Protein AF-0000000087548900 (afdb_homodimer)

Foldseek 3Di:
DPPPPPVPPDAAEEEEEQDALDCQQPPACVVPTQQQDDQLQGRLQLQVVVLCQLLLHAEYEYEDQPPLVVVLVVCCVQPVQADDDPPDPPPDPDPTSYRHYYYDYDNPANFPLSSLLVVVVVVPDDWWYKYFYSQKGKNWNVNLVLVVQVVVCVVPVLAFKEFEKEFDDPPALQDFQQWWKKFKADVVQQWTQAIDTAGNPPGDDDDDDDPVSCVVPPDIDIDGRIAGQRMMTGTPCLSVQSVVPVPDRHVRHDSVRVQNPDPPRSHIYGYDYADPPPVVPPDDLAAVDDPPDDPPPDPDRGHADMHGPPHASVSLSVSLCQLSHRRPPAHQDNAHSSGHHFDADPQSETHHACEAEDPQEAEHHCEAAEHCEYHDHLEYEYSERAEYNEYAEYNEYAESEYHYAQEYAEENEYHYQEYEHYNEYEYAQEYEDHLEYEYHNWYFAYNAYDDHNKYWYQAADDLDPPVPPPDRPRDDDPPNRYPPTHTDIYDHLQCSCQLLQADPCPLVDDPSSRSLNSLSRTHPRPCVPNCSVCVVPPPPPPPPPDPPPPPDDDDDDDDCDDPPDPPPDDPDPSPPPPDDDDPCLDPVSCVLLVVLLVVLLVVLLVLVVVCVVVVPQLVVNLVVNVVSCVVSVDDLLSVLLSVLLSLLNPADLVDPVVNVVSCVRNVVNNLSSCVVPVLSSLLSNLLSCLSNVSCLVVSQVVVVVCVVVVSDPLVSVLVNLVDCSLQFRPPVVRGDPSSNVSSVVSSVVCVVVNVVSVVVVVVVVVD/DPPPPPVPPDAAEEEEEQDALDCQQPPACVVPTQQQDDQLQGRLLLQVVVLCQLLLHAEYEYEDAPPLVVVLVVCCVQPVQADPDPPDPPPDPDPTSYRHYYYDYDNPANFPLSSLLVVVVVVPDDWWYKYFYSQKGKNWNVNLVLVVQVVVCVVPVLAFKEFEKEFDDPPALQDFQQWWKKFKADVVQQWTQAIDTAGNPPHDDDDDDPPVSCVVPPDIDIDGRIAGQRMMTGTPCLSVVSVVVVPDRHVRHRSVRVQNPDPPRSHIYGYDYADPPPVPPPDDLAAVDDPPDDPPPDPDRGHADMHGPPHASVSLSVSLCQLSHRRPPAHQDNAHSSGHHFDADPQSETHHACEAEDPQEAEHHCEAAEHCEYHDHCEYEYSERAYYNEYAEYNEYAESEYHYAQEYAYANEYHYQEYEHYNEYEYAQEYEDHLEYEYHNWYFAYNAYDDHNKYWAQAADDLDPPVPPPDRPRDPDPPNRHPPTGTDIYDHLQCSCQLLQADDCPLVDDPSSRSLNSLSRTHPRPCVPNCSVCVVPPPPVPCPPPPPPVPDDDDDDDDDDDDDPPCPDDPDPSPSPPDDDDPCLDPVRCVLLVVLLSVLLVVLLVLVVVCVVVVPQLVVNLVVNVVSCVVSVDDLLSSLLSVLRSLLNPADLVDPPVNVVSCVRNVVNNLSSCVVPVLSSLLSNLLSCLSNVSCLVVSQVVVVVCVVVVSDPLVSVLVNLVDCSLQFRPPVVRGDPSSNVSSVVSSVVCVVVNVVSVVVVVVVVVD

Organism: Malassezia restricta (strain ATCC 96810 / NBRC 103918 / CBS 7877) (NCBI:txid425264)

Structure (mmCIF, N/CA/C/O backbone):
data_AF-0000000087548900-model_v1
#
loop_
_entity.id
_entity.type
_entity.pdbx_description
1 polymer 'Translation initiation factor eIF2B subunit epsilon'
#
loop_
_atom_site.group_PDB
_atom_site.id
_atom_site.type_symbol
_atom_site.label_atom_id
_atom_site.label_alt_id
_atom_site.label_comp_id
_atom_site.label_asym_id
_atom_site.label_entity_id
_atom_site.label_seq_id
_atom_site.pdbx_PDB_ins_code
_atom_site.Cartn_x
_atom_site.Cartn_y
_atom_site.Cartn_z
_atom_site.occupancy
_atom_site.B_iso_or_equiv
_atom_site.auth_seq_id
_atom_site.auth_comp_id
_atom_site.auth_asym_id
_atom_site.auth_atom_id
_atom_site.pdbx_PDB_model_num
ATOM 1 N N . MET A 1 1 ? 51.562 5.543 23.391 1 23.67 1 MET A N 1
ATOM 2 C CA . MET A 1 1 ? 50.125 5.367 23.5 1 23.67 1 MET A CA 1
ATOM 3 C C . MET A 1 1 ? 49.375 6.543 22.859 1 23.67 1 MET A C 1
ATOM 5 O O . MET A 1 1 ? 49.531 7.688 23.281 1 23.67 1 MET A O 1
ATOM 9 N N . ALA A 1 2 ? 49.125 6.504 21.547 1 30.28 2 ALA A N 1
ATOM 10 C CA . ALA A 1 2 ? 48.75 7.688 20.781 1 30.28 2 ALA A CA 1
ATOM 11 C C . ALA A 1 2 ? 47.531 8.359 21.359 1 30.28 2 ALA A C 1
ATOM 13 O O . ALA A 1 2 ? 46.625 7.688 21.906 1 30.28 2 ALA A O 1
ATOM 14 N N . PRO A 1 3 ? 47.781 9.562 21.828 1 32.28 3 PRO A N 1
ATOM 15 C CA . PRO A 1 3 ? 46.656 10.258 22.5 1 32.28 3 PRO A CA 1
ATOM 16 C C . PRO A 1 3 ? 45.344 10.078 21.781 1 32.28 3 PRO A C 1
ATOM 18 O O . PRO A 1 3 ? 45.281 9.984 20.547 1 32.28 3 PRO A O 1
ATOM 21 N N . ASP A 1 4 ? 44.531 9.156 22.312 1 33.38 4 ASP A N 1
ATOM 22 C CA . ASP A 1 4 ? 43.219 8.781 21.859 1 33.38 4 ASP A CA 1
ATOM 23 C C . ASP A 1 4 ? 42.406 10.016 21.469 1 33.38 4 ASP A C 1
ATOM 25 O O . ASP A 1 4 ? 42.188 10.914 22.281 1 33.38 4 ASP A O 1
ATOM 29 N N . ASP A 1 5 ? 42.719 10.672 20.391 1 32.62 5 ASP A N 1
ATOM 30 C CA . ASP A 1 5 ? 41.938 11.719 19.734 1 32.62 5 ASP A CA 1
ATOM 31 C C . ASP A 1 5 ? 40.438 11.492 19.938 1 32.62 5 ASP A C 1
ATOM 33 O O . ASP A 1 5 ? 39.844 10.648 19.266 1 32.62 5 ASP A O 1
ATOM 37 N N . VAL A 1 6 ? 40.094 11.5 21.156 1 36.72 6 VAL A N 1
ATOM 38 C CA . VAL A 1 6 ? 38.656 11.461 21.391 1 36.72 6 VAL A CA 1
ATOM 39 C C . VAL A 1 6 ? 37.969 12.406 20.422 1 36.72 6 VAL A C 1
ATOM 41 O O . VAL A 1 6 ? 38.219 13.609 20.422 1 36.72 6 VAL A O 1
ATOM 44 N N . ARG A 1 7 ? 37.688 12.016 19.281 1 40.97 7 ARG A N 1
ATOM 45 C CA . ARG A 1 7 ? 36.906 12.75 18.297 1 40.97 7 ARG A CA 1
ATOM 46 C C . ARG A 1 7 ? 35.844 13.609 18.984 1 40.97 7 ARG A C 1
ATOM 48 O O . ARG A 1 7 ? 34.969 13.086 19.672 1 40.97 7 ARG A O 1
ATOM 55 N N . GLN A 1 8 ? 36.094 14.641 19.531 1 44.12 8 GLN A N 1
ATOM 56 C CA . GLN A 1 8 ? 35.188 15.625 20.078 1 44.12 8 GLN A CA 1
ATOM 57 C C . GLN A 1 8 ? 33.906 15.727 19.234 1 44.12 8 GLN A C 1
ATOM 59 O O . GLN A 1 8 ? 33.969 16.047 18.047 1 44.12 8 GLN A O 1
ATOM 64 N N . GLU A 1 9 ? 32.844 15.023 19.547 1 62.25 9 GLU A N 1
ATOM 65 C CA . GLU A 1 9 ? 31.562 14.992 18.844 1 62.25 9 GLU A CA 1
ATOM 66 C C . GLU A 1 9 ? 30.984 16.391 18.703 1 62.25 9 GLU A C 1
ATOM 68 O O . GLU A 1 9 ? 31.016 17.188 19.641 1 62.25 9 GLU A O 1
ATOM 73 N N . ASP A 1 10 ? 30.875 17.047 17.609 1 75.56 10 ASP A N 1
ATOM 74 C CA . ASP A 1 10 ? 30.266 18.328 17.297 1 75.56 10 ASP A CA 1
ATOM 75 C C . ASP A 1 10 ? 28.938 18.5 18.016 1 75.56 10 ASP A C 1
ATOM 77 O O . ASP A 1 10 ? 28.141 17.562 18.109 1 75.56 10 ASP A O 1
ATOM 81 N N . PRO A 1 11 ? 28.891 19.656 18.781 1 87.44 11 PRO A N 1
ATOM 82 C CA . PRO A 1 11 ? 27.641 19.938 19.484 1 87.44 11 PRO A CA 1
ATOM 83 C C . PRO A 1 11 ? 26.422 19.891 18.562 1 87.44 11 PRO A C 1
ATOM 85 O O . PRO A 1 11 ? 26.516 20.25 17.391 1 87.44 11 PRO A O 1
ATOM 88 N N . LEU A 1 12 ? 25.328 19.438 19.109 1 93.44 12 LEU A N 1
ATOM 89 C CA . LEU A 1 12 ? 24.094 19.312 18.344 1 93.44 12 LEU A CA 1
ATOM 90 C C . LEU A 1 12 ? 23.484 20.688 18.062 1 93.44 12 LEU A C 1
ATOM 92 O O . LEU A 1 12 ? 23.359 21.516 18.969 1 93.44 12 LEU A O 1
ATOM 96 N N . GLN A 1 13 ? 23.234 21 16.844 1 96.44 13 GLN A N 1
ATOM 97 C CA . GLN A 1 13 ? 22.656 22.266 16.422 1 96.44 13 GLN A CA 1
ATOM 98 C C . GLN A 1 13 ? 21.203 22.078 16 1 96.44 13 GLN A C 1
ATOM 100 O O . GLN A 1 13 ? 20.781 20.969 15.664 1 96.44 13 GLN A O 1
ATOM 105 N N . ALA A 1 14 ? 20.422 23.109 16.109 1 97.69 14 ALA A N 1
ATOM 106 C CA . ALA A 1 14 ? 19.031 23.094 15.648 1 97.69 14 ALA A CA 1
ATOM 107 C C . ALA A 1 14 ? 18.703 24.328 14.828 1 97.69 14 ALA A C 1
ATOM 109 O O . ALA A 1 14 ? 19.25 25.406 15.07 1 97.69 14 ALA A O 1
ATOM 110 N N . VAL A 1 15 ? 17.984 24.156 13.812 1 97.94 15 VAL A N 1
ATOM 111 C CA . VAL A 1 15 ? 17.469 25.219 12.977 1 97.94 15 VAL A CA 1
ATOM 112 C C . VAL A 1 15 ? 15.953 25.344 13.148 1 97.94 15 VAL A C 1
ATOM 114 O O . VAL A 1 15 ? 15.227 24.359 12.984 1 97.94 15 VAL A O 1
ATOM 117 N N . VAL A 1 16 ? 15.484 26.5 13.5 1 97.88 16 VAL A N 1
ATOM 118 C CA . VAL A 1 16 ? 14.062 26.734 13.719 1 97.88 16 VAL A CA 1
ATOM 119 C C . VAL A 1 16 ? 13.516 27.641 12.617 1 97.88 16 VAL A C 1
ATOM 121 O O . VAL A 1 16 ? 13.984 28.766 12.445 1 97.88 16 VAL A O 1
ATOM 124 N N . LEU A 1 17 ? 12.578 27.141 11.898 1 97.25 17 LEU A N 1
ATOM 125 C CA . LEU A 1 17 ? 11.883 27.953 10.898 1 97.25 17 LEU A CA 1
ATOM 126 C C . LEU A 1 17 ? 10.75 28.75 11.531 1 97.25 17 LEU A C 1
ATOM 128 O O . LEU A 1 17 ? 9.68 28.203 11.812 1 97.25 17 LEU A O 1
ATOM 132 N N . CYS A 1 18 ? 10.859 30 11.625 1 95.69 18 CYS A N 1
ATOM 133 C CA . CYS A 1 18 ? 9.914 30.828 12.367 1 95.69 18 CYS A CA 1
ATOM 134 C C . CYS A 1 18 ? 8.695 31.172 11.516 1 95.69 18 CYS A C 1
ATOM 136 O O . CYS A 1 18 ? 7.664 31.578 12.039 1 95.69 18 CYS A O 1
ATOM 138 N N . ASP A 1 19 ? 8.844 30.969 10.227 1 91.31 19 ASP A N 1
ATOM 139 C CA . ASP A 1 19 ? 7.727 31.312 9.352 1 91.31 19 ASP A CA 1
ATOM 140 C C . ASP A 1 19 ? 7.254 30.094 8.555 1 91.31 19 ASP A C 1
ATOM 142 O O . ASP A 1 19 ? 8.062 29.25 8.188 1 91.31 19 ASP A O 1
ATOM 146 N N . VAL A 1 20 ? 5.988 29.891 8.383 1 83.5 20 VAL A N 1
ATOM 147 C CA . VAL A 1 20 ? 5.395 28.781 7.641 1 83.5 20 VAL A CA 1
ATOM 148 C C . VAL A 1 20 ? 4.883 29.281 6.289 1 83.5 20 VAL A C 1
ATOM 150 O O . VAL A 1 20 ? 4.617 28.484 5.387 1 83.5 20 VAL A O 1
ATOM 153 N N . PHE A 1 21 ? 4.816 30.5 5.98 1 85.12 21 PHE A N 1
ATOM 154 C CA . PHE A 1 21 ? 4.488 31.141 4.719 1 85.12 21 PHE A CA 1
ATOM 155 C C . PHE A 1 21 ? 3.064 30.812 4.293 1 85.12 21 PHE A C 1
ATOM 157 O O . PHE A 1 21 ? 2.814 30.5 3.127 1 85.12 21 PHE A O 1
ATOM 164 N N . THR A 1 22 ? 2.141 30.594 5.227 1 82.5 22 THR A N 1
ATOM 165 C CA . THR A 1 22 ? 0.705 30.484 4.996 1 82.5 22 THR A CA 1
ATOM 166 C C . THR A 1 22 ? -0.037 31.625 5.691 1 82.5 22 THR A C 1
ATOM 168 O O . THR A 1 22 ? 0.497 32.25 6.605 1 82.5 22 THR A O 1
ATOM 171 N N . GLN A 1 23 ? -1.234 31.875 5.238 1 79.25 23 GLN A N 1
ATOM 172 C CA . GLN A 1 23 ? -2.006 32.969 5.809 1 79.25 23 GLN A CA 1
ATOM 173 C C . GLN A 1 23 ? -3.184 32.438 6.629 1 79.25 23 GLN A C 1
ATOM 175 O O . GLN A 1 23 ? -4.191 33.125 6.789 1 79.25 23 GLN A O 1
ATOM 180 N N . ARG A 1 24 ? -2.992 31.391 7.117 1 86.06 24 ARG A N 1
ATOM 181 C CA . ARG A 1 24 ? -4.117 30.734 7.789 1 86.06 24 ARG A CA 1
ATOM 182 C C . ARG A 1 24 ? -4.449 31.453 9.102 1 86.06 24 ARG A C 1
ATOM 184 O O . ARG A 1 24 ? -5.605 31.453 9.531 1 86.06 24 ARG A O 1
ATOM 191 N N . PHE A 1 25 ? -3.504 32.125 9.703 1 91.19 25 PHE A N 1
ATOM 192 C CA . PHE A 1 25 ? -3.713 32.781 10.977 1 91.19 25 PHE A CA 1
ATOM 193 C C . PHE A 1 25 ? -3.893 34.281 10.773 1 91.19 25 PHE A C 1
ATOM 195 O O . PHE A 1 25 ? -4.031 35.062 11.734 1 91.19 25 PHE A O 1
ATOM 202 N N . ALA A 1 26 ? -3.848 34.656 9.445 1 87.44 26 ALA A N 1
ATOM 203 C CA . ALA A 1 26 ? -4.176 36.062 9.211 1 87.44 26 ALA A CA 1
ATOM 204 C C . ALA A 1 26 ? -5.598 36.375 9.68 1 87.44 26 ALA A C 1
ATOM 206 O O . ALA A 1 26 ? -6.516 35.594 9.469 1 87.44 26 ALA A O 1
ATOM 207 N N . PRO A 1 27 ? -5.824 37.469 10.453 1 91 27 PRO A N 1
ATOM 208 C CA . PRO A 1 27 ? -5.023 38.688 10.57 1 91 27 PRO A CA 1
ATOM 209 C C . PRO A 1 27 ? -4.152 38.688 11.828 1 91 27 PRO A C 1
ATOM 211 O O . PRO A 1 27 ? -3.406 39.656 12.055 1 91 27 PRO A O 1
ATOM 214 N N . LEU A 1 28 ? -4.168 37.719 12.602 1 92.56 28 LEU A N 1
ATOM 215 C CA . LEU A 1 28 ? -3.412 37.719 13.852 1 92.56 28 LEU A CA 1
ATOM 216 C C . LEU A 1 28 ? -1.915 37.812 13.586 1 92.56 28 LEU A C 1
ATOM 218 O O . LEU A 1 28 ? -1.194 38.469 14.328 1 92.56 28 LEU A O 1
ATOM 222 N N . THR A 1 29 ? -1.473 37.25 12.516 1 90.56 29 THR A N 1
ATOM 223 C CA . THR A 1 29 ? -0.05 37.188 12.203 1 90.56 29 THR A CA 1
ATOM 224 C C . THR A 1 29 ? 0.417 38.438 11.5 1 90.56 29 THR A C 1
ATOM 226 O O . THR A 1 29 ? 1.614 38.625 11.266 1 90.56 29 THR A O 1
ATOM 229 N N . LEU A 1 30 ? -0.469 39.25 11.141 1 87.94 30 LEU A N 1
ATOM 230 C CA . LEU A 1 30 ? -0.073 40.531 10.586 1 87.94 30 LEU A CA 1
ATOM 231 C C . LEU A 1 30 ? 0.5 41.438 11.672 1 87.94 30 LEU A C 1
ATOM 233 O O . LEU A 1 30 ? 1.333 42.312 11.391 1 87.94 30 LEU A O 1
ATOM 237 N N . ASP A 1 31 ? 0.107 41.188 12.852 1 85.88 31 ASP A N 1
ATOM 238 C CA . ASP A 1 31 ? 0.485 42.062 13.961 1 85.88 31 ASP A CA 1
ATOM 239 C C . ASP A 1 31 ? 1.65 41.469 14.75 1 85.88 31 ASP A C 1
ATOM 241 O O . ASP A 1 31 ? 2.379 42.188 15.438 1 85.88 31 ASP A O 1
ATOM 245 N N . GLN A 1 32 ? 1.786 40.25 14.727 1 91.5 32 GLN A N 1
ATOM 246 C CA . GLN A 1 32 ? 2.848 39.562 15.461 1 91.5 32 GLN A CA 1
ATOM 247 C C . GLN A 1 32 ? 3.314 38.312 14.727 1 91.5 32 GLN A C 1
ATOM 249 O O . GLN A 1 32 ? 2.562 37.75 13.945 1 91.5 32 GLN A O 1
ATOM 254 N N . PRO A 1 33 ? 4.551 37.938 14.961 1 93.81 33 PRO A N 1
ATOM 255 C CA . PRO A 1 33 ? 5.031 36.719 14.305 1 93.81 33 PRO A CA 1
ATOM 256 C C . PRO A 1 33 ? 4.379 35.469 14.859 1 93.81 33 PRO A C 1
ATOM 258 O O . PRO A 1 33 ? 4.012 35.406 16.047 1 93.81 33 PRO A O 1
ATOM 261 N N . ARG A 1 34 ? 4.273 34.438 14.062 1 92.5 34 ARG A N 1
ATOM 262 C CA . ARG A 1 34 ? 3.639 33.188 14.414 1 92.5 34 ARG A CA 1
ATOM 263 C C . ARG A 1 34 ? 4.324 32.531 15.617 1 92.5 34 ARG A C 1
ATOM 265 O O . ARG A 1 34 ? 3.66 31.984 16.484 1 92.5 34 ARG A O 1
ATOM 272 N N . CYS A 1 35 ? 5.609 32.625 15.703 1 95.31 35 CYS A N 1
ATOM 273 C CA . CYS A 1 35 ? 6.375 31.969 16.75 1 95.31 35 CYS A CA 1
ATOM 274 C C . CYS A 1 35 ? 6.117 32.625 18.109 1 95.31 35 CYS A C 1
ATOM 276 O O . CYS A 1 35 ? 6.43 32.031 19.156 1 95.31 35 CYS A O 1
ATOM 278 N N . LEU A 1 36 ? 5.512 33.812 18.109 1 95.94 36 LEU A N 1
ATOM 279 C CA . LEU A 1 36 ? 5.262 34.469 19.375 1 95.94 36 LEU A CA 1
ATOM 280 C C . LEU A 1 36 ? 3.781 34.438 19.734 1 95.94 36 LEU A C 1
ATOM 282 O O . LEU A 1 36 ? 3.361 35.031 20.734 1 95.94 36 LEU A O 1
ATOM 286 N N . MET A 1 37 ? 3.012 33.75 18.922 1 95.38 37 MET A N 1
ATOM 287 C CA . MET A 1 37 ? 1.604 33.562 19.266 1 95.38 37 MET A CA 1
ATOM 288 C C . MET A 1 37 ? 1.462 32.781 20.562 1 95.38 37 MET A C 1
ATOM 290 O O . MET A 1 37 ? 2.176 31.812 20.797 1 95.38 37 MET A O 1
ATOM 294 N N . PRO A 1 38 ? 0.598 33.219 21.391 1 96.88 38 PRO A N 1
ATOM 295 C CA . PRO A 1 38 ? 0.442 32.531 22.688 1 96.88 38 PRO A CA 1
ATOM 296 C C . PRO A 1 38 ? -0.415 31.25 22.578 1 96.88 38 PRO A C 1
ATOM 298 O O . PRO A 1 38 ? -1.503 31.297 22 1 96.88 38 PRO A O 1
ATOM 301 N N . VAL A 1 39 ? 0.069 30.203 22.984 1 96.56 39 VAL A N 1
ATOM 302 C CA . VAL A 1 39 ? -0.675 28.969 23.188 1 96.56 39 VAL A CA 1
ATOM 303 C C . VAL A 1 39 ? -0.777 28.656 24.672 1 96.56 39 VAL A C 1
ATOM 305 O O . VAL A 1 39 ? 0.234 28.391 25.328 1 96.56 39 VAL A O 1
ATOM 308 N N . CYS A 1 40 ? -1.992 28.688 25.141 1 96.88 40 CYS A N 1
ATOM 309 C CA . CYS A 1 40 ? -2.207 28.609 26.594 1 96.88 40 CYS A CA 1
ATOM 310 C C . CYS A 1 40 ? -1.387 29.672 27.328 1 96.88 40 CYS A C 1
ATOM 312 O O . CYS A 1 40 ? -0.725 29.359 28.312 1 96.88 40 CYS A O 1
ATOM 314 N N . ASN A 1 41 ? -1.311 30.797 26.766 1 97 41 ASN A N 1
ATOM 315 C CA . ASN A 1 41 ? -0.748 32.031 27.312 1 97 41 ASN A CA 1
ATOM 316 C C . ASN A 1 41 ? 0.778 31.984 27.328 1 97 41 ASN A C 1
ATOM 318 O O . ASN A 1 41 ? 1.418 32.781 28.031 1 97 41 ASN A O 1
ATOM 322 N N . VAL A 1 42 ? 1.405 31.062 26.703 1 96.62 42 VAL A N 1
ATOM 323 C CA . VAL A 1 42 ? 2.852 30.953 26.547 1 96.62 42 VAL A CA 1
ATOM 324 C C . VAL A 1 42 ? 3.213 31.094 25.062 1 96.62 42 VAL A C 1
ATOM 326 O O . VAL A 1 42 ? 2.623 30.422 24.203 1 96.62 42 VAL A O 1
ATOM 329 N N . PRO A 1 43 ? 4.121 31.984 24.766 1 96.25 43 PRO A N 1
ATOM 330 C CA . PRO A 1 43 ? 4.516 32.094 23.359 1 96.25 43 PRO A CA 1
ATOM 331 C C . PRO A 1 43 ? 5.02 30.781 22.781 1 96.25 43 PRO A C 1
ATOM 333 O O . PRO A 1 43 ? 5.719 30.031 23.469 1 96.25 43 PRO A O 1
ATOM 336 N N . LEU A 1 44 ? 4.707 30.516 21.562 1 96.06 44 LEU A N 1
ATOM 337 C CA . LEU A 1 44 ? 5.012 29.25 20.891 1 96.06 44 LEU A CA 1
ATOM 338 C C . LEU A 1 44 ? 6.516 28.984 20.891 1 96.06 44 LEU A C 1
ATOM 340 O O . LEU A 1 44 ? 6.941 27.828 21.031 1 96.06 44 LEU A O 1
ATOM 344 N N . ILE A 1 45 ? 7.34 29.953 20.75 1 95.31 45 ILE A N 1
ATOM 345 C CA . ILE A 1 45 ? 8.781 29.797 20.641 1 95.31 45 ILE A CA 1
ATOM 346 C C . ILE A 1 45 ? 9.344 29.188 21.922 1 95.31 45 ILE A C 1
ATOM 348 O O . ILE A 1 45 ? 10.352 28.469 21.906 1 95.31 45 ILE A O 1
ATOM 352 N N . GLU A 1 46 ? 8.727 29.469 23.062 1 94.88 46 GLU A N 1
ATOM 353 C CA . GLU A 1 46 ? 9.188 28.922 24.328 1 94.88 46 GLU A CA 1
ATOM 354 C C . GLU A 1 46 ? 9.008 27.406 24.359 1 94.88 46 GLU A C 1
ATOM 356 O O . GLU A 1 46 ? 9.828 26.688 24.938 1 94.88 46 GLU A O 1
ATOM 361 N N . TRP A 1 47 ? 7.883 26.953 23.781 1 94.62 47 TRP A N 1
ATOM 362 C CA . TRP A 1 47 ? 7.652 25.531 23.672 1 94.62 47 TRP A CA 1
ATOM 363 C C . TRP A 1 47 ? 8.734 24.859 22.828 1 94.62 47 TRP A C 1
ATOM 365 O O . TRP A 1 47 ? 9.25 23.797 23.188 1 94.62 47 TRP A O 1
ATOM 375 N N . THR A 1 48 ? 9.023 25.469 21.734 1 93.81 48 THR A N 1
ATOM 376 C CA . THR A 1 48 ? 10.023 24.938 20.812 1 93.81 48 THR A CA 1
ATOM 377 C C . THR A 1 48 ? 11.406 24.922 21.453 1 93.81 48 THR A C 1
ATOM 379 O O . THR A 1 48 ? 12.117 23.922 21.375 1 93.81 48 THR A O 1
ATOM 382 N N . LEU A 1 49 ? 11.781 26 22.125 1 92.81 49 LEU A N 1
ATOM 383 C CA . LEU A 1 49 ? 13.102 26.109 22.734 1 92.81 49 LEU A CA 1
ATOM 384 C C . LEU A 1 49 ? 13.242 25.109 23.875 1 92.81 49 LEU A C 1
ATOM 386 O O . LEU A 1 49 ? 14.312 24.516 24.062 1 92.81 49 LEU A O 1
ATOM 390 N N . GLU A 1 50 ? 12.18 24.953 24.594 1 91.06 50 GLU A N 1
ATOM 391 C CA . GLU A 1 50 ? 12.227 23.969 25.672 1 91.06 50 GLU A CA 1
ATOM 392 C C . GLU A 1 50 ? 12.406 22.562 25.141 1 91.06 50 GLU A C 1
ATOM 394 O O . GLU A 1 50 ? 13.125 21.75 25.734 1 91.06 50 GLU A O 1
ATOM 399 N N . SER A 1 51 ? 11.648 22.219 24.109 1 91.25 51 SER A N 1
ATOM 400 C CA . SER A 1 51 ? 11.773 20.906 23.484 1 91.25 51 SER A CA 1
ATOM 401 C C . SER A 1 51 ? 13.195 20.672 22.969 1 91.25 51 SER A C 1
ATOM 403 O O . SER A 1 51 ? 13.727 19.578 23.078 1 91.25 51 SER A O 1
ATOM 405 N N . LEU A 1 52 ? 13.812 21.656 22.422 1 93.62 52 LEU A N 1
ATOM 406 C CA . LEU A 1 52 ? 15.156 21.562 21.875 1 93.62 52 LEU A CA 1
ATOM 407 C C . LEU A 1 52 ? 16.188 21.469 22.984 1 93.62 52 LEU A C 1
ATOM 409 O O . LEU A 1 52 ? 17.172 20.734 22.875 1 93.62 52 LEU A O 1
ATOM 413 N N . ALA A 1 53 ? 15.977 22.188 24.047 1 90.75 53 ALA A N 1
ATOM 414 C CA . ALA A 1 53 ? 16.875 22.125 25.203 1 90.75 53 ALA A CA 1
ATOM 415 C C . ALA A 1 53 ? 16.875 20.719 25.812 1 90.75 53 ALA A C 1
ATOM 417 O O . ALA A 1 53 ? 17.938 20.188 26.156 1 90.75 53 ALA A O 1
ATOM 418 N N . THR A 1 54 ? 15.719 20.203 25.938 1 86.88 54 THR A N 1
ATOM 419 C CA . THR A 1 54 ? 15.586 18.859 26.5 1 86.88 54 THR A CA 1
ATOM 420 C C . THR A 1 54 ? 16.219 17.828 25.594 1 86.88 54 THR A C 1
ATOM 422 O O . THR A 1 54 ? 16.703 16.797 26.062 1 86.88 54 THR A O 1
ATOM 425 N N . ALA A 1 55 ? 16.234 18.125 24.312 1 89.44 55 ALA A N 1
ATOM 426 C CA . ALA A 1 55 ? 16.828 17.219 23.328 1 89.44 55 ALA A CA 1
ATOM 427 C C . ALA A 1 55 ? 18.359 17.281 23.359 1 89.44 55 ALA A C 1
ATOM 429 O O . ALA A 1 55 ? 19.031 16.469 22.734 1 89.44 55 ALA A O 1
ATOM 430 N N . GLY A 1 56 ? 18.922 18.219 24.078 1 88.75 56 GLY A N 1
ATOM 431 C CA . GLY A 1 56 ? 20.375 18.344 24.188 1 88.75 56 GLY A CA 1
ATOM 432 C C . GLY A 1 56 ? 20.984 19.234 23.125 1 88.75 56 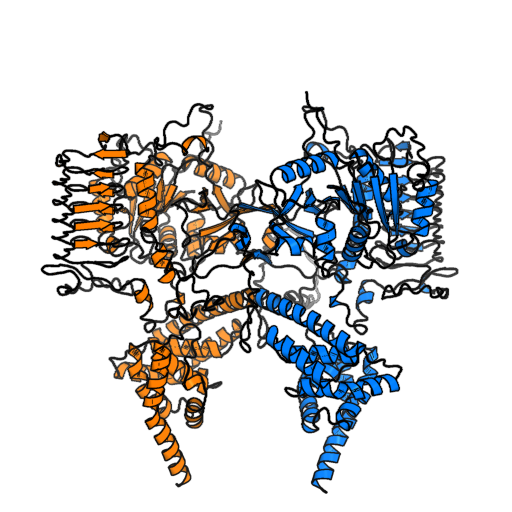GLY A C 1
ATOM 433 O O . GLY A 1 56 ? 22.172 19.141 22.828 1 88.75 56 GLY A O 1
ATOM 434 N N . VAL A 1 57 ? 20.188 20.078 22.531 1 93.81 57 VAL A N 1
ATOM 435 C CA . VAL A 1 57 ? 20.688 20.984 21.516 1 93.81 57 VAL A CA 1
ATOM 436 C C . VAL A 1 57 ? 21.531 22.078 22.156 1 93.81 57 VAL A C 1
ATOM 438 O O . VAL A 1 57 ? 21.141 22.641 23.188 1 93.81 57 VAL A O 1
ATOM 441 N N . HIS A 1 58 ? 22.641 22.406 21.547 1 91.81 58 HIS A N 1
ATOM 442 C CA . HIS A 1 58 ? 23.562 23.375 22.094 1 91.81 58 HIS A CA 1
ATOM 443 C C . HIS A 1 58 ? 23.375 24.75 21.453 1 91.81 58 HIS A C 1
ATOM 445 O O . HIS A 1 58 ? 23.547 25.781 22.109 1 91.81 58 HIS A O 1
ATOM 451 N N . GLU A 1 59 ? 23.172 24.719 20.234 1 93.56 59 GLU A N 1
ATOM 452 C CA . GLU A 1 59 ? 23.047 25.953 19.469 1 93.56 59 GLU A CA 1
ATOM 453 C C . GLU A 1 59 ? 21.781 25.938 18.609 1 93.56 59 GLU A C 1
ATOM 455 O O . GLU A 1 59 ? 21.5 24.953 17.922 1 93.56 59 GLU A O 1
ATOM 460 N N . VAL A 1 60 ? 21.031 27.109 18.688 1 96.19 60 VAL A N 1
ATOM 461 C CA . VAL A 1 60 ? 19.781 27.219 17.922 1 96.19 60 VAL A CA 1
ATOM 462 C C . VAL A 1 60 ? 19.875 28.391 16.953 1 96.19 60 VAL A C 1
ATOM 464 O O . VAL A 1 60 ? 20.297 29.484 17.328 1 96.19 60 VAL A O 1
ATOM 467 N N . PHE A 1 61 ? 19.625 28.188 15.734 1 96.81 61 PHE A N 1
ATOM 468 C CA . PHE A 1 61 ? 19.516 29.219 14.719 1 96.81 61 PHE A CA 1
ATOM 469 C C . PHE A 1 61 ? 18.047 29.5 14.383 1 96.81 61 PHE A C 1
ATOM 471 O O . PHE A 1 61 ? 17.344 28.609 13.906 1 96.81 61 PHE A O 1
ATOM 478 N N . LEU A 1 62 ? 17.578 30.734 14.641 1 97.25 62 LEU A N 1
ATOM 479 C CA . LEU A 1 62 ? 16.234 31.156 14.297 1 97.25 62 LEU A CA 1
ATOM 480 C C . LEU A 1 62 ? 16.203 31.859 12.945 1 97.25 62 LEU A C 1
ATOM 482 O O . LEU A 1 62 ? 16.797 32.938 12.789 1 97.25 62 LEU A O 1
ATOM 486 N N . LEU A 1 63 ? 15.586 31.266 11.984 1 97.44 63 LEU A N 1
ATOM 487 C CA . LEU A 1 63 ? 15.406 31.906 10.68 1 97.44 63 LEU A CA 1
ATOM 488 C C . LEU A 1 63 ? 14.047 32.594 10.586 1 97.44 63 LEU A C 1
ATOM 490 O O . LEU A 1 63 ? 13.016 31.922 10.688 1 97.44 63 LEU A O 1
ATOM 494 N N . ALA A 1 64 ? 14.062 33.875 10.391 1 96.56 64 ALA A N 1
ATOM 495 C CA . ALA A 1 64 ? 12.82 34.656 10.414 1 96.56 64 ALA A CA 1
ATOM 496 C C . ALA A 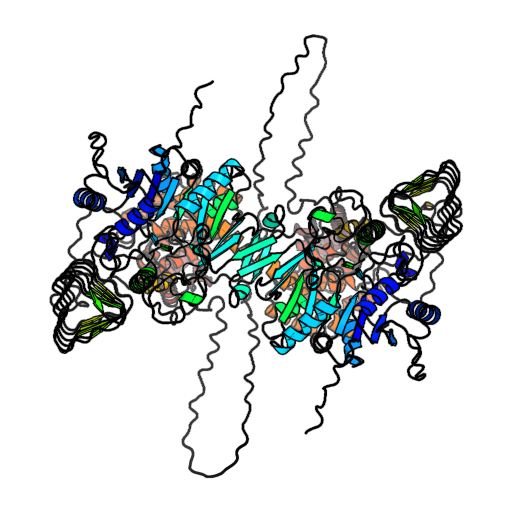1 64 ? 12.711 35.562 9.188 1 96.56 64 ALA A C 1
ATOM 498 O O . ALA A 1 64 ? 13.711 36.125 8.734 1 96.56 64 ALA A O 1
ATOM 499 N N . THR A 1 65 ? 11.586 35.656 8.648 1 93.88 65 THR A N 1
ATOM 500 C CA . THR A 1 65 ? 11.32 36.469 7.48 1 93.88 65 THR A CA 1
ATOM 501 C C . THR A 1 65 ? 10.469 37.688 7.859 1 93.88 65 THR A C 1
ATOM 503 O O . THR A 1 65 ? 10.742 38.812 7.422 1 93.88 65 THR A O 1
ATOM 506 N N . TRP A 1 66 ? 9.477 37.406 8.695 1 90.88 66 TRP A N 1
ATOM 507 C CA . TRP A 1 66 ? 8.539 38.469 9.055 1 90.88 66 TRP A CA 1
ATOM 508 C C . TRP A 1 66 ? 8.703 38.875 10.523 1 90.88 66 TRP A C 1
ATOM 510 O O . TRP A 1 66 ? 9.062 38.031 11.359 1 90.88 66 TRP A O 1
ATOM 520 N N . HIS A 1 67 ? 8.438 40.188 10.828 1 94 67 HIS A N 1
ATOM 521 C CA . HIS A 1 67 ? 8.422 40.719 12.188 1 94 67 HIS A CA 1
ATOM 522 C C . HIS A 1 67 ? 9.734 40.438 12.906 1 94 67 HIS A C 1
ATOM 524 O O . HIS A 1 67 ? 9.734 39.969 14.055 1 94 67 HIS A O 1
ATOM 530 N N . ILE A 1 68 ? 10.836 40.562 12.25 1 95.56 68 ILE A N 1
ATOM 531 C CA . ILE A 1 68 ? 12.164 40.25 12.758 1 95.56 68 ILE A CA 1
ATOM 532 C C . ILE A 1 68 ? 12.453 41.062 14.008 1 95.56 68 ILE A C 1
ATOM 534 O O . ILE A 1 68 ? 13.023 40.562 14.977 1 95.56 68 ILE A O 1
ATOM 538 N N . GLY A 1 69 ? 12.039 42.312 13.938 1 95.06 69 GLY A N 1
ATOM 539 C CA . GLY A 1 69 ? 12.258 43.188 15.078 1 95.06 69 GLY A CA 1
ATOM 540 C C . GLY A 1 69 ? 11.578 42.688 16.344 1 95.06 69 GLY A C 1
ATOM 541 O O . GLY A 1 69 ? 12.164 42.781 17.422 1 95.06 69 GLY A O 1
ATOM 542 N N . GLN A 1 70 ? 10.383 42.281 16.234 1 95.69 70 GLN A N 1
ATOM 543 C CA . GLN A 1 70 ? 9.641 41.781 17.391 1 95.69 70 GLN A CA 1
ATOM 544 C C . GLN A 1 70 ? 10.281 40.531 17.969 1 95.69 70 GLN A C 1
ATOM 546 O O . GLN A 1 70 ? 10.336 40.344 19.188 1 95.69 70 GLN A O 1
ATOM 551 N N . ILE A 1 71 ? 10.758 39.656 17.094 1 96.31 71 ILE A N 1
ATOM 552 C CA . ILE A 1 71 ? 11.414 38.438 17.547 1 96.31 71 ILE A CA 1
ATOM 553 C C . ILE A 1 71 ? 12.711 38.781 18.266 1 96.31 71 ILE A C 1
ATOM 555 O O . ILE A 1 71 ? 12.992 38.219 19.344 1 96.31 71 ILE A O 1
ATOM 559 N N . ARG A 1 72 ? 13.438 39.656 17.703 1 95.5 72 ARG A N 1
ATOM 560 C CA . ARG A 1 72 ? 14.688 40.094 18.328 1 95.5 72 ARG A CA 1
ATOM 561 C C . ARG A 1 72 ? 14.43 40.688 19.703 1 95.5 72 ARG A C 1
ATOM 563 O O . ARG A 1 72 ? 15.117 40.344 20.672 1 95.5 72 ARG A O 1
ATOM 570 N N . ALA A 1 73 ? 13.461 41.562 19.797 1 95.69 73 ALA A N 1
ATOM 571 C CA . ALA A 1 73 ? 13.125 42.219 21.047 1 95.69 73 ALA A CA 1
ATOM 572 C C . ALA A 1 73 ? 12.727 41.188 22.109 1 95.69 73 ALA A C 1
ATOM 574 O O . ALA A 1 73 ? 13.109 41.312 23.281 1 95.69 73 ALA A O 1
ATOM 575 N N . TYR A 1 74 ? 12 40.281 21.688 1 95.5 74 TYR A N 1
ATOM 576 C CA . TYR A 1 74 ? 11.555 39.25 22.625 1 95.5 74 TYR A CA 1
ATOM 577 C C . TYR A 1 74 ? 12.734 38.438 23.141 1 95.5 74 TYR A C 1
ATOM 579 O O . TYR A 1 74 ? 12.828 38.156 24.328 1 95.5 74 TYR A O 1
ATOM 587 N N . MET A 1 75 ? 13.609 38 22.234 1 94.62 75 MET A N 1
ATOM 588 C CA . MET A 1 75 ? 14.75 37.156 22.625 1 94.62 75 MET A CA 1
ATOM 589 C C . MET A 1 75 ? 15.695 37.938 23.531 1 94.62 75 MET A C 1
ATOM 591 O O . MET A 1 75 ? 16.25 37.375 24.484 1 94.62 75 MET A O 1
ATOM 595 N N . GLU A 1 76 ? 15.852 39.156 23.281 1 93.88 76 GLU A N 1
ATOM 596 C CA . GLU A 1 76 ? 16.719 40 24.109 1 93.88 76 GLU A CA 1
ATOM 597 C C . GLU A 1 76 ? 16.141 40.156 25.516 1 93.88 76 GLU A C 1
ATOM 599 O O . GLU A 1 76 ? 16.891 40.188 26.484 1 93.88 76 GLU A O 1
ATOM 604 N N . LYS A 1 77 ? 14.883 40.25 25.562 1 93.19 77 LYS A N 1
ATOM 605 C CA . LYS A 1 77 ? 14.219 40.5 26.844 1 93.19 77 LYS A CA 1
ATOM 606 C C . LYS A 1 77 ? 14.133 39.219 27.672 1 93.19 77 LYS A C 1
ATOM 608 O O . LYS A 1 77 ? 14.383 39.25 28.875 1 93.19 77 LYS A O 1
ATOM 613 N N . HIS A 1 78 ? 13.797 38.156 27.062 1 91.69 78 HIS A N 1
ATOM 614 C CA . HIS A 1 78 ? 13.438 36.969 27.797 1 91.69 78 HIS A CA 1
ATOM 615 C C . HIS A 1 78 ? 14.602 35.969 27.844 1 91.69 78 HIS A C 1
ATOM 617 O O . HIS A 1 78 ? 14.648 35.094 28.703 1 91.69 78 HIS A O 1
ATOM 623 N N . HIS A 1 79 ? 15.531 36.062 26.875 1 91.88 79 HIS A N 1
ATOM 624 C CA . HIS A 1 79 ? 16.703 35.219 26.844 1 91.88 79 HIS A CA 1
ATOM 625 C C . HIS A 1 79 ? 17.984 36 26.656 1 91.88 79 HIS A C 1
ATOM 627 O O . HIS A 1 79 ? 18.781 35.719 25.766 1 91.88 79 HIS A O 1
ATOM 633 N N . PRO A 1 80 ? 18.297 36.844 27.547 1 87.19 80 PRO A N 1
ATOM 634 C CA . PRO A 1 80 ? 19.438 37.75 27.344 1 87.19 80 PRO A CA 1
ATOM 635 C C . PRO A 1 80 ? 20.781 37.031 27.375 1 87.19 80 PRO A C 1
ATOM 637 O O . PRO A 1 80 ? 21.703 37.406 26.641 1 87.19 80 PRO A O 1
ATOM 640 N N . LEU A 1 81 ? 20.875 35.938 28.141 1 81.94 81 LEU A N 1
ATOM 641 C CA . LEU A 1 81 ? 22.156 35.25 28.266 1 81.94 81 LEU A CA 1
ATOM 642 C C . LEU A 1 81 ? 22.438 34.375 27.047 1 81.94 81 LEU A C 1
ATOM 644 O O . LEU A 1 81 ? 23.594 34.188 26.656 1 81.94 81 LEU A O 1
ATOM 648 N N . LEU A 1 82 ? 21.375 33.938 26.453 1 86.44 82 LEU A N 1
ATOM 649 C CA . LEU A 1 82 ? 21.531 33 25.328 1 86.44 82 LEU A CA 1
ATOM 650 C C . LEU A 1 82 ? 21.578 33.781 24.016 1 86.44 82 LEU A C 1
ATOM 652 O O . LEU A 1 82 ? 22.156 33.281 23.031 1 86.44 82 LEU A O 1
ATOM 656 N N . PHE A 1 83 ? 20.969 34.938 23.938 1 86.25 83 PHE A N 1
ATOM 657 C CA . PHE A 1 83 ? 20.859 35.75 22.719 1 86.25 83 PHE A CA 1
ATOM 658 C C . PHE A 1 83 ? 21.953 36.812 22.656 1 86.25 83 PHE A C 1
ATOM 660 O O . PHE A 1 83 ? 21.906 37.688 21.812 1 86.25 83 PHE A O 1
ATOM 667 N N . ARG A 1 84 ? 23.109 36.688 23.391 1 67.12 84 ARG A N 1
ATOM 668 C CA . ARG A 1 84 ? 24.172 37.688 23.438 1 67.12 84 ARG A CA 1
ATOM 669 C C . ARG A 1 84 ? 25.031 37.625 22.188 1 67.12 84 ARG A C 1
ATOM 671 O O . ARG A 1 84 ? 25.219 36.531 21.609 1 67.12 84 ARG A O 1
ATOM 678 N N . PRO A 1 85 ? 25.234 38.75 21.516 1 51.66 85 PRO A N 1
ATOM 679 C CA . PRO A 1 85 ? 26.156 38.812 20.391 1 51.66 85 PRO A CA 1
ATOM 680 C C . PRO A 1 85 ? 27.484 38.094 20.672 1 51.66 85 PRO A C 1
ATOM 682 O O . PRO A 1 85 ? 27.812 37.844 21.828 1 51.66 85 PRO A O 1
ATOM 685 N N . GLN A 1 86 ? 28.359 37.531 19.656 1 46.97 86 GLN A N 1
ATOM 686 C CA . GLN A 1 86 ? 29.562 36.719 19.641 1 46.97 86 GLN A CA 1
ATOM 687 C C . GLN A 1 86 ? 30.406 36.969 20.875 1 46.97 86 GLN A C 1
ATOM 689 O O . GLN A 1 86 ? 31.328 36.219 21.172 1 46.97 86 GLN A O 1
ATOM 694 N N . GLY A 1 87 ? 30.547 38.219 21.328 1 40.22 87 GLY A N 1
ATOM 695 C CA . GLY A 1 87 ? 31.75 38.5 22.109 1 40.22 87 GLY A CA 1
ATOM 696 C C . GLY A 1 87 ? 31.688 37.906 23.516 1 40.22 87 GLY A C 1
ATOM 697 O O . GLY A 1 87 ? 32.688 37.969 24.25 1 40.22 87 GLY A O 1
ATOM 698 N N . SER A 1 88 ? 30.703 38.125 24.25 1 36.47 88 SER A N 1
ATOM 699 C CA . SER A 1 88 ? 30.938 37.906 25.672 1 36.47 88 SER A CA 1
ATOM 700 C C . SER A 1 88 ? 30.844 36.438 26.047 1 36.47 88 SER A C 1
ATOM 702 O O . SER A 1 88 ? 29.859 35.781 25.703 1 36.47 88 SER A O 1
ATOM 704 N N . ARG A 1 89 ? 31.953 35.844 26.234 1 40.06 89 ARG A N 1
ATOM 705 C CA . ARG A 1 89 ? 32.188 34.5 26.766 1 40.06 89 ARG A CA 1
ATOM 706 C C . ARG A 1 89 ? 31.375 34.25 28.047 1 40.06 89 ARG A C 1
ATOM 708 O O . ARG A 1 89 ? 31.938 33.875 29.062 1 40.06 89 ARG A O 1
ATOM 715 N N . SER A 1 90 ? 30.438 35.156 28.453 1 35.62 90 SER A N 1
ATOM 716 C CA . SER A 1 90 ? 30.062 34.812 29.828 1 35.62 90 SER A CA 1
ATOM 717 C C . SER A 1 90 ? 29.375 33.438 29.875 1 35.62 90 SER A C 1
ATOM 719 O O . SER A 1 90 ? 28.406 33.219 29.141 1 35.62 90 SER A O 1
ATOM 721 N N . GLN A 1 91 ? 30.031 32.438 30.172 1 38.25 91 GLN A N 1
ATOM 722 C CA . GLN A 1 91 ? 29.75 31.047 30.516 1 38.25 91 GLN A CA 1
ATOM 723 C C . GLN A 1 91 ? 28.688 30.953 31.625 1 38.25 91 GLN A C 1
ATOM 725 O O . GLN A 1 91 ? 29.031 30.828 32.781 1 38.25 91 GLN A O 1
ATOM 730 N N . GLY A 1 92 ? 27.734 31.828 31.75 1 35.72 92 GLY A N 1
ATOM 731 C CA . GLY A 1 92 ? 26.953 31.438 32.906 1 35.72 92 GLY A CA 1
ATOM 732 C C . GLY A 1 92 ? 26.422 30.031 32.844 1 35.72 92 GLY A C 1
ATOM 733 O O . GLY A 1 92 ? 26.297 29.469 31.75 1 35.72 92 GLY A O 1
ATOM 734 N N . MET A 1 93 ? 26.656 29.188 33.844 1 36.72 93 MET A N 1
ATOM 735 C CA . MET A 1 93 ? 26.281 27.812 34.188 1 36.72 93 MET A CA 1
ATOM 736 C C . MET A 1 93 ? 24.797 27.578 33.906 1 36.72 93 MET A C 1
ATOM 738 O O . MET A 1 93 ? 23.938 27.938 34.719 1 36.72 93 MET A O 1
ATOM 742 N N . THR A 1 94 ? 24.188 27.984 32.875 1 44.62 94 THR A N 1
ATOM 743 C CA . THR A 1 94 ? 22.781 27.609 32.844 1 44.62 94 THR A CA 1
ATOM 744 C C . THR A 1 94 ? 22.641 26.094 32.75 1 44.62 94 THR A C 1
ATOM 746 O O . THR A 1 94 ? 23.516 25.406 32.219 1 44.62 94 THR A O 1
ATOM 749 N N . SER A 1 95 ? 21.844 25.453 33.594 1 50.03 95 SER A N 1
ATOM 750 C CA . SER A 1 95 ? 21.422 24.062 33.781 1 50.03 95 SER A CA 1
ATOM 751 C C . SER A 1 95 ? 20.969 23.453 32.438 1 50.03 95 SER A C 1
ATOM 753 O O . SER A 1 95 ? 20.734 22.234 32.375 1 50.03 95 SER A O 1
ATOM 755 N N . THR A 1 96 ? 20.719 24.266 31.406 1 63.41 96 THR A N 1
ATOM 756 C CA . THR A 1 96 ? 20.203 23.625 30.203 1 63.41 96 THR A CA 1
ATOM 757 C C . THR A 1 96 ? 21.297 23.516 29.141 1 63.41 96 THR A C 1
ATOM 759 O O . THR A 1 96 ? 22.297 24.219 29.203 1 63.41 96 THR A O 1
ATOM 762 N N . ALA A 1 97 ? 21.359 22.516 28.344 1 73.25 97 ALA A N 1
ATOM 763 C CA . ALA A 1 97 ? 22.297 22.203 27.266 1 73.25 97 ALA A CA 1
ATOM 764 C C . ALA A 1 97 ? 22.359 23.328 26.25 1 73.25 97 ALA A C 1
ATOM 766 O O . ALA A 1 97 ? 23.375 23.5 25.562 1 73.25 97 ALA A O 1
ATOM 767 N N . LEU A 1 98 ? 21.359 24.297 26.203 1 84.44 98 LEU A N 1
ATOM 768 C CA . LEU A 1 98 ? 21.297 25.359 25.203 1 84.44 98 LEU A CA 1
ATOM 769 C C . LEU A 1 98 ? 22.234 26.5 25.578 1 84.44 98 LEU A C 1
ATOM 771 O O . LEU A 1 98 ? 22.109 27.078 26.656 1 84.44 98 LEU A O 1
ATOM 775 N N . THR A 1 99 ? 23.156 26.812 24.719 1 83.12 99 THR A N 1
ATOM 776 C CA . THR A 1 99 ? 24.172 27.797 25.062 1 83.12 99 THR A CA 1
ATOM 777 C C . THR A 1 99 ? 24.031 29.047 24.219 1 83.12 99 THR A C 1
ATOM 779 O O . THR A 1 99 ? 24.469 30.141 24.625 1 83.12 99 THR A O 1
ATOM 782 N N . ARG A 1 100 ? 23.453 28.844 23.047 1 91.31 100 ARG A N 1
ATOM 783 C CA . ARG A 1 100 ? 23.438 30 22.156 1 91.31 100 ARG A CA 1
ATOM 784 C C . ARG A 1 100 ? 22.203 29.984 21.25 1 91.31 100 ARG A C 1
ATOM 786 O O . ARG A 1 100 ? 21.812 28.922 20.75 1 91.31 100 ARG A O 1
ATOM 793 N N . ILE A 1 101 ? 21.594 31.219 21.125 1 94.94 101 ILE A N 1
ATOM 794 C CA . ILE A 1 101 ? 20.5 31.438 20.188 1 94.94 101 ILE A CA 1
ATOM 795 C C . ILE A 1 101 ? 20.891 32.562 19.219 1 94.94 101 ILE A C 1
ATOM 797 O O . ILE A 1 101 ? 21.234 33.656 19.641 1 94.94 101 ILE A O 1
ATOM 801 N N . THR A 1 102 ? 20.953 32.219 17.953 1 95.19 102 THR A N 1
ATOM 802 C CA . THR A 1 102 ? 21.297 33.219 16.922 1 95.19 102 THR A CA 1
ATOM 803 C C . THR A 1 102 ? 20.109 33.469 16 1 95.19 102 THR A C 1
ATOM 805 O O . THR A 1 102 ? 19.484 32.5 15.523 1 95.19 102 THR A O 1
ATOM 808 N N . LEU A 1 103 ? 19.734 34.688 15.852 1 96.06 103 LEU A N 1
ATOM 809 C CA . LEU A 1 103 ? 18.688 35.062 14.914 1 96.06 103 LEU A CA 1
ATOM 810 C C . LEU A 1 103 ? 19.266 35.406 13.547 1 96.06 103 LEU A C 1
ATOM 812 O O . LEU A 1 103 ? 20.172 36.219 13.43 1 96.06 103 LEU A O 1
ATOM 816 N N . ILE A 1 104 ? 18.859 34.719 12.516 1 95.88 104 ILE A N 1
ATOM 817 C CA . ILE A 1 104 ? 19.266 34.969 11.133 1 95.88 104 ILE A CA 1
ATOM 818 C C . ILE A 1 104 ? 18.094 35.531 10.344 1 95.88 104 ILE A C 1
ATOM 820 O O . ILE A 1 104 ? 17.203 34.781 9.93 1 95.88 104 ILE A O 1
ATOM 824 N N . PRO A 1 105 ? 18.125 36.812 10.094 1 95.88 105 PRO A N 1
ATOM 825 C CA . PRO A 1 105 ? 17.047 37.406 9.305 1 95.88 105 PRO A CA 1
ATOM 826 C C . PRO A 1 105 ? 17.109 37 7.828 1 95.88 105 PRO A C 1
ATOM 828 O O . PRO A 1 105 ? 18.188 37 7.227 1 95.88 105 PRO A O 1
ATOM 831 N N . VAL A 1 106 ? 16.047 36.531 7.324 1 95.44 106 VAL A N 1
ATOM 832 C CA . VAL A 1 106 ? 15.922 36.219 5.906 1 95.44 106 VAL A CA 1
ATOM 833 C C . VAL A 1 106 ? 14.719 36.969 5.32 1 95.44 106 VAL A C 1
ATOM 835 O O . VAL A 1 106 ? 13.75 36.344 4.875 1 95.44 106 VAL A O 1
ATOM 838 N N . PRO A 1 107 ? 14.773 38.188 5.145 1 92.69 107 PRO A N 1
ATOM 839 C CA . PRO A 1 107 ? 13.617 39 4.75 1 92.69 107 PRO A CA 1
ATOM 840 C C . PRO A 1 107 ? 13.156 38.719 3.322 1 92.69 107 PRO A C 1
ATOM 842 O O . PRO A 1 107 ? 11.984 38.906 2.996 1 92.69 107 PRO A O 1
ATOM 845 N N . GLU A 1 108 ? 14.031 38.188 2.482 1 91.94 108 GLU A N 1
ATOM 846 C CA . GLU A 1 108 ? 13.695 38 1.074 1 91.94 108 GLU A CA 1
ATOM 847 C C . GLU A 1 108 ? 13.047 36.656 0.842 1 91.94 108 GLU A C 1
ATOM 849 O O . GLU A 1 108 ? 12.539 36.375 -0.246 1 91.94 108 GLU A O 1
ATOM 854 N N . ALA A 1 109 ? 13.008 35.875 1.839 1 92.69 109 ALA A N 1
ATOM 855 C CA . ALA A 1 109 ? 12.469 34.5 1.688 1 92.69 109 ALA A CA 1
ATOM 856 C C . ALA A 1 109 ? 10.953 34.531 1.533 1 92.69 109 ALA A C 1
ATOM 858 O O . ALA A 1 109 ? 10.266 35.312 2.197 1 92.69 109 ALA A O 1
ATOM 859 N N . ARG A 1 110 ? 10.406 33.688 0.615 1 89.69 110 ARG A N 1
ATOM 860 C CA . ARG A 1 110 ? 8.969 33.562 0.398 1 89.69 110 ARG A CA 1
ATOM 861 C C . ARG A 1 110 ? 8.5 32.125 0.551 1 89.69 110 ARG A C 1
ATOM 863 O O . ARG A 1 110 ? 7.309 31.844 0.405 1 89.69 110 ARG A O 1
ATOM 870 N N . SER A 1 111 ? 9.352 31.328 0.772 1 91.75 111 SER A N 1
ATOM 871 C CA . SER A 1 111 ? 9.047 29.906 0.942 1 91.75 111 SER A CA 1
ATOM 872 C C . SER A 1 111 ? 10.062 29.219 1.848 1 91.75 111 SER A C 1
ATOM 874 O O . SER A 1 111 ? 11.086 29.828 2.205 1 91.75 111 SER A O 1
ATOM 876 N N . VAL A 1 112 ? 9.734 28.016 2.246 1 93.88 112 VAL A N 1
ATOM 877 C CA . VAL A 1 112 ? 10.664 27.234 3.051 1 93.88 112 VAL A CA 1
ATOM 878 C C . VAL A 1 112 ? 11.93 26.938 2.242 1 93.88 112 VAL A C 1
ATOM 880 O O . VAL A 1 112 ? 13.031 26.922 2.785 1 93.88 112 VAL A O 1
ATOM 883 N N . GLY A 1 113 ? 11.758 26.719 0.971 1 94.81 113 GLY A N 1
ATOM 884 C C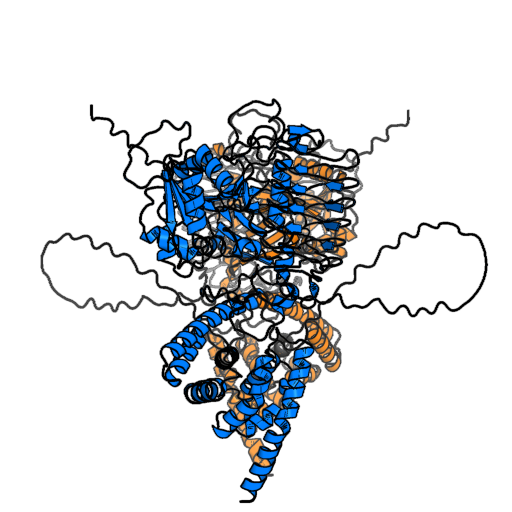A . GLY A 1 113 ? 12.906 26.484 0.106 1 94.81 113 GLY A CA 1
ATOM 885 C C . GLY A 1 113 ? 13.883 27.641 0.092 1 94.81 113 GLY A C 1
ATOM 886 O O . GLY A 1 113 ? 15.094 27.438 0.195 1 94.81 113 GLY A O 1
ATOM 887 N N . ASP A 1 114 ? 13.328 28.828 0.007 1 94.75 114 ASP A N 1
ATOM 888 C CA . ASP A 1 114 ? 14.164 30.016 0.041 1 94.75 114 ASP A CA 1
ATOM 889 C C . ASP A 1 114 ? 14.945 30.094 1.35 1 94.75 114 ASP A C 1
ATOM 891 O O . ASP A 1 114 ? 16.125 30.453 1.352 1 94.75 114 ASP A O 1
ATOM 895 N N . THR A 1 115 ? 14.234 29.812 2.375 1 96.06 115 THR A N 1
ATOM 896 C CA . THR A 1 115 ? 14.844 29.891 3.697 1 96.06 115 THR A CA 1
ATOM 897 C C . THR A 1 115 ? 15.984 28.875 3.82 1 96.06 115 THR A C 1
ATOM 899 O O . THR A 1 115 ? 17.047 29.188 4.375 1 96.06 115 THR A O 1
ATOM 902 N N . MET A 1 116 ? 15.781 27.703 3.291 1 96.19 116 MET A N 1
ATOM 903 C CA . MET A 1 116 ? 16.797 26.672 3.367 1 96.19 116 MET A CA 1
ATOM 904 C C . MET A 1 116 ? 18 27.016 2.492 1 96.19 116 MET A C 1
ATOM 906 O O . MET A 1 116 ? 19.141 26.672 2.832 1 96.19 116 MET A O 1
ATOM 910 N N . ARG A 1 117 ? 17.766 27.656 1.396 1 96.12 117 ARG A N 1
ATOM 911 C CA . ARG A 1 117 ? 18.859 28.109 0.54 1 96.12 117 ARG A CA 1
ATOM 912 C C . ARG A 1 117 ? 19.688 29.172 1.235 1 96.12 117 ARG A C 1
ATOM 914 O O . ARG A 1 117 ? 20.922 29.188 1.118 1 96.12 117 ARG A O 1
ATOM 921 N N . GLU A 1 118 ? 18.984 30.047 1.907 1 95.44 118 GLU A N 1
ATOM 922 C CA . GLU A 1 118 ? 19.688 31.062 2.676 1 95.44 118 GLU A CA 1
ATOM 923 C C . GLU A 1 118 ? 20.516 30.422 3.797 1 95.44 118 GLU A C 1
ATOM 925 O O . GLU A 1 118 ? 21.609 30.891 4.102 1 95.44 118 GLU A O 1
ATOM 930 N N . LEU A 1 119 ? 19.953 29.484 4.441 1 96.19 119 LEU A N 1
ATOM 931 C CA . LEU A 1 119 ? 20.688 28.75 5.465 1 96.19 119 LEU A CA 1
ATOM 932 C C . LEU A 1 119 ? 21.984 28.172 4.898 1 96.19 119 LEU A C 1
ATOM 934 O O . LEU A 1 119 ? 23.031 28.234 5.539 1 96.19 119 LEU A O 1
ATOM 938 N N . ASP A 1 120 ? 21.906 27.562 3.748 1 95.69 120 ASP A N 1
ATOM 939 C CA . ASP A 1 120 ? 23.062 27 3.09 1 95.69 120 ASP A CA 1
ATOM 940 C C . ASP A 1 120 ? 24.125 28.062 2.811 1 95.69 120 ASP A C 1
ATOM 942 O O . ASP A 1 120 ? 25.328 27.812 2.975 1 95.69 120 ASP A O 1
ATOM 946 N N . ALA A 1 121 ? 23.641 29.156 2.375 1 94.69 121 ALA A N 1
ATOM 947 C CA . ALA A 1 121 ? 24.531 30.25 2.031 1 94.69 121 ALA A CA 1
ATOM 948 C C . ALA A 1 121 ? 25.312 30.734 3.252 1 94.69 121 ALA A C 1
ATOM 950 O O . ALA A 1 121 ? 26.453 31.172 3.129 1 94.69 121 ALA A O 1
ATOM 951 N N . HIS A 1 122 ? 24.766 30.656 4.461 1 94.62 122 HIS A N 1
ATOM 952 C CA . HIS A 1 122 ? 25.391 31.125 5.688 1 94.62 122 HIS A CA 1
ATOM 953 C C . HIS A 1 122 ? 26.438 30.125 6.188 1 94.62 122 HIS A C 1
ATOM 955 O O . HIS A 1 122 ? 27.312 30.484 6.977 1 94.62 122 HIS A O 1
ATOM 961 N N . GLN A 1 123 ? 26.375 28.797 5.891 1 92.88 123 GLN A N 1
ATOM 962 C CA . GLN A 1 123 ? 27.328 27.734 6.211 1 92.88 123 GLN A CA 1
ATOM 963 C C . GLN A 1 123 ? 27.578 27.656 7.715 1 92.88 123 GLN A C 1
ATOM 965 O O . GLN A 1 123 ? 28.719 27.594 8.156 1 92.88 123 GLN A O 1
ATOM 970 N N . VAL A 1 124 ? 26.547 27.734 8.461 1 92.5 124 VAL A N 1
ATOM 971 C CA . VAL A 1 124 ? 26.672 27.719 9.914 1 92.5 124 VAL A CA 1
ATOM 972 C C . VAL A 1 124 ? 26.484 26.297 10.438 1 92.5 124 VAL A C 1
ATOM 974 O O . VAL A 1 124 ? 26.906 25.984 11.555 1 92.5 124 VAL A O 1
ATOM 977 N N . ILE A 1 125 ? 25.922 25.422 9.664 1 94 125 ILE A N 1
ATOM 978 C CA . ILE A 1 125 ? 25.656 24.062 10.094 1 94 125 ILE A CA 1
ATOM 979 C C . ILE A 1 125 ? 26.922 23.219 9.969 1 94 125 ILE A C 1
ATOM 981 O O . ILE A 1 125 ? 27.562 23.219 8.922 1 94 125 ILE A O 1
ATOM 985 N N . LYS A 1 126 ? 27.234 22.469 10.984 1 90.69 126 LYS A N 1
ATOM 986 C CA . LYS A 1 126 ? 28.516 21.766 11.031 1 90.69 126 LYS A CA 1
ATOM 987 C C . LYS A 1 126 ? 28.297 20.25 10.977 1 90.69 126 LYS A C 1
ATOM 989 O O . LYS A 1 126 ? 29.203 19.5 10.586 1 90.69 126 LYS A O 1
ATOM 994 N N . SER A 1 127 ? 27.234 19.797 11.422 1 92.06 127 SER A N 1
ATOM 995 C CA . SER A 1 127 ? 26.938 18.359 11.477 1 92.06 127 SER A CA 1
ATOM 996 C C . SER A 1 127 ? 25.438 18.109 11.289 1 92.06 127 SER A C 1
ATOM 998 O O . SER A 1 127 ? 24.719 18.984 10.805 1 92.06 127 SER A O 1
ATOM 1000 N N . ASP A 1 128 ? 25.078 16.875 11.609 1 93.75 128 ASP A N 1
ATOM 1001 C CA . ASP A 1 128 ? 23.641 16.594 11.609 1 93.75 128 ASP A CA 1
ATOM 1002 C C . ASP A 1 128 ? 22.906 17.516 12.57 1 93.75 128 ASP A C 1
ATOM 1004 O O . ASP A 1 128 ? 23.406 17.828 13.648 1 93.75 128 ASP A O 1
ATOM 1008 N N . PHE A 1 129 ? 21.844 17.953 12.195 1 97.12 129 PHE A N 1
ATOM 1009 C CA . PHE A 1 129 ? 21.125 18.953 12.984 1 97.12 129 PHE A CA 1
ATOM 1010 C C . PHE A 1 129 ? 19.625 18.641 13.016 1 97.12 129 PHE A C 1
ATOM 1012 O O . PHE A 1 129 ? 19.141 17.797 12.258 1 97.12 129 PHE A O 1
ATOM 1019 N N . VAL A 1 130 ? 18.938 19.344 13.891 1 97.81 130 VAL A N 1
ATOM 1020 C CA . VAL A 1 130 ? 17.484 19.188 14.031 1 97.81 130 VAL A CA 1
ATOM 1021 C C . VAL A 1 130 ? 16.781 20.359 13.359 1 97.81 130 VAL A C 1
ATOM 1023 O O . VAL A 1 130 ? 17.094 21.531 13.633 1 97.81 130 VAL A O 1
ATOM 1026 N N . LEU A 1 131 ? 15.977 20.078 12.406 1 98.06 131 LEU A N 1
ATOM 1027 C CA . LEU A 1 131 ? 15.141 21.078 11.742 1 98.06 131 LEU A CA 1
ATOM 1028 C C . LEU A 1 131 ? 13.734 21.078 12.328 1 98.06 131 LEU A C 1
ATOM 1030 O O . LEU A 1 131 ? 13.039 20.062 12.281 1 98.06 131 LEU A O 1
ATOM 1034 N N . VAL A 1 132 ? 13.32 22.219 12.867 1 97.38 132 VAL A N 1
ATOM 1035 C CA . VAL A 1 132 ? 12.031 22.266 13.547 1 97.38 132 VAL A CA 1
ATOM 1036 C C . VAL A 1 132 ? 11.242 23.484 13.07 1 97.38 132 VAL A C 1
ATOM 1038 O O . VAL A 1 132 ? 11.812 24.547 12.828 1 97.38 132 VAL A O 1
ATOM 1041 N N . HIS A 1 133 ? 9.953 23.25 12.922 1 95.75 133 HIS A N 1
ATOM 1042 C CA . HIS A 1 133 ? 9.055 24.375 12.719 1 95.75 133 HIS A CA 1
ATOM 1043 C C . HIS A 1 133 ? 8.711 25.047 14.039 1 95.75 133 HIS A C 1
ATOM 1045 O O . HIS A 1 133 ? 8.5 24.375 15.047 1 95.75 133 HIS A O 1
ATOM 1051 N N . SER A 1 134 ? 8.734 26.328 14.078 1 93.06 134 SER A N 1
ATOM 1052 C CA . SER A 1 134 ? 8.531 27.062 15.312 1 93.06 134 SER A CA 1
ATOM 1053 C C . SER A 1 134 ? 7.109 26.906 15.836 1 93.06 134 SER A C 1
ATOM 1055 O O . SER A 1 134 ? 6.812 27.266 16.969 1 93.06 134 SER A O 1
ATOM 1057 N N . ASP A 1 135 ? 6.254 26.312 14.977 1 91.12 135 ASP A N 1
ATOM 1058 C CA . ASP A 1 135 ? 4.879 26.094 15.422 1 91.12 135 ASP A CA 1
ATOM 1059 C C . ASP A 1 135 ? 4.688 24.672 15.945 1 91.12 135 ASP A C 1
ATOM 1061 O O . ASP A 1 135 ? 3.557 24.234 16.156 1 91.12 135 ASP A O 1
ATOM 1065 N N . ALA A 1 136 ? 5.758 24 16.078 1 92.88 136 ALA A N 1
ATOM 1066 C CA . ALA A 1 136 ? 5.68 22.656 16.641 1 92.88 136 ALA A CA 1
ATOM 1067 C C . ALA A 1 136 ? 5.762 22.688 18.172 1 92.88 136 ALA A C 1
ATOM 1069 O O . ALA A 1 136 ? 6.539 23.453 18.734 1 92.88 136 ALA A O 1
ATOM 1070 N N . LEU A 1 137 ? 4.91 21.953 18.75 1 93 137 LEU A N 1
ATOM 1071 C CA . LEU A 1 137 ? 4.816 21.922 20.203 1 93 137 LEU A CA 1
ATOM 1072 C C . LEU A 1 137 ? 4.664 20.484 20.703 1 93 137 LEU A C 1
ATOM 1074 O O . LEU A 1 137 ? 3.9 19.703 20.125 1 93 137 LEU A O 1
ATOM 1078 N N . GLY A 1 138 ? 5.496 20.156 21.688 1 89.31 138 GLY A N 1
ATOM 1079 C CA . GLY A 1 138 ? 5.332 18.828 22.266 1 89.31 138 GLY A CA 1
ATOM 1080 C C . GLY A 1 138 ? 6.477 18.438 23.188 1 89.31 138 GLY A C 1
ATOM 1081 O O . GLY A 1 138 ? 7.309 19.266 23.547 1 89.31 138 GLY A O 1
ATOM 1082 N N . ASN A 1 139 ? 6.418 17.203 23.672 1 88.38 139 ASN A N 1
ATOM 1083 C CA . ASN A 1 139 ? 7.414 16.656 24.594 1 88.38 139 ASN A CA 1
ATOM 1084 C C . ASN A 1 139 ? 8.078 15.406 24 1 88.38 139 ASN A C 1
ATOM 1086 O O . ASN A 1 139 ? 8.516 14.531 24.75 1 88.38 139 ASN A O 1
ATOM 1090 N N . MET A 1 140 ? 8.102 15.344 22.734 1 89.44 140 MET A N 1
ATOM 1091 C CA . MET A 1 140 ? 8.695 14.188 22.062 1 89.44 140 MET A CA 1
ATOM 1092 C C . MET A 1 140 ? 10.18 14.055 22.406 1 89.44 140 MET A C 1
ATOM 1094 O O . MET A 1 140 ? 10.883 15.062 22.531 1 89.44 140 MET A O 1
ATOM 1098 N N . ASP A 1 141 ? 10.625 12.836 22.562 1 88.38 141 ASP A N 1
ATOM 1099 C CA . ASP A 1 141 ? 12.039 12.555 22.812 1 88.38 141 ASP A CA 1
ATOM 1100 C C . ASP A 1 141 ? 12.859 12.68 21.531 1 88.38 141 ASP A C 1
ATOM 1102 O O . ASP A 1 141 ? 13.242 11.68 20.922 1 88.38 141 ASP A O 1
ATOM 1106 N N . ILE A 1 142 ? 13.18 13.875 21.25 1 92.44 142 ILE A N 1
ATOM 1107 C CA . ILE A 1 142 ? 13.914 14.164 20.016 1 92.44 142 ILE A CA 1
ATOM 1108 C C . ILE A 1 142 ? 15.344 13.625 20.141 1 92.44 142 ILE A C 1
ATOM 1110 O O . ILE A 1 142 ? 15.93 13.203 19.141 1 92.44 142 ILE A O 1
ATOM 1114 N N . ALA A 1 143 ? 15.938 13.578 21.312 1 89.81 143 ALA A N 1
ATOM 1115 C CA . ALA A 1 143 ? 17.312 13.125 21.531 1 89.81 143 ALA A CA 1
ATOM 1116 C C . ALA A 1 143 ? 17.5 11.688 21.047 1 89.81 143 ALA A C 1
ATOM 1118 O O . ALA A 1 143 ? 18.484 11.375 20.391 1 89.81 143 ALA A O 1
ATOM 1119 N N . SER A 1 144 ? 16.531 10.859 21.391 1 88.5 144 SER A N 1
ATOM 1120 C CA . SER A 1 144 ? 16.609 9.461 20.984 1 88.5 144 SER A CA 1
ATOM 1121 C C . SER A 1 144 ? 16.531 9.336 19.453 1 88.5 144 SER A C 1
ATOM 1123 O O . SER A 1 144 ? 17.172 8.469 18.875 1 88.5 144 SER A O 1
ATOM 1125 N N . VAL A 1 145 ? 15.695 10.125 18.844 1 91.81 145 VAL A N 1
ATOM 1126 C CA . VAL A 1 145 ? 15.562 10.094 17.391 1 91.81 145 VAL A CA 1
ATOM 1127 C C . VAL A 1 145 ? 16.875 10.523 16.734 1 91.81 145 VAL A C 1
ATOM 1129 O O . VAL A 1 145 ? 17.281 9.961 15.719 1 91.81 145 VAL A O 1
ATOM 1132 N N . VAL A 1 146 ? 17.516 11.5 17.344 1 93.56 146 VAL A N 1
ATOM 1133 C CA . VAL A 1 146 ? 18.797 11.984 16.844 1 93.56 146 VAL A CA 1
ATOM 1134 C C . VAL A 1 146 ? 19.844 10.875 16.938 1 93.56 146 VAL A C 1
ATOM 1136 O O . VAL A 1 146 ? 20.609 10.656 15.992 1 93.56 146 VAL A O 1
ATOM 1139 N N . ARG A 1 147 ? 19.891 10.195 18.047 1 90.12 147 ARG A N 1
ATOM 1140 C CA . ARG A 1 147 ? 20.828 9.102 18.234 1 90.12 147 ARG A CA 1
ATOM 1141 C C . ARG A 1 147 ? 20.609 8.008 17.188 1 90.12 147 ARG A C 1
ATOM 1143 O O . ARG A 1 147 ? 21.562 7.477 16.609 1 90.12 147 ARG A O 1
ATOM 1150 N N . ALA A 1 148 ? 19.344 7.668 16.984 1 90 148 ALA A N 1
ATOM 1151 C CA . ALA A 1 148 ? 19.016 6.645 16 1 90 148 ALA A CA 1
ATOM 1152 C C . ALA A 1 148 ? 19.438 7.07 14.602 1 90 148 ALA A C 1
ATOM 1154 O O . ALA A 1 148 ? 19.906 6.25 13.812 1 90 148 ALA A O 1
ATOM 1155 N N . HIS A 1 149 ? 19.203 8.297 14.281 1 92 149 HIS A N 1
ATOM 1156 C CA . HIS A 1 149 ? 19.578 8.828 12.984 1 92 149 HIS A CA 1
ATOM 1157 C C . HIS A 1 149 ? 21.094 8.766 12.789 1 92 149 HIS A C 1
ATOM 1159 O O . HIS A 1 149 ? 21.578 8.367 11.727 1 92 149 HIS A O 1
ATOM 1165 N N . LYS A 1 150 ? 21.828 9.172 13.797 1 90.25 150 LYS A N 1
ATOM 1166 C CA . LYS A 1 150 ? 23.297 9.148 13.719 1 90.25 150 LYS A CA 1
ATOM 1167 C C . LYS A 1 150 ? 23.812 7.723 13.555 1 90.25 150 LYS A C 1
ATOM 1169 O O . LYS A 1 150 ? 24.75 7.48 12.789 1 90.25 150 LYS A O 1
ATOM 1174 N N . GLN A 1 151 ? 23.188 6.816 14.266 1 89.31 151 GLN A N 1
ATOM 1175 C CA . GLN A 1 151 ? 23.578 5.414 14.141 1 89.31 151 GLN A CA 1
ATOM 1176 C C . GLN A 1 151 ? 23.297 4.891 12.734 1 89.31 151 GLN A C 1
ATOM 1178 O O . GLN A 1 151 ? 24.094 4.152 12.164 1 89.31 151 GLN A O 1
ATOM 1183 N N . ARG A 1 152 ? 22.188 5.203 12.195 1 90.81 152 ARG A N 1
ATOM 1184 C CA . ARG A 1 152 ? 21.828 4.801 10.836 1 90.81 152 ARG A CA 1
ATOM 1185 C C . ARG A 1 152 ? 22.812 5.355 9.82 1 90.81 152 ARG A C 1
ATOM 1187 O O . ARG A 1 152 ? 23.188 4.672 8.859 1 90.81 152 ARG A O 1
ATOM 1194 N N . ARG A 1 153 ? 23.266 6.531 10.031 1 91.31 153 ARG A N 1
ATOM 1195 C CA . ARG A 1 153 ? 24.172 7.207 9.102 1 91.31 153 ARG A CA 1
ATOM 1196 C C . ARG A 1 153 ? 25.562 6.578 9.125 1 91.31 153 ARG A C 1
ATOM 1198 O O . ARG A 1 153 ? 26.297 6.656 8.141 1 91.31 153 ARG A O 1
ATOM 1205 N N . THR A 1 154 ? 25.891 5.996 10.258 1 88.38 154 THR A N 1
ATOM 1206 C CA . THR A 1 154 ? 27.172 5.301 10.328 1 88.38 154 THR A CA 1
ATOM 1207 C C . THR A 1 154 ? 27.172 4.086 9.406 1 88.38 154 THR A C 1
ATOM 1209 O O . THR A 1 154 ? 28.203 3.742 8.828 1 88.38 154 THR A O 1
ATOM 1212 N N . VAL A 1 155 ? 26.016 3.488 9.227 1 86.5 155 VAL A N 1
ATOM 1213 C CA . VAL A 1 155 ? 25.891 2.289 8.406 1 86.5 155 VAL A CA 1
ATOM 1214 C C . VAL A 1 155 ? 25.547 2.68 6.969 1 86.5 155 VAL A C 1
ATOM 1216 O O . VAL A 1 155 ? 26.078 2.092 6.023 1 86.5 155 VAL A O 1
ATOM 1219 N N . ASP A 1 156 ? 24.672 3.635 6.844 1 88.38 156 ASP A N 1
ATOM 1220 C CA . ASP A 1 156 ? 24.203 4.117 5.547 1 88.38 156 ASP A CA 1
ATOM 1221 C C . ASP A 1 156 ? 24.344 5.633 5.441 1 88.38 156 ASP A C 1
ATOM 1223 O O . ASP A 1 156 ? 23.469 6.375 5.902 1 88.38 156 ASP A O 1
ATOM 1227 N N . ARG A 1 157 ? 25.281 6.129 4.824 1 88.94 157 ARG A N 1
ATOM 1228 C CA . ARG A 1 157 ? 25.562 7.555 4.711 1 88.94 157 ARG A CA 1
ATOM 1229 C C . ARG A 1 157 ? 24.531 8.258 3.844 1 88.94 157 ARG A C 1
ATOM 1231 O O . ARG A 1 157 ? 24.422 9.484 3.865 1 88.94 157 ARG A O 1
ATOM 1238 N N . ASP A 1 158 ? 23.734 7.469 3.154 1 91.38 158 ASP A N 1
ATOM 1239 C CA . ASP A 1 158 ? 22.75 8.062 2.254 1 91.38 158 ASP A CA 1
ATOM 1240 C C . ASP A 1 158 ? 21.453 8.414 3 1 91.38 158 ASP A C 1
ATOM 1242 O O . ASP A 1 158 ? 20.562 9.031 2.432 1 91.38 158 ASP A O 1
ATOM 1246 N N . ALA A 1 159 ? 21.453 8.031 4.266 1 94.06 159 ALA A N 1
ATOM 1247 C CA . ALA A 1 159 ? 20.344 8.461 5.105 1 94.06 159 ALA A CA 1
ATOM 1248 C C . ALA A 1 159 ? 20.453 9.945 5.457 1 94.06 159 ALA A C 1
ATOM 1250 O O . ALA A 1 159 ? 21.141 10.312 6.418 1 94.06 159 ALA A O 1
ATOM 1251 N N . ILE A 1 160 ? 19.719 10.805 4.844 1 96 160 ILE A N 1
ATOM 1252 C CA . ILE A 1 160 ? 19.984 12.234 4.969 1 96 160 ILE A CA 1
ATOM 1253 C C . ILE A 1 160 ? 18.953 12.867 5.898 1 96 160 ILE A C 1
ATOM 1255 O O . ILE A 1 160 ? 19.141 13.984 6.379 1 96 160 ILE A O 1
ATOM 1259 N N . MET A 1 161 ? 17.812 12.188 6.105 1 97.19 161 MET A N 1
ATOM 1260 C CA . MET A 1 161 ? 16.734 12.82 6.859 1 97.19 161 MET A CA 1
ATOM 1261 C C . MET A 1 161 ? 15.883 11.773 7.574 1 97.19 161 MET A C 1
ATOM 1263 O O . MET A 1 161 ? 15.641 10.695 7.031 1 97.19 161 MET A O 1
ATOM 1267 N N . THR A 1 162 ? 15.477 12.016 8.758 1 96.62 162 THR A N 1
ATOM 1268 C CA . THR A 1 162 ? 14.484 11.25 9.508 1 96.62 162 THR A CA 1
ATOM 1269 C C . THR A 1 162 ? 13.305 12.133 9.891 1 96.62 162 THR A C 1
ATOM 1271 O O . THR A 1 162 ? 13.453 13.078 10.672 1 96.62 162 THR A O 1
ATOM 1274 N N . ILE A 1 163 ? 12.148 11.852 9.359 1 97.25 163 ILE A N 1
ATOM 1275 C CA . ILE A 1 163 ? 10.93 12.609 9.609 1 97.25 163 ILE A CA 1
ATOM 1276 C C . ILE A 1 163 ? 10.227 12.055 10.852 1 97.25 163 ILE A C 1
ATOM 1278 O O . ILE A 1 163 ? 10.039 10.844 10.969 1 97.25 163 ILE A O 1
ATOM 1282 N N . CYS A 1 164 ? 9.859 12.883 11.742 1 95.31 164 CYS A N 1
ATOM 1283 C CA . CYS A 1 164 ? 9.102 12.453 12.906 1 95.31 164 CYS A CA 1
ATOM 1284 C C . CYS A 1 164 ? 7.602 12.57 12.664 1 95.31 164 CYS A C 1
ATOM 1286 O O . CYS A 1 164 ? 7.117 13.633 12.266 1 95.31 164 CYS A O 1
ATOM 1288 N N . ALA A 1 165 ? 6.887 11.516 12.844 1 93 165 ALA A N 1
ATOM 1289 C CA . ALA A 1 165 ? 5.434 11.469 12.68 1 93 165 ALA A CA 1
ATOM 1290 C C . ALA A 1 165 ? 4.773 10.773 13.859 1 93 165 ALA A C 1
ATOM 1292 O O . ALA A 1 165 ? 5.402 9.961 14.547 1 93 165 ALA A O 1
ATOM 1293 N N . MET A 1 166 ? 3.576 11.156 14.109 1 89.94 166 MET A N 1
ATOM 1294 C CA . MET A 1 166 ? 2.822 10.586 15.219 1 89.94 166 MET A CA 1
ATOM 1295 C C . MET A 1 166 ? 1.529 9.945 14.727 1 89.94 166 MET A C 1
ATOM 1297 O O . MET A 1 166 ? 0.777 10.555 13.969 1 89.94 166 MET A O 1
ATOM 1301 N N . PRO A 1 167 ? 1.304 8.656 15.133 1 87.94 167 PRO A N 1
ATOM 1302 C CA . PRO A 1 167 ? 0.026 8.031 14.781 1 87.94 167 PRO A CA 1
ATOM 1303 C C . PRO A 1 167 ? -1.148 8.602 15.57 1 87.94 167 PRO A C 1
ATOM 1305 O O . PRO A 1 167 ? -1.033 8.828 16.781 1 87.94 167 PRO A O 1
ATOM 1308 N N . VAL A 1 168 ? -2.172 8.961 14.859 1 84.44 168 VAL A N 1
ATOM 1309 C CA . VAL A 1 168 ? -3.363 9.516 15.5 1 84.44 168 VAL A CA 1
ATOM 1310 C C . VAL A 1 168 ? -4.594 8.719 15.07 1 84.44 168 VAL A C 1
ATOM 1312 O O . VAL A 1 168 ? -4.711 8.32 13.906 1 84.44 168 VAL A O 1
ATOM 1315 N N . PRO A 1 169 ? -5.41 8.438 16 1 77.75 169 PRO A N 1
ATOM 1316 C CA . PRO A 1 169 ? -6.637 7.719 15.648 1 77.75 169 PRO A CA 1
ATOM 1317 C C . PRO A 1 169 ? -7.539 8.523 14.711 1 77.75 169 PRO A C 1
ATOM 1319 O O . PRO A 1 169 ? -7.355 9.734 14.555 1 77.75 169 PRO A O 1
ATOM 1322 N N . SER A 1 170 ? -8.523 7.898 14.133 1 75.12 170 SER A N 1
ATOM 1323 C CA . SER A 1 170 ? -9.375 8.484 13.109 1 75.12 170 SER A CA 1
ATOM 1324 C C . SER A 1 170 ? -10.258 9.586 13.68 1 75.12 170 SER A C 1
ATOM 1326 O O . SER A 1 170 ? -10.555 10.57 12.992 1 75.12 170 SER A O 1
ATOM 1328 N N . GLN A 1 171 ? -10.57 9.531 14.93 1 71.62 171 GLN A N 1
ATOM 1329 C CA . GLN A 1 171 ? -11.508 10.484 15.516 1 71.62 171 GLN A CA 1
ATOM 1330 C C . GLN A 1 171 ? -10.773 11.57 16.297 1 71.62 171 GLN A C 1
ATOM 1332 O O . GLN A 1 171 ? -11.398 12.477 16.844 1 71.62 171 GLN A O 1
ATOM 1337 N N . SER A 1 172 ? -9.523 11.609 16.109 1 77.25 172 SER A N 1
ATOM 1338 C CA . SER A 1 172 ? -8.734 12.578 16.859 1 77.25 172 SER A CA 1
ATOM 1339 C C . SER A 1 172 ? -8.852 13.969 16.25 1 77.25 172 SER A C 1
ATOM 1341 O O . SER A 1 172 ? -8.945 14.125 15.039 1 77.25 172 SER A O 1
ATOM 1343 N N . ARG A 1 173 ? -8.82 14.945 17.125 1 76.25 173 ARG A N 1
ATOM 1344 C CA . ARG A 1 173 ? -8.875 16.344 16.703 1 76.25 173 ARG A CA 1
ATOM 1345 C C . ARG A 1 173 ? -7.598 16.734 15.969 1 76.25 173 ARG A C 1
ATOM 1347 O O . ARG A 1 173 ? -7.586 17.703 15.211 1 76.25 173 ARG A O 1
ATOM 1354 N N . ALA A 1 174 ? -6.605 15.938 16.203 1 78.81 174 ALA A N 1
ATOM 1355 C CA . ALA A 1 174 ? -5.324 16.234 15.562 1 78.81 174 ALA A CA 1
ATOM 1356 C C . ALA A 1 174 ? -5.359 15.898 14.07 1 78.81 174 ALA A C 1
ATOM 1358 O O . ALA A 1 174 ? -4.535 16.391 13.297 1 78.81 174 ALA A O 1
ATOM 1359 N N . ARG A 1 175 ? -6.262 14.992 13.75 1 79.12 175 ARG A N 1
ATOM 1360 C CA . ARG A 1 175 ? -6.387 14.594 12.352 1 79.12 175 ARG A CA 1
ATOM 1361 C C . ARG A 1 175 ? -7.316 15.539 11.602 1 79.12 175 ARG A C 1
ATOM 1363 O O . ARG A 1 175 ? -8.445 15.781 12.023 1 79.12 175 ARG A O 1
ATOM 1370 N N . ARG A 1 176 ? -6.746 16.109 10.516 1 75.88 176 ARG A N 1
ATOM 1371 C CA . ARG A 1 176 ? -7.555 17.062 9.766 1 75.88 176 ARG A CA 1
ATOM 1372 C C . ARG A 1 176 ? -7.648 16.672 8.297 1 75.88 176 ARG A C 1
ATOM 1374 O O . ARG A 1 176 ? -6.629 16.422 7.648 1 75.88 176 ARG A O 1
ATOM 1381 N N . PRO A 1 177 ? -8.875 16.562 7.789 1 71.25 177 PRO A N 1
ATOM 1382 C CA . PRO A 1 177 ? -9.055 16.172 6.391 1 71.25 177 PRO A CA 1
ATOM 1383 C C . PRO A 1 177 ? -8.344 17.109 5.418 1 71.25 177 PRO A C 1
ATOM 1385 O O . PRO A 1 177 ? -7.965 16.688 4.32 1 71.25 177 PRO A O 1
ATOM 1388 N N . GLY A 1 178 ? -8.055 18.281 5.734 1 69.88 178 GLY A N 1
ATOM 1389 C CA . GLY A 1 178 ? -7.418 19.203 4.812 1 69.88 178 GLY A CA 1
ATOM 1390 C C . GLY A 1 178 ? -5.906 19.062 4.777 1 69.88 178 GLY A C 1
ATOM 1391 O O . GLY A 1 178 ? -5.25 19.578 3.871 1 69.88 178 GLY A O 1
ATOM 1392 N N . ASP A 1 179 ? -5.328 18.312 5.594 1 77.25 179 ASP A N 1
ATOM 1393 C CA . ASP A 1 179 ? -3.875 18.172 5.672 1 77.25 179 ASP A CA 1
ATOM 1394 C C . ASP A 1 179 ? -3.471 16.734 5.98 1 77.25 179 ASP A C 1
ATOM 1396 O O . ASP A 1 179 ? -2.693 16.484 6.902 1 77.25 179 ASP A O 1
ATOM 1400 N N . LEU A 1 180 ? -3.996 15.805 5.219 1 83.31 180 LEU A N 1
ATOM 1401 C CA . LEU A 1 180 ? -3.654 14.406 5.41 1 83.31 180 LEU A CA 1
ATOM 1402 C C . LEU A 1 180 ? -2.574 13.969 4.426 1 83.31 180 LEU A C 1
ATOM 1404 O O . LEU A 1 180 ? -2.355 14.625 3.406 1 83.31 180 LEU A O 1
ATOM 1408 N N . SER A 1 181 ? -1.84 13.062 4.852 1 90.12 181 SER A N 1
ATOM 1409 C CA . SER A 1 181 ? -0.781 12.516 4.012 1 90.12 181 SER A CA 1
ATOM 1410 C C . SER A 1 181 ? -0.733 10.992 4.102 1 90.12 181 SER A C 1
ATOM 1412 O O . SER A 1 181 ? -1.33 10.398 5 1 90.12 181 SER A O 1
ATOM 1414 N N . VAL A 1 182 ? -0.221 10.383 3.061 1 92.75 182 VAL A N 1
ATOM 1415 C CA . VAL A 1 182 ? 0.012 8.938 3.037 1 92.75 182 VAL A CA 1
ATOM 1416 C C . VAL A 1 182 ? 1.514 8.656 3.02 1 92.75 182 VAL A C 1
ATOM 1418 O O . VAL A 1 182 ? 2.23 9.141 2.141 1 92.75 182 VAL A O 1
ATOM 1421 N N . PHE A 1 183 ? 1.976 7.957 4.066 1 94.44 183 PHE A N 1
ATOM 1422 C CA . PHE A 1 183 ? 3.365 7.527 4.164 1 94.44 183 PHE A CA 1
ATOM 1423 C C . PHE A 1 183 ? 3.51 6.066 3.752 1 94.44 183 PHE A C 1
ATOM 1425 O O . PHE A 1 183 ? 2.824 5.191 4.289 1 94.44 183 PHE A O 1
ATOM 1432 N N . THR A 1 184 ? 4.238 5.773 2.725 1 94.69 184 THR A N 1
ATOM 1433 C CA . THR A 1 184 ? 4.59 4.402 2.369 1 94.69 184 THR A CA 1
ATOM 1434 C C . THR A 1 184 ? 5.98 4.051 2.883 1 94.69 184 THR A C 1
ATOM 1436 O O . THR A 1 184 ? 6.977 4.613 2.424 1 94.69 184 THR A O 1
ATOM 1439 N N . ILE A 1 185 ? 6.047 3.146 3.824 1 94.25 185 ILE A N 1
ATOM 1440 C CA . ILE A 1 185 ? 7.27 2.895 4.578 1 94.25 185 ILE A CA 1
ATOM 1441 C C . ILE A 1 185 ? 7.637 1.416 4.484 1 94.25 185 ILE A C 1
ATOM 1443 O O . ILE A 1 185 ? 6.758 0.555 4.402 1 94.25 185 ILE A O 1
ATOM 1447 N N . VAL A 1 186 ? 8.906 1.143 4.363 1 90.25 186 VAL A N 1
ATOM 1448 C CA . VAL A 1 186 ? 9.391 -0.226 4.516 1 90.25 186 VAL A CA 1
ATOM 1449 C C . VAL A 1 186 ? 9.383 -0.615 5.992 1 90.25 186 VAL A C 1
ATOM 1451 O O . VAL A 1 186 ? 10.094 -0.011 6.805 1 90.25 186 VAL A O 1
ATOM 1454 N N . PRO A 1 187 ? 8.609 -1.554 6.379 1 84.38 187 PRO A N 1
ATOM 1455 C CA . PRO A 1 187 ? 8.414 -1.846 7.801 1 84.38 187 PRO A CA 1
ATOM 1456 C C . PRO A 1 187 ? 9.695 -2.293 8.5 1 84.38 187 PRO A C 1
ATOM 1458 O O . PRO A 1 187 ? 9.883 -2.025 9.688 1 84.38 187 PRO A O 1
ATOM 1461 N N . THR A 1 188 ? 10.609 -2.943 7.895 1 81.06 188 THR A N 1
ATOM 1462 C CA . THR A 1 188 ? 11.812 -3.479 8.523 1 81.06 188 THR A CA 1
ATOM 1463 C C . THR A 1 188 ? 12.836 -2.371 8.773 1 81.06 188 THR A C 1
ATOM 1465 O O . THR A 1 188 ? 13.461 -2.32 9.828 1 81.06 188 THR A O 1
ATOM 1468 N N . THR A 1 189 ? 13.031 -1.396 7.902 1 85 189 THR A N 1
ATOM 1469 C CA . THR A 1 189 ? 14.062 -0.367 8 1 85 189 THR A CA 1
ATOM 1470 C C . THR A 1 189 ? 13.438 0.986 8.336 1 85 189 THR A C 1
ATOM 1472 O O . THR A 1 189 ? 14.141 1.914 8.742 1 85 189 THR A O 1
ATOM 1475 N N . SER A 1 190 ? 12.164 1.249 8.188 1 90.5 190 SER A N 1
ATOM 1476 C CA . SER A 1 190 ? 11.445 2.506 8.383 1 90.5 190 SER A CA 1
ATOM 1477 C C . SER A 1 190 ? 11.812 3.521 7.301 1 90.5 190 SER A C 1
ATOM 1479 O O . SER A 1 190 ? 11.742 4.73 7.531 1 90.5 190 SER A O 1
ATOM 1481 N N . GLN A 1 191 ? 12.336 2.986 6.219 1 93.44 191 GLN A N 1
ATOM 1482 C CA . GLN A 1 191 ? 12.648 3.854 5.09 1 93.44 191 GLN A CA 1
ATOM 1483 C C . GLN A 1 191 ? 11.383 4.32 4.383 1 93.44 191 GLN A C 1
ATOM 1485 O O . GLN A 1 191 ? 10.445 3.539 4.203 1 93.44 191 GLN A O 1
ATOM 1490 N N . LEU A 1 192 ? 11.281 5.617 4.164 1 95.88 192 LEU A N 1
ATOM 1491 C CA . LEU A 1 192 ? 10.172 6.172 3.393 1 95.88 192 LEU A CA 1
ATOM 1492 C C . LEU A 1 192 ? 10.414 6.004 1.896 1 95.88 192 LEU A C 1
ATOM 1494 O O . LEU A 1 192 ? 11.43 6.469 1.371 1 95.88 192 LEU A O 1
ATOM 1498 N N . VAL A 1 193 ? 9.523 5.355 1.195 1 93.62 193 VAL A N 1
ATOM 1499 C CA . VAL A 1 193 ? 9.781 5.074 -0.213 1 93.62 193 VAL A CA 1
ATOM 1500 C C . VAL A 1 193 ? 8.82 5.883 -1.085 1 93.62 193 VAL A C 1
ATOM 1502 O O . VAL A 1 193 ? 9.086 6.105 -2.268 1 93.62 193 VAL A O 1
ATOM 1505 N N . HIS A 1 194 ? 7.723 6.258 -0.556 1 93.62 194 HIS A N 1
ATOM 1506 C CA . HIS A 1 194 ? 6.754 7.086 -1.267 1 93.62 194 HIS A CA 1
ATOM 1507 C C . HIS A 1 194 ? 5.973 7.969 -0.302 1 93.62 194 HIS A C 1
ATOM 1509 O O . HIS A 1 194 ? 5.684 7.562 0.826 1 93.62 194 HIS A O 1
ATOM 1515 N N . TYR A 1 195 ? 5.68 9.219 -0.683 1 94.81 195 TYR A N 1
ATOM 1516 C CA . TYR A 1 195 ? 4.918 10.195 0.094 1 94.81 195 TYR A CA 1
ATOM 1517 C C . TYR A 1 195 ? 3.885 10.898 -0.776 1 94.81 195 TYR A C 1
ATOM 1519 O O . TYR A 1 195 ? 4.164 11.242 -1.925 1 94.81 195 TYR A O 1
ATOM 1527 N N . MET A 1 196 ? 2.678 11.008 -0.219 1 89.5 196 MET A N 1
ATOM 1528 C CA . MET A 1 196 ? 1.629 11.711 -0.952 1 89.5 196 MET A CA 1
ATOM 1529 C C . MET A 1 196 ? 0.771 12.547 -0.007 1 89.5 196 MET A C 1
ATOM 1531 O O . MET A 1 196 ? 0.347 12.062 1.044 1 89.5 196 MET A O 1
ATOM 1535 N N . SER A 1 197 ? 0.7 13.828 -0.374 1 87.62 197 SER A N 1
ATOM 1536 C CA . SER A 1 197 ? -0.235 14.68 0.35 1 87.62 197 SER A CA 1
ATOM 1537 C C . SER A 1 197 ? -1.663 14.484 -0.145 1 87.62 197 SER A C 1
ATOM 1539 O O . SER A 1 197 ? -1.895 14.328 -1.347 1 87.62 197 SER A O 1
ATOM 1541 N N . VAL A 1 198 ? -2.641 14.367 0.784 1 83.31 198 VAL A N 1
ATOM 1542 C CA . VAL A 1 198 ? -4.039 14.133 0.441 1 83.31 198 VAL A CA 1
ATOM 1543 C C . VAL A 1 198 ? -4.883 15.344 0.835 1 83.31 198 VAL A C 1
ATOM 1545 O O . VAL A 1 198 ? -5.312 15.461 1.985 1 83.31 198 VAL A O 1
ATOM 1548 N N . PRO A 1 199 ? -5.117 16.188 -0.142 1 76.94 199 PRO A N 1
ATOM 1549 C CA . PRO A 1 199 ? -6.023 17.297 0.163 1 76.94 199 PRO A CA 1
ATOM 1550 C C . PRO A 1 199 ? -7.469 16.844 0.361 1 76.94 199 PRO A C 1
ATOM 1552 O O . PRO A 1 199 ? -7.832 15.734 -0.054 1 76.94 199 PRO A O 1
ATOM 1555 N N . ALA A 1 200 ? -8.156 17.578 1.101 1 74.25 200 ALA A N 1
ATOM 1556 C CA . ALA A 1 200 ? -9.57 17.25 1.269 1 74.25 200 ALA A CA 1
ATOM 1557 C C . ALA A 1 200 ? -10.336 17.438 -0.037 1 74.25 200 ALA A C 1
ATOM 1559 O O . ALA A 1 200 ? -11.164 16.594 -0.406 1 74.25 200 ALA A O 1
ATOM 1560 N N . ILE A 1 201 ? -10.086 18.594 -0.641 1 69.38 201 ILE A N 1
ATOM 1561 C CA . ILE A 1 201 ? -10.727 18.891 -1.919 1 69.38 201 ILE A CA 1
ATOM 1562 C C . ILE A 1 201 ? -9.664 19.25 -2.955 1 69.38 201 ILE A C 1
ATOM 1564 O O . ILE A 1 201 ? -8.812 20.109 -2.707 1 69.38 201 ILE A O 1
ATOM 1568 N N . PRO A 1 202 ? -9.516 18.547 -4 1 72.19 202 PRO A N 1
ATOM 1569 C CA . PRO A 1 202 ? -10.375 17.469 -4.496 1 72.19 202 PRO A CA 1
ATOM 1570 C C . PRO A 1 202 ? -10.07 16.125 -3.844 1 72.19 202 PRO A C 1
ATOM 1572 O O . PRO A 1 202 ? -8.938 15.883 -3.422 1 72.19 202 PRO A O 1
ATOM 1575 N N . ARG A 1 203 ? -11.109 15.375 -3.848 1 73.31 203 ARG A N 1
ATOM 1576 C CA . ARG A 1 203 ? -10.953 14.047 -3.271 1 73.31 203 ARG A CA 1
ATOM 1577 C C . ARG A 1 203 ? -10.023 13.188 -4.121 1 73.31 203 ARG A C 1
ATOM 1579 O O . ARG A 1 203 ? -10.078 13.227 -5.352 1 73.31 203 ARG A O 1
ATOM 1586 N N . VAL A 1 204 ? -9.172 12.641 -3.49 1 76.62 204 VAL A N 1
ATOM 1587 C CA . VAL A 1 204 ? -8.25 11.727 -4.152 1 76.62 204 VAL A CA 1
ATOM 1588 C C . VAL A 1 204 ? -8.867 10.336 -4.242 1 76.62 204 VAL A C 1
ATOM 1590 O O . VAL A 1 204 ? -9.055 9.664 -3.227 1 76.62 204 VAL A O 1
ATOM 1593 N N . PRO A 1 205 ? -9.164 9.844 -5.434 1 77.69 205 PRO A N 1
ATOM 1594 C CA . PRO A 1 205 ? -9.844 8.547 -5.547 1 77.69 205 PRO A CA 1
ATOM 1595 C C . PRO A 1 205 ? -8.883 7.367 -5.484 1 77.69 205 PRO A C 1
ATOM 1597 O O . PRO A 1 205 ? -9.242 6.293 -4.996 1 77.69 205 PRO A O 1
ATOM 1600 N N . LEU A 1 206 ? -7.723 7.574 -6.043 1 86 206 LEU A N 1
ATOM 1601 C CA . LEU A 1 206 ? -6.785 6.461 -6.148 1 86 206 LEU A CA 1
ATOM 1602 C C . LEU A 1 206 ? -5.418 6.852 -5.598 1 86 206 LEU A C 1
ATOM 1604 O O . LEU A 1 206 ? -4.941 7.965 -5.828 1 86 206 LEU A O 1
ATOM 1608 N N . LEU A 1 207 ? -4.895 6.027 -4.805 1 87.31 207 LEU A N 1
ATOM 1609 C CA . LEU A 1 207 ? -3.49 6.129 -4.426 1 87.31 207 LEU A CA 1
ATOM 1610 C C . LEU A 1 207 ? -2.598 5.449 -5.461 1 87.31 207 LEU A C 1
ATOM 1612 O O . LEU A 1 207 ? -2.752 4.258 -5.73 1 87.31 207 LEU A O 1
ATOM 1616 N N . LYS A 1 208 ? -1.778 6.156 -6.094 1 85.56 208 LYS A N 1
ATOM 1617 C CA . LYS A 1 208 ? -0.875 5.641 -7.117 1 85.56 208 LYS A CA 1
ATOM 1618 C C . LYS A 1 208 ? 0.521 5.402 -6.547 1 85.56 208 LYS A C 1
ATOM 1620 O O . LYS A 1 208 ? 1.185 6.34 -6.105 1 85.56 208 LYS A O 1
ATOM 1625 N N . LEU A 1 209 ? 0.931 4.207 -6.477 1 88.75 209 LEU A N 1
ATOM 1626 C CA . LEU A 1 209 ? 2.26 3.824 -6.012 1 88.75 209 LEU A CA 1
ATOM 1627 C C . LEU A 1 209 ? 3.102 3.281 -7.16 1 88.75 209 LEU A C 1
ATOM 1629 O O . LEU A 1 209 ? 2.701 2.33 -7.832 1 88.75 209 LEU A O 1
ATOM 1633 N N . PRO A 1 210 ? 4.199 3.91 -7.484 1 85.62 210 PRO A N 1
ATOM 1634 C CA . PRO A 1 210 ? 5.066 3.322 -8.508 1 85.62 210 PRO A CA 1
ATOM 1635 C C . PRO A 1 210 ? 5.492 1.894 -8.172 1 85.62 210 PRO A C 1
ATOM 1637 O O . PRO A 1 210 ? 5.883 1.611 -7.035 1 85.62 210 PRO A O 1
ATOM 1640 N N . PHE A 1 211 ? 5.398 0.989 -9.078 1 86.44 211 PHE A N 1
ATOM 1641 C CA . PHE A 1 211 ? 5.695 -0.417 -8.828 1 86.44 211 PHE A CA 1
ATOM 1642 C C . PHE A 1 211 ? 7.191 -0.624 -8.602 1 86.44 211 PHE A C 1
ATOM 1644 O O . PHE A 1 211 ? 7.605 -1.64 -8.047 1 86.44 211 PHE A O 1
ATOM 1651 N N . GLU A 1 212 ? 7.98 0.33 -8.977 1 82.88 212 GLU A N 1
ATOM 1652 C CA . GLU A 1 212 ? 9.43 0.265 -8.797 1 82.88 212 GLU A CA 1
ATOM 1653 C C . GLU A 1 212 ? 9.805 0.182 -7.32 1 82.88 212 GLU A C 1
ATOM 1655 O O . GLU A 1 212 ? 10.891 -0.282 -6.973 1 82.88 212 GLU A O 1
ATOM 1660 N N . VAL A 1 213 ? 8.883 0.693 -6.523 1 84.94 213 VAL A N 1
ATOM 1661 C CA . VAL A 1 213 ? 9.141 0.685 -5.086 1 84.94 213 VAL A CA 1
ATOM 1662 C C . VAL A 1 213 ? 9.312 -0.752 -4.602 1 84.94 213 VAL A C 1
ATOM 1664 O O . VAL A 1 213 ? 9.992 -0.997 -3.602 1 84.94 213 VAL A O 1
ATOM 1667 N N . PHE A 1 214 ? 8.805 -1.731 -5.336 1 83.44 214 PHE A N 1
ATOM 1668 C CA . PHE A 1 214 ? 8.859 -3.127 -4.914 1 83.44 214 PHE A CA 1
ATOM 1669 C C . PHE A 1 214 ? 10.141 -3.791 -5.398 1 83.44 214 PHE A C 1
ATOM 1671 O O . PHE A 1 214 ? 10.414 -4.945 -5.066 1 83.44 214 PHE A O 1
ATOM 1678 N N . GLU A 1 215 ? 10.883 -3.23 -6.195 1 77.5 215 GLU A N 1
ATOM 1679 C CA . GLU A 1 215 ? 12.125 -3.818 -6.68 1 77.5 215 GLU A CA 1
ATOM 1680 C C . GLU A 1 215 ? 13.094 -4.086 -5.527 1 77.5 215 GLU A C 1
ATOM 1682 O O . GLU A 1 215 ? 13.758 -5.125 -5.5 1 77.5 215 GLU A O 1
ATOM 1687 N N . ASP A 1 216 ? 13.117 -3.131 -4.602 1 75.69 216 ASP A N 1
ATOM 1688 C CA . ASP A 1 216 ? 14.055 -3.281 -3.49 1 75.69 216 ASP A CA 1
ATOM 1689 C C . ASP A 1 216 ? 13.391 -3.975 -2.303 1 75.69 216 ASP A C 1
ATOM 1691 O O . ASP A 1 216 ? 14.07 -4.566 -1.462 1 75.69 216 ASP A O 1
ATOM 1695 N N . THR A 1 217 ? 12.117 -3.697 -2.25 1 80.94 217 THR A N 1
ATOM 1696 C CA . THR A 1 217 ? 11.391 -4.277 -1.126 1 80.94 217 THR A CA 1
ATOM 1697 C C . THR A 1 217 ? 10.094 -4.926 -1.597 1 80.94 217 THR A C 1
ATOM 1699 O O . THR A 1 217 ? 9.484 -4.469 -2.564 1 80.94 217 THR A O 1
ATOM 1702 N N . ARG A 1 218 ? 9.742 -5.988 -0.916 1 84 218 ARG A N 1
ATOM 1703 C CA . ARG A 1 218 ? 8.539 -6.707 -1.333 1 84 218 ARG A CA 1
ATOM 1704 C C . ARG A 1 218 ? 7.426 -6.559 -0.301 1 84 218 ARG A C 1
ATOM 1706 O O . ARG A 1 218 ? 6.328 -7.086 -0.485 1 84 218 ARG A O 1
ATOM 1713 N N . HIS A 1 219 ? 7.719 -5.902 0.721 1 88.12 219 HIS A N 1
ATOM 1714 C CA . HIS A 1 219 ? 6.781 -5.66 1.811 1 88.12 219 HIS A CA 1
ATOM 1715 C C . HIS A 1 219 ? 6.738 -4.184 2.182 1 88.12 219 HIS A C 1
ATOM 1717 O O . HIS A 1 219 ? 7.746 -3.613 2.604 1 88.12 219 HIS A O 1
ATOM 1723 N N . LEU A 1 220 ? 5.539 -3.486 1.989 1 92.75 220 LEU A N 1
ATOM 1724 C CA . LEU A 1 220 ? 5.387 -2.059 2.24 1 92.75 220 LEU A CA 1
ATOM 1725 C C . LEU A 1 220 ? 4.258 -1.796 3.229 1 92.75 220 LEU A C 1
ATOM 1727 O O . LEU A 1 220 ? 3.219 -2.463 3.184 1 92.75 220 LEU A O 1
ATOM 1731 N N . ASP A 1 221 ? 4.492 -0.866 4.125 1 92.38 221 ASP A N 1
ATOM 1732 C CA . ASP A 1 221 ? 3.463 -0.338 5.016 1 92.38 221 ASP A CA 1
ATOM 1733 C C . ASP A 1 221 ? 2.912 0.987 4.492 1 92.38 221 ASP A C 1
ATOM 1735 O O . ASP A 1 221 ? 3.648 1.97 4.379 1 92.38 221 ASP A O 1
ATOM 1739 N N . VAL A 1 222 ? 1.689 1.014 4.121 1 93.88 222 VAL A N 1
ATOM 1740 C CA . VAL A 1 222 ? 1.037 2.242 3.68 1 93.88 222 VAL A CA 1
ATOM 1741 C C . VAL A 1 222 ? 0.205 2.822 4.82 1 93.88 222 VAL A C 1
ATOM 1743 O O . VAL A 1 222 ? -0.798 2.232 5.23 1 93.88 222 VAL A O 1
ATOM 1746 N N . ARG A 1 223 ? 0.598 4.059 5.328 1 92.56 223 ARG A N 1
ATOM 1747 C CA . ARG A 1 223 ? 0.021 4.621 6.543 1 92.56 223 ARG A CA 1
ATOM 1748 C C . ARG A 1 223 ? -0.673 5.949 6.254 1 92.56 223 ARG A C 1
ATOM 1750 O O . ARG A 1 223 ? -0.053 6.879 5.738 1 92.56 223 ARG A O 1
ATOM 1757 N N . ASN A 1 224 ? -1.954 6.031 6.562 1 91.12 224 ASN A N 1
ATOM 1758 C CA . ASN A 1 224 ? -2.729 7.262 6.461 1 91.12 224 ASN A CA 1
ATOM 1759 C C . ASN A 1 224 ? -3.15 7.773 7.832 1 91.12 224 ASN A C 1
ATOM 1761 O O . ASN A 1 224 ? -4.012 8.648 7.938 1 91.12 224 ASN A O 1
ATOM 1765 N N . ASP A 1 225 ? -2.568 7.297 8.898 1 88.25 225 ASP A N 1
ATOM 1766 C CA . ASP A 1 225 ? -2.914 7.699 10.258 1 88.25 225 ASP A CA 1
ATOM 1767 C C . ASP A 1 225 ? -1.811 8.555 10.875 1 88.25 225 ASP A C 1
ATOM 1769 O O . ASP A 1 225 ? -1.878 8.906 12.055 1 88.25 225 ASP A O 1
ATOM 1773 N N . LEU A 1 226 ? -0.836 8.875 10.117 1 90.38 226 LEU A N 1
ATOM 1774 C CA . LEU A 1 226 ? 0.309 9.586 10.672 1 90.38 226 LEU A CA 1
ATOM 1775 C C . LEU A 1 226 ? 0.165 11.086 10.477 1 90.38 226 LEU A C 1
ATOM 1777 O O . LEU A 1 226 ? -0.301 11.539 9.422 1 90.38 226 LEU A O 1
ATOM 1781 N N . VAL A 1 227 ? 0.452 11.82 11.492 1 90.56 227 VAL A N 1
ATOM 1782 C CA . VAL A 1 227 ? 0.476 13.281 11.422 1 90.56 227 VAL A CA 1
ATOM 1783 C C . VAL A 1 227 ? 1.918 13.773 11.492 1 90.56 227 VAL A C 1
ATOM 1785 O O . VAL A 1 227 ? 2.732 13.227 12.242 1 90.56 227 VAL A O 1
ATOM 1788 N N . ASP A 1 228 ? 2.229 14.773 10.711 1 92.31 228 ASP A N 1
ATOM 1789 C CA . ASP A 1 228 ? 3.553 15.391 10.664 1 92.31 228 ASP A CA 1
ATOM 1790 C C . ASP A 1 228 ? 3.834 16.188 11.938 1 92.31 228 ASP A C 1
ATOM 1792 O O . ASP A 1 228 ? 3.098 17.109 12.266 1 92.31 228 ASP A O 1
ATOM 1796 N N . CYS A 1 229 ? 4.891 15.906 12.648 1 93.19 229 CYS A N 1
ATOM 1797 C CA . CYS A 1 229 ? 5.215 16.562 13.914 1 93.19 229 CYS A CA 1
ATOM 1798 C C . CYS A 1 229 ? 5.961 17.859 13.68 1 93.19 229 CYS A C 1
ATOM 1800 O O . CYS A 1 229 ? 6.055 18.703 14.578 1 93.19 229 CYS A O 1
ATOM 1802 N N . GLY A 1 230 ? 6.469 18.062 12.539 1 94.38 230 GLY A N 1
ATOM 1803 C CA . GLY A 1 230 ? 7.203 19.281 12.234 1 94.38 230 GLY A CA 1
ATOM 1804 C C . GLY A 1 230 ? 8.633 19.25 12.742 1 94.38 230 GLY A C 1
ATOM 1805 O O . GLY A 1 230 ? 9.234 20.297 12.977 1 94.38 230 GLY A O 1
ATOM 1806 N N . VAL A 1 231 ? 9.148 18.094 13.078 1 96.44 231 VAL A N 1
ATOM 1807 C CA . VAL A 1 231 ? 10.523 17.891 13.531 1 96.44 231 VAL A CA 1
ATOM 1808 C C . VAL A 1 231 ? 11.234 16.906 12.594 1 96.44 231 VAL A C 1
ATOM 1810 O O . VAL A 1 231 ? 10.727 15.812 12.336 1 96.44 231 VAL A O 1
ATOM 1813 N N . ASP A 1 232 ? 12.336 17.328 12.102 1 97.69 232 ASP A N 1
ATOM 1814 C CA . ASP A 1 232 ? 13.156 16.484 11.227 1 97.69 232 ASP A CA 1
ATOM 1815 C C . ASP A 1 232 ? 14.609 16.453 11.695 1 97.69 232 ASP A C 1
ATOM 1817 O O . ASP A 1 232 ? 15.133 17.469 12.156 1 97.69 232 ASP A O 1
ATOM 1821 N N . VAL A 1 233 ? 15.164 15.375 11.695 1 97.38 233 VAL A N 1
ATOM 1822 C CA . VAL A 1 233 ? 16.609 15.266 11.875 1 97.38 233 VAL A CA 1
ATOM 1823 C C . VAL A 1 233 ? 17.297 15.164 10.516 1 97.38 233 VAL A C 1
ATOM 1825 O O . VAL A 1 233 ? 17.031 14.227 9.75 1 97.38 233 VAL A O 1
ATOM 1828 N N . CYS A 1 234 ? 18.109 16.094 10.211 1 97.88 234 CYS A N 1
ATOM 1829 C CA . CYS A 1 234 ? 18.672 16.203 8.875 1 97.88 234 CYS A CA 1
ATOM 1830 C C . CYS A 1 234 ? 20.188 16.078 8.914 1 97.88 234 CYS A C 1
ATOM 1832 O O . CYS A 1 234 ? 20.812 16.391 9.922 1 97.88 234 CYS A O 1
ATOM 1834 N N . SER A 1 235 ? 20.766 15.578 7.828 1 95.69 235 SER A N 1
ATOM 1835 C CA . SER A 1 235 ? 22.203 15.617 7.613 1 95.69 235 SER A CA 1
ATOM 1836 C C . SER A 1 235 ? 22.641 16.969 7.051 1 95.69 235 SER A C 1
ATOM 1838 O O . SER A 1 235 ? 21.812 17.75 6.602 1 95.69 235 SER A O 1
ATOM 1840 N N . ILE A 1 236 ? 23.891 17.188 7.094 1 93.56 236 ILE A N 1
ATOM 1841 C CA . ILE A 1 236 ? 24.469 18.453 6.629 1 93.56 236 ILE A CA 1
ATOM 1842 C C . ILE A 1 236 ? 24.234 18.594 5.125 1 93.56 236 ILE A C 1
ATOM 1844 O O . ILE A 1 236 ? 24.297 19.703 4.59 1 93.56 236 ILE A O 1
ATOM 1848 N N . ASP A 1 237 ? 23.828 17.531 4.496 1 93.06 237 ASP A N 1
ATOM 1849 C CA . ASP A 1 237 ? 23.688 17.516 3.045 1 93.06 237 ASP A CA 1
ATOM 1850 C C . ASP A 1 237 ? 22.344 18.094 2.619 1 93.06 237 ASP A C 1
ATOM 1852 O O . ASP A 1 237 ? 22.141 18.406 1.445 1 93.06 237 ASP A O 1
ATOM 1856 N N . VAL A 1 238 ? 21.375 18.328 3.498 1 96.12 238 VAL A N 1
ATOM 1857 C CA . VAL A 1 238 ? 20 18.688 3.152 1 96.12 238 VAL A CA 1
ATOM 1858 C C . VAL A 1 238 ? 19.953 20.125 2.639 1 96.12 238 VAL A C 1
ATOM 1860 O O . VAL A 1 238 ? 19.375 20.391 1.578 1 96.12 238 VAL A O 1
ATOM 1863 N N . PRO A 1 239 ? 20.578 21.141 3.262 1 96.06 239 PRO A N 1
ATOM 1864 C CA . PRO A 1 239 ? 20.484 22.516 2.764 1 96.06 239 PRO A CA 1
ATOM 1865 C C . PRO A 1 239 ? 21.078 22.688 1.362 1 96.06 239 PRO A C 1
ATOM 1867 O O . PRO A 1 239 ? 20.453 23.297 0.496 1 96.06 239 PRO A O 1
ATOM 1870 N N . PRO A 1 240 ? 22.219 22.062 1.054 1 94.69 240 PRO A N 1
ATOM 1871 C CA . PRO A 1 240 ? 22.75 22.156 -0.308 1 94.69 240 PRO A CA 1
ATOM 1872 C C . PRO A 1 240 ? 21.812 21.578 -1.353 1 94.69 240 PRO A C 1
ATOM 1874 O O . PRO A 1 240 ? 21.797 22.016 -2.504 1 94.69 240 PRO A O 1
ATOM 1877 N N . LEU A 1 241 ? 21.078 20.531 -0.979 1 93.88 241 LEU A N 1
ATOM 1878 C CA . LEU A 1 241 ? 20.141 19.922 -1.919 1 93.88 241 LEU A CA 1
ATOM 1879 C C . LEU A 1 241 ? 19.078 20.922 -2.348 1 93.88 241 LEU A C 1
ATOM 1881 O O . LEU A 1 241 ? 18.578 20.859 -3.477 1 93.88 241 LEU A O 1
ATOM 1885 N N . PHE A 1 242 ? 18.656 21.844 -1.492 1 94.62 242 PHE A N 1
ATOM 1886 C CA . PHE A 1 242 ? 17.719 22.891 -1.858 1 94.62 242 PHE A CA 1
ATOM 1887 C C . PHE A 1 242 ? 18.359 23.875 -2.842 1 94.62 242 PHE A C 1
ATOM 1889 O O . PHE A 1 242 ? 17.688 24.406 -3.723 1 94.62 242 PHE A O 1
ATOM 1896 N N . THR A 1 243 ? 19.625 24.156 -2.621 1 93.38 243 THR A N 1
ATOM 1897 C CA . THR A 1 243 ? 20.344 25.078 -3.496 1 93.38 243 THR A CA 1
ATOM 1898 C C . THR A 1 243 ? 20.531 24.469 -4.883 1 93.38 243 THR A C 1
ATOM 1900 O O . THR A 1 243 ? 20.453 25.172 -5.891 1 93.38 243 THR A O 1
ATOM 1903 N N . GLU A 1 244 ? 20.766 23.203 -4.918 1 91.12 244 GLU A N 1
ATOM 1904 C CA . GLU A 1 244 ? 20.953 22.5 -6.184 1 91.12 244 GLU A CA 1
ATOM 1905 C C . GLU A 1 244 ? 19.625 22.359 -6.934 1 91.12 244 GLU A C 1
ATOM 1907 O O . GLU A 1 244 ? 19.609 22.297 -8.164 1 91.12 244 GLU A O 1
ATOM 1912 N N . ASN A 1 245 ? 18.531 22.219 -6.195 1 89.06 245 ASN A N 1
ATOM 1913 C CA . ASN A 1 245 ? 17.203 22.094 -6.777 1 89.06 245 ASN A CA 1
ATOM 1914 C C . ASN A 1 245 ? 16.312 23.281 -6.43 1 89.06 245 ASN A C 1
ATOM 1916 O O . ASN A 1 24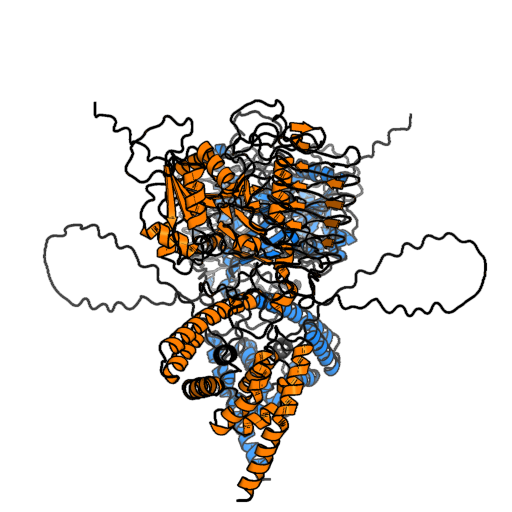5 ? 15.484 23.203 -5.52 1 89.06 245 ASN A O 1
ATOM 1920 N N . PHE A 1 246 ? 16.344 24.297 -7.16 1 83.88 246 PHE A N 1
ATOM 1921 C CA . PHE A 1 246 ? 15.766 25.594 -6.852 1 83.88 246 PHE A CA 1
ATOM 1922 C C . PHE A 1 246 ? 14.242 25.531 -6.867 1 83.88 246 PHE A C 1
ATOM 1924 O O . PHE A 1 246 ? 13.57 26.406 -6.324 1 83.88 246 PHE A O 1
ATOM 1931 N N . ASP A 1 247 ? 13.68 24.453 -7.375 1 85.12 247 ASP A N 1
ATOM 1932 C CA . ASP A 1 247 ? 12.234 24.312 -7.504 1 85.12 247 ASP A CA 1
ATOM 1933 C C . ASP A 1 247 ? 11.609 23.812 -6.203 1 85.12 247 ASP A C 1
ATOM 1935 O O . ASP A 1 247 ? 10.391 23.875 -6.027 1 85.12 247 ASP A O 1
ATOM 1939 N N . TYR A 1 248 ? 12.453 23.391 -5.289 1 90.81 248 TYR A N 1
ATOM 1940 C CA . TYR A 1 248 ? 11.914 22.922 -4.02 1 90.81 248 TYR A CA 1
ATOM 1941 C C . TYR A 1 248 ? 11.5 24.078 -3.125 1 90.81 248 TYR A C 1
ATOM 1943 O O . TYR A 1 248 ? 12.352 24.75 -2.541 1 90.81 248 TYR A O 1
ATOM 1951 N N . GLN A 1 249 ? 10.234 24.281 -3.027 1 89.94 249 GLN A N 1
ATOM 1952 C CA . GLN A 1 249 ? 9.734 25.391 -2.221 1 89.94 249 GLN A CA 1
ATOM 1953 C C . GLN A 1 249 ? 9.109 24.891 -0.92 1 89.94 249 GLN A C 1
ATOM 1955 O O . GLN A 1 249 ? 9.109 25.594 0.089 1 89.94 249 GLN A O 1
ATOM 1960 N N . GLN A 1 250 ? 8.555 23.734 -0.945 1 91.75 250 GLN A N 1
ATOM 1961 C CA . GLN A 1 250 ? 7.945 23.125 0.233 1 91.75 250 GLN A CA 1
ATOM 1962 C C . GLN A 1 250 ? 8.742 21.906 0.697 1 91.75 250 GLN A C 1
ATOM 1964 O O . GLN A 1 250 ? 9.328 21.188 -0.12 1 91.75 250 GLN A O 1
ATOM 1969 N N . LEU A 1 251 ? 8.734 21.734 1.928 1 93.62 251 LEU A N 1
ATOM 1970 C CA . LEU A 1 251 ? 9.57 20.688 2.52 1 93.62 251 LEU A CA 1
ATOM 1971 C C . LEU A 1 251 ? 9.016 19.297 2.193 1 93.62 251 LEU A C 1
ATOM 1973 O O . LEU A 1 251 ? 9.75 18.438 1.713 1 93.62 251 LEU A O 1
ATOM 1977 N N . ARG A 1 252 ? 7.723 19.047 2.404 1 93.38 252 ARG A N 1
ATOM 1978 C CA . ARG A 1 252 ? 7.148 17.719 2.262 1 93.38 252 ARG A CA 1
ATOM 1979 C C . ARG A 1 252 ? 6.707 17.469 0.823 1 93.38 252 ARG A C 1
ATOM 1981 O O . ARG A 1 252 ? 7.215 16.547 0.165 1 93.38 252 ARG A O 1
ATOM 1988 N N . ARG A 1 253 ? 5.977 18.297 0.254 1 88.56 253 ARG A N 1
ATOM 1989 C CA . ARG A 1 253 ? 5.316 18.047 -1.026 1 88.56 253 ARG A CA 1
ATOM 1990 C C . ARG A 1 253 ? 6.316 18.125 -2.178 1 88.56 253 ARG A C 1
ATOM 1992 O O . ARG A 1 253 ? 6.109 17.516 -3.227 1 88.56 253 ARG A O 1
ATOM 1999 N N . GLU A 1 254 ? 7.391 18.859 -1.976 1 90.44 254 GLU A N 1
ATOM 2000 C CA . GLU A 1 254 ? 8.32 19.031 -3.088 1 90.44 254 GLU A CA 1
ATOM 2001 C C . GLU A 1 254 ? 9.688 18.438 -2.768 1 90.44 254 GLU A C 1
ATOM 2003 O O . GLU A 1 254 ? 10.18 17.578 -3.512 1 90.44 254 GLU A O 1
ATOM 2008 N N . PHE A 1 255 ? 10.273 18.875 -1.722 1 94.81 255 PHE A N 1
ATOM 2009 C CA . PHE A 1 255 ? 11.602 18.375 -1.413 1 94.81 255 PHE A CA 1
ATOM 2010 C C . PHE A 1 255 ? 11.57 16.859 -1.175 1 94.81 255 PHE A C 1
ATOM 2012 O O . PHE A 1 255 ? 12.281 16.109 -1.842 1 94.81 255 PHE A O 1
ATOM 2019 N N . VAL A 1 256 ? 10.758 16.391 -0.176 1 95.31 256 VAL A N 1
ATOM 2020 C CA . VAL A 1 256 ? 10.695 14.969 0.165 1 95.31 256 VAL A CA 1
ATOM 2021 C C . VAL A 1 256 ? 10.227 14.172 -1.046 1 95.31 256 VAL A C 1
ATOM 2023 O O . VAL A 1 256 ? 10.836 13.156 -1.399 1 95.31 256 VAL A O 1
ATOM 2026 N N . GLN A 1 257 ? 9.148 14.578 -1.658 1 90.94 257 GLN A N 1
ATOM 2027 C CA . GLN A 1 257 ? 8.648 13.883 -2.838 1 90.94 257 GLN A CA 1
ATOM 2028 C C . GLN A 1 257 ? 9.695 13.859 -3.949 1 90.94 257 GLN A C 1
ATOM 2030 O O . GLN A 1 257 ? 9.828 12.859 -4.66 1 90.94 257 GLN A O 1
ATOM 2035 N N . GLY A 1 258 ? 10.367 15 -4.062 1 90.12 258 GLY A N 1
ATOM 2036 C CA . GLY A 1 258 ? 11.406 15.094 -5.078 1 90.12 258 GLY A CA 1
ATOM 2037 C C . GLY A 1 258 ? 12.555 14.133 -4.844 1 90.12 258 GLY A C 1
ATOM 2038 O O . GLY A 1 258 ? 13.047 13.508 -5.789 1 90.12 258 GLY A O 1
ATOM 2039 N N . ILE A 1 259 ? 12.984 14.031 -3.658 1 92.12 259 ILE A N 1
ATOM 2040 C CA . ILE A 1 259 ? 14.086 13.133 -3.312 1 92.12 259 ILE A CA 1
ATOM 2041 C C . ILE A 1 259 ? 13.656 11.688 -3.525 1 92.12 259 ILE A C 1
ATOM 2043 O O . ILE A 1 259 ? 14.43 10.875 -4.043 1 92.12 259 ILE A O 1
ATOM 2047 N N . LEU A 1 260 ? 12.445 11.312 -3.197 1 90.81 260 LEU A N 1
ATOM 2048 C CA . LEU A 1 260 ? 11.953 9.938 -3.281 1 90.81 260 LEU A CA 1
ATOM 2049 C C . LEU A 1 260 ? 11.727 9.531 -4.734 1 90.81 260 LEU A C 1
ATOM 2051 O O . LEU A 1 260 ? 11.82 8.344 -5.07 1 90.81 260 LEU A O 1
ATOM 2055 N N . SER A 1 261 ? 11.359 10.438 -5.566 1 85.12 261 SER A N 1
ATOM 2056 C CA . SER A 1 261 ? 11.023 10.125 -6.953 1 85.12 261 SER A CA 1
ATOM 2057 C C . SER A 1 261 ? 12.258 10.219 -7.852 1 85.12 261 SER A C 1
ATOM 2059 O O . SER A 1 261 ? 12.219 9.797 -9.008 1 85.12 261 SER A O 1
ATOM 2061 N N . SER A 1 262 ? 13.266 10.719 -7.258 1 81.25 262 SER A N 1
ATOM 2062 C CA . SER A 1 262 ? 14.461 10.906 -8.07 1 81.25 262 SER A CA 1
ATOM 2063 C C . SER A 1 262 ? 15.258 9.617 -8.195 1 81.25 262 SER A C 1
ATOM 2065 O O . SER A 1 262 ? 15.508 8.938 -7.199 1 81.25 262 SER A O 1
ATOM 2067 N N . ASP A 1 263 ? 15.594 9.156 -9.375 1 70.5 263 ASP A N 1
ATOM 2068 C CA . ASP A 1 263 ? 16.422 7.977 -9.625 1 70.5 263 ASP A CA 1
ATOM 2069 C C . ASP A 1 263 ? 17.906 8.312 -9.484 1 70.5 263 ASP A C 1
ATOM 2071 O O . ASP A 1 263 ? 18.734 7.418 -9.352 1 70.5 263 ASP A O 1
ATOM 2075 N N . LEU A 1 264 ? 18.234 9.578 -9.453 1 67.5 264 LEU A N 1
ATOM 2076 C CA . LEU A 1 264 ? 19.609 10.031 -9.484 1 67.5 264 LEU A CA 1
ATOM 2077 C C . LEU A 1 264 ? 20.172 10.156 -8.07 1 67.5 264 LEU A C 1
ATOM 2079 O O . LEU A 1 264 ? 21.359 9.906 -7.848 1 67.5 264 LEU A O 1
ATOM 2083 N N . LEU A 1 265 ? 19.312 10.461 -7.281 1 72.25 265 LEU A N 1
ATOM 2084 C CA . LEU A 1 265 ? 19.781 10.711 -5.926 1 72.25 265 LEU A CA 1
ATOM 2085 C C . LEU A 1 265 ? 19.766 9.43 -5.098 1 72.25 265 LEU A C 1
ATOM 2087 O O . LEU A 1 265 ? 18.812 8.656 -5.164 1 72.25 265 LEU A O 1
ATOM 2091 N N . GLU A 1 266 ? 20.812 9.109 -4.492 1 81.69 266 GLU A N 1
ATOM 2092 C CA . GLU A 1 266 ? 20.906 7.938 -3.625 1 81.69 266 GLU A CA 1
ATOM 2093 C C . GLU A 1 266 ? 20.422 8.258 -2.213 1 81.69 266 GLU A C 1
ATOM 2095 O O . GLU A 1 266 ? 20.438 7.387 -1.337 1 81.69 266 GLU A O 1
ATOM 2100 N N . SER A 1 267 ? 20.016 9.539 -2.115 1 91.5 267 SER A N 1
ATOM 2101 C CA . SER A 1 267 ? 19.594 9.977 -0.79 1 91.5 267 SER A CA 1
ATOM 2102 C C . SER A 1 267 ? 18.359 9.219 -0.331 1 91.5 267 SER A C 1
ATOM 2104 O O . SER A 1 267 ? 17.453 8.945 -1.13 1 91.5 267 SER A O 1
ATOM 2106 N N . LYS A 1 268 ? 18.359 8.797 0.943 1 93.62 268 LYS A N 1
ATOM 2107 C CA . LYS A 1 268 ? 17.25 8.062 1.536 1 93.62 268 LYS A CA 1
ATOM 2108 C C . LYS A 1 268 ? 16.641 8.844 2.695 1 93.62 268 LYS A C 1
ATOM 2110 O O . LYS A 1 268 ? 17.344 9.586 3.389 1 93.62 268 LYS A O 1
ATOM 2115 N N . ILE A 1 269 ? 15.383 8.781 2.82 1 96.81 269 ILE A N 1
ATOM 2116 C CA . ILE A 1 269 ? 14.641 9.43 3.9 1 96.81 269 ILE A CA 1
ATOM 2117 C C . ILE A 1 269 ? 13.977 8.367 4.773 1 96.81 269 ILE A C 1
ATOM 2119 O O . ILE A 1 269 ? 13.484 7.355 4.266 1 96.81 269 ILE A O 1
ATOM 2123 N N . PHE A 1 270 ? 13.977 8.539 6.043 1 95.88 270 PHE A N 1
ATOM 2124 C CA . PHE A 1 270 ? 13.398 7.594 6.992 1 95.88 270 PHE A CA 1
ATOM 2125 C C . PHE A 1 270 ? 12.32 8.266 7.832 1 95.88 270 PHE A C 1
ATOM 2127 O O . PHE A 1 270 ? 12.234 9.492 7.871 1 95.88 270 PHE A O 1
ATOM 2134 N N . VAL A 1 271 ? 11.438 7.496 8.414 1 95.88 271 VAL A N 1
ATOM 2135 C CA . VAL A 1 271 ? 10.344 8.023 9.234 1 95.88 271 VAL A CA 1
ATOM 2136 C C . VAL A 1 271 ? 10.398 7.391 10.625 1 95.88 271 VAL A C 1
ATOM 2138 O O . VAL A 1 271 ? 10.562 6.176 10.758 1 95.88 271 VAL A O 1
ATOM 2141 N N . HIS A 1 272 ? 10.422 8.211 11.57 1 93.69 272 HIS A N 1
ATOM 2142 C CA . HIS A 1 272 ? 10.234 7.742 12.938 1 93.69 272 HIS A CA 1
ATOM 2143 C C . HIS A 1 272 ? 8.781 7.891 13.375 1 93.69 272 HIS A C 1
ATOM 2145 O O . HIS A 1 272 ? 8.234 8.992 13.367 1 93.69 272 HIS A O 1
ATOM 2151 N N . ILE A 1 273 ? 8.18 6.836 13.703 1 90.25 273 ILE A N 1
ATOM 2152 C CA . ILE A 1 273 ? 6.801 6.836 14.188 1 90.25 273 ILE A CA 1
ATOM 2153 C C . ILE A 1 273 ? 6.793 6.715 15.711 1 90.25 273 ILE A C 1
ATOM 2155 O O . ILE A 1 273 ? 7.297 5.734 16.266 1 90.25 273 ILE A O 1
ATOM 2159 N N . THR A 1 274 ? 6.27 7.734 16.281 1 87.12 274 THR A N 1
ATOM 2160 C CA . THR A 1 274 ? 6.223 7.715 17.734 1 87.12 274 THR A CA 1
ATOM 2161 C C . THR A 1 274 ? 5.344 6.57 18.234 1 87.12 274 THR A C 1
ATOM 2163 O O . THR A 1 274 ? 4.273 6.312 17.672 1 87.12 274 THR A O 1
ATOM 2166 N N . PRO A 1 275 ? 5.773 5.75 19.078 1 78.44 275 PRO A N 1
ATOM 2167 C CA . PRO A 1 275 ? 4.934 4.68 19.625 1 78.44 275 PRO A CA 1
ATOM 2168 C C . PRO A 1 275 ? 3.678 5.207 20.312 1 78.44 275 PRO A C 1
ATOM 2170 O O . PRO A 1 275 ? 3.678 6.328 20.828 1 78.44 275 PRO A O 1
ATOM 2173 N N . PRO A 1 276 ? 2.461 4.379 19.875 1 59.25 276 PRO A N 1
ATOM 2174 C CA . PRO A 1 276 ? 1.229 4.848 20.516 1 59.25 276 PRO A CA 1
ATOM 2175 C C . PRO A 1 276 ? 1.349 4.934 22.031 1 59.25 276 PRO A C 1
ATOM 2177 O O . PRO A 1 276 ? 2.125 4.188 22.641 1 59.25 276 PRO A O 1
ATOM 2180 N N . ALA A 1 277 ? 0.74 5.973 22.406 1 48.94 277 ALA A N 1
ATOM 2181 C CA . ALA A 1 277 ? 0.714 6.066 23.859 1 48.94 277 ALA A CA 1
ATOM 2182 C C . ALA A 1 277 ? -0.042 4.895 24.469 1 48.94 277 ALA A C 1
ATOM 2184 O O . ALA A 1 277 ? -1.037 4.426 23.906 1 48.94 277 ALA A O 1
ATOM 2185 N N . GLY A 1 278 ? 0.241 3.686 24.688 1 40.53 278 GLY A N 1
ATOM 2186 C CA . GLY A 1 278 ? -0.483 2.576 25.297 1 40.53 278 GLY A CA 1
ATOM 2187 C C . GLY A 1 278 ? -1.836 2.977 25.844 1 40.53 278 GLY A C 1
ATOM 2188 O O . GLY A 1 278 ? -2.039 4.133 26.219 1 40.53 278 GLY A O 1
ATOM 2189 N N . SER A 1 279 ? -3.119 2.314 25.281 1 34.03 279 SER A N 1
ATOM 2190 C CA . SER A 1 279 ? -4.496 2.424 25.766 1 34.03 279 SER A CA 1
ATOM 2191 C C . SER A 1 279 ? -4.543 2.746 27.25 1 34.03 279 SER A C 1
ATOM 2193 O O . SER A 1 279 ? -5.617 3.004 27.797 1 34.03 279 SER A O 1
ATOM 2195 N N . SER A 1 280 ? -3.861 2.162 28.125 1 30.09 280 SER A N 1
ATOM 2196 C CA . SER A 1 280 ? -4.266 2.373 29.516 1 30.09 280 SER A CA 1
ATOM 2197 C C . SER A 1 280 ? -4.543 3.848 29.781 1 30.09 280 SER A C 1
ATOM 2199 O O . SER A 1 280 ? -5.031 4.203 30.859 1 30.09 280 SER A O 1
ATOM 2201 N N . SER A 1 281 ? -4.027 4.848 28.953 1 29.91 281 SER A N 1
ATOM 2202 C CA . SER A 1 281 ? -4.18 6.18 29.547 1 29.91 281 SER A CA 1
ATOM 2203 C C . SER A 1 281 ? -5.508 6.812 29.141 1 29.91 281 SER A C 1
ATOM 2205 O O . SER A 1 281 ? -5.941 7.793 29.734 1 29.91 281 SER A O 1
ATOM 2207 N N . THR A 1 282 ? -6.117 6.617 27.984 1 30.09 282 THR A N 1
ATOM 2208 C CA . THR A 1 282 ? -7.176 7.59 27.734 1 30.09 282 THR A CA 1
ATOM 2209 C C . THR A 1 282 ? -8.508 7.09 28.281 1 30.09 282 THR A C 1
ATOM 2211 O O . THR A 1 282 ? -9.555 7.688 28.016 1 30.09 282 THR A O 1
ATOM 2214 N N . SER A 1 283 ? -8.922 6.004 28.672 1 27.34 283 SER A N 1
ATOM 2215 C CA . SER A 1 283 ? -10.336 5.973 29.031 1 27.34 283 SER A CA 1
ATOM 2216 C C . SER A 1 283 ? -10.711 7.16 29.906 1 27.34 283 SER A C 1
ATOM 2218 O O . SER A 1 283 ? -11.859 7.617 29.891 1 27.34 283 SER A O 1
ATOM 2220 N N . SER A 1 284 ? -10.336 7.148 31.422 1 25.66 284 SER A N 1
ATOM 2221 C CA . SER A 1 284 ? -10.898 8.133 32.344 1 25.66 284 SER A CA 1
ATOM 2222 C C . SER A 1 284 ? -10.438 9.539 31.984 1 25.66 284 SER A C 1
ATOM 2224 O O . SER A 1 284 ? -9.422 9.719 31.312 1 25.66 284 SER A O 1
ATOM 2226 N N . GLY A 1 285 ? -11.188 10.797 32.156 1 26.62 285 GLY A N 1
ATOM 2227 C CA . GLY A 1 285 ? -10.992 12.211 32.438 1 26.62 285 GLY A CA 1
ATOM 2228 C C . GLY A 1 285 ? -9.586 12.531 32.906 1 26.62 285 GLY A C 1
ATOM 2229 O O . GLY A 1 285 ? -9.305 13.664 33.281 1 26.62 285 GLY A O 1
ATOM 2230 N N . GLU A 1 286 ? -9.039 11.594 33.781 1 25.5 286 GLU A N 1
ATOM 2231 C CA . GLU A 1 286 ? -7.82 11.906 34.5 1 25.5 286 GLU A CA 1
ATOM 2232 C C . GLU A 1 286 ? -6.664 12.203 33.562 1 25.5 286 GLU A C 1
ATOM 2234 O O . GLU A 1 286 ? -6.578 11.617 32.469 1 25.5 286 GLU A O 1
ATOM 2239 N N . PRO A 1 287 ? -6.012 13.32 33.844 1 25.8 287 PRO A N 1
ATOM 2240 C CA . PRO A 1 287 ? -4.793 13.891 33.281 1 25.8 287 PRO A CA 1
ATOM 2241 C C . PRO A 1 287 ? -3.818 12.828 32.781 1 25.8 287 PRO A C 1
ATOM 2243 O O . PRO A 1 287 ? -3.9 11.664 33.188 1 25.8 287 PRO A O 1
ATOM 2246 N N . PHE A 1 288 ? -3.133 13.133 31.734 1 29.02 288 PHE A N 1
ATOM 2247 C CA . PHE A 1 288 ? -1.919 12.406 31.391 1 29.02 288 PHE A CA 1
ATOM 2248 C C . PHE A 1 288 ? -1.248 11.828 32.625 1 29.02 288 PHE A C 1
ATOM 2250 O O . PHE A 1 288 ? -0.475 12.516 33.281 1 29.02 288 PHE A O 1
ATOM 2257 N N . SER A 1 289 ? -2.078 11.453 33.688 1 25.89 289 SER A N 1
ATOM 2258 C CA . SER A 1 289 ? -1.32 10.883 34.781 1 25.89 289 SER A CA 1
ATOM 2259 C C . SER A 1 289 ? -0.149 10.047 34.281 1 25.89 289 SER A C 1
ATOM 2261 O O . SER A 1 289 ? -0.12 9.641 33.125 1 25.89 289 SER A O 1
ATOM 2263 N N . ALA A 1 290 ? 0.576 9.469 35.406 1 23.45 290 ALA A N 1
ATOM 2264 C CA . ALA A 1 290 ? 1.758 8.617 35.5 1 23.45 290 ALA A CA 1
ATOM 2265 C C . ALA A 1 290 ? 1.685 7.473 34.5 1 23.45 290 ALA A C 1
ATOM 2267 O O . ALA A 1 290 ? 0.604 6.938 34.219 1 23.45 290 ALA A O 1
ATOM 2268 N N . VAL A 1 291 ? 2.465 7.348 33.531 1 26.83 291 VAL A N 1
ATOM 2269 C CA . VAL A 1 291 ? 2.99 6.051 33.094 1 26.83 291 VAL A CA 1
ATOM 2270 C C . VAL A 1 291 ? 2.701 5.004 34.188 1 26.83 291 VAL A C 1
ATOM 2272 O O . VAL A 1 291 ? 3.246 5.07 35.281 1 26.83 291 VAL A O 1
ATOM 2275 N N . SER A 1 292 ? 1.47 4.879 34.594 1 25.55 292 SER A N 1
ATOM 2276 C CA . SER A 1 292 ? 1.338 3.795 35.562 1 25.55 292 SER A CA 1
ATOM 2277 C C . SER A 1 292 ? 2.574 2.902 35.562 1 25.55 292 SER A C 1
ATOM 2279 O O . SER A 1 292 ? 3.344 2.895 34.594 1 25.55 292 SER A O 1
ATOM 2281 N N . GLY A 1 293 ? 2.771 1.944 36.656 1 24.5 293 GLY A N 1
ATOM 2282 C CA . GLY A 1 293 ? 3.734 0.946 37.094 1 24.5 293 GLY A CA 1
ATOM 2283 C C . GLY A 1 293 ? 4.301 0.122 35.969 1 24.5 293 GLY A C 1
ATOM 2284 O O . GLY A 1 293 ? 5.016 -0.855 36.188 1 24.5 293 GLY A O 1
ATOM 2285 N N . GLY A 1 294 ? 3.574 -0.368 35 1 25.67 294 GLY A N 1
ATOM 2286 C CA . GLY A 1 294 ? 4.469 -1.453 34.625 1 25.67 294 GLY A CA 1
ATOM 2287 C C . GLY A 1 294 ? 5.906 -1.005 34.438 1 25.67 294 GLY A C 1
ATOM 2288 O O . GLY A 1 294 ? 6.191 0.194 34.438 1 25.67 294 GLY A O 1
ATOM 2289 N N . VAL A 1 295 ? 7.023 -2.088 34.156 1 24.41 295 VAL A N 1
ATOM 2290 C CA . VAL A 1 295 ? 8.453 -1.87 34.312 1 24.41 295 VAL A CA 1
ATOM 2291 C C . VAL A 1 295 ? 8.852 -0.543 33.656 1 24.41 295 VAL A C 1
ATOM 2293 O O . VAL A 1 295 ? 8.461 -0.256 32.531 1 24.41 295 VAL A O 1
ATOM 2296 N N . LEU A 1 296 ? 9.008 0.708 34.312 1 28.52 296 LEU A N 1
ATOM 2297 C CA . LEU A 1 296 ? 9.992 1.775 34.219 1 28.52 296 LEU A CA 1
ATOM 2298 C C . LEU A 1 296 ? 11.016 1.445 33.125 1 28.52 296 LEU A C 1
ATOM 2300 O O . LEU A 1 296 ? 12.195 1.776 33.25 1 28.52 296 LEU A O 1
ATOM 2304 N N . GLY A 1 297 ? 10.891 0.324 32.531 1 30.06 297 GLY A N 1
ATOM 2305 C CA . GLY A 1 297 ? 11.984 -0.026 31.641 1 30.06 297 GLY A CA 1
ATOM 2306 C C . GLY A 1 297 ? 12.211 0.996 30.547 1 30.06 297 GLY A C 1
ATOM 2307 O O . GLY A 1 297 ? 11.5 1.997 30.469 1 30.06 297 GLY A O 1
ATOM 2308 N N . THR A 1 298 ? 13.32 0.901 29.734 1 32.5 298 THR A N 1
ATOM 2309 C CA . THR A 1 298 ? 13.961 1.738 28.734 1 32.5 298 THR A CA 1
ATOM 2310 C C . THR A 1 298 ? 12.922 2.385 27.828 1 32.5 298 THR A C 1
ATOM 2312 O O . THR A 1 298 ? 12.102 1.69 27.219 1 32.5 298 THR A O 1
ATOM 2315 N N . PRO A 1 299 ? 12.359 3.631 28.25 1 39.09 299 PRO A N 1
ATOM 2316 C CA . PRO A 1 299 ? 11.445 4.375 27.391 1 39.09 299 PRO A CA 1
ATOM 2317 C C . PRO A 1 299 ? 11.602 4.004 25.906 1 39.09 299 PRO A C 1
ATOM 2319 O O . PRO A 1 299 ? 12.727 3.809 25.438 1 39.09 299 PRO A O 1
ATOM 2322 N N . PRO A 1 300 ? 10.422 3.572 25.344 1 49.31 300 PRO A N 1
ATOM 2323 C CA . PRO A 1 300 ? 10.555 3.205 23.938 1 49.31 300 PRO A CA 1
ATOM 2324 C C . PRO A 1 300 ? 11.117 4.336 23.078 1 49.31 300 PRO A C 1
ATOM 2326 O O . PRO A 1 300 ? 10.977 5.512 23.438 1 49.31 300 PRO A O 1
ATOM 2329 N N . TYR A 1 301 ? 12.031 4.324 22.344 1 52.81 301 TYR A N 1
ATOM 2330 C CA . TYR A 1 301 ? 12.711 5.129 21.344 1 52.81 301 TYR A CA 1
ATOM 2331 C C . TYR A 1 301 ? 11.742 6.09 20.656 1 52.81 301 TYR A C 1
ATOM 2333 O O . TYR A 1 301 ? 10.711 5.668 20.141 1 52.81 301 TYR A O 1
ATOM 2341 N N . GLY A 1 302 ? 11.945 7.5 21.031 1 62.47 302 GLY A N 1
ATOM 2342 C CA . GLY A 1 302 ? 11.242 8.539 20.297 1 62.47 302 GLY A CA 1
ATOM 2343 C C . GLY A 1 302 ? 9.789 8.68 20.703 1 62.47 302 GLY A C 1
ATOM 2344 O O . GLY A 1 302 ? 8.945 9.094 19.906 1 62.47 302 GLY A O 1
ATOM 2345 N N . ALA A 1 303 ? 9.422 8.453 21.969 1 73.81 303 ALA A N 1
ATOM 2346 C CA . ALA A 1 303 ? 8.031 8.508 22.422 1 73.81 303 ALA A CA 1
ATOM 2347 C C . ALA A 1 303 ? 7.641 9.93 22.828 1 73.81 303 ALA A C 1
ATOM 2349 O O . ALA A 1 303 ? 8.5 10.766 23.094 1 73.81 303 ALA A O 1
ATOM 2350 N N . GLY A 1 304 ? 6.406 10.266 22.703 1 83.12 304 GLY A N 1
ATOM 2351 C CA . GLY A 1 304 ? 5.895 11.555 23.141 1 83.12 304 GLY A CA 1
ATOM 2352 C C . GLY A 1 304 ? 4.879 12.156 22.188 1 83.12 304 GLY A C 1
ATOM 2353 O O . GLY A 1 304 ? 4.484 11.508 21.203 1 83.12 304 GLY A O 1
ATOM 2354 N N . TYR A 1 305 ? 4.43 13.375 22.625 1 88.56 305 TYR A N 1
ATOM 2355 C CA . TYR A 1 305 ? 3.432 14.148 21.891 1 88.56 305 TYR A CA 1
ATOM 2356 C C . TYR A 1 305 ? 4.082 15.312 21.141 1 88.56 305 TYR A C 1
ATOM 2358 O O . TYR A 1 305 ? 4.973 15.977 21.672 1 88.56 305 TYR A O 1
ATOM 2366 N N . MET A 1 306 ? 3.816 15.438 19.922 1 91.81 306 MET A N 1
ATOM 2367 C CA . MET A 1 306 ? 4.316 16.562 19.141 1 91.81 306 MET A CA 1
ATOM 2368 C C . MET A 1 306 ? 3.393 16.859 17.969 1 91.81 306 MET A C 1
ATOM 2370 O O . MET A 1 306 ? 3.074 15.977 17.172 1 91.81 306 MET A O 1
ATOM 2374 N N . LEU A 1 307 ? 2.893 18.109 17.953 1 91.81 307 LEU A N 1
ATOM 2375 C CA . LEU A 1 307 ? 2.01 18.531 16.875 1 91.81 307 LEU A CA 1
ATOM 2376 C C . LEU A 1 307 ? 2.342 19.953 16.422 1 91.81 307 LEU A C 1
ATOM 2378 O O . LEU A 1 307 ? 2.789 20.766 17.234 1 91.81 307 LEU A O 1
ATOM 2382 N N . ARG A 1 308 ? 2.1 20.203 15.188 1 93.06 308 ARG A N 1
ATOM 2383 C CA . ARG A 1 308 ? 2.283 21.547 14.641 1 93.06 308 ARG A CA 1
ATOM 2384 C C . ARG A 1 308 ? 0.99 22.344 14.719 1 93.06 308 ARG A C 1
ATOM 2386 O O . ARG A 1 308 ? -0.092 21.828 14.445 1 93.06 308 ARG A O 1
ATOM 2393 N N . ILE A 1 309 ? 1.11 23.531 15.141 1 93.81 309 ILE A N 1
ATOM 2394 C CA . ILE A 1 309 ? -0.016 24.469 15.109 1 93.81 309 ILE A CA 1
ATOM 2395 C C . ILE A 1 309 ? -0.013 25.234 13.789 1 93.81 309 ILE A C 1
ATOM 2397 O O . ILE A 1 309 ? 0.239 26.438 13.773 1 93.81 309 ILE A O 1
ATOM 2401 N N . SER A 1 310 ? -0.364 24.594 12.797 1 88.75 310 SER A N 1
ATOM 2402 C CA . SER A 1 310 ? -0.263 25.141 11.445 1 88.75 310 SER A CA 1
ATOM 2403 C C . SER A 1 310 ? -1.524 25.922 11.07 1 88.75 310 SER A C 1
ATOM 2405 O O . SER A 1 310 ? -1.511 26.719 10.141 1 88.75 310 SER A O 1
ATOM 2407 N N . ASP A 1 311 ? -2.598 25.781 11.773 1 89.56 311 ASP A N 1
ATOM 2408 C CA . ASP A 1 311 ? -3.881 26.406 11.484 1 89.56 311 ASP A CA 1
ATOM 2409 C C . ASP A 1 311 ? -4.707 26.578 12.758 1 89.56 311 ASP A C 1
ATOM 2411 O O . ASP A 1 311 ? -4.367 26.016 13.805 1 89.56 311 ASP A O 1
ATOM 2415 N N . PRO A 1 312 ? -5.746 27.344 12.711 1 92.06 312 PRO A N 1
ATOM 2416 C CA . PRO A 1 312 ? -6.539 27.609 13.906 1 92.06 312 PRO A CA 1
ATOM 2417 C C . PRO A 1 312 ? -7.184 26.359 14.492 1 92.06 312 PRO A C 1
ATOM 2419 O O . PRO A 1 312 ? -7.371 26.266 15.711 1 92.06 312 PRO A O 1
ATOM 2422 N N . SER A 1 313 ? -7.543 25.469 13.609 1 89.75 313 SER A N 1
ATOM 2423 C CA . SER A 1 313 ? -8.109 24.234 14.117 1 89.75 313 SER A CA 1
ATOM 2424 C C . SER A 1 313 ? -7.098 23.469 14.969 1 89.75 313 SER A C 1
ATOM 2426 O O . SER A 1 313 ? -7.441 22.938 16.031 1 89.75 313 SER A O 1
ATOM 2428 N N . ARG A 1 314 ? -5.902 23.422 14.516 1 91.44 314 ARG A N 1
ATOM 2429 C CA . ARG A 1 314 ? -4.844 22.766 15.281 1 91.44 314 ARG A CA 1
ATOM 2430 C C . ARG A 1 314 ? -4.504 23.562 16.531 1 91.44 314 ARG A C 1
ATOM 2432 O O . ARG A 1 314 ? -4.133 23 17.562 1 91.44 314 ARG A O 1
ATOM 2439 N N . TYR A 1 315 ? -4.652 24.844 16.375 1 95.19 315 TYR A N 1
ATOM 2440 C CA . TYR A 1 315 ? -4.48 25.688 17.562 1 95.19 315 TYR A CA 1
ATOM 2441 C C . TYR A 1 315 ? -5.441 25.281 18.672 1 95.19 315 TYR A C 1
ATOM 2443 O O . TYR A 1 315 ? -5.043 25.156 19.828 1 95.19 315 TYR A O 1
ATOM 2451 N N . ASP A 1 316 ? -6.621 25.062 18.281 1 93.81 316 ASP A N 1
ATOM 2452 C CA . ASP A 1 316 ? -7.648 24.625 19.219 1 93.81 316 ASP A CA 1
ATOM 2453 C C . ASP A 1 316 ? -7.336 23.234 19.766 1 93.81 316 ASP A C 1
ATOM 2455 O O . ASP A 1 316 ? -7.395 23.016 20.984 1 93.81 316 ASP A O 1
ATOM 2459 N N . ALA A 1 317 ? -6.98 22.375 18.859 1 90.75 317 ALA A N 1
ATOM 2460 C CA . ALA A 1 317 ? -6.703 21 19.234 1 90.75 317 ALA A CA 1
ATOM 2461 C C . ALA A 1 317 ? -5.539 20.922 20.219 1 90.75 317 ALA A C 1
ATOM 2463 O O . ALA A 1 317 ? -5.633 20.25 21.25 1 90.75 317 ALA A O 1
ATOM 2464 N N . VAL A 1 318 ? -4.5 21.578 19.922 1 93.69 318 VAL A N 1
ATOM 2465 C CA . VAL A 1 318 ? -3.291 21.516 20.734 1 93.69 318 VAL A CA 1
ATOM 2466 C C . VAL A 1 318 ? -3.535 22.188 22.078 1 93.69 318 VAL A C 1
ATOM 2468 O O . VAL A 1 318 ? -3.053 21.719 23.109 1 93.69 318 VAL A O 1
ATOM 2471 N N . SER A 1 319 ? -4.215 23.328 22.109 1 95.5 319 SER A N 1
ATOM 2472 C CA . SER A 1 319 ? -4.523 24.016 23.359 1 95.5 319 SER A CA 1
ATOM 2473 C C . SER A 1 319 ? -5.301 23.094 24.297 1 95.5 319 SER A C 1
ATOM 2475 O O . SER A 1 319 ? -5.023 23.047 25.5 1 95.5 319 SER A O 1
ATOM 2477 N N . ARG A 1 320 ? -6.219 22.422 23.734 1 91.81 320 ARG A N 1
ATOM 2478 C CA . ARG A 1 320 ? -7.004 21.484 24.547 1 91.81 320 ARG A CA 1
ATOM 2479 C C . ARG A 1 320 ? -6.129 20.344 25.062 1 91.81 320 ARG A C 1
ATOM 2481 O O . ARG A 1 320 ? -6.309 19.875 26.188 1 91.81 320 ARG A O 1
ATOM 2488 N N . ASP A 1 321 ? -5.238 19.906 24.219 1 89.56 321 ASP A N 1
ATOM 2489 C CA . ASP A 1 321 ? -4.34 18.828 24.625 1 89.56 321 ASP A CA 1
ATOM 2490 C C . ASP A 1 321 ? -3.406 19.281 25.734 1 89.56 321 ASP A C 1
ATOM 2492 O O . ASP A 1 321 ? -3.09 18.5 26.641 1 89.56 321 ASP A O 1
ATOM 2496 N N . VAL A 1 322 ? -2.961 20.484 25.656 1 92.88 322 VAL A N 1
ATOM 2497 C CA . VAL A 1 322 ? -2.096 21.031 26.688 1 92.88 322 VAL A CA 1
ATOM 2498 C C . VAL A 1 322 ? -2.852 21.078 28.016 1 92.88 322 VAL A C 1
ATOM 2500 O O . VAL A 1 322 ? -2.316 20.688 29.062 1 92.88 322 VAL A O 1
ATOM 2503 N N . LEU A 1 323 ? -4.086 21.531 28 1 92.25 323 LEU A N 1
ATOM 2504 C CA . LEU A 1 323 ? -4.898 21.625 29.203 1 92.25 323 LEU A CA 1
ATOM 2505 C C . LEU A 1 323 ? -5.207 20.234 29.766 1 92.25 323 LEU A C 1
ATOM 2507 O O . LEU A 1 323 ? -5.375 20.078 30.969 1 92.25 323 LEU A O 1
ATOM 2511 N N . ALA A 1 324 ? -5.223 19.266 28.797 1 85.5 324 ALA A N 1
ATOM 2512 C CA . ALA A 1 324 ? -5.516 17.891 29.219 1 85.5 324 ALA A CA 1
ATOM 2513 C C . ALA A 1 324 ? -4.258 17.203 29.734 1 85.5 324 ALA A C 1
ATOM 2515 O O . ALA A 1 324 ? -4.32 16.078 30.234 1 85.5 324 ALA A O 1
ATOM 2516 N N . GLY A 1 325 ? -3.055 17.812 29.562 1 83.81 325 GLY A N 1
ATOM 2517 C CA . GLY A 1 325 ? -1.835 17.281 30.156 1 83.81 325 GLY A CA 1
ATOM 2518 C C . GLY A 1 325 ? -1.013 16.453 29.188 1 83.81 325 GLY A C 1
ATOM 2519 O O . GLY A 1 325 ? -0.096 15.742 29.594 1 83.81 325 GLY A O 1
ATOM 2520 N N . TRP A 1 326 ? -1.291 16.516 27.875 1 84 326 TRP A N 1
ATOM 2521 C CA . TRP A 1 326 ? -0.579 15.727 26.875 1 84 326 TRP A CA 1
ATOM 2522 C C . TRP A 1 326 ? 0.879 16.156 26.766 1 84 326 TRP A C 1
ATOM 2524 O O . TRP A 1 326 ? 1.729 15.406 26.297 1 84 326 TRP A O 1
ATOM 2534 N N . THR A 1 327 ? 1.161 17.344 27.234 1 88.19 327 THR A N 1
ATOM 2535 C CA . THR A 1 327 ? 2.518 17.875 27.125 1 88.19 327 THR A CA 1
ATOM 2536 C C . THR A 1 327 ? 3.262 17.719 28.453 1 88.19 327 THR A C 1
ATOM 2538 O O . THR A 1 327 ? 4.234 18.422 28.703 1 88.19 327 THR A O 1
ATOM 2541 N N . TYR A 1 328 ? 2.867 16.844 29.281 1 84.38 328 TYR A N 1
ATOM 2542 C CA . TYR A 1 328 ? 3.568 16.578 30.531 1 84.38 328 TYR A CA 1
ATOM 2543 C C . TYR A 1 328 ? 5.062 16.406 30.297 1 84.38 328 TYR A C 1
ATOM 2545 O O . TYR A 1 328 ? 5.473 15.703 29.359 1 84.38 328 TYR A O 1
ATOM 2553 N N . PRO A 1 329 ? 5.914 16.969 30.969 1 85.31 329 PRO A N 1
ATOM 2554 C CA . PRO A 1 329 ? 5.734 17.547 32.281 1 85.31 329 PRO A CA 1
ATOM 2555 C C . PRO A 1 329 ? 5.352 19.031 32.25 1 85.31 329 PRO A C 1
ATOM 2557 O O . PRO A 1 329 ? 5.176 19.656 33.281 1 85.31 329 PRO A O 1
ATOM 2560 N N . TYR A 1 330 ? 5.258 19.625 31.094 1 88.25 330 TYR A N 1
ATOM 2561 C CA . TYR A 1 330 ? 4.844 21.016 30.984 1 88.25 330 TYR A CA 1
ATOM 2562 C C . TYR A 1 330 ? 3.326 21.141 30.969 1 88.25 330 TYR A C 1
ATOM 2564 O O . TYR A 1 330 ? 2.691 20.922 29.938 1 88.25 330 TYR A O 1
ATOM 2572 N N . THR A 1 331 ? 2.779 21.406 32.062 1 89.62 331 THR A N 1
ATOM 2573 C CA . THR A 1 331 ? 1.342 21.594 32.25 1 89.62 331 THR A CA 1
ATOM 2574 C C . THR A 1 331 ? 1.047 22.844 33.062 1 89.62 331 THR A C 1
ATOM 2576 O O . THR A 1 331 ? 1.923 23.359 33.75 1 89.62 331 THR A O 1
ATOM 2579 N N . PRO A 1 332 ? -0.103 23.375 32.938 1 92.75 332 PRO A N 1
ATOM 2580 C CA . PRO A 1 332 ? -0.439 24.578 33.719 1 92.75 332 PRO A CA 1
ATOM 2581 C C . PRO A 1 332 ? -0.277 24.375 35.219 1 92.75 332 PRO A C 1
ATOM 2583 O O . PRO A 1 332 ? 0.121 25.297 35.938 1 92.75 332 PRO A O 1
ATOM 2586 N N . ARG A 1 333 ? -0.472 23.188 35.719 1 89.25 333 ARG A N 1
ATOM 2587 C CA . ARG A 1 333 ? -0.387 22.891 37.125 1 89.25 333 ARG A CA 1
ATOM 2588 C C . ARG A 1 333 ? 1.066 22.812 37.594 1 89.25 333 ARG A C 1
ATOM 2590 O O . ARG A 1 333 ? 1.434 23.391 38.625 1 89.25 333 ARG A O 1
ATOM 2597 N N . LEU A 1 334 ? 1.941 22.109 36.875 1 87.69 334 LEU A N 1
ATOM 2598 C CA . LEU A 1 334 ? 3.311 21.812 37.312 1 87.69 334 LEU A CA 1
ATOM 2599 C C . LEU A 1 334 ? 4.266 22.906 36.844 1 87.69 334 LEU A C 1
ATOM 2601 O O . LEU A 1 334 ? 5.34 23.078 37.406 1 87.69 334 LEU A O 1
ATOM 2605 N N . GLY A 1 335 ? 3.863 23.625 35.781 1 91.06 335 GLY A N 1
ATOM 2606 C CA . GLY A 1 335 ? 4.719 24.672 35.25 1 91.06 335 GLY A CA 1
ATOM 2607 C C . GLY A 1 335 ? 4.801 24.672 33.719 1 91.06 335 GLY A C 1
ATOM 2608 O O . GLY A 1 335 ? 5.156 23.656 33.125 1 91.06 335 GLY A O 1
ATOM 2609 N N . MET A 1 336 ? 4.461 25.797 33.219 1 93.38 336 MET A N 1
ATOM 2610 C CA . MET A 1 336 ? 4.562 25.969 31.766 1 93.38 336 MET A CA 1
ATOM 2611 C C . MET A 1 336 ? 6.008 26.219 31.344 1 93.38 336 MET A C 1
ATOM 2613 O O . MET A 1 336 ? 6.875 26.438 32.188 1 93.38 336 MET A O 1
ATOM 2617 N N . PRO A 1 337 ? 6.387 26.156 30.062 1 91.31 337 PRO A N 1
ATOM 2618 C CA . PRO A 1 337 ? 7.773 26.344 29.625 1 91.31 337 PRO A CA 1
ATOM 2619 C C . PRO A 1 337 ? 8.344 27.703 30.031 1 91.31 337 PRO A C 1
ATOM 2621 O O . PRO A 1 337 ? 9.555 27.828 30.219 1 91.31 337 PRO A O 1
ATOM 2624 N N . ASP A 1 338 ? 7.477 28.672 30.172 1 88.31 338 ASP A N 1
ATOM 2625 C CA . ASP A 1 338 ? 7.945 30 30.578 1 88.31 338 ASP A CA 1
ATOM 2626 C C . ASP A 1 338 ? 8.039 30.109 32.094 1 88.31 338 ASP A C 1
ATOM 2628 O O . ASP A 1 338 ? 8.422 31.156 32.625 1 88.31 338 ASP A O 1
ATOM 2632 N N . GLY A 1 339 ? 7.641 29.109 32.812 1 88.31 339 GLY A N 1
ATOM 2633 C CA . GLY A 1 339 ? 7.766 29.062 34.25 1 88.31 339 GLY A CA 1
ATOM 2634 C C . GLY A 1 339 ? 6.477 29.406 34.969 1 88.31 339 GLY A C 1
ATOM 2635 O O . GLY A 1 339 ? 6.375 29.234 36.188 1 88.31 339 GLY A O 1
ATOM 2636 N N . THR A 1 340 ? 5.473 29.828 34.25 1 92.12 340 THR A N 1
ATOM 2637 C CA . THR A 1 340 ? 4.215 30.234 34.844 1 92.12 340 THR A CA 1
ATOM 2638 C C . THR A 1 340 ? 3.461 29.016 35.406 1 92.12 340 THR A C 1
ATOM 2640 O O . THR A 1 340 ? 3.43 27.969 34.75 1 92.12 340 THR A O 1
ATOM 2643 N N . LYS A 1 341 ? 2.932 29.172 36.562 1 93.81 341 LYS A N 1
ATOM 2644 C CA . LYS A 1 341 ? 2.131 28.141 37.188 1 93.81 341 LYS A CA 1
ATOM 2645 C C . LYS A 1 341 ? 0.714 28.625 37.469 1 93.81 341 LYS A C 1
ATOM 2647 O O . LYS A 1 341 ? 0.506 29.812 37.75 1 93.81 341 LYS A O 1
ATOM 2652 N N . TYR A 1 342 ? -0.216 27.797 37.375 1 95.62 342 TYR A N 1
ATOM 2653 C CA . TYR A 1 342 ? -1.62 28.109 37.625 1 95.62 342 TYR A CA 1
ATOM 2654 C C . TYR A 1 342 ? -2.188 27.25 38.75 1 95.62 342 TYR A C 1
ATOM 2656 O O . TYR A 1 342 ? -1.733 26.125 38.969 1 95.62 342 TYR A O 1
ATOM 2664 N N . ALA A 1 343 ? -3.027 27.828 39.531 1 95.44 343 ALA A N 1
ATOM 2665 C CA . ALA A 1 343 ? -3.77 27.031 40.5 1 95.44 343 ALA A CA 1
ATOM 2666 C C . ALA A 1 343 ? -4.789 26.125 39.812 1 95.44 343 ALA A C 1
ATOM 2668 O O . ALA A 1 343 ? -5.48 26.562 38.906 1 95.44 343 ALA A O 1
ATOM 2669 N N . SER A 1 344 ? -4.75 24.891 40.156 1 92.19 344 SER A N 1
ATOM 2670 C CA . SER A 1 344 ? -5.586 23.906 39.469 1 92.19 344 SER A CA 1
ATOM 2671 C C . SER A 1 344 ? -6.797 23.516 40.312 1 92.19 344 SER A C 1
ATOM 2673 O O . SER A 1 344 ? -6.676 23.312 41.531 1 92.19 344 SER A O 1
ATOM 2675 N N . LEU A 1 345 ? -7.984 23.578 39.75 1 91 345 LEU A N 1
ATOM 2676 C CA . LEU A 1 345 ? -9.219 23.078 40.344 1 91 345 LEU A CA 1
ATOM 2677 C C . LEU A 1 345 ? -9.742 21.875 39.562 1 91 345 LEU A C 1
ATOM 2679 O O . LEU A 1 345 ? -9.297 21.641 38.406 1 91 345 LEU A O 1
ATOM 2683 N N . PRO A 1 346 ? -10.57 21.078 40.156 1 87.62 346 PRO A N 1
ATOM 2684 C CA . PRO A 1 346 ? -11.102 19.922 39.406 1 87.62 346 PRO A CA 1
ATOM 2685 C C . PRO A 1 346 ? -11.75 20.312 38.094 1 87.62 346 PRO A C 1
ATOM 2687 O O . PRO A 1 346 ? -12.406 21.344 38 1 87.62 346 PRO A O 1
ATOM 2690 N N . GLY A 1 347 ? -11.539 19.469 37.062 1 85.31 347 GLY A N 1
ATOM 2691 C CA . GLY A 1 347 ? -12.078 19.703 35.75 1 85.31 347 GLY A CA 1
ATOM 2692 C C . GLY A 1 347 ? -11.117 20.453 34.844 1 85.31 347 GLY A C 1
ATOM 2693 O O . GLY A 1 347 ? -11.547 21.141 33.906 1 85.31 347 GLY A O 1
ATOM 2694 N N . SER A 1 348 ? -9.93 20.469 35.156 1 89.38 348 SER A N 1
ATOM 2695 C CA . SER A 1 348 ? -8.883 21.141 34.375 1 89.38 348 SER A CA 1
ATOM 2696 C C . SER A 1 348 ? -9.141 22.641 34.281 1 89.38 348 SER A C 1
ATOM 2698 O O . SER A 1 348 ? -9.133 23.203 33.188 1 89.38 348 SER A O 1
ATOM 2700 N N . ARG A 1 349 ? -9.594 23.125 35.406 1 94.12 349 ARG A N 1
ATOM 2701 C CA . ARG A 1 349 ? -9.758 24.562 35.531 1 94.12 349 ARG A CA 1
ATOM 2702 C C . ARG A 1 349 ? -8.523 25.203 36.156 1 94.12 349 ARG A C 1
ATOM 2704 O O . ARG A 1 349 ? -8.125 24.828 37.281 1 94.12 349 ARG A O 1
ATOM 2711 N N . PHE A 1 350 ? -7.973 26.141 35.5 1 97.12 350 PHE A N 1
ATOM 2712 C CA . PHE A 1 350 ? -6.703 26.719 35.938 1 97.12 350 PHE A CA 1
ATOM 2713 C C . PHE A 1 350 ? -6.828 28.219 36.156 1 97.12 350 PHE A C 1
ATOM 2715 O O . PHE A 1 350 ? -7.375 28.922 35.312 1 97.12 350 PHE A O 1
ATOM 2722 N N . TYR A 1 351 ? -6.375 28.672 37.281 1 96.69 351 TYR A N 1
ATOM 2723 C CA . TYR A 1 351 ? -6.496 30.078 37.656 1 96.69 351 TYR A CA 1
ATOM 2724 C C . TYR A 1 351 ? -5.125 30.703 37.875 1 96.69 351 TYR A C 1
ATOM 2726 O O . TYR A 1 351 ? -4.312 30.188 38.656 1 96.69 351 TYR A O 1
ATOM 2734 N N . GLY A 1 352 ? -4.883 31.812 37.188 1 95.94 352 GLY A N 1
ATOM 2735 C CA . GLY A 1 352 ? -3.646 32.562 37.375 1 95.94 352 GLY A CA 1
ATOM 2736 C C . GLY A 1 352 ? -3.658 33.438 38.625 1 95.94 352 GLY A C 1
ATOM 2737 O O . GLY A 1 352 ? -4.582 33.344 39.438 1 95.94 352 GLY A O 1
ATOM 2738 N N . ASP A 1 353 ? -2.703 34.25 38.719 1 95.25 353 ASP A N 1
ATOM 2739 C CA . ASP A 1 353 ? -2.541 35.125 39.875 1 95.25 353 ASP A CA 1
ATOM 2740 C C . ASP A 1 353 ? -3.598 36.219 39.906 1 95.25 353 ASP A C 1
ATOM 2742 O O . ASP A 1 353 ? -3.855 36.875 38.875 1 95.25 353 ASP A O 1
ATOM 2746 N N . ARG A 1 354 ? -4.281 36.438 40.969 1 96.12 354 ARG A N 1
ATOM 2747 C CA . ARG A 1 354 ? -5.184 37.562 41.219 1 96.12 354 ARG A CA 1
ATOM 2748 C C . ARG A 1 354 ? -6.344 37.562 40.219 1 96.12 354 ARG A C 1
ATOM 2750 O O . ARG A 1 354 ? -6.652 38.594 39.625 1 96.12 354 ARG A O 1
ATOM 2757 N N . VAL A 1 355 ? -6.777 36.406 39.938 1 96.12 355 VAL A N 1
ATOM 2758 C CA . VAL A 1 355 ? -7.984 36.281 39.125 1 96.12 355 VAL A CA 1
ATOM 2759 C C . VAL A 1 355 ? -9.219 36.562 40 1 96.12 355 VAL A C 1
ATOM 2761 O O . VAL A 1 355 ? -9.297 36.094 41.125 1 96.12 355 VAL A O 1
ATOM 2764 N N . ALA A 1 356 ? -10.109 37.438 39.531 1 96.12 356 ALA A N 1
ATOM 2765 C CA . ALA A 1 356 ? -11.336 37.75 40.25 1 96.12 356 ALA A CA 1
ATOM 2766 C C . ALA A 1 356 ? -12.562 37.219 39.5 1 96.12 356 ALA A C 1
ATOM 2768 O O . ALA A 1 356 ? -12.828 37.625 38.375 1 96.12 356 ALA A O 1
ATOM 2769 N N . THR A 1 357 ? -13.25 36.344 40.094 1 94.75 357 THR A N 1
ATOM 2770 C CA . THR A 1 357 ? -14.477 35.812 39.5 1 94.75 357 THR A CA 1
ATOM 2771 C C . THR A 1 357 ? -15.68 36.125 40.406 1 94.75 357 THR A C 1
ATOM 2773 O O . THR A 1 357 ? -15.602 35.969 41.625 1 94.75 357 THR A O 1
ATOM 2776 N N . ALA A 1 358 ? -16.703 36.688 39.812 1 95 358 ALA A N 1
ATOM 2777 C CA . ALA A 1 358 ? -17.922 36.938 40.562 1 95 358 ALA A CA 1
ATOM 2778 C C . ALA A 1 358 ? -18.516 35.625 41.062 1 95 358 ALA A C 1
ATOM 2780 O O . ALA A 1 358 ? -18.281 34.562 40.5 1 95 358 ALA A O 1
ATOM 2781 N N . SER A 1 359 ? -19.281 35.625 42.094 1 92.12 359 SER A N 1
ATOM 2782 C CA . SER A 1 359 ? -19.859 34.438 42.75 1 92.12 359 SER A CA 1
ATOM 2783 C C . SER A 1 359 ? -20.844 33.75 41.844 1 92.12 359 SER A C 1
ATOM 2785 O O . SER A 1 359 ? -21 32.531 41.906 1 92.12 359 SER A O 1
ATOM 2787 N N . THR A 1 360 ? -21.422 34.5 40.906 1 93.5 360 THR A N 1
ATOM 2788 C CA . THR A 1 360 ? -22.438 33.906 40.062 1 93.5 360 THR A CA 1
ATOM 2789 C C . THR A 1 360 ? -21.828 33.469 38.719 1 93.5 360 THR A C 1
ATOM 2791 O O . THR A 1 360 ? -22.516 32.875 37.906 1 93.5 360 THR A O 1
ATOM 2794 N N . ALA A 1 361 ? -20.594 33.75 38.562 1 94.25 361 ALA A N 1
ATOM 2795 C CA . ALA A 1 361 ? -19.938 33.344 37.312 1 94.25 361 ALA A CA 1
ATOM 2796 C C . ALA A 1 361 ? -19.719 31.844 37.281 1 94.25 361 ALA A C 1
ATOM 2798 O O . ALA A 1 361 ? -19.422 31.219 38.312 1 94.25 361 ALA A O 1
ATOM 2799 N N . ALA A 1 362 ? -19.953 31.234 36.188 1 94.88 362 ALA A N 1
ATOM 2800 C CA . ALA A 1 362 ? -19.766 29.797 35.969 1 94.88 362 ALA A CA 1
ATOM 2801 C C . ALA A 1 362 ? -18.531 29.516 35.125 1 94.88 362 ALA A C 1
ATOM 2803 O O . ALA A 1 362 ? -18.516 29.844 33.938 1 94.88 362 ALA A O 1
ATOM 2804 N N . ILE A 1 363 ? -17.547 28.938 35.719 1 94.81 363 ILE A N 1
ATOM 2805 C CA . ILE A 1 363 ? -16.328 28.547 35 1 94.81 363 ILE A CA 1
ATOM 2806 C C . ILE A 1 363 ? -16.344 27.047 34.719 1 94.81 363 ILE A C 1
ATOM 2808 O O . ILE A 1 363 ? -16.344 26.234 35.656 1 94.81 363 ILE A O 1
ATOM 2812 N N . GLY A 1 364 ? -16.375 26.734 33.469 1 92.94 364 GLY A N 1
ATOM 2813 C CA . GLY A 1 364 ? -16.531 25.344 33.062 1 92.94 364 GLY A CA 1
ATOM 2814 C C . GLY A 1 364 ? -15.203 24.609 33 1 92.94 364 GLY A C 1
ATOM 2815 O O . GLY A 1 364 ? -14.164 25.125 33.406 1 92.94 364 GLY A O 1
ATOM 2816 N N . HIS A 1 365 ? -15.242 23.375 32.438 1 91.81 365 HIS A N 1
ATOM 2817 C CA . HIS A 1 365 ? -14.078 22.484 32.344 1 91.81 365 HIS A CA 1
ATOM 2818 C C . HIS A 1 365 ? -13.094 22.984 31.297 1 91.81 365 HIS A C 1
ATOM 2820 O O . HIS A 1 365 ? -13.477 23.75 30.406 1 91.81 365 HIS A O 1
ATOM 2826 N N . ARG A 1 366 ? -11.797 22.641 31.422 1 93.25 366 ARG A N 1
ATOM 2827 C CA . ARG A 1 366 ? -10.727 22.922 30.469 1 93.25 366 ARG A CA 1
ATOM 2828 C C . ARG A 1 366 ? -10.625 24.406 30.172 1 93.25 366 ARG A C 1
ATOM 2830 O O . ARG A 1 366 ? -10.672 24.828 29.016 1 93.25 366 ARG A O 1
ATOM 2837 N N . THR A 1 367 ? -10.609 25.094 31.203 1 96.62 367 THR A N 1
ATOM 2838 C CA . THR A 1 367 ? -10.539 26.547 31.109 1 96.62 367 THR A CA 1
ATOM 2839 C C . THR A 1 367 ? -9.312 27.094 31.828 1 96.62 367 THR A C 1
ATOM 2841 O O . THR A 1 367 ? -8.961 26.594 32.906 1 96.62 367 THR A O 1
ATOM 2844 N N . LEU A 1 368 ? -8.602 27.984 31.203 1 98 368 LEU A N 1
ATOM 2845 C CA . LEU A 1 368 ? -7.418 28.625 31.766 1 98 368 LEU A CA 1
ATOM 2846 C C . LEU A 1 368 ? -7.602 30.141 31.844 1 98 368 LEU A C 1
ATOM 2848 O O . LEU A 1 368 ? -7.891 30.781 30.828 1 98 368 LEU A O 1
ATOM 2852 N N . LEU A 1 369 ? -7.547 30.719 33.062 1 98 369 LEU A N 1
ATOM 2853 C CA . LEU A 1 369 ? -7.664 32.156 33.25 1 98 369 LEU A CA 1
ATOM 2854 C C . LEU A 1 369 ? -6.312 32.75 33.625 1 98 369 LEU A C 1
ATOM 2856 O O . LEU A 1 369 ? -5.734 32.406 34.656 1 98 369 LEU A O 1
ATOM 2860 N N . GLY A 1 370 ? -5.844 33.656 32.781 1 97.62 370 GLY A N 1
ATOM 2861 C CA . GLY A 1 370 ? -4.562 34.281 33 1 97.62 370 GLY A CA 1
ATOM 2862 C C . GLY A 1 370 ? -4.57 35.219 34.188 1 97.62 370 GLY A C 1
ATOM 2863 O O . GLY A 1 370 ? -5.625 35.5 34.781 1 97.62 370 GLY A O 1
ATOM 2864 N N . ALA A 1 371 ? -3.475 35.75 34.531 1 97.31 371 ALA A N 1
ATOM 2865 C CA . ALA A 1 371 ? -3.311 36.625 35.719 1 97.31 371 ALA A CA 1
ATOM 2866 C C . ALA A 1 371 ? -4.078 37.906 35.562 1 97.31 371 ALA A C 1
ATOM 2868 O O . ALA A 1 371 ? -4.141 38.5 34.469 1 97.31 371 ALA A O 1
ATOM 2869 N N . HIS A 1 372 ? -4.754 38.406 36.625 1 97.25 372 HIS A N 1
ATOM 2870 C CA . HIS A 1 372 ? -5.422 39.719 36.75 1 97.25 372 HIS A CA 1
ATOM 2871 C C . HIS A 1 372 ? -6.664 39.75 35.844 1 97.25 372 HIS A C 1
ATOM 2873 O O . HIS A 1 372 ? -7.086 40.844 35.438 1 97.25 372 HIS A O 1
ATOM 2879 N N . THR A 1 373 ? -7.117 38.594 35.5 1 97.25 373 THR A N 1
ATOM 2880 C CA . THR A 1 373 ? -8.344 38.5 34.719 1 97.25 373 THR A CA 1
ATOM 2881 C C . THR A 1 373 ? -9.57 38.625 35.594 1 97.25 373 THR A C 1
ATOM 2883 O O . THR A 1 373 ? -9.562 38.156 36.75 1 97.25 373 THR A O 1
ATOM 2886 N N . ARG A 1 374 ? -10.586 39.344 35.125 1 97.69 374 ARG A N 1
ATOM 2887 C CA . ARG A 1 374 ? -11.812 39.562 35.875 1 97.69 374 ARG A CA 1
ATOM 2888 C C . ARG A 1 374 ? -13.031 39.031 35.125 1 97.69 374 ARG A C 1
ATOM 2890 O O . ARG A 1 374 ? -13.219 39.344 33.938 1 97.69 374 ARG A O 1
ATOM 2897 N N . VAL A 1 375 ? -13.828 38.219 35.75 1 97.12 375 VAL A N 1
ATOM 2898 C CA . VAL A 1 375 ? -15.062 37.688 35.219 1 97.12 375 VAL A CA 1
ATOM 2899 C C . VAL A 1 375 ? -16.25 38.156 36.062 1 97.12 375 VAL A C 1
ATOM 2901 O O . VAL A 1 375 ? -16.375 37.781 37.219 1 97.12 375 VAL A O 1
ATOM 2904 N N . ASP A 1 376 ? -17.156 38.875 35.438 1 96.94 376 ASP A N 1
ATOM 2905 C CA . ASP A 1 376 ? -18.234 39.531 36.156 1 96.94 376 ASP A CA 1
ATOM 2906 C C . ASP A 1 376 ? -19.438 38.625 36.344 1 96.94 376 ASP A C 1
ATOM 2908 O O . ASP A 1 376 ? -19.344 37.406 36.062 1 96.94 376 ASP A O 1
ATOM 2912 N N . GLU A 1 377 ? -20.562 39.156 36.844 1 95.44 377 GLU A N 1
ATOM 2913 C CA . GLU A 1 377 ? -21.703 38.406 37.312 1 95.44 377 GLU A CA 1
ATOM 2914 C C . GLU A 1 377 ? -22.438 37.75 36.125 1 95.44 377 GLU A C 1
ATOM 2916 O O . GLU A 1 377 ? -22.531 38.312 35.031 1 95.44 377 GLU A O 1
ATOM 2921 N N . HIS A 1 378 ? -22.906 36.562 36.312 1 95.5 378 HIS A N 1
ATOM 2922 C CA . HIS A 1 378 ? -23.75 35.781 35.375 1 95.5 378 HIS A CA 1
ATOM 2923 C C . HIS A 1 378 ? -23.016 35.5 34.094 1 95.5 378 HIS A C 1
ATOM 2925 O O . HIS A 1 378 ? -23.625 35.562 33 1 95.5 378 HIS A O 1
ATOM 2931 N N . THR A 1 379 ? -21.766 35.375 34.219 1 95.38 379 THR A N 1
ATOM 2932 C CA . THR A 1 379 ? -20.922 35.094 33.062 1 95.38 379 THR A CA 1
ATOM 2933 C C . THR A 1 379 ? -20.578 33.594 33 1 95.38 379 THR A C 1
ATOM 2935 O O . THR A 1 379 ? -20.484 32.938 34.031 1 95.38 379 THR A O 1
ATOM 2938 N N . ILE A 1 380 ? -20.531 33.062 31.797 1 96.19 380 ILE A N 1
ATOM 2939 C CA . ILE A 1 380 ? -20.172 31.672 31.578 1 96.19 380 ILE A CA 1
ATOM 2940 C C . ILE A 1 380 ? -18.891 31.594 30.75 1 96.19 380 ILE A C 1
ATOM 2942 O O . ILE A 1 380 ? -18.797 32.188 29.672 1 96.19 380 ILE A O 1
ATOM 2946 N N . VAL A 1 381 ? -17.875 30.953 31.234 1 96.69 381 VAL A N 1
ATOM 2947 C CA . VAL A 1 381 ? -16.641 30.688 30.516 1 96.69 381 VAL A CA 1
ATOM 2948 C C . VAL A 1 381 ? -16.328 29.203 30.531 1 96.69 381 VAL A C 1
ATOM 2950 O O . VAL A 1 381 ? -16.234 28.594 31.609 1 96.69 381 VAL A O 1
ATOM 2953 N N . SER A 1 382 ? -16.234 28.625 29.359 1 95.5 382 SER A N 1
ATOM 2954 C CA . SER A 1 382 ? -15.953 27.188 29.297 1 95.5 382 SER A CA 1
ATOM 2955 C C . SER A 1 382 ? -15.055 26.859 28.125 1 95.5 382 SER A C 1
ATOM 2957 O O . SER A 1 382 ? -15.086 27.531 27.094 1 95.5 382 SER A O 1
ATOM 2959 N N . GLU A 1 383 ? -14.195 25.844 28.266 1 94.56 383 GLU A N 1
ATOM 2960 C CA . GLU A 1 383 ? -13.312 25.328 27.219 1 94.56 383 GLU A CA 1
ATOM 2961 C C . GLU A 1 383 ? -12.594 26.453 26.5 1 94.56 383 GLU A C 1
ATOM 2963 O O . GLU A 1 383 ? -12.594 26.516 25.266 1 94.56 383 GLU A O 1
ATOM 2968 N N . SER A 1 384 ? -12.133 27.359 27.281 1 97.19 384 SER A N 1
ATOM 2969 C CA . SER A 1 384 ? -11.531 28.562 26.734 1 97.19 384 SER A CA 1
ATOM 2970 C C . SER A 1 384 ? -10.258 28.938 27.469 1 97.19 384 SER A C 1
ATOM 2972 O O . SER A 1 384 ? -10.047 28.5 28.609 1 97.19 384 SER A O 1
ATOM 2974 N N . VAL A 1 385 ? -9.43 29.656 26.797 1 98.38 385 VAL A N 1
ATOM 2975 C CA . VAL A 1 385 ? -8.203 30.172 27.391 1 98.38 385 VAL A CA 1
ATOM 2976 C C . VAL A 1 385 ? -8.227 31.703 27.375 1 98.38 385 VAL A C 1
ATOM 2978 O O . VAL A 1 385 ? -8.305 32.312 26.312 1 98.38 385 VAL A O 1
ATOM 2981 N N . LEU A 1 386 ? -8.227 32.312 28.516 1 98.5 386 LEU A N 1
ATOM 2982 C CA . LEU A 1 386 ? -8.164 33.75 28.641 1 98.5 386 LEU A CA 1
ATOM 2983 C C . LEU A 1 386 ? -6.762 34.219 29.047 1 98.5 386 LEU A C 1
ATOM 2985 O O . LEU A 1 386 ? -6.176 33.656 29.984 1 98.5 386 LEU A O 1
ATOM 2989 N N . GLY A 1 387 ? -6.234 35.156 28.344 1 98 387 GLY A N 1
ATOM 2990 C CA . GLY A 1 387 ? -4.902 35.688 28.609 1 98 387 GLY A CA 1
ATOM 2991 C C . GLY A 1 387 ? -4.836 36.5 29.891 1 98 387 GLY A C 1
ATOM 2992 O O . GLY A 1 387 ? -5.605 36.281 30.828 1 98 387 GLY A O 1
ATOM 2993 N N . HIS A 1 388 ? -3.865 37.406 30.016 1 97.69 388 HIS A N 1
ATOM 2994 C CA . HIS A 1 388 ? -3.672 38.25 31.188 1 97.69 388 HIS A CA 1
ATOM 2995 C C . HIS A 1 388 ? -4.461 39.562 31.062 1 97.69 388 HIS A C 1
ATOM 2997 O O . HIS A 1 388 ? -4.586 40.094 29.969 1 97.69 388 HIS A O 1
ATOM 3003 N N . ARG A 1 389 ? -5.031 39.938 32.156 1 98 389 ARG A N 1
ATOM 3004 C CA . ARG A 1 389 ? -5.727 41.219 32.25 1 98 389 ARG A CA 1
ATOM 3005 C C . ARG A 1 389 ? -6.918 41.281 31.297 1 98 389 ARG A C 1
ATOM 3007 O O . ARG A 1 389 ? -7.121 42.25 30.594 1 98 389 ARG A O 1
ATOM 3014 N N . VAL A 1 390 ? -7.57 40.156 31.203 1 98.25 390 VAL A N 1
ATOM 3015 C CA . VAL A 1 390 ? -8.797 40.094 30.422 1 98.25 390 VAL A CA 1
ATOM 3016 C C . VAL A 1 390 ? -10 40.406 31.297 1 98.25 390 VAL A C 1
ATOM 3018 O O . VAL A 1 390 ? -10.008 40.094 32.5 1 98.25 390 VAL A O 1
ATOM 3021 N N . SER A 1 391 ? -10.992 41.125 30.766 1 98.12 391 SER A N 1
ATOM 3022 C CA . SER A 1 391 ? -12.227 41.469 31.484 1 98.12 391 SER A CA 1
ATOM 3023 C C . SER A 1 391 ? -13.453 40.969 30.719 1 98.12 391 SER A C 1
ATOM 3025 O O . SER A 1 391 ? -13.609 41.281 29.531 1 98.12 391 SER A O 1
ATOM 3027 N N . VAL A 1 392 ? -14.273 40.219 31.359 1 98 392 VAL A N 1
ATOM 3028 C CA . VAL A 1 392 ? -15.516 39.75 30.766 1 98 392 VAL A CA 1
ATOM 3029 C C . VAL A 1 392 ? -16.703 40.375 31.484 1 98 392 VAL A C 1
ATOM 3031 O O . VAL A 1 392 ? -16.922 40.125 32.656 1 98 392 VAL A O 1
ATOM 3034 N N . GLY A 1 393 ? -17.484 41.125 30.75 1 97 393 GLY A N 1
ATOM 3035 C CA . GLY A 1 393 ? -18.625 41.844 31.297 1 97 393 GLY A CA 1
ATOM 3036 C C . GLY A 1 393 ? -19.734 40.938 31.75 1 97 393 GLY A C 1
ATOM 3037 O O . GLY A 1 393 ? -19.719 39.75 31.484 1 97 393 GLY A O 1
ATOM 3038 N N . PRO A 1 394 ? -20.75 41.594 32.469 1 96.94 394 PRO A N 1
ATOM 3039 C CA . PRO A 1 394 ? -21.812 40.75 33.031 1 96.94 394 PRO A CA 1
ATOM 3040 C C . PRO A 1 394 ? -22.719 40.125 31.969 1 96.94 394 PRO A C 1
ATOM 3042 O O . PRO A 1 394 ? -23 40.75 30.953 1 96.94 394 PRO A O 1
ATOM 3045 N N . SER A 1 395 ? -23.188 38.938 32.219 1 96.69 395 SER A N 1
ATOM 3046 C CA . SER A 1 395 ? -24.172 38.188 31.422 1 96.69 395 SER A CA 1
ATOM 3047 C C . SER A 1 395 ? -23.609 37.844 30.047 1 96.69 395 SER A C 1
ATOM 3049 O O . SER A 1 395 ? -24.344 37.812 29.062 1 96.69 395 SER A O 1
ATOM 3051 N N . SER A 1 396 ? -22.328 37.75 29.984 1 97.38 396 SER A N 1
ATOM 3052 C CA . SER A 1 396 ? -21.688 37.344 28.734 1 97.38 396 SER A CA 1
ATOM 3053 C C . SER A 1 396 ? -21.266 35.875 28.781 1 97.38 396 SER A C 1
ATOM 3055 O O . SER A 1 396 ? -21.109 35.281 29.875 1 97.38 396 SER A O 1
ATOM 3057 N N . ALA A 1 397 ? -21.172 35.219 27.594 1 97.56 397 ALA A N 1
ATOM 3058 C CA . ALA A 1 397 ? -20.781 33.812 27.484 1 97.56 397 ALA A CA 1
ATOM 3059 C C . ALA A 1 397 ? -19.578 33.656 26.547 1 97.56 397 ALA A C 1
ATOM 3061 O O . ALA A 1 397 ? -19.609 34.125 25.406 1 97.56 397 ALA A O 1
ATOM 3062 N N . VAL A 1 398 ? -18.516 33.031 27.031 1 97.25 398 VAL A N 1
ATOM 3063 C CA . VAL A 1 398 ? -17.312 32.719 26.25 1 97.25 398 VAL A CA 1
ATOM 3064 C C . VAL A 1 398 ? -17.078 31.219 26.234 1 97.25 398 VAL A C 1
ATOM 3066 O O . VAL A 1 398 ? -16.781 30.625 27.266 1 97.25 398 VAL A O 1
ATOM 3069 N N . ARG A 1 399 ? -17.219 30.672 25.078 1 95.81 399 ARG A N 1
ATOM 3070 C CA . ARG A 1 399 ? -17.062 29.234 24.953 1 95.81 399 ARG A CA 1
ATOM 3071 C C . ARG A 1 399 ? -16.094 28.875 23.828 1 95.81 399 ARG A C 1
ATOM 3073 O O . ARG A 1 399 ? -16.078 29.531 22.781 1 95.81 399 ARG A O 1
ATOM 3080 N N . ASN A 1 400 ? -15.234 27.828 24.047 1 94.56 400 ASN A N 1
ATOM 3081 C CA . ASN A 1 400 ? -14.344 27.297 23.016 1 94.56 400 ASN A CA 1
ATOM 3082 C C . ASN A 1 400 ? -13.531 28.406 22.359 1 94.56 400 ASN A C 1
ATOM 3084 O O . ASN A 1 400 ? -13.391 28.422 21.125 1 94.56 400 ASN A O 1
ATOM 3088 N N . SER A 1 401 ? -13.133 29.344 23.109 1 97.31 401 SER A N 1
ATOM 3089 C CA . SER A 1 401 ? -12.516 30.531 22.531 1 97.31 401 SER A CA 1
ATOM 3090 C C . SER A 1 401 ? -11.188 30.844 23.203 1 97.31 401 SER A C 1
ATOM 3092 O O . SER A 1 401 ? -10.906 30.359 24.297 1 97.31 401 SER A O 1
ATOM 3094 N N . TYR A 1 402 ? -10.422 31.609 22.516 1 98.44 402 TYR A N 1
ATOM 3095 C CA . TYR A 1 402 ? -9.094 32 22.969 1 98.44 402 TYR A CA 1
ATOM 3096 C C . TYR A 1 402 ? -8.945 33.531 22.938 1 98.44 402 TYR A C 1
ATOM 3098 O O . TYR A 1 402 ? -8.906 34.125 21.875 1 98.44 402 TYR A O 1
ATOM 3106 N N . LEU A 1 403 ? -8.914 34.094 24.109 1 98.56 403 LEU A N 1
ATOM 3107 C CA . LEU A 1 403 ? -8.75 35.531 24.266 1 98.56 403 LEU A CA 1
ATOM 3108 C C . LEU A 1 403 ? -7.34 35.875 24.734 1 98.56 403 LEU A C 1
ATOM 3110 O O . LEU A 1 403 ? -6.93 35.469 25.828 1 98.56 403 LEU A O 1
ATOM 3114 N N . TRP A 1 404 ? -6.648 36.688 23.953 1 98.25 404 TRP A N 1
ATOM 3115 C CA . TRP A 1 404 ? -5.273 37.031 24.312 1 98.25 404 TRP A CA 1
ATOM 3116 C C . TRP A 1 404 ? -5.234 38.156 25.312 1 98.25 404 TRP A C 1
ATOM 3118 O O . TRP A 1 404 ? -6.258 38.531 25.906 1 98.25 404 TRP A O 1
ATOM 3128 N N . ASP A 1 405 ? -4.102 38.75 25.594 1 97.94 405 ASP A N 1
ATOM 3129 C CA . ASP A 1 405 ? -3.91 39.688 26.688 1 97.94 405 ASP A CA 1
ATOM 3130 C C . ASP A 1 405 ? -4.68 40.969 26.438 1 97.94 405 ASP A C 1
ATOM 3132 O O . ASP A 1 405 ? -4.781 41.438 25.297 1 97.94 405 ASP A O 1
ATOM 3136 N N . ASP A 1 406 ? -5.289 41.469 27.453 1 98.12 406 ASP A N 1
ATOM 3137 C CA . ASP A 1 406 ? -5.848 42.844 27.484 1 98.12 406 ASP A CA 1
ATOM 3138 C C . ASP A 1 406 ? -7.133 42.906 26.672 1 98.12 406 ASP A C 1
ATOM 3140 O O . ASP A 1 406 ? -7.441 43.969 26.094 1 98.12 406 ASP A O 1
ATOM 3144 N N . VAL A 1 407 ? -7.75 41.812 26.484 1 98.38 407 VAL A N 1
ATOM 3145 C CA . VAL A 1 407 ? -9.039 41.812 25.797 1 98.38 407 VAL A CA 1
ATOM 3146 C C . VAL A 1 407 ? -10.148 42.188 26.781 1 98.38 407 VAL A C 1
ATOM 3148 O O . VAL A 1 407 ? -10.109 41.781 27.953 1 98.38 407 VAL A O 1
ATOM 3151 N N . ALA A 1 408 ? -11.125 42.969 26.328 1 98.5 408 ALA A N 1
ATOM 3152 C CA . ALA A 1 408 ? -12.273 43.375 27.141 1 98.5 408 ALA A CA 1
ATOM 3153 C C . ALA A 1 408 ? -13.586 43.062 26.422 1 98.5 408 ALA A C 1
ATOM 3155 O O . ALA A 1 408 ? -13.789 43.5 25.281 1 98.5 408 ALA A O 1
ATOM 3156 N N . ILE A 1 409 ? -14.398 42.312 27.109 1 98.31 409 ILE A N 1
ATOM 3157 C CA . ILE A 1 409 ? -15.711 41.969 26.562 1 98.31 409 ILE A CA 1
ATOM 3158 C C . ILE A 1 409 ? -16.797 42.719 27.328 1 98.31 409 ILE A C 1
ATOM 3160 O O . ILE A 1 409 ? -16.812 42.688 28.562 1 98.31 409 ILE A O 1
ATOM 3164 N N . GLY A 1 410 ? -17.719 43.312 26.672 1 97.25 410 GLY A N 1
ATOM 3165 C CA . GLY A 1 410 ? -18.797 44.062 27.266 1 97.25 410 GLY A CA 1
ATOM 3166 C C . GLY A 1 410 ? -19.906 43.188 27.828 1 97.25 410 GLY A C 1
ATOM 3167 O O . GLY A 1 410 ? -19.672 42.031 28.156 1 97.25 410 GLY A O 1
ATOM 3168 N N . ARG A 1 411 ? -21.125 43.844 28 1 96.88 411 ARG A N 1
ATOM 3169 C CA . ARG A 1 411 ? -22.266 43.156 28.594 1 96.88 411 ARG A CA 1
ATOM 3170 C C . ARG A 1 411 ? -23.062 42.406 27.531 1 96.88 411 ARG A C 1
ATOM 3172 O O . ARG A 1 411 ? -23.188 42.875 26.391 1 96.88 411 ARG A O 1
ATOM 3179 N N . ASN A 1 412 ? -23.578 41.281 27.906 1 97 412 ASN A N 1
ATOM 3180 C CA . ASN A 1 412 ? -24.5 40.469 27.109 1 97 412 ASN A CA 1
ATOM 3181 C C . ASN A 1 412 ? -23.891 40.094 25.766 1 97 412 ASN A C 1
ATOM 3183 O O . ASN A 1 412 ? -24.516 40.281 24.719 1 97 412 ASN A O 1
ATOM 3187 N N . CYS A 1 413 ? -22.688 39.625 25.781 1 97.38 413 CYS A N 1
ATOM 3188 C CA . CYS A 1 413 ? -22.016 39.156 24.578 1 97.38 413 CYS A CA 1
ATOM 3189 C C . CYS A 1 413 ? -21.953 37.656 24.516 1 97.38 413 CYS A C 1
ATOM 3191 O O . CYS A 1 413 ? -22.031 36.969 25.547 1 97.38 413 CYS A O 1
ATOM 3193 N N . VAL A 1 414 ? -21.969 37.094 23.312 1 97.19 414 VAL A N 1
ATOM 3194 C CA . VAL A 1 414 ? -21.781 35.688 23.094 1 97.19 414 VAL A CA 1
ATOM 3195 C C . VAL A 1 414 ? -20.609 35.438 22.156 1 97.19 414 VAL A C 1
ATOM 3197 O O . VAL A 1 414 ? -20.656 35.812 20.984 1 97.19 414 VAL A O 1
ATOM 3200 N N . ILE A 1 415 ? -19.562 34.844 22.688 1 96.94 415 ILE A N 1
ATOM 3201 C CA . ILE A 1 415 ? -18.359 34.531 21.922 1 96.94 415 ILE A CA 1
ATOM 3202 C C . ILE A 1 415 ? -18.172 33 21.891 1 96.94 415 ILE A C 1
ATOM 3204 O O . ILE A 1 415 ? -17.938 32.375 22.938 1 96.94 415 ILE A O 1
ATOM 3208 N N . ASP A 1 416 ? -18.219 32.438 20.734 1 95.25 416 ASP A N 1
ATOM 3209 C CA . ASP A 1 416 ? -18.141 30.984 20.641 1 95.25 416 ASP A CA 1
ATOM 3210 C C . ASP A 1 416 ? -17.203 30.562 19.516 1 95.25 416 ASP A C 1
ATOM 3212 O O . ASP A 1 416 ? -17.516 30.734 18.328 1 95.25 416 ASP A O 1
ATOM 3216 N N . GLY A 1 417 ? -16.062 29.922 19.906 1 94.75 417 GLY A N 1
ATOM 3217 C CA . GLY A 1 417 ? -15.141 29.375 18.922 1 94.75 417 GLY A CA 1
ATOM 3218 C C . GLY A 1 417 ? -14.336 30.453 18.203 1 94.75 417 GLY A C 1
ATOM 3219 O O . GLY A 1 417 ? -14.211 30.422 16.984 1 94.75 417 GLY A O 1
ATOM 3220 N N . CYS A 1 418 ? -13.82 31.406 18.891 1 96.38 418 CYS A N 1
ATOM 3221 C CA . CYS A 1 418 ? -13.133 32.531 18.297 1 96.38 418 CYS A CA 1
ATOM 3222 C C . CYS A 1 418 ? -11.734 32.719 18.875 1 96.38 418 CYS A C 1
ATOM 3224 O O . CYS A 1 418 ? -11.438 32.156 19.938 1 96.38 418 CYS A O 1
ATOM 3226 N N . ILE A 1 419 ? -10.93 33.375 18.094 1 97.5 419 ILE A N 1
ATOM 3227 C CA . ILE A 1 419 ? -9.633 33.812 18.578 1 97.5 419 ILE A CA 1
ATOM 3228 C C . ILE A 1 419 ? -9.562 35.344 18.531 1 97.5 419 ILE A C 1
ATOM 3230 O O . ILE A 1 419 ? -9.672 35.938 17.453 1 97.5 419 ILE A O 1
ATOM 3234 N N . LEU A 1 420 ? -9.414 35.938 19.688 1 98.12 420 LEU A N 1
ATOM 3235 C CA . LEU A 1 420 ? -9.312 37.375 19.781 1 98.12 420 LEU A CA 1
ATOM 3236 C C . LEU A 1 420 ? -7.887 37.812 20.141 1 98.12 420 LEU A C 1
ATOM 3238 O O . LEU A 1 420 ? -7.355 37.406 21.172 1 98.12 420 LEU A O 1
ATOM 3242 N N . GLY A 1 421 ? -7.332 38.656 19.312 1 97.62 421 GLY A N 1
ATOM 3243 C CA . GLY A 1 421 ? -5.965 39.125 19.5 1 97.62 421 GLY A CA 1
ATOM 3244 C C . GLY A 1 421 ? -5.801 40.031 20.703 1 97.62 421 GLY A C 1
ATOM 3245 O O . GLY A 1 421 ? -6.746 40.219 21.469 1 97.62 421 GLY A O 1
ATOM 3246 N N . ARG A 1 422 ? -4.641 40.562 20.844 1 97.19 422 ARG A N 1
ATOM 3247 C CA . ARG A 1 422 ? -4.301 41.375 22 1 97.19 422 ARG A CA 1
ATOM 3248 C C . ARG A 1 422 ? -5.02 42.719 21.953 1 97.19 422 ARG A C 1
ATOM 3250 O O . ARG A 1 422 ? -5.121 43.344 20.891 1 97.19 422 ARG A O 1
ATOM 3257 N N . GLY A 1 423 ? -5.574 43.125 23.047 1 97 423 GLY A N 1
ATOM 3258 C CA . GLY A 1 423 ? -6.129 44.438 23.188 1 97 423 GLY A CA 1
ATOM 3259 C C . GLY A 1 423 ? -7.438 44.625 22.453 1 97 423 GLY A C 1
ATOM 3260 O O . GLY A 1 423 ? -7.82 45.781 22.141 1 97 423 GLY A O 1
ATOM 3261 N N . VAL A 1 424 ? -8.062 43.625 22.094 1 97.31 424 VAL A N 1
ATOM 3262 C CA . VAL A 1 424 ? -9.336 43.719 21.391 1 97.31 424 VAL A CA 1
ATOM 3263 C C . VAL A 1 424 ? -10.43 44.156 22.375 1 97.31 424 VAL A C 1
ATOM 3265 O O . VAL A 1 424 ? -10.438 43.719 23.531 1 97.31 424 VAL A O 1
ATOM 3268 N N . LEU A 1 425 ? -11.312 45.031 21.891 1 97.62 425 LEU A N 1
ATOM 3269 C CA . LEU A 1 425 ? -12.43 45.531 22.703 1 97.62 425 LEU A CA 1
ATOM 3270 C C . LEU A 1 425 ? -13.766 45.156 22.047 1 97.62 425 LEU A C 1
ATOM 3272 O O . LEU A 1 425 ? -14.062 45.594 20.938 1 97.62 425 LEU A O 1
ATOM 3276 N N . ILE A 1 426 ? -14.5 44.312 22.719 1 97.44 426 ILE A N 1
ATOM 3277 C CA . ILE A 1 426 ? -15.844 43.938 22.281 1 97.44 426 ILE A CA 1
ATOM 3278 C C . ILE A 1 426 ? -16.875 44.688 23.109 1 97.44 426 ILE A C 1
ATOM 3280 O O . ILE A 1 426 ? -16.984 44.469 24.312 1 97.44 426 ILE A O 1
ATOM 3284 N N . LEU A 1 427 ? -17.656 45.5 22.484 1 96.44 427 LEU A N 1
ATOM 3285 C CA . LEU A 1 427 ? -18.641 46.312 23.203 1 96.44 427 LEU A CA 1
ATOM 3286 C C . LEU A 1 427 ? -19.906 45.5 23.469 1 96.44 427 LEU A C 1
ATOM 3288 O O . LEU A 1 427 ? -19.906 44.281 23.375 1 96.44 427 LEU A O 1
ATOM 3292 N N . ASP A 1 428 ? -21.047 46.219 23.859 1 95.88 428 ASP A N 1
ATOM 3293 C CA . ASP A 1 428 ? -22.203 45.5 24.438 1 95.88 428 ASP A CA 1
ATOM 3294 C C . ASP A 1 428 ? -23.016 44.812 23.344 1 95.88 428 ASP A C 1
ATOM 3296 O O . ASP A 1 428 ? -23.109 45.312 22.219 1 95.88 428 ASP A O 1
ATOM 3300 N N . HIS A 1 429 ? -23.562 43.656 23.656 1 95.62 429 HIS A N 1
ATOM 3301 C CA . HIS A 1 429 ? -24.547 42.938 22.844 1 95.62 429 HIS A CA 1
ATOM 3302 C C . HIS A 1 429 ? -23.938 42.5 21.516 1 95.62 429 HIS A C 1
ATOM 3304 O O . HIS A 1 429 ? -24.531 42.719 20.453 1 95.62 429 HIS A O 1
ATOM 3310 N N . VAL A 1 430 ? -22.75 41.938 21.594 1 96.06 430 VAL A N 1
ATOM 3311 C CA . VAL A 1 430 ? -22.078 41.438 20.391 1 96.06 430 VAL A CA 1
ATOM 3312 C C . VAL A 1 430 ? -22.141 39.938 20.328 1 96.06 430 VAL A C 1
ATOM 3314 O O . VAL A 1 430 ? -22.016 39.25 21.359 1 96.06 430 VAL A O 1
ATOM 3317 N N . HIS A 1 431 ? -22.391 39.375 19.141 1 95.44 431 HIS A N 1
ATOM 3318 C CA . HIS A 1 431 ? -22.406 37.938 18.906 1 95.44 431 HIS A CA 1
ATOM 3319 C C . HIS A 1 431 ? -21.359 37.531 17.875 1 95.44 431 HIS A C 1
ATOM 3321 O O . HIS A 1 431 ? -21.5 37.844 16.688 1 95.44 431 HIS A O 1
ATOM 3327 N N . LEU A 1 432 ? -20.344 36.781 18.344 1 94.88 432 LEU A N 1
ATOM 3328 C CA . LEU A 1 432 ? -19.312 36.25 17.469 1 94.88 432 LEU A CA 1
ATOM 3329 C C . LEU A 1 432 ? -19.453 34.75 17.328 1 94.88 432 LEU A C 1
ATOM 3331 O O . LEU A 1 432 ? -19.406 34.031 18.328 1 94.88 432 LEU A O 1
ATOM 3335 N N . THR A 1 433 ? -19.516 34.312 16.094 1 89.81 433 THR A N 1
ATOM 3336 C CA . THR A 1 433 ? -19.734 32.875 15.812 1 89.81 433 THR A CA 1
ATOM 3337 C C . THR A 1 433 ? -18.422 32.188 15.508 1 89.81 433 THR A C 1
ATOM 3339 O O . THR A 1 433 ? -17.391 32.844 15.312 1 89.81 433 THR A O 1
ATOM 3342 N N . HIS A 1 434 ? -18.5 30.891 15.461 1 88.88 434 HIS A N 1
ATOM 3343 C CA . HIS A 1 434 ? -17.297 30.062 15.375 1 88.88 434 HIS A CA 1
ATOM 3344 C C . HIS A 1 434 ? -16.484 30.406 14.133 1 88.88 434 HIS A C 1
ATOM 3346 O O . HIS A 1 434 ? -17.047 30.703 13.078 1 88.88 434 HIS A O 1
ATOM 3352 N N . GLY A 1 435 ? -15.094 30.281 14.367 1 90.19 435 GLY A N 1
ATOM 3353 C CA . GLY A 1 435 ? -14.172 30.516 13.266 1 90.19 435 GLY A CA 1
ATOM 3354 C C . GLY A 1 435 ? -13.766 31.969 13.117 1 90.19 435 GLY A C 1
ATOM 3355 O O . GLY A 1 435 ? -12.898 32.281 12.312 1 90.19 435 GLY A O 1
ATOM 3356 N N . THR A 1 436 ? -14.336 32.844 13.867 1 92.81 436 THR A N 1
ATOM 3357 C CA . THR A 1 436 ? -14.039 34.281 13.773 1 92.81 436 THR A CA 1
ATOM 3358 C C . THR A 1 436 ? -12.695 34.594 14.414 1 92.81 436 THR A C 1
ATOM 3360 O O . THR A 1 436 ? -12.352 34.031 15.461 1 92.81 436 THR A O 1
ATOM 3363 N N . MET A 1 437 ? -11.922 35.375 13.703 1 94.88 437 MET A N 1
ATOM 3364 C CA . MET A 1 437 ? -10.633 35.875 14.203 1 94.88 437 MET A CA 1
ATOM 3365 C C . MET A 1 437 ? -10.57 37.375 14.164 1 94.88 437 MET A C 1
ATOM 3367 O O . MET A 1 437 ? -10.883 38 13.141 1 94.88 437 MET A O 1
ATOM 3371 N N . VAL A 1 438 ? -10.242 37.906 15.258 1 96 438 VAL A N 1
ATOM 3372 C CA . VAL A 1 438 ? -10.156 39.375 15.359 1 96 438 VAL A CA 1
ATOM 3373 C C . VAL A 1 438 ? -8.719 39.781 15.664 1 96 438 VAL A C 1
ATOM 3375 O O . VAL A 1 438 ? -8.141 39.344 16.672 1 96 438 VAL A O 1
ATOM 3378 N N . GLY A 1 439 ? -8.125 40.656 14.844 1 95.25 439 GLY A N 1
ATOM 3379 C CA . GLY A 1 439 ? -6.742 41.094 14.984 1 95.25 439 GLY A CA 1
ATOM 3380 C C . GLY A 1 439 ? -6.516 42 16.188 1 95.25 439 GLY A C 1
ATOM 3381 O O . GLY A 1 439 ? -7.469 42.406 16.844 1 95.25 439 GLY A O 1
ATOM 3382 N N . ASP A 1 440 ? -5.27 42.281 16.438 1 95.75 440 ASP A N 1
ATOM 3383 C CA . ASP A 1 440 ? -4.871 43.062 17.609 1 95.75 440 ASP A CA 1
ATOM 3384 C C . ASP A 1 440 ? -5.441 44.469 17.547 1 95.75 440 ASP A C 1
ATOM 3386 O O . ASP A 1 440 ? -5.457 45.094 16.484 1 95.75 440 ASP A O 1
ATOM 3390 N N . GLY A 1 441 ? -6 44.906 18.672 1 94.69 441 GLY A N 1
ATOM 3391 C CA . GLY A 1 441 ? -6.363 46.312 18.844 1 94.69 441 GLY A CA 1
ATOM 3392 C C . GLY A 1 441 ? -7.703 46.656 18.219 1 94.69 441 GLY A C 1
ATOM 3393 O O . GLY A 1 441 ? -8.148 47.812 18.312 1 94.69 441 GLY A O 1
ATOM 3394 N N . CYS A 1 442 ? -8.414 45.781 17.672 1 94.62 442 CYS A N 1
ATOM 3395 C CA . CYS A 1 442 ? -9.695 46.062 17.031 1 94.62 442 CYS A CA 1
ATOM 3396 C C . CYS A 1 442 ? -10.781 46.281 18.062 1 94.62 442 CYS A C 1
ATOM 3398 O O . CYS A 1 442 ? -10.672 45.844 19.203 1 94.62 442 CYS A O 1
ATOM 3400 N N . VAL A 1 443 ? -11.797 47.094 17.656 1 95.62 443 VAL A N 1
ATOM 3401 C CA . VAL A 1 443 ? -12.969 47.375 18.469 1 95.62 443 VAL A CA 1
ATOM 3402 C C . VAL A 1 443 ? -14.234 47 17.703 1 95.62 443 VAL A C 1
ATOM 3404 O O . VAL A 1 443 ? -14.453 47.5 16.578 1 95.62 443 VAL A O 1
ATOM 3407 N N . ILE A 1 444 ? -14.969 46.125 18.234 1 95.12 444 ILE A N 1
ATOM 3408 C CA . ILE A 1 444 ? -16.25 45.75 17.641 1 95.12 444 ILE A CA 1
ATOM 3409 C C . ILE A 1 444 ? -17.375 46.5 18.359 1 95.12 444 ILE A C 1
ATOM 3411 O O . ILE A 1 444 ? -17.516 46.406 19.578 1 95.12 444 ILE A O 1
ATOM 3415 N N . GLY A 1 445 ? -18.203 47.219 17.656 1 93.06 445 GLY A N 1
ATOM 3416 C CA . GLY A 1 445 ? -19.266 48.031 18.203 1 93.06 445 GLY A CA 1
ATOM 3417 C C . GLY A 1 445 ? -20.422 47.25 18.781 1 93.06 445 GLY A C 1
ATOM 3418 O O . GLY A 1 445 ? -20.484 46.031 18.609 1 93.06 445 GLY A O 1
ATOM 3419 N N . PRO A 1 446 ? -21.328 48.062 19.438 1 93.19 446 PRO A N 1
ATOM 3420 C CA . PRO A 1 446 ? -22.438 47.406 20.109 1 93.19 446 PRO A CA 1
ATOM 3421 C C . PRO A 1 446 ? -23.453 46.812 19.109 1 93.19 446 PRO A C 1
ATOM 3423 O O . PRO A 1 446 ? -23.656 47.375 18.031 1 93.19 446 PRO A O 1
ATOM 3426 N N . ASP A 1 447 ? -24.031 45.719 19.453 1 91.75 447 ASP A N 1
ATOM 3427 C CA . ASP A 1 447 ? -25.141 45.094 18.75 1 91.75 447 ASP A CA 1
ATOM 3428 C C . ASP A 1 447 ? -24.688 44.531 17.406 1 91.75 447 ASP A C 1
ATOM 3430 O O . ASP A 1 447 ? -25.5 44.375 16.484 1 91.75 447 ASP A O 1
ATOM 3434 N N . ALA A 1 448 ? -23.453 44.281 17.312 1 92.31 448 ALA A N 1
ATOM 3435 C CA . ALA A 1 448 ? -22.938 43.719 16.078 1 92.31 448 ALA A CA 1
ATOM 3436 C C . ALA A 1 448 ? -23.016 42.188 16.125 1 92.31 448 ALA A C 1
ATOM 3438 O O . ALA A 1 448 ? -22.844 41.562 17.172 1 92.31 448 ALA A O 1
ATOM 3439 N N . SER A 1 449 ? -23.375 41.531 15.016 1 91.38 449 SER A N 1
ATOM 3440 C CA . SER A 1 449 ? -23.359 40.094 14.828 1 91.38 449 SER A CA 1
ATOM 3441 C C . SER A 1 449 ? -22.547 39.688 13.602 1 91.38 449 SER A C 1
ATOM 3443 O O . SER A 1 449 ? -22.875 40.094 12.477 1 91.38 449 SER A O 1
ATOM 3445 N N . LEU A 1 450 ? -21.5 39 13.852 1 91.38 450 LEU A N 1
ATOM 3446 C CA . LEU A 1 450 ? -20.625 38.594 12.75 1 91.38 450 LEU A CA 1
ATOM 3447 C C . LEU A 1 450 ? -20.859 37.125 12.391 1 91.38 450 LEU A C 1
ATOM 3449 O O . LEU A 1 450 ? -20.984 36.281 13.273 1 91.38 450 LEU A O 1
ATOM 3453 N N . PRO A 1 451 ? -20.922 36.844 11.117 1 87.12 451 PRO A N 1
ATOM 3454 C CA . PRO A 1 451 ? -21.109 35.469 10.695 1 87.12 451 PRO A CA 1
ATOM 3455 C C . PRO A 1 451 ? -19.891 34.594 10.977 1 87.12 451 PRO A C 1
ATOM 3457 O O . PRO A 1 451 ? -18.812 35.125 11.281 1 87.12 451 PRO A O 1
ATOM 3460 N N . ALA A 1 452 ? -20.125 33.312 10.883 1 87.56 452 ALA A N 1
ATOM 3461 C CA . ALA A 1 452 ? -19.062 32.344 11.102 1 87.56 452 ALA A CA 1
ATOM 3462 C C . ALA A 1 452 ? -17.906 32.594 10.141 1 87.56 452 ALA A C 1
ATOM 3464 O O . ALA A 1 452 ? -18.109 33 8.992 1 87.56 452 ALA A O 1
ATOM 3465 N N . PHE A 1 453 ? -16.641 32.469 10.633 1 87.19 453 PHE A N 1
ATOM 3466 C CA . PHE A 1 453 ? -15.414 32.5 9.852 1 87.19 453 PHE A CA 1
ATOM 3467 C C . PHE A 1 453 ? -15.102 33.938 9.414 1 87.19 453 PHE A C 1
ATOM 3469 O O . PHE A 1 453 ? -14.438 34.156 8.398 1 87.19 453 PHE A O 1
ATOM 3476 N N . SER A 1 454 ? -15.609 34.875 10.188 1 89.5 454 SER A N 1
ATOM 3477 C CA . SER A 1 454 ? -15.305 36.281 9.906 1 89.5 454 SER A CA 1
ATOM 3478 C C . SER A 1 454 ? -13.891 36.625 10.359 1 89.5 454 SER A C 1
ATOM 3480 O O . SER A 1 454 ? -13.383 36.062 11.328 1 89.5 454 SER A O 1
ATOM 3482 N N . ARG A 1 455 ? -13.258 37.531 9.609 1 91.06 455 ARG A N 1
ATOM 3483 C CA . ARG A 1 455 ? -11.938 38.031 9.945 1 91.06 455 ARG A CA 1
ATOM 3484 C C . ARG A 1 455 ? -11.945 39.562 10.023 1 91.06 455 ARG A C 1
ATOM 3486 O O . ARG A 1 455 ? -12.375 40.219 9.086 1 91.06 455 ARG A O 1
ATOM 3493 N N . VAL A 1 456 ? -11.602 40.031 11.156 1 92.44 456 VAL A N 1
ATOM 3494 C CA . VAL A 1 456 ? -11.578 41.469 11.375 1 92.44 456 VAL A CA 1
ATOM 3495 C C . VAL A 1 456 ? -10.148 41.938 11.664 1 92.44 456 VAL A C 1
ATOM 3497 O O . VAL A 1 456 ? -9.445 41.312 12.469 1 92.44 456 VAL A O 1
ATOM 3500 N N . SER A 1 457 ? -9.68 42.969 10.961 1 91.88 457 SER A N 1
ATOM 3501 C CA . SER A 1 457 ? -8.312 43.438 11.117 1 91.88 457 SER A CA 1
ATOM 3502 C C . SER A 1 457 ? -8.242 44.969 11.094 1 91.88 457 SER A C 1
ATOM 3504 O O . SER A 1 457 ? -9.156 45.625 10.586 1 91.88 457 SER A O 1
ATOM 3506 N N . MET A 1 458 ? -7.238 45.5 11.766 1 89.56 458 MET A N 1
ATOM 3507 C CA . MET A 1 458 ? -6.961 46.938 11.664 1 89.56 458 MET A CA 1
ATOM 3508 C C . MET A 1 458 ? -6.402 47.281 10.289 1 89.56 458 MET A C 1
ATOM 3510 O O . MET A 1 458 ? -6.418 48.438 9.891 1 89.56 458 MET A O 1
ATOM 3514 N N . HIS A 1 459 ? -5.953 46.188 9.664 1 83.44 459 HIS A N 1
ATOM 3515 C CA . HIS A 1 459 ? -5.367 46.344 8.336 1 83.44 459 HIS A CA 1
ATOM 3516 C C . HIS A 1 459 ? -6.344 45.906 7.25 1 83.44 459 HIS A C 1
ATOM 3518 O O . HIS A 1 459 ? -7.055 44.906 7.414 1 83.44 459 HIS A O 1
ATOM 3524 N N . GLY A 1 460 ? -6.523 46.656 6.215 1 76.06 460 GLY A N 1
ATOM 3525 C CA . GLY A 1 460 ? -7.367 46.25 5.098 1 76.06 460 GLY A CA 1
ATOM 3526 C C . GLY A 1 460 ? -6.922 44.969 4.449 1 76.06 460 GLY A C 1
ATOM 3527 O O . GLY A 1 460 ? -5.754 44.594 4.547 1 76.06 460 GLY A O 1
ATOM 3528 N N . TYR A 1 461 ? -7.914 44.219 3.977 1 71.94 461 TYR A N 1
ATOM 3529 C CA . TYR A 1 461 ? -7.602 42.969 3.316 1 71.94 461 TYR A CA 1
ATOM 3530 C C . TYR A 1 461 ? -6.816 43.188 2.033 1 71.94 461 TYR A C 1
ATOM 3532 O O . TYR A 1 461 ? -7.188 44.031 1.215 1 71.94 461 TYR A O 1
ATOM 3540 N N . ARG A 1 462 ? -5.609 42.781 2.016 1 59.03 462 ARG A N 1
ATOM 3541 C CA . ARG A 1 462 ? -4.855 42.812 0.767 1 59.03 462 ARG A CA 1
ATOM 3542 C C . ARG A 1 462 ? -4.719 41.406 0.164 1 59.03 462 ARG A C 1
ATOM 3544 O O . ARG A 1 462 ? -4.336 40.469 0.854 1 59.03 462 ARG A O 1
ATOM 3551 N N . ALA A 1 463 ? -5.348 41.094 -0.896 1 49.94 463 ALA A N 1
ATOM 3552 C CA . ALA A 1 463 ? -5.242 39.781 -1.509 1 49.94 463 ALA A CA 1
ATOM 3553 C C . ALA A 1 463 ? -3.793 39.281 -1.544 1 49.94 463 ALA A C 1
ATOM 3555 O O . ALA A 1 463 ? -3.51 38.125 -1.277 1 49.94 463 ALA A O 1
ATOM 3556 N N . CYS A 1 464 ? -2.822 39.875 -2.479 1 42.22 464 CYS A N 1
ATOM 3557 C CA . CYS A 1 464 ? -1.451 39.406 -2.646 1 42.22 464 CYS A CA 1
ATOM 3558 C C . CYS A 1 464 ? -0.516 40.094 -1.655 1 42.22 464 CYS A C 1
ATOM 3560 O O . CYS A 1 464 ? -0.786 41.219 -1.211 1 42.22 464 CYS A O 1
ATOM 3562 N N . GLU A 1 465 ? 0.345 39.375 -0.851 1 42.69 465 GLU A N 1
ATOM 3563 C CA . GLU A 1 465 ? 1.355 39.75 0.131 1 42.69 465 GLU A CA 1
ATOM 3564 C C . GLU A 1 465 ? 2.148 40.969 -0.338 1 42.69 465 GLU A C 1
ATOM 3566 O O . GLU A 1 465 ? 3.234 40.812 -0.906 1 42.69 465 GLU A O 1
ATOM 3571 N N . ASP A 1 466 ? 1.713 41.875 -1.207 1 37.09 466 ASP A N 1
ATOM 3572 C CA . ASP A 1 466 ? 2.715 42.906 -1.465 1 37.09 466 ASP A CA 1
ATOM 3573 C C . ASP A 1 466 ? 3.15 43.562 -0.168 1 37.09 466 ASP A C 1
ATOM 3575 O O . ASP A 1 466 ? 2.316 44.094 0.583 1 37.09 466 ASP A O 1
ATOM 3579 N N . ASP A 1 467 ? 4.203 43.156 0.379 1 37.12 467 ASP A N 1
ATOM 3580 C CA . ASP A 1 467 ? 4.98 43.656 1.51 1 37.12 467 ASP A CA 1
ATOM 3581 C C . ASP A 1 467 ? 5.113 45.188 1.457 1 37.12 467 ASP A C 1
ATOM 3583 O O . ASP A 1 467 ? 6.023 45.75 2.062 1 37.12 467 ASP A O 1
ATOM 3587 N N . SER A 1 468 ? 4.66 45.906 0.294 1 35.25 468 SER A N 1
ATOM 3588 C CA . SER A 1 468 ? 5.137 47.281 0.359 1 35.25 468 SER A CA 1
ATOM 3589 C C . SER A 1 468 ? 4.609 48 1.603 1 35.25 468 SER A C 1
ATOM 3591 O O . SER A 1 468 ? 3.506 47.688 2.066 1 35.25 468 SER A O 1
ATOM 3593 N N . ASP A 1 469 ? 5.477 48.5 2.461 1 35.31 469 ASP A N 1
ATOM 3594 C CA . ASP A 1 469 ? 5.379 49.438 3.578 1 35.31 469 ASP A CA 1
ATOM 3595 C C . ASP A 1 469 ? 4.273 50.438 3.342 1 35.31 469 ASP A C 1
ATOM 3597 O O . ASP A 1 469 ? 4.359 51.594 3.807 1 35.31 469 ASP A O 1
ATOM 3601 N N . THR A 1 470 ? 3.574 50.344 2.195 1 36.28 470 THR A N 1
ATOM 3602 C CA . THR A 1 470 ? 2.703 51.5 2.049 1 36.28 470 THR A CA 1
ATOM 3603 C C . THR A 1 470 ? 1.735 51.594 3.225 1 36.28 470 THR A C 1
ATOM 3605 O O . THR A 1 470 ? 1.271 50.594 3.742 1 36.28 470 THR A O 1
ATOM 3608 N N . GLU A 1 471 ? 1.639 52.781 3.762 1 37.34 471 GLU A N 1
ATOM 3609 C CA . GLU A 1 471 ? 0.851 53.375 4.836 1 37.34 471 GLU A CA 1
ATOM 3610 C C . GLU A 1 471 ? -0.583 52.875 4.824 1 37.34 471 GLU A C 1
ATOM 3612 O O . GLU A 1 471 ? -1.257 52.906 3.791 1 37.34 471 GLU A O 1
ATOM 3617 N N . ALA A 1 472 ? -0.934 51.938 5.617 1 42.31 472 ALA A N 1
ATOM 3618 C CA . ALA A 1 472 ? -2.232 51.406 6.039 1 42.31 472 ALA A CA 1
ATOM 3619 C C . ALA A 1 472 ? -3.295 52.5 6.012 1 42.31 472 ALA A C 1
ATOM 3621 O O . ALA A 1 472 ? -3.195 53.5 6.742 1 42.31 472 ALA A O 1
ATOM 3622 N N . ALA A 1 473 ? -3.795 52.812 4.906 1 40.06 473 ALA A N 1
ATOM 3623 C CA . ALA A 1 473 ? -4.93 53.719 4.973 1 40.06 473 ALA A CA 1
ATOM 3624 C C . ALA A 1 473 ? -5.914 53.281 6.059 1 40.06 473 ALA A C 1
ATOM 3626 O O . ALA A 1 473 ? -6.344 52.125 6.098 1 40.06 473 ALA A O 1
ATOM 3627 N N . ASP A 1 474 ? -5.855 53.875 7.156 1 42.44 474 ASP A N 1
ATOM 3628 C CA . ASP A 1 474 ? -6.848 53.812 8.227 1 42.44 474 ASP A CA 1
ATOM 3629 C C . ASP A 1 474 ? -8.25 53.625 7.664 1 42.44 474 ASP A C 1
ATOM 3631 O O . ASP A 1 474 ? -8.703 54.406 6.836 1 42.44 474 ASP A O 1
ATOM 3635 N N . ALA A 1 475 ? -8.648 52.438 7.359 1 46.75 475 ALA A N 1
ATOM 3636 C CA . ALA A 1 475 ? -9.961 52.156 6.801 1 46.75 475 ALA A CA 1
ATOM 3637 C C . ALA A 1 475 ? -11.062 52.812 7.609 1 46.75 475 ALA A C 1
ATOM 3639 O O . ALA A 1 475 ? -10.977 52.906 8.836 1 46.75 475 ALA A O 1
ATOM 3640 N N . ASP A 1 476 ? -11.758 53.562 7.078 1 47.22 476 ASP A N 1
ATOM 3641 C CA . ASP A 1 476 ? -12.977 54.188 7.57 1 47.22 476 ASP A CA 1
ATOM 3642 C C . ASP A 1 476 ? -13.883 53.188 8.258 1 47.22 476 ASP A C 1
ATOM 3644 O O . ASP A 1 476 ? -13.812 51.969 7.977 1 47.22 476 ASP A O 1
ATOM 3648 N N . ALA A 1 477 ? -14.516 53.531 9.297 1 53.78 477 ALA A N 1
ATOM 3649 C CA . ALA A 1 477 ? -15.492 52.875 10.148 1 53.78 477 ALA A CA 1
ATOM 3650 C C . ALA A 1 477 ? -16.422 52 9.328 1 53.78 477 ALA A C 1
ATOM 3652 O O . ALA A 1 477 ? -17.109 52.469 8.422 1 53.78 477 ALA A O 1
ATOM 3653 N N . ASP A 1 478 ? -16.094 50.562 9.172 1 65.31 478 ASP A N 1
ATOM 3654 C CA . ASP A 1 478 ? -16.969 49.594 8.539 1 65.31 478 ASP A CA 1
ATOM 3655 C C . ASP A 1 478 ? -18.312 49.5 9.266 1 65.31 478 ASP A C 1
ATOM 3657 O O . ASP A 1 478 ? -18.359 49.188 10.461 1 65.31 478 ASP A O 1
ATOM 3661 N N . THR A 1 479 ? -19.312 49.969 8.859 1 68.12 479 THR A N 1
ATOM 3662 C CA . THR A 1 479 ? -20.641 50.062 9.43 1 68.12 479 THR A CA 1
ATOM 3663 C C . THR A 1 479 ? -21.125 48.688 9.883 1 68.12 479 THR A C 1
ATOM 3665 O O . THR A 1 479 ? -21.969 48.562 10.773 1 68.12 479 THR A O 1
ATOM 3668 N N . THR A 1 480 ? -20.516 47.594 9.336 1 79.75 480 THR A N 1
ATOM 3669 C CA . THR A 1 480 ? -20.969 46.281 9.703 1 79.75 480 THR A CA 1
ATOM 3670 C C . THR A 1 480 ? -20.469 45.875 11.094 1 79.75 480 THR A C 1
ATOM 3672 O O . THR A 1 480 ? -21.016 44.969 11.727 1 79.75 480 THR A O 1
ATOM 3675 N N . LEU A 1 481 ? -19.484 46.594 11.578 1 87.31 481 LEU A N 1
ATOM 3676 C CA . LEU A 1 481 ? -18.891 46.281 12.867 1 87.31 481 LEU A CA 1
ATOM 3677 C C . LEU A 1 481 ? -19.547 47.094 13.984 1 87.31 481 LEU A C 1
ATOM 3679 O O . LEU A 1 481 ? -19.188 46.938 15.156 1 87.31 481 LEU A O 1
ATOM 3683 N N . GLY A 1 482 ? -20.531 47.812 13.703 1 81.19 482 GLY A N 1
ATOM 3684 C CA . GLY A 1 482 ? -21.234 48.562 14.719 1 81.19 482 GLY A CA 1
ATOM 3685 C C . GLY A 1 482 ? -20.719 50 14.859 1 81.19 482 GLY A C 1
ATOM 3686 O O . GLY A 1 482 ? -19.703 50.344 14.266 1 81.19 482 GLY A O 1
ATOM 3687 N N . LYS A 1 483 ? -21.453 50.75 15.672 1 82.94 483 LYS A N 1
ATOM 3688 C CA . LYS A 1 483 ? -21.062 52.125 15.938 1 82.94 483 LYS A CA 1
ATOM 3689 C C . LYS A 1 483 ? -19.781 52.156 16.766 1 82.94 483 LYS A C 1
ATOM 3691 O O . LYS A 1 483 ? -19.531 51.281 17.594 1 82.94 483 LYS A O 1
ATOM 3696 N N . ALA A 1 484 ? -18.891 53.031 16.609 1 82.81 484 ALA A N 1
ATOM 3697 C CA . ALA A 1 484 ? -17.672 53.25 17.359 1 82.81 484 ALA A CA 1
ATOM 3698 C C . ALA A 1 484 ? -16.672 52.125 17.141 1 82.81 484 ALA A C 1
ATOM 3700 O O . ALA A 1 484 ? -15.859 51.812 18.016 1 82.81 484 ALA A O 1
ATOM 3701 N N . SER A 1 485 ? -16.938 51.406 16.062 1 88.88 485 SER A N 1
ATOM 3702 C CA . SER A 1 485 ? -16.031 50.281 15.789 1 88.88 485 SER A CA 1
ATOM 3703 C C . SER A 1 485 ? -14.734 50.75 15.156 1 88.88 485 SER A C 1
ATOM 3705 O O . SER A 1 485 ? -14.664 51.875 14.641 1 88.88 485 SER A O 1
ATOM 3707 N N . ARG A 1 486 ? -13.703 50.031 15.398 1 90.5 486 ARG A N 1
ATOM 3708 C CA . ARG A 1 486 ? -12.406 50.219 14.766 1 90.5 486 ARG A CA 1
ATOM 3709 C C . ARG A 1 486 ? -11.906 48.938 14.125 1 90.5 486 ARG A C 1
ATOM 3711 O O . ARG A 1 486 ? -11.773 47.906 14.789 1 90.5 486 ARG A O 1
ATOM 3718 N N . GLY A 1 487 ? -11.703 48.938 12.938 1 89.75 487 GLY A N 1
ATOM 3719 C CA . GLY A 1 487 ? -11.242 47.781 12.18 1 89.75 487 GLY A CA 1
ATOM 3720 C C . GLY A 1 487 ? -12.031 47.531 10.906 1 89.75 487 GLY A C 1
ATOM 3721 O O . GLY A 1 487 ? -13.016 48.25 10.641 1 89.75 487 GLY A O 1
ATOM 3722 N N . CYS A 1 488 ? -11.539 46.594 10.109 1 87.69 488 CYS A N 1
ATOM 3723 C CA . CYS A 1 488 ? -12.188 46.281 8.844 1 87.69 488 CYS A CA 1
ATOM 3724 C C . CYS A 1 488 ? -12.539 44.781 8.773 1 87.69 488 CYS A C 1
ATOM 3726 O O . CYS A 1 488 ? -11.727 43.938 9.148 1 87.69 488 CYS A O 1
ATOM 3728 N N . LEU A 1 489 ? -13.75 44.531 8.398 1 88.31 489 LEU A N 1
ATOM 3729 C CA . LEU A 1 489 ? -14.164 43.156 8.141 1 88.31 489 LEU A CA 1
ATOM 3730 C C . LEU A 1 489 ? -13.656 42.688 6.777 1 88.31 489 LEU A C 1
ATOM 3732 O O . LEU A 1 489 ? -13.945 43.312 5.754 1 88.31 489 LEU A O 1
ATOM 3736 N N . TRP A 1 490 ? -12.844 41.625 6.855 1 85.5 490 TRP A N 1
ATOM 3737 C CA . TRP A 1 490 ? -12.305 41.094 5.617 1 85.5 490 TRP A CA 1
ATOM 3738 C C . TRP A 1 490 ? -13.391 40.375 4.824 1 85.5 490 TRP A C 1
ATOM 3740 O O . TRP A 1 490 ? -14.375 39.906 5.398 1 85.5 490 TRP A O 1
ATOM 3750 N N . PRO A 1 491 ? -13.227 40.219 3.553 1 77.88 491 PRO A N 1
ATOM 3751 C CA . PRO A 1 491 ? -14.188 39.438 2.779 1 77.88 491 PRO A CA 1
ATOM 3752 C C . PRO A 1 491 ? -14.188 37.938 3.172 1 77.88 491 PRO A C 1
ATOM 3754 O O . PRO A 1 491 ? -13.156 37.438 3.619 1 77.88 491 PRO A O 1
ATOM 3757 N N . PRO A 1 492 ? -15.367 37.375 3.096 1 73.31 492 PRO A N 1
ATOM 3758 C CA . PRO A 1 492 ? -15.453 35.938 3.461 1 73.31 492 PRO A CA 1
ATOM 3759 C C . PRO A 1 492 ? -14.484 35.062 2.676 1 73.31 492 PRO A C 1
ATOM 3761 O O . PRO A 1 492 ? -14.117 35.406 1.545 1 73.31 492 PRO A O 1
ATOM 3764 N N . ILE A 1 493 ? -14.039 34.062 3.418 1 70.38 493 ILE A N 1
ATOM 3765 C CA . ILE A 1 493 ? -13.031 33.156 2.879 1 70.38 493 ILE A CA 1
ATOM 3766 C C . ILE A 1 493 ? -13.531 32.531 1.576 1 70.38 493 ILE A C 1
ATOM 3768 O O . ILE A 1 493 ? -12.742 32.25 0.674 1 70.38 493 ILE A O 1
ATOM 3772 N N . THR A 1 494 ? -14.938 32.188 1.604 1 59.47 494 THR A N 1
ATOM 3773 C CA . THR A 1 494 ? -15.531 31.562 0.431 1 59.47 494 THR A CA 1
ATOM 3774 C C . THR A 1 494 ? -15.414 32.469 -0.79 1 59.47 494 THR A C 1
ATOM 3776 O O . THR A 1 494 ? -15.305 32 -1.919 1 59.47 494 THR A O 1
ATOM 3779 N N . THR A 1 495 ? -15.641 33.719 -0.398 1 52.94 495 THR A N 1
ATOM 3780 C CA . THR A 1 495 ? -15.734 34.688 -1.479 1 52.94 495 THR A CA 1
ATOM 3781 C C . THR A 1 495 ? -14.344 35.156 -1.902 1 52.94 495 THR A C 1
ATOM 3783 O O . THR A 1 495 ? -14.195 35.844 -2.92 1 52.94 495 THR A O 1
ATOM 3786 N N . ARG A 1 496 ? -13.508 34.906 -0.953 1 49.47 496 ARG A N 1
ATOM 3787 C CA . ARG A 1 496 ? -12.148 35.344 -1.288 1 49.47 496 ARG A CA 1
ATOM 3788 C C . ARG A 1 496 ? -11.672 34.688 -2.58 1 49.47 496 ARG A C 1
ATOM 3790 O O . ARG A 1 496 ? -10.773 35.188 -3.252 1 49.47 496 ARG A O 1
ATOM 3797 N N . SER A 1 497 ? -12.453 33.562 -2.721 1 40.84 497 SER A N 1
ATOM 3798 C CA . SER A 1 497 ? -12.102 32.812 -3.922 1 40.84 497 SER A CA 1
ATOM 3799 C C . SER A 1 497 ? -12.781 33.375 -5.156 1 40.84 497 SER A C 1
ATOM 3801 O O . SER A 1 497 ? -12.461 33 -6.285 1 40.84 497 SER A O 1
ATOM 3803 N N . ALA A 1 498 ? -14.07 33.969 -4.852 1 35.09 498 ALA A N 1
ATOM 3804 C CA . ALA A 1 498 ? -14.828 34.344 -6.051 1 35.09 498 ALA A CA 1
ATOM 3805 C C . ALA A 1 498 ? -14.133 35.438 -6.832 1 35.09 498 ALA A C 1
ATOM 3807 O O . ALA A 1 498 ? -14.641 35.906 -7.852 1 35.09 498 ALA A O 1
ATOM 3808 N N . SER A 1 499 ? -13.688 36.406 -6.367 1 28.48 499 SER A N 1
ATOM 3809 C CA . SER A 1 499 ? -13.07 37.156 -7.457 1 28.48 499 SER A CA 1
ATOM 3810 C C . SER A 1 499 ? -12.18 36.25 -8.312 1 28.48 499 SER A C 1
ATOM 3812 O O . SER A 1 499 ? -11 36.062 -7.992 1 28.48 499 SER A O 1
ATOM 3814 N N . ALA A 1 500 ? -12.695 35.312 -8.828 1 31.66 500 ALA A N 1
ATOM 3815 C CA . ALA A 1 500 ? -12.133 34.562 -9.938 1 31.66 500 ALA A CA 1
ATOM 3816 C C . ALA A 1 500 ? -11.273 35.438 -10.828 1 31.66 500 ALA A C 1
ATOM 3818 O O . ALA A 1 500 ? -10.641 34.969 -11.773 1 31.66 500 ALA A O 1
ATOM 3819 N N . ASP A 1 501 ? -11.766 36.562 -11.242 1 29 501 ASP A N 1
ATOM 3820 C CA . ASP A 1 501 ? -11.18 37.281 -12.375 1 29 501 ASP A CA 1
ATOM 3821 C C . ASP A 1 501 ? -9.688 37.5 -12.164 1 29 501 ASP A C 1
ATOM 3823 O O . ASP A 1 501 ? -9 38.031 -13.055 1 29 501 ASP A O 1
ATOM 3827 N N . GLU A 1 502 ? -9.406 38.219 -11.047 1 29.62 502 GLU A N 1
ATOM 3828 C CA . GLU A 1 502 ? -8.07 38.75 -11.305 1 29.62 502 GLU A CA 1
ATOM 3829 C C . GLU A 1 502 ? -7.062 37.625 -11.516 1 29.62 502 GLU A C 1
ATOM 3831 O O . GLU A 1 502 ? -7.371 36.438 -11.297 1 29.62 502 GLU A O 1
ATOM 3836 N N . ASP A 1 503 ? -5.715 37.875 -11.039 1 29.53 503 ASP A N 1
ATOM 3837 C CA . ASP A 1 503 ? -4.492 37.312 -11.578 1 29.53 503 ASP A CA 1
ATOM 3838 C C . ASP A 1 503 ? -4.512 35.781 -11.477 1 29.53 503 ASP A C 1
ATOM 3840 O O . ASP A 1 503 ? -5.227 35.219 -10.641 1 29.53 503 ASP A O 1
ATOM 3844 N N . GLU A 1 504 ? -3.92 35.062 -12.531 1 33.75 504 GLU A N 1
ATOM 3845 C CA . GLU A 1 504 ? -3.217 33.906 -13.094 1 33.75 504 GLU A CA 1
ATOM 3846 C C . GLU A 1 504 ? -2.654 33 -12 1 33.75 504 GLU A C 1
ATOM 3848 O O . GLU A 1 504 ? -2.158 31.922 -12.281 1 33.75 504 GLU A O 1
ATOM 3853 N N . ASP A 1 505 ? -2.357 33.469 -10.82 1 32.12 505 ASP A N 1
ATOM 3854 C CA . ASP A 1 505 ? -1.417 32.812 -9.898 1 32.12 505 ASP A CA 1
ATOM 3855 C C . ASP A 1 505 ? -2.117 31.781 -9.031 1 32.12 505 ASP A C 1
ATOM 3857 O O . ASP A 1 505 ? -1.653 31.469 -7.934 1 32.12 505 ASP A O 1
ATOM 3861 N N . GLU A 1 506 ? -3.164 31.375 -9.289 1 36.94 506 GLU A N 1
ATOM 3862 C CA . GLU A 1 506 ? -3.902 30.391 -8.508 1 36.94 506 GLU A CA 1
ATOM 3863 C C . GLU A 1 506 ? -3.217 29.031 -8.555 1 36.94 506 GLU A C 1
ATOM 3865 O O . GLU A 1 506 ? -3.412 28.203 -7.66 1 36.94 506 GLU A O 1
ATOM 3870 N N . ASP A 1 507 ? -2.684 28.641 -9.734 1 38.06 507 ASP A N 1
ATOM 3871 C CA . ASP A 1 507 ? -1.96 27.391 -9.961 1 38.06 507 ASP A CA 1
ATOM 3872 C C . ASP A 1 507 ? -0.781 27.266 -9 1 38.06 507 ASP A C 1
ATOM 3874 O O . ASP A 1 507 ? -0.208 26.188 -8.859 1 38.06 507 ASP A O 1
ATOM 3878 N N . GLU A 1 508 ? -0.301 28.531 -8.477 1 42.38 508 GLU A N 1
ATOM 3879 C CA . GLU A 1 508 ? 0.851 28.562 -7.582 1 42.38 508 GLU A CA 1
ATOM 3880 C C . GLU A 1 508 ? 0.422 28.406 -6.129 1 42.38 508 GLU A C 1
ATOM 3882 O O . GLU A 1 508 ? 1.265 28.266 -5.238 1 42.38 508 GLU A O 1
ATOM 3887 N N . ARG A 1 509 ? -0.928 28.469 -6.004 1 47.38 509 ARG A N 1
ATOM 3888 C CA . ARG A 1 509 ? -1.312 28.406 -4.598 1 47.38 509 ARG A CA 1
ATOM 3889 C C . ARG A 1 509 ? -1.415 26.953 -4.129 1 47.38 509 ARG A C 1
ATOM 3891 O O . ARG A 1 509 ? -1.863 26.094 -4.875 1 47.38 509 ARG A O 1
ATOM 3898 N N . ASP A 1 510 ? -0.845 26.688 -3.152 1 63.19 510 ASP A N 1
ATOM 3899 C CA . ASP A 1 510 ? -0.906 25.422 -2.436 1 63.19 510 ASP A CA 1
ATOM 3900 C C . ASP A 1 510 ? -2.342 24.906 -2.344 1 63.19 510 ASP A C 1
ATOM 3902 O O . ASP A 1 510 ? -3.244 25.656 -1.944 1 63.19 510 ASP A O 1
ATOM 3906 N N . GLU A 1 511 ? -2.719 23.844 -3.232 1 62.97 511 GLU A N 1
ATOM 3907 C CA . GLU A 1 511 ? -4.027 23.188 -3.236 1 62.97 511 GLU A CA 1
ATOM 3908 C C . GLU A 1 511 ? -4.672 23.25 -1.855 1 62.97 511 GLU A C 1
ATOM 3910 O O . GLU A 1 511 ? -5.898 23.344 -1.741 1 62.97 511 GLU A O 1
ATOM 3915 N N . LEU A 1 512 ? -3.881 23.375 -0.907 1 65.62 512 LEU A N 1
ATOM 3916 C CA . LEU A 1 512 ? -4.395 23.344 0.458 1 65.62 512 LEU A CA 1
ATOM 3917 C C . LEU A 1 512 ? -4.973 24.703 0.855 1 65.62 512 LEU A C 1
ATOM 3919 O O . LEU A 1 512 ? -5.793 24.781 1.771 1 65.62 512 LEU A O 1
ATOM 3923 N N . GLU A 1 513 ? -4.566 25.719 0.123 1 67.62 513 GLU A N 1
ATOM 3924 C CA . GLU A 1 513 ? -4.969 27.062 0.523 1 67.62 513 GLU A CA 1
ATOM 3925 C C . GLU A 1 513 ? -6.176 27.531 -0.283 1 67.62 513 GLU A C 1
ATOM 3927 O O . GLU A 1 513 ? -6.621 28.672 -0.126 1 67.62 513 GLU A O 1
ATOM 3932 N N . ARG A 1 514 ? -6.785 26.594 -1.038 1 66.12 514 ARG A N 1
ATOM 3933 C CA . ARG A 1 514 ? -8.023 26.922 -1.739 1 66.12 514 ARG A CA 1
ATOM 3934 C C . ARG A 1 514 ? -9.148 27.219 -0.754 1 66.12 514 ARG A C 1
ATOM 3936 O O . ARG A 1 514 ? -9.203 26.641 0.335 1 66.12 514 ARG A O 1
ATOM 3943 N N . PRO A 1 515 ? -9.938 28.172 -1.101 1 66.06 515 PRO A N 1
ATOM 3944 C CA . PRO A 1 515 ? -10.984 28.609 -0.174 1 66.06 515 PRO A CA 1
ATOM 3945 C C . PRO A 1 515 ? -11.82 27.438 0.356 1 66.06 515 PRO A C 1
ATOM 3947 O O . PRO A 1 515 ? -12.219 27.438 1.525 1 66.06 515 PRO A O 1
ATOM 3950 N N . CYS A 1 516 ? -12.023 26.453 -0.566 1 64.81 516 CYS A N 1
ATOM 3951 C CA . CYS A 1 516 ? -12.836 25.328 -0.122 1 64.81 516 CYS A CA 1
ATOM 3952 C C . CYS A 1 516 ? -12.117 24.516 0.958 1 64.81 516 CYS A C 1
ATOM 3954 O O . CYS A 1 516 ? -12.758 23.922 1.824 1 64.81 516 CYS A O 1
ATOM 3956 N N . ASN A 1 517 ? -10.891 24.641 0.934 1 71.44 517 ASN A N 1
ATOM 3957 C CA . ASN A 1 517 ? -10.109 23.922 1.93 1 71.44 517 ASN A CA 1
ATOM 3958 C C . ASN A 1 517 ? -9.82 24.781 3.152 1 71.44 517 ASN A C 1
ATOM 3960 O O . ASN A 1 517 ? -9.648 24.266 4.258 1 71.44 517 ASN A O 1
ATOM 3964 N N . ALA A 1 518 ? -9.828 26.047 2.939 1 73.06 518 ALA A N 1
ATOM 3965 C CA . ALA A 1 518 ? -9.43 26.969 3.996 1 73.06 518 ALA A CA 1
ATOM 3966 C C . ALA A 1 518 ? -10.375 26.891 5.188 1 73.06 518 ALA A C 1
ATOM 3968 O O . ALA A 1 518 ? -9.953 27.031 6.336 1 73.06 518 ALA A O 1
ATOM 3969 N N . LYS A 1 519 ? -11.656 26.625 4.91 1 72.75 519 LYS A N 1
ATOM 3970 C CA . LYS A 1 519 ? -12.641 26.531 5.98 1 72.75 519 LYS A CA 1
ATOM 3971 C C . LYS A 1 519 ? -12.383 25.328 6.875 1 72.75 519 LYS A C 1
ATOM 3973 O O . LYS A 1 519 ? -12.773 25.312 8.039 1 72.75 519 LYS A O 1
ATOM 3978 N N . LEU A 1 520 ? -11.641 24.469 6.277 1 76.31 520 LEU A N 1
ATOM 3979 C CA . LEU A 1 520 ? -11.391 23.234 7.016 1 76.31 520 LEU A CA 1
ATOM 3980 C C . LEU A 1 520 ? -10.297 23.438 8.055 1 76.31 520 LEU A C 1
ATOM 3982 O O . LEU A 1 520 ? -10.141 22.625 8.969 1 76.31 520 LEU A O 1
ATOM 3986 N N . PHE A 1 521 ? -9.617 24.531 7.883 1 81.94 521 PHE A N 1
ATOM 3987 C CA . PHE A 1 521 ? -8.5 24.797 8.789 1 81.94 521 PHE A CA 1
ATOM 3988 C C . PHE A 1 521 ? -8.938 25.719 9.922 1 81.94 521 PHE A C 1
ATOM 3990 O O . PHE A 1 521 ? -8.141 26.031 10.812 1 81.94 521 PHE A O 1
ATOM 3997 N N . MET A 1 522 ? -10.203 26.078 9.977 1 84.19 522 MET A N 1
ATOM 3998 C CA . MET A 1 522 ? -10.695 26.984 11.008 1 84.19 522 MET A CA 1
ATOM 3999 C C . MET A 1 522 ? -11.258 26.219 12.195 1 84.19 522 MET A C 1
ATOM 4001 O O . MET A 1 522 ? -11.43 25 12.125 1 84.19 522 MET A O 1
ATOM 4005 N N . ILE A 1 523 ? -11.422 26.922 13.227 1 85.5 523 ILE A N 1
ATOM 4006 C CA . ILE A 1 523 ? -11.961 26.281 14.414 1 85.5 523 ILE A CA 1
ATOM 4007 C C . ILE A 1 523 ? -13.375 25.781 14.133 1 85.5 523 ILE A C 1
ATOM 4009 O O . ILE A 1 523 ? -14.203 26.516 13.586 1 85.5 523 ILE A O 1
ATOM 4013 N N . ARG A 1 524 ? -13.672 24.5 14.484 1 74.94 524 ARG A N 1
ATOM 4014 C CA . ARG A 1 524 ? -14.953 23.828 14.289 1 74.94 524 ARG A CA 1
ATOM 4015 C C . ARG A 1 524 ? -15.406 23.922 12.836 1 74.94 524 ARG A C 1
ATOM 4017 O O . ARG A 1 524 ? -16.391 24.594 12.523 1 74.94 524 ARG A O 1
ATOM 4024 N N . PRO A 1 525 ? -14.562 23.25 12.047 1 66.19 525 PRO A N 1
ATOM 4025 C CA . PRO A 1 525 ? -14.875 23.344 10.617 1 66.19 525 PRO A CA 1
ATOM 4026 C C . PRO A 1 525 ? -16.25 22.766 10.273 1 66.19 525 PRO A C 1
ATOM 4028 O O . PRO A 1 525 ? -16.734 21.875 10.961 1 66.19 525 PRO A O 1
ATOM 4031 N N . ASP A 1 526 ? -17.172 23.641 9.641 1 56.56 526 ASP A N 1
ATOM 4032 C CA . ASP A 1 526 ? -18.469 23.188 9.125 1 56.56 526 ASP A CA 1
ATOM 4033 C C . ASP A 1 526 ? -18.281 22.281 7.914 1 56.56 526 ASP A C 1
ATOM 4035 O O . ASP A 1 526 ? -17.891 22.734 6.84 1 56.56 526 ASP A O 1
ATOM 4039 N N . THR A 1 527 ? -18.016 21.031 8.211 1 54.84 527 THR A N 1
ATOM 4040 C CA . THR A 1 527 ? -17.859 20.109 7.09 1 54.84 527 THR A CA 1
ATOM 4041 C C . THR A 1 527 ? -19.156 20 6.293 1 54.84 527 THR A C 1
ATOM 4043 O O . THR A 1 527 ? -19.203 19.297 5.285 1 54.84 527 THR A O 1
ATOM 4046 N N . SER A 1 528 ? -20.312 20.609 6.898 1 45.56 528 SER A N 1
ATOM 4047 C CA . SER A 1 528 ? -21.578 20.453 6.191 1 45.56 528 SER A CA 1
ATOM 4048 C C . SER A 1 528 ? -21.516 21.031 4.781 1 45.56 528 SER A C 1
ATOM 4050 O O . SER A 1 528 ? -22.125 20.5 3.854 1 45.56 528 SER A O 1
ATOM 4052 N N . ASP A 1 529 ? -21.016 22.281 4.84 1 42 529 ASP A N 1
ATOM 4053 C CA . ASP A 1 529 ? -21.031 22.984 3.562 1 42 529 ASP A CA 1
ATOM 4054 C C . ASP A 1 529 ? -19.953 22.438 2.621 1 42 529 ASP A C 1
ATOM 4056 O O . ASP A 1 529 ? -19.766 22.953 1.521 1 42 529 ASP A O 1
ATOM 4060 N N . VAL A 1 530 ? -19.016 21.969 3.26 1 43 530 VAL A N 1
ATOM 4061 C CA . VAL A 1 530 ? -18.094 21.344 2.312 1 43 530 VAL A CA 1
ATOM 4062 C C . VAL A 1 530 ? -18.875 20.469 1.339 1 43 530 VAL A C 1
ATOM 4064 O O . VAL A 1 530 ? -19.328 19.391 1.709 1 43 530 VAL A O 1
ATOM 4067 N N . VAL A 1 531 ? -20.031 21.078 0.825 1 34.16 531 VAL A N 1
ATOM 4068 C CA . VAL A 1 531 ? -20.594 20.359 -0.31 1 34.16 531 VAL A CA 1
ATOM 4069 C C . VAL A 1 531 ? -19.5 19.625 -1.074 1 34.16 531 VAL A C 1
ATOM 4071 O O . VAL A 1 531 ? -18.609 20.266 -1.641 1 34.16 531 VAL A O 1
ATOM 4074 N N . LEU A 1 532 ? -19.031 18.719 -0.4 1 34.78 532 LEU A N 1
ATOM 4075 C CA . LEU A 1 532 ? -18.328 17.844 -1.338 1 34.78 532 LEU A CA 1
ATOM 4076 C C . LEU A 1 532 ? -19.016 17.859 -2.699 1 34.78 532 LEU A C 1
ATOM 4078 O O . LEU A 1 532 ? -20 17.141 -2.904 1 34.78 532 LEU A O 1
ATOM 4082 N N . SER A 1 533 ? -19.609 19 -3.051 1 29.45 533 SER A N 1
ATOM 4083 C CA . SER A 1 533 ? -20.203 19.016 -4.383 1 29.45 533 SER A CA 1
ATOM 4084 C C . SER A 1 533 ? -19.625 17.906 -5.258 1 29.45 533 SER A C 1
ATOM 4086 O O . SER A 1 533 ? -18.406 17.828 -5.434 1 29.45 533 SER A O 1
ATOM 4088 N N . ASP A 1 534 ? -20.125 16.844 -5.199 1 28.8 534 ASP A N 1
ATOM 4089 C CA . ASP A 1 534 ? -20.25 15.734 -6.141 1 28.8 534 ASP A CA 1
ATOM 4090 C C . ASP A 1 534 ? -20.328 16.234 -7.578 1 28.8 534 ASP A C 1
ATOM 4092 O O . ASP A 1 534 ? -20.672 15.492 -8.492 1 28.8 534 ASP A O 1
ATOM 4096 N N . ALA A 1 535 ? -20.781 17.469 -7.898 1 26.5 535 ALA A N 1
ATOM 4097 C CA . ALA A 1 535 ? -20.938 17.828 -9.305 1 26.5 535 ALA A CA 1
ATOM 4098 C C . ALA A 1 535 ? -19.766 17.328 -10.141 1 26.5 535 ALA A C 1
ATOM 4100 O O . ALA A 1 535 ? -19.953 16.922 -11.297 1 26.5 535 ALA A O 1
ATOM 4101 N N . MET A 1 536 ? -18.641 17.438 -9.938 1 28.02 536 MET A N 1
ATOM 4102 C CA . MET A 1 536 ? -17.922 16.562 -10.859 1 28.02 536 MET A CA 1
ATOM 4103 C C . MET A 1 536 ? -18.203 15.094 -10.547 1 28.02 536 MET A C 1
ATOM 4105 O O . MET A 1 536 ? -18.094 14.242 -11.422 1 28.02 536 MET A O 1
ATOM 4109 N N . SER A 1 537 ? -18.438 14.438 -9.297 1 27.22 537 SER A N 1
ATOM 4110 C CA . SER A 1 537 ? -19.297 13.266 -9.195 1 27.22 537 SER A CA 1
ATOM 4111 C C . SER A 1 537 ? -20.719 13.664 -8.844 1 27.22 537 SER A C 1
ATOM 4113 O O . SER A 1 537 ? -21.094 13.703 -7.664 1 27.22 537 SER A O 1
ATOM 4115 N N . ASP A 1 538 ? -21.344 14.766 -9.25 1 25.42 538 ASP A N 1
ATOM 4116 C CA . ASP A 1 538 ? -22.75 15.156 -9.172 1 25.42 538 ASP A CA 1
ATOM 4117 C C . ASP A 1 538 ? -23.656 13.953 -9.352 1 25.42 538 ASP A C 1
ATOM 4119 O O . ASP A 1 538 ? -24.094 13.664 -10.477 1 25.42 538 ASP A O 1
ATOM 4123 N N . LEU A 1 539 ? -23.609 12.812 -8.875 1 24.09 539 LEU A N 1
ATOM 4124 C CA . LEU A 1 539 ? -24.781 11.953 -9.008 1 24.09 539 LEU A CA 1
ATOM 4125 C C . LEU A 1 539 ? -25.906 12.438 -8.109 1 24.09 539 LEU A C 1
ATOM 4127 O O . LEU A 1 539 ? -27.031 11.922 -8.172 1 24.09 539 LEU A O 1
ATOM 4131 N N . SER A 1 540 ? -25.734 13.18 -7.043 1 24.47 540 SER A N 1
ATOM 4132 C CA . SER A 1 540 ? -26.891 13.328 -6.168 1 24.47 540 SER A CA 1
ATOM 4133 C C . SER A 1 540 ? -27.922 14.289 -6.762 1 24.47 540 SER A C 1
ATOM 4135 O O . SER A 1 540 ? -28.984 14.508 -6.18 1 24.47 540 SER A O 1
ATOM 4137 N N . SER A 1 541 ? -27.703 15.133 -7.602 1 24.44 541 SER A N 1
ATOM 4138 C CA . SER A 1 541 ? -28.859 16.016 -7.715 1 24.44 541 SER A CA 1
ATOM 4139 C C . SER A 1 541 ? -30.109 15.242 -8.141 1 24.44 541 SER A C 1
ATOM 4141 O O . SER A 1 541 ? -30.609 15.43 -9.25 1 24.44 541 SER A O 1
ATOM 4143 N N . ILE A 1 542 ? -30.25 13.82 -7.875 1 22.92 542 ILE A N 1
ATOM 4144 C CA . ILE A 1 542 ? -31.641 13.391 -8.023 1 22.92 542 ILE A CA 1
ATOM 4145 C C . ILE A 1 542 ? -32.5 14 -6.914 1 22.92 542 ILE A C 1
ATOM 4147 O O . ILE A 1 542 ? -32.25 13.758 -5.73 1 22.92 542 ILE A O 1
ATOM 4151 N N . ASP A 1 543 ? -33.031 15.109 -7.09 1 20.3 543 ASP A N 1
ATOM 4152 C CA . ASP A 1 543 ? -34.094 15.789 -6.348 1 20.3 543 ASP A CA 1
ATOM 4153 C C . ASP A 1 543 ? -35.219 14.828 -5.973 1 20.3 543 ASP A C 1
ATOM 4155 O O . ASP A 1 543 ? -35.906 14.32 -6.844 1 20.3 543 ASP A O 1
ATOM 4159 N N . ALA A 1 544 ? -35.156 13.891 -5.066 1 22.88 544 ALA A N 1
ATOM 4160 C CA . ALA A 1 544 ? -36.406 13.328 -4.539 1 22.88 544 ALA A CA 1
ATOM 4161 C C . ALA A 1 544 ? -37.344 14.422 -4.047 1 22.88 544 ALA A C 1
ATOM 4163 O O . ALA A 1 544 ? -38.25 14.164 -3.256 1 22.88 544 ALA A O 1
ATOM 4164 N N . ASP A 1 545 ? -37.25 15.641 -4.41 1 21.02 545 ASP A N 1
ATOM 4165 C CA . ASP A 1 545 ? -38.25 16.484 -3.764 1 21.02 545 ASP A CA 1
ATOM 4166 C C . ASP A 1 545 ? -39.656 16.047 -4.129 1 21.02 545 ASP A C 1
ATOM 4168 O O . ASP A 1 545 ? -40.562 16.156 -3.312 1 21.02 545 ASP A O 1
ATOM 4172 N N . THR A 1 546 ? -40.094 15.93 -5.398 1 20.44 546 THR A N 1
ATOM 4173 C CA . THR A 1 546 ? -41.438 16.469 -5.57 1 20.44 546 THR A CA 1
ATOM 4174 C C . THR A 1 546 ? -42.5 15.453 -5.148 1 20.44 546 THR A C 1
ATOM 4176 O O . THR A 1 546 ? -42.781 14.516 -5.891 1 20.44 546 THR A O 1
ATOM 4179 N N . GLU A 1 547 ? -42.5 14.703 -3.953 1 21.36 547 GLU A N 1
ATOM 4180 C CA . GLU A 1 547 ? -43.844 14.234 -3.631 1 21.36 547 GLU A CA 1
ATOM 4181 C C . GLU A 1 547 ? -44.844 15.359 -3.732 1 21.36 547 GLU A C 1
ATOM 4183 O O . GLU A 1 547 ? -44.656 16.453 -3.195 1 21.36 547 GLU A O 1
ATOM 4188 N N . PRO A 1 548 ? -45.562 15.375 -4.867 1 20.02 548 PRO A N 1
ATOM 4189 C CA . PRO A 1 548 ? -46.781 16.172 -4.793 1 20.02 548 PRO A CA 1
ATOM 4190 C C . PRO A 1 548 ? -47.594 15.906 -3.531 1 20.02 548 PRO A C 1
ATOM 4192 O O . PRO A 1 548 ? -47.562 14.797 -2.99 1 20.02 548 PRO A O 1
ATOM 4195 N N . ASP A 1 549 ? -47.625 16.766 -2.561 1 20.5 549 ASP A N 1
ATOM 4196 C CA . ASP A 1 549 ? -48.594 16.891 -1.476 1 20.5 549 ASP A CA 1
ATOM 4197 C C . ASP A 1 549 ? -50 16.562 -1.955 1 20.5 549 ASP A C 1
ATOM 4199 O O . ASP A 1 549 ? -50.688 17.438 -2.484 1 20.5 549 ASP A O 1
ATOM 4203 N N . LEU A 1 550 ? -50.188 15.383 -2.656 1 19.67 550 LEU A N 1
ATOM 4204 C CA . LEU A 1 550 ? -51.594 15.156 -2.932 1 19.67 550 LEU A CA 1
ATOM 4205 C C . LEU A 1 550 ? -52.375 15.023 -1.635 1 19.67 550 LEU A C 1
ATOM 4207 O O . LEU A 1 550 ? -53.531 14.602 -1.648 1 19.67 550 LEU A O 1
ATOM 4211 N N . ASN A 1 551 ? -51.812 14.82 -0.362 1 19.48 551 ASN A N 1
ATOM 4212 C CA . ASN A 1 551 ? -52.875 14.656 0.639 1 19.48 551 ASN A CA 1
ATOM 4213 C C . ASN A 1 551 ? -53.906 15.781 0.57 1 19.48 551 ASN A C 1
ATOM 4215 O O . ASN A 1 551 ? -53.562 16.953 0.778 1 19.48 551 ASN A O 1
ATOM 4219 N N . SER A 1 552 ? -54.812 15.531 -0.325 1 18.3 552 SER A N 1
ATOM 4220 C CA . SER A 1 552 ? -56.062 16.219 -0.006 1 18.3 552 SER A CA 1
ATOM 4221 C C . SER A 1 552 ? -56.438 16.016 1.458 1 18.3 552 SER A C 1
ATOM 4223 O O . SER A 1 552 ? -55.812 15.211 2.162 1 18.3 552 SER A O 1
ATOM 4225 N N . GLU A 1 553 ? -57.719 15.797 1.793 1 17.69 553 GLU A N 1
ATOM 4226 C CA . GLU A 1 553 ? -58.656 16.266 2.809 1 17.69 553 GLU A CA 1
ATOM 4227 C C . GLU A 1 553 ? -58.625 15.367 4.043 1 17.69 553 GLU A C 1
ATOM 4229 O O . GLU A 1 553 ? -58.5 15.852 5.168 1 17.69 553 GLU A O 1
ATOM 4234 N N . SER A 1 554 ? -59.469 14.18 4.113 1 18.77 554 SER A N 1
ATOM 4235 C CA . SER A 1 554 ? -60.531 14.219 5.105 1 18.77 554 SER A CA 1
ATOM 4236 C C . SER A 1 554 ? -60.031 13.727 6.465 1 18.77 554 SER A C 1
ATOM 4238 O O . SER A 1 554 ? -58.906 13.227 6.582 1 18.77 554 SER A O 1
ATOM 4240 N N . GLU A 1 555 ? -60.938 12.82 7.242 1 18.06 555 GLU A N 1
ATOM 4241 C CA . GLU A 1 555 ? -61.562 12.789 8.555 1 18.06 555 GLU A CA 1
ATOM 4242 C C . GLU A 1 555 ? -60.719 11.984 9.555 1 18.06 555 GLU A C 1
ATOM 4244 O O . GLU A 1 555 ? -59.75 11.336 9.172 1 18.06 555 GLU A O 1
ATOM 4249 N N . ASP A 1 556 ? -61.375 11.117 10.383 1 17.47 556 ASP A N 1
ATOM 4250 C CA . ASP A 1 556 ? -61.5 10.938 11.828 1 17.47 556 ASP A CA 1
ATOM 4251 C C . ASP A 1 556 ? -60.5 9.898 12.344 1 17.47 556 ASP A C 1
ATOM 4253 O O . ASP A 1 556 ? -59.812 10.125 13.352 1 17.47 556 ASP A O 1
ATOM 4257 N N . GLU A 1 557 ? -60.656 8.555 11.883 1 18.14 557 GLU A N 1
ATOM 4258 C CA . GLU A 1 557 ? -60.969 7.586 12.938 1 18.14 557 GLU A CA 1
ATOM 4259 C C . GLU A 1 557 ? -59.688 7.074 13.586 1 18.14 557 GLU A C 1
ATOM 4261 O O . GLU A 1 557 ? -58.562 7.301 13.07 1 18.14 557 GLU A O 1
ATOM 4266 N N . ASP A 1 558 ? -59.594 5.707 13.82 1 18.8 558 ASP A N 1
ATOM 4267 C CA . ASP A 1 558 ? -59.438 4.902 15.023 1 18.8 558 ASP A CA 1
ATOM 4268 C C . ASP A 1 558 ? -57.969 4.531 15.227 1 18.8 558 ASP A C 1
ATOM 4270 O O . ASP A 1 558 ? -57.125 4.738 14.328 1 18.8 558 ASP A O 1
ATOM 4274 N N . ASP A 1 559 ? -57.719 3.189 15.312 1 20.94 559 ASP A N 1
ATOM 4275 C CA . ASP A 1 559 ? -57.031 2.377 16.312 1 20.94 559 ASP A CA 1
ATOM 4276 C C . ASP A 1 559 ? -55.562 2.158 15.93 1 20.94 559 ASP A C 1
ATOM 4278 O O . ASP A 1 559 ? -55.25 1.648 14.852 1 20.94 559 ASP A O 1
ATOM 4282 N N . SER A 1 560 ? -54.5 2.859 16.453 1 20.23 560 SER A N 1
ATOM 4283 C CA . SER A 1 560 ? -53.219 3.48 16.156 1 20.23 560 SER A CA 1
ATOM 4284 C C . SER A 1 560 ? -52.094 2.453 16.156 1 20.23 560 SER A C 1
ATOM 4286 O O . SER A 1 560 ? -50.938 2.812 16.281 1 20.23 560 SER A O 1
ATOM 4288 N N . ASP A 1 561 ? -52.469 1.145 15.914 1 19.23 561 ASP A N 1
ATOM 4289 C CA . ASP A 1 561 ? -51.562 0.122 16.422 1 19.23 561 ASP A CA 1
ATOM 4290 C C . ASP A 1 561 ? -50.219 0.132 15.641 1 19.23 561 ASP A C 1
ATOM 4292 O O . ASP A 1 561 ? -50.219 0.332 14.422 1 19.23 561 ASP A O 1
ATOM 4296 N N . THR A 1 562 ? -49 0.164 16.281 1 19.36 562 THR A N 1
ATOM 4297 C CA . THR A 1 562 ? -47.625 0.603 16.234 1 19.36 562 THR A CA 1
ATOM 4298 C C . THR A 1 562 ? -46.781 -0.337 15.375 1 19.36 562 THR A C 1
ATOM 4300 O O . THR A 1 562 ? -45.594 -0.499 15.609 1 19.36 562 THR A O 1
ATOM 4303 N N . SER A 1 563 ? -47.312 -0.817 14.18 1 17.55 563 SER A N 1
ATOM 4304 C CA . SER A 1 563 ? -46.719 -1.903 13.414 1 17.55 563 SER A CA 1
ATOM 4305 C C . SER A 1 563 ? -45.344 -1.491 12.836 1 17.55 563 SER A C 1
ATOM 4307 O O . SER A 1 563 ? -45.219 -0.397 12.281 1 17.55 563 SER A O 1
ATOM 4309 N N . SER A 1 564 ? -44.188 -2.107 13.25 1 19.02 564 SER A N 1
ATOM 4310 C CA . SER A 1 564 ? -42.75 -1.896 13.297 1 19.02 564 SER A CA 1
ATOM 4311 C C . SER A 1 564 ? -42.125 -2.035 11.914 1 19.02 564 SER A C 1
ATOM 4313 O O . SER A 1 564 ? -41.781 -3.143 11.484 1 19.02 564 SER A O 1
ATOM 4315 N N . PRO A 1 565 ? -42.469 -1.296 10.766 1 17.86 565 PRO A N 1
ATOM 4316 C CA . PRO A 1 565 ? -42.188 -1.688 9.383 1 17.86 565 PRO A CA 1
ATOM 4317 C C . PRO A 1 565 ? -40.75 -1.505 8.992 1 17.86 565 PRO A C 1
ATOM 4319 O O . PRO A 1 565 ? -40.156 -0.448 9.242 1 17.86 565 PRO A O 1
ATOM 4322 N N . ASN A 1 566 ? -39.844 -2.537 8.836 1 17.86 566 ASN A N 1
ATOM 4323 C CA . ASN A 1 566 ? -38.406 -2.74 8.578 1 17.86 566 ASN A CA 1
ATOM 4324 C C . ASN A 1 566 ? -38 -2.238 7.191 1 17.86 566 ASN A C 1
ATOM 4326 O O . ASN A 1 566 ? -38.344 -2.854 6.18 1 17.86 566 ASN A O 1
ATOM 4330 N N . SER A 1 567 ? -38.188 -1.039 6.781 1 17.45 567 SER A N 1
ATOM 4331 C CA . SER A 1 567 ? -38.125 -0.46 5.445 1 17.45 567 SER A CA 1
ATOM 4332 C C . SER A 1 567 ? -36.688 -0.473 4.922 1 17.45 567 SER A C 1
ATOM 4334 O O . SER A 1 567 ? -35.812 0.22 5.457 1 17.45 567 SER A O 1
ATOM 4336 N N . TRP A 1 568 ? -36.094 -1.564 4.367 1 17.83 568 TRP A N 1
ATOM 4337 C CA . TRP A 1 568 ? -34.781 -1.883 3.812 1 17.83 568 TRP A CA 1
ATOM 4338 C C . TRP A 1 568 ? -34.5 -1.064 2.555 1 17.83 568 TRP A C 1
ATOM 4340 O O . TRP A 1 568 ? -35.281 -1.138 1.582 1 17.83 568 TRP A O 1
ATOM 4350 N N . SER A 1 569 ? -34.125 0.163 2.586 1 18.52 569 SER A N 1
ATOM 4351 C CA . SER A 1 569 ? -33.875 1.203 1.595 1 18.52 569 SER A CA 1
ATOM 4352 C C . SER A 1 569 ? -32.906 0.723 0.531 1 18.52 569 SER A C 1
ATOM 4354 O O . SER A 1 569 ? -31.875 0.108 0.851 1 18.52 569 SER A O 1
ATOM 4356 N N . ALA A 1 570 ? -33.312 0.495 -0.732 1 18.92 570 ALA A N 1
ATOM 4357 C CA . ALA A 1 570 ? -32.875 0.091 -2.066 1 18.92 570 ALA A CA 1
ATOM 4358 C C . ALA A 1 570 ? -31.719 0.965 -2.553 1 18.92 570 ALA A C 1
ATOM 4360 O O . ALA A 1 570 ? -31.859 2.184 -2.68 1 18.92 570 ALA A O 1
ATOM 4361 N N . TYR A 1 571 ? -30.484 0.719 -2.33 1 19.27 571 TYR A N 1
ATOM 4362 C CA . TYR A 1 571 ? -29.172 1.282 -2.68 1 19.27 571 TYR A CA 1
ATOM 4363 C C . TYR A 1 571 ? -29.047 1.47 -4.188 1 19.27 571 TYR A C 1
ATOM 4365 O O . TYR A 1 571 ? -29.156 0.506 -4.949 1 19.27 571 TYR A O 1
ATOM 4373 N N . GLY A 1 572 ? -29.625 2.51 -4.836 1 20.02 572 GLY A N 1
ATOM 4374 C CA . GLY A 1 572 ? -29.641 2.988 -6.211 1 20.02 572 GLY A CA 1
ATOM 4375 C C . GLY A 1 572 ? -28.281 2.93 -6.875 1 20.02 572 GLY A C 1
ATOM 4376 O O . GLY A 1 572 ? -27.266 3.268 -6.258 1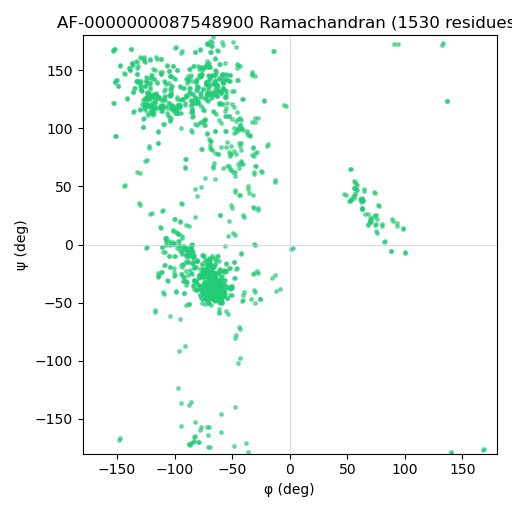 20.02 572 GLY A O 1
ATOM 4377 N N . SER A 1 573 ? -28 2.059 -7.781 1 21.03 573 SER A N 1
ATOM 4378 C CA . SER A 1 573 ? -26.938 1.734 -8.727 1 21.03 573 SER A CA 1
ATOM 4379 C C . SER A 1 573 ? -26.562 2.943 -9.578 1 21.03 573 SER A C 1
ATOM 4381 O O . SER A 1 573 ? -27.359 3.389 -10.406 1 21.03 573 SER A O 1
ATOM 4383 N N . MET A 1 574 ? -26.047 4.004 -9.133 1 22.19 574 MET A N 1
ATOM 4384 C CA . MET A 1 574 ? -25.625 5.215 -9.828 1 22.19 574 MET A CA 1
ATOM 4385 C C . MET A 1 574 ? -24.766 4.871 -11.047 1 22.19 574 MET A C 1
ATOM 4387 O O . MET A 1 574 ? -23.672 4.332 -10.914 1 22.19 574 MET A O 1
ATOM 4391 N N . SER A 1 575 ? -25.328 4.508 -12.133 1 21.75 575 SER A N 1
ATOM 4392 C CA . SER A 1 575 ? -24.797 4.383 -13.492 1 21.75 575 SER A CA 1
ATOM 4393 C C . SER A 1 575 ? -24.141 5.684 -13.953 1 21.75 575 SER A C 1
ATOM 4395 O O . SER A 1 575 ? -24.828 6.691 -14.141 1 21.75 575 SER A O 1
ATOM 4397 N N . LEU A 1 576 ? -23.109 6.113 -13.453 1 23.2 576 LEU A N 1
ATOM 4398 C CA . LEU A 1 576 ? -22.328 7.281 -13.844 1 23.2 576 LEU A CA 1
ATOM 4399 C C . LEU A 1 576 ? -22.141 7.332 -15.359 1 23.2 576 LEU A C 1
ATOM 4401 O O . LEU A 1 576 ? -21.391 6.531 -15.922 1 23.2 576 LEU A O 1
ATOM 4405 N N . THR A 1 577 ? -23.094 7.562 -16.078 1 23.09 577 THR A N 1
ATOM 4406 C CA . THR A 1 577 ? -23.172 7.91 -17.484 1 23.09 577 THR A CA 1
ATOM 4407 C C . THR A 1 577 ? -22.281 9.102 -17.797 1 23.09 577 THR A C 1
ATOM 4409 O O . THR A 1 577 ? -22.531 10.219 -17.344 1 23.09 577 THR A O 1
ATOM 4412 N N . LEU A 1 578 ? -21.016 8.898 -17.938 1 23.19 578 LEU A N 1
ATOM 4413 C CA . LEU A 1 578 ? -20.141 9.992 -18.344 1 23.19 578 LEU A CA 1
ATOM 4414 C C . LEU A 1 578 ? -20.578 10.578 -19.688 1 23.19 578 LEU A C 1
ATOM 4416 O O . LEU A 1 578 ? -21.047 9.836 -20.562 1 23.19 578 LEU A O 1
ATOM 4420 N N . PRO A 1 579 ? -20.875 11.734 -19.75 1 22.69 579 PRO A N 1
ATOM 4421 C CA . PRO A 1 579 ? -21.328 12.445 -20.953 1 22.69 579 PRO A CA 1
ATOM 4422 C C . PRO A 1 579 ? -20.469 12.141 -22.172 1 22.69 579 PRO A C 1
ATOM 4424 O O . PRO A 1 579 ? -19.328 11.695 -22.047 1 22.69 579 PRO A O 1
ATOM 4427 N N . ASP A 1 580 ? -20.828 12.234 -23.438 1 24.59 580 ASP A N 1
ATOM 4428 C CA . ASP A 1 580 ? -20.562 11.852 -24.812 1 24.59 580 ASP A CA 1
ATOM 4429 C C . ASP A 1 580 ? -19.078 11.961 -25.141 1 24.59 580 ASP A C 1
ATOM 4431 O O . ASP A 1 580 ? -18.469 11.008 -25.641 1 24.59 580 ASP A O 1
ATOM 4435 N N . GLY A 1 581 ? -18.625 13.055 -25.859 1 25.42 581 GLY A N 1
ATOM 4436 C CA . GLY A 1 581 ? -17.562 13.477 -26.734 1 25.42 581 GLY A CA 1
ATOM 4437 C C . GLY A 1 581 ? -16.203 13.555 -26.047 1 25.42 581 GLY A C 1
ATOM 4438 O O . GLY A 1 581 ? -15.211 13.93 -26.656 1 25.42 581 GLY A O 1
ATOM 4439 N N . THR A 1 582 ? -16.25 13.945 -24.859 1 25.61 582 THR A N 1
ATOM 4440 C CA . THR A 1 582 ? -15.008 14.5 -24.344 1 25.61 582 THR A CA 1
ATOM 4441 C C . THR A 1 582 ? -13.984 13.391 -24.078 1 25.61 582 THR A C 1
ATOM 4443 O O . THR A 1 582 ? -14.328 12.344 -23.531 1 25.61 582 THR A O 1
ATOM 4446 N N . ASN A 1 583 ? -12.922 13.242 -24.906 1 28.67 583 ASN A N 1
ATOM 4447 C CA . ASN A 1 583 ? -11.672 12.484 -24.875 1 28.67 583 ASN A CA 1
ATOM 4448 C C . ASN A 1 583 ? -11.25 12.164 -23.438 1 28.67 583 ASN A C 1
ATOM 4450 O O . ASN A 1 583 ? -10.711 13.031 -22.75 1 28.67 583 ASN A O 1
ATOM 4454 N N . SER A 1 584 ? -11.977 11.516 -22.875 1 28.41 584 SER A N 1
ATOM 4455 C CA . SER A 1 584 ? -11.906 11.336 -21.422 1 28.41 584 SER A CA 1
ATOM 4456 C C . SER A 1 584 ? -10.641 10.578 -21.016 1 28.41 584 SER A C 1
ATOM 4458 O O . SER A 1 584 ? -10.5 9.391 -21.312 1 28.41 584 SER A O 1
ATOM 4460 N N . LEU A 1 585 ? -9.508 11.203 -21.203 1 31.58 585 LEU A N 1
ATOM 4461 C CA . LEU A 1 585 ? -8.203 10.844 -20.656 1 31.58 585 LEU A CA 1
ATOM 4462 C C . LEU A 1 585 ? -8.352 10.203 -19.281 1 31.58 585 LEU A C 1
ATOM 4464 O O . LEU A 1 585 ? -9.211 10.609 -18.484 1 31.58 585 LEU A O 1
ATOM 4468 N N . THR A 1 586 ? -8.195 9 -19.234 1 31.12 586 THR A N 1
ATOM 4469 C CA . THR A 1 586 ? -8.234 8.336 -17.938 1 31.12 586 THR A CA 1
ATOM 4470 C C . THR A 1 586 ? -7.691 9.25 -16.844 1 31.12 586 THR A C 1
ATOM 4472 O O . THR A 1 586 ? -6.965 10.203 -17.125 1 31.12 586 THR A O 1
ATOM 4475 N N . TYR A 1 587 ? -8.172 9.125 -15.695 1 29.58 587 TYR A N 1
ATOM 4476 C CA . TYR A 1 587 ? -7.75 10.008 -14.617 1 29.58 587 TYR A CA 1
ATOM 4477 C C . TYR A 1 587 ? -6.23 10.031 -14.5 1 29.58 587 TYR A C 1
ATOM 4479 O O . TYR A 1 587 ? -5.633 11.102 -14.312 1 29.58 587 TYR A O 1
ATOM 4487 N N . GLY A 1 588 ? -5.57 8.953 -14.578 1 29.81 588 GLY A N 1
ATOM 4488 C CA . GLY A 1 588 ? -4.117 8.922 -14.617 1 29.81 588 GLY A CA 1
ATOM 4489 C C . GLY A 1 588 ? -3.537 9.562 -15.867 1 29.81 588 GLY A C 1
ATOM 4490 O O . GLY A 1 588 ? -2.572 10.32 -15.789 1 29.81 588 GLY A O 1
ATOM 4491 N N . GLU A 1 589 ? -4.098 9.172 -16.953 1 38.59 589 GLU A N 1
ATOM 4492 C CA . GLU A 1 589 ? -3.689 9.773 -18.219 1 38.59 589 GLU A CA 1
ATOM 4493 C C . GLU A 1 589 ? -4.09 11.25 -18.281 1 38.59 589 GLU A C 1
ATOM 4495 O O . GLU A 1 589 ? -3.373 12.062 -18.859 1 38.59 589 GLU A O 1
ATOM 4500 N N . LYS A 1 590 ? -5.176 11.43 -17.719 1 41.16 590 LYS A N 1
ATOM 4501 C CA . LYS A 1 590 ? -5.641 12.797 -17.516 1 41.16 590 LYS A CA 1
ATOM 4502 C C . LYS A 1 590 ? -4.734 13.547 -16.547 1 41.16 590 LYS A C 1
ATOM 4504 O O . LYS A 1 590 ? -4.406 14.711 -16.766 1 41.16 590 LYS A O 1
ATOM 4509 N N . ARG A 1 591 ? -4.383 12.781 -15.484 1 39.72 591 ARG A N 1
ATOM 4510 C CA . ARG A 1 591 ? -3.488 13.375 -14.492 1 39.72 591 ARG A CA 1
ATOM 4511 C C . ARG A 1 591 ? -2.084 13.555 -15.062 1 39.72 591 ARG A C 1
ATOM 4513 O O . ARG A 1 591 ? -1.45 14.586 -14.852 1 39.72 591 ARG A O 1
ATOM 4520 N N . GLU A 1 592 ? -1.578 12.438 -15.648 1 45.62 592 GLU A N 1
ATOM 4521 C CA . GLU A 1 592 ? -0.298 12.57 -16.328 1 45.62 592 GLU A CA 1
ATOM 4522 C C . GLU A 1 592 ? -0.375 13.609 -17.453 1 45.62 592 GLU A C 1
ATOM 4524 O O . GLU A 1 592 ? 0.555 14.398 -17.641 1 45.62 592 GLU A O 1
ATOM 4529 N N . THR A 1 593 ? -1.4 13.492 -18.094 1 51.25 593 THR A N 1
ATOM 4530 C CA . THR A 1 593 ? -1.646 14.516 -19.094 1 51.25 593 THR A CA 1
ATOM 4531 C C . THR A 1 593 ? -1.872 15.875 -18.453 1 51.25 593 THR A C 1
ATOM 4533 O O . THR A 1 593 ? -1.406 16.891 -18.969 1 51.25 593 THR A O 1
ATOM 4536 N N . GLN A 1 594 ? -2.518 15.656 -17.406 1 52.5 594 GLN A N 1
ATOM 4537 C CA . GLN A 1 594 ? -2.732 16.891 -16.656 1 52.5 594 GLN A CA 1
ATOM 4538 C C . GLN A 1 594 ? -1.441 17.375 -16.016 1 52.5 594 GLN A C 1
ATOM 4540 O O . GLN A 1 594 ? -1.159 18.578 -15.984 1 52.5 594 GLN A O 1
ATOM 4545 N N . GLU A 1 595 ? -0.786 16.484 -15.484 1 57.25 595 GLU A N 1
ATOM 4546 C CA . GLU A 1 595 ? 0.514 16.875 -14.938 1 57.25 595 GLU A CA 1
ATOM 4547 C C . GLU A 1 595 ? 1.455 17.344 -16.031 1 57.25 595 GLU A C 1
ATOM 4549 O O . GLU A 1 595 ? 2.178 18.328 -15.859 1 57.25 595 GLU A O 1
ATOM 4554 N N . ARG A 1 596 ? 1.506 16.656 -17.109 1 60.72 596 ARG A N 1
ATOM 4555 C CA . ARG A 1 596 ? 2.262 17.141 -18.266 1 60.72 596 ARG A CA 1
ATOM 4556 C C . ARG A 1 596 ? 1.737 18.484 -18.75 1 60.72 596 ARG A C 1
ATOM 4558 O O . ARG A 1 596 ? 2.52 19.359 -19.109 1 60.72 596 ARG A O 1
ATOM 4565 N N . LEU A 1 597 ? 0.487 18.453 -18.547 1 66.44 597 LEU A N 1
ATOM 4566 C CA . LEU A 1 597 ? -0.152 19.703 -18.922 1 66.44 597 LEU A CA 1
ATOM 4567 C C . LEU A 1 597 ? 0.182 20.797 -17.922 1 66.44 597 LEU A C 1
ATOM 4569 O O . LEU A 1 597 ? 0.454 21.938 -18.312 1 66.44 597 LEU A O 1
ATOM 4573 N N . ASN A 1 598 ? 0.227 20.344 -16.797 1 67 598 ASN A N 1
ATOM 4574 C CA . ASN A 1 598 ? 0.571 21.344 -15.789 1 67 598 ASN A CA 1
ATOM 4575 C C . ASN A 1 598 ? 2.049 21.719 -15.844 1 67 598 ASN A C 1
ATOM 4577 O O . ASN A 1 598 ? 2.404 22.891 -15.703 1 67 598 ASN A O 1
ATOM 4581 N N . GLU A 1 599 ? 2.846 20.719 -16.094 1 68.25 599 GLU A N 1
ATOM 4582 C CA . GLU A 1 599 ? 4.258 21.016 -16.312 1 68.25 599 GLU A CA 1
ATOM 4583 C C . GLU A 1 599 ? 4.453 21.906 -17.547 1 68.25 599 GLU A C 1
ATOM 4585 O O . GLU A 1 599 ? 5.27 22.828 -17.531 1 68.25 599 GLU A O 1
ATOM 4590 N N . PHE A 1 600 ? 3.807 21.609 -18.484 1 78.5 600 PHE A N 1
ATOM 4591 C CA . PHE A 1 600 ? 3.848 22.422 -19.688 1 78.5 600 PHE A CA 1
ATOM 4592 C C . PHE A 1 600 ? 3.355 23.844 -19.406 1 78.5 600 PHE A C 1
ATOM 4594 O O . PHE A 1 600 ? 3.977 24.812 -19.828 1 78.5 600 PHE A O 1
ATOM 4601 N N . ARG A 1 601 ? 2.312 23.875 -18.625 1 73.56 601 ARG A N 1
ATOM 4602 C CA . ARG A 1 601 ? 1.733 25.172 -18.312 1 73.56 601 ARG A CA 1
ATOM 4603 C C . ARG A 1 601 ? 2.699 26.016 -17.484 1 73.56 601 ARG A C 1
ATOM 4605 O O . ARG A 1 601 ? 2.842 27.219 -17.719 1 73.56 601 ARG A O 1
ATOM 4612 N N . GLN A 1 602 ? 3.307 25.375 -16.672 1 74.31 602 GLN A N 1
ATOM 4613 C CA . GLN A 1 602 ? 4.27 26.094 -15.852 1 74.31 602 GLN A CA 1
ATOM 4614 C C . GLN A 1 602 ? 5.484 26.531 -16.672 1 74.31 602 GLN A C 1
ATOM 4616 O O . GLN A 1 602 ? 5.934 27.672 -16.562 1 74.31 602 GLN A O 1
ATOM 4621 N N . GLU A 1 603 ? 5.949 25.625 -17.484 1 77.56 603 GLU A N 1
ATOM 4622 C CA . GLU A 1 603 ? 7.098 25.969 -18.328 1 77.56 603 GLU A CA 1
ATOM 4623 C C . GLU A 1 603 ? 6.723 26.984 -19.391 1 77.56 603 GLU A C 1
ATOM 4625 O O . GLU A 1 603 ? 7.508 27.891 -19.688 1 77.56 603 GLU A O 1
ATOM 4630 N N . ALA A 1 604 ? 5.656 26.859 -19.859 1 80.88 604 ALA A N 1
ATOM 4631 C CA . ALA A 1 604 ? 5.191 27.812 -20.875 1 80.88 604 ALA A CA 1
ATOM 4632 C C . ALA A 1 604 ? 4.961 29.188 -20.266 1 80.88 604 ALA A C 1
ATOM 4634 O O . ALA A 1 604 ? 5.32 30.203 -20.875 1 80.88 604 ALA A O 1
ATOM 4635 N N . ARG A 1 605 ? 4.453 29.125 -19.078 1 77.5 605 ARG A N 1
ATOM 4636 C CA . ARG A 1 605 ? 4.246 30.391 -18.406 1 77.5 605 ARG A CA 1
ATOM 4637 C C . ARG A 1 605 ? 5.574 31.062 -18.062 1 77.5 605 ARG A C 1
ATOM 4639 O O . ARG A 1 605 ? 5.73 32.281 -18.219 1 77.5 605 ARG A O 1
ATOM 4646 N N . ALA A 1 606 ? 6.434 30.312 -17.641 1 80.06 606 ALA A N 1
ATOM 4647 C CA . ALA A 1 606 ? 7.766 30.828 -17.359 1 80.06 606 ALA A CA 1
ATOM 4648 C C . ALA A 1 606 ? 8.438 31.359 -18.625 1 80.06 606 ALA A C 1
ATOM 4650 O O . ALA A 1 606 ? 9.086 32.406 -18.594 1 80.06 606 ALA A O 1
ATOM 4651 N N . SER A 1 607 ? 8.273 30.688 -19.672 1 82.19 607 SER A N 1
ATOM 4652 C CA . SER A 1 607 ? 8.844 31.125 -20.938 1 82.19 607 SER A CA 1
ATOM 4653 C C . SER A 1 607 ? 8.203 32.406 -21.422 1 82.19 607 SER A C 1
ATOM 4655 O O . SER A 1 607 ? 8.891 33.312 -21.906 1 82.19 607 SER A O 1
ATOM 4657 N N . LEU A 1 608 ? 6.984 32.531 -21.125 1 83.12 608 LEU A N 1
ATOM 4658 C CA . LEU A 1 608 ? 6.266 33.75 -21.516 1 83.12 608 LEU A CA 1
ATOM 4659 C C . LEU A 1 608 ? 6.629 34.938 -20.625 1 83.12 608 LEU A C 1
ATOM 4661 O O . LEU A 1 608 ? 6.82 36.031 -21.094 1 83.12 608 LEU A O 1
ATOM 4665 N N . GLU A 1 609 ? 6.723 34.656 -19.438 1 80.62 609 GLU A N 1
ATOM 4666 C CA . GLU A 1 609 ? 7.121 35.688 -18.516 1 80.62 609 GLU A CA 1
ATOM 4667 C C . GLU A 1 609 ? 8.516 36.219 -18.844 1 80.62 609 GLU A C 1
ATOM 4669 O O . GLU A 1 609 ? 8.742 37.438 -18.828 1 80.62 609 GLU A O 1
ATOM 4674 N N . ARG A 1 610 ? 9.328 35.406 -19.172 1 80.44 610 ARG A N 1
ATOM 4675 C CA . ARG A 1 610 ? 10.664 35.812 -19.594 1 80.44 610 ARG A CA 1
ATOM 4676 C C . ARG A 1 610 ? 10.609 36.594 -20.875 1 80.44 610 ARG A C 1
ATOM 4678 O O . ARG A 1 610 ? 11.289 37.625 -21.016 1 80.44 610 ARG A O 1
ATOM 4685 N N . ALA A 1 611 ? 9.844 36.156 -21.734 1 82.25 611 ALA A N 1
ATOM 4686 C CA . ALA A 1 611 ? 9.742 36.844 -23.016 1 82.25 611 ALA A CA 1
ATOM 4687 C C . ALA A 1 611 ? 9.156 38.25 -22.844 1 82.25 611 ALA A C 1
ATOM 4689 O O . ALA A 1 611 ? 9.602 39.188 -23.5 1 82.25 611 ALA A O 1
ATOM 4690 N N . PHE A 1 612 ? 8.25 38.344 -21.922 1 78.62 612 PHE A N 1
ATOM 4691 C CA . PHE A 1 612 ? 7.598 39.625 -21.688 1 78.62 612 PHE A CA 1
ATOM 4692 C C . PHE A 1 612 ? 8.531 40.562 -20.938 1 78.62 612 PHE A C 1
ATOM 4694 O O . PHE A 1 612 ? 8.578 41.781 -21.234 1 78.62 612 PHE A O 1
ATOM 4701 N N . GLU A 1 613 ? 9.211 40.062 -20.047 1 76.88 613 GLU A N 1
ATOM 4702 C CA . GLU A 1 613 ? 10.117 40.906 -19.266 1 76.88 613 GLU A CA 1
ATOM 4703 C C . GLU A 1 613 ? 11.305 41.375 -20.094 1 76.88 613 GLU A C 1
ATOM 4705 O O . GLU A 1 613 ? 11.75 42.5 -19.969 1 76.88 613 GLU A O 1
ATOM 4710 N N . GLU A 1 614 ? 11.758 40.5 -20.938 1 78.12 614 GLU A N 1
ATOM 4711 C CA . GLU A 1 614 ? 12.922 40.844 -21.75 1 78.12 614 GLU A CA 1
ATOM 4712 C C . GLU A 1 614 ? 12.492 41.438 -23.094 1 78.12 614 GLU A C 1
ATOM 4714 O O . GLU A 1 614 ? 13.344 41.812 -23.906 1 78.12 614 GLU A O 1
ATOM 4719 N N . LYS A 1 615 ? 11.156 41.438 -23.328 1 76.69 615 LYS A N 1
ATOM 4720 C CA . LYS A 1 615 ? 10.57 42.031 -24.531 1 76.69 615 LYS A CA 1
ATOM 4721 C C . LYS A 1 615 ? 11.141 41.375 -25.797 1 76.69 615 LYS A C 1
ATOM 4723 O O . LYS A 1 615 ? 11.641 42.062 -26.688 1 76.69 615 LYS A O 1
ATOM 4728 N N . HIS A 1 616 ? 11.117 40.156 -25.875 1 80.06 616 HIS A N 1
ATOM 4729 C CA . HIS A 1 616 ? 11.555 39.375 -27.031 1 80.06 616 HIS A CA 1
ATOM 4730 C C . HIS A 1 616 ? 10.664 39.656 -28.234 1 80.06 616 HIS A C 1
ATOM 4732 O O . HIS A 1 616 ? 9.547 40.156 -28.094 1 80.06 616 HIS A O 1
ATOM 4738 N N . ALA A 1 617 ? 11.219 39.344 -29.328 1 79.75 617 ALA A N 1
ATOM 4739 C CA . ALA A 1 617 ? 10.398 39.375 -30.531 1 79.75 617 ALA A CA 1
ATOM 4740 C C . ALA A 1 617 ? 9.32 38.281 -30.5 1 79.75 617 ALA A C 1
ATOM 4742 O O . ALA A 1 617 ? 9.594 37.156 -30.109 1 79.75 617 ALA A O 1
ATOM 4743 N N . PRO A 1 618 ? 8.047 38.625 -30.703 1 86.69 618 PRO A N 1
ATOM 4744 C CA . PRO A 1 618 ? 6.938 37.688 -30.641 1 86.69 618 PRO A CA 1
ATOM 4745 C C . PRO A 1 618 ? 7.199 36.406 -31.453 1 86.69 618 PRO A C 1
ATOM 4747 O O . PRO A 1 618 ? 6.77 35.312 -31.062 1 86.69 618 PRO A O 1
ATOM 4750 N N . ASP A 1 619 ? 7.969 36.469 -32.469 1 83.31 619 ASP A N 1
ATOM 4751 C CA . ASP A 1 619 ? 8.281 35.312 -33.281 1 83.31 619 ASP A CA 1
ATOM 4752 C C . ASP A 1 619 ? 9.156 34.312 -32.531 1 83.31 619 ASP A C 1
ATOM 4754 O O . ASP A 1 619 ? 8.977 33.125 -32.625 1 83.31 619 ASP A O 1
ATOM 4758 N N . ASN A 1 620 ? 10.039 34.844 -31.781 1 81.94 620 ASN A N 1
ATOM 4759 C CA . ASN A 1 620 ? 10.906 34 -30.984 1 81.94 620 ASN A CA 1
ATOM 4760 C C . ASN A 1 620 ? 10.125 33.312 -29.859 1 81.94 620 ASN A C 1
ATOM 4762 O O . ASN A 1 620 ? 10.359 32.125 -29.578 1 81.94 620 ASN A O 1
ATOM 4766 N N . ALA A 1 621 ? 9.305 34.031 -29.297 1 85.06 621 ALA A N 1
ATOM 4767 C CA . ALA A 1 621 ? 8.469 33.438 -28.25 1 85.06 621 ALA A CA 1
ATOM 4768 C C . ALA A 1 621 ? 7.582 32.344 -28.812 1 85.06 621 ALA A C 1
ATOM 4770 O O . ALA A 1 621 ? 7.383 31.297 -28.172 1 85.06 621 ALA A O 1
ATOM 4771 N N . ALA A 1 622 ? 7.133 32.531 -29.969 1 84.44 622 ALA A N 1
ATOM 4772 C CA . ALA A 1 622 ? 6.285 31.547 -30.625 1 84.44 622 ALA A CA 1
ATOM 4773 C C . ALA A 1 622 ? 7.062 30.266 -30.922 1 84.44 622 ALA A C 1
ATOM 4775 O O . ALA A 1 622 ? 6.547 29.156 -30.75 1 84.44 622 ALA A O 1
ATOM 4776 N N . ILE A 1 623 ? 8.18 30.438 -31.406 1 81.19 623 ILE A N 1
ATOM 4777 C CA . ILE A 1 623 ? 9.039 29.297 -31.719 1 81.19 623 ILE A CA 1
ATOM 4778 C C . ILE A 1 623 ? 9.352 28.531 -30.438 1 81.19 623 ILE A C 1
ATOM 4780 O O . ILE A 1 623 ? 9.312 27.297 -30.406 1 81.19 623 ILE A O 1
ATOM 4784 N N . GLU A 1 624 ? 9.57 29.281 -29.422 1 81.44 624 GLU A N 1
ATOM 4785 C CA . GLU A 1 624 ? 9.859 28.672 -28.125 1 81.44 624 GLU A CA 1
ATOM 4786 C C . GLU A 1 624 ? 8.656 27.875 -27.625 1 81.44 624 GLU A C 1
ATOM 4788 O O . GLU A 1 624 ? 8.812 26.766 -27.125 1 81.44 624 GLU A O 1
ATOM 4793 N N . LEU A 1 625 ? 7.645 28.391 -27.703 1 84.44 625 LEU A N 1
ATOM 4794 C CA . LEU A 1 625 ? 6.426 27.734 -27.25 1 84.44 625 LEU A CA 1
ATOM 4795 C C . LEU A 1 625 ? 6.117 26.516 -28.109 1 84.44 625 LEU A C 1
ATOM 4797 O O . LEU A 1 625 ? 5.676 25.484 -27.609 1 84.44 625 LEU A O 1
ATOM 4801 N N . LYS A 1 626 ? 6.355 26.703 -29.344 1 79.25 626 LYS A N 1
ATOM 4802 C CA . LYS A 1 626 ? 6.16 25.578 -30.266 1 79.25 626 LYS A CA 1
ATOM 4803 C C . LYS A 1 626 ? 7.113 24.438 -29.953 1 79.25 626 LYS A C 1
ATOM 4805 O O . LYS A 1 626 ? 6.719 23.266 -29.984 1 79.25 626 LYS A O 1
ATOM 4810 N N . THR A 1 627 ? 8.273 24.844 -29.656 1 79.94 627 THR A N 1
ATOM 4811 C CA . THR A 1 627 ? 9.258 23.828 -29.281 1 79.94 627 THR A CA 1
ATOM 4812 C C . THR A 1 627 ? 8.867 23.156 -27.984 1 79.94 627 THR A C 1
ATOM 4814 O O . THR A 1 627 ? 8.992 21.938 -27.844 1 79.94 627 THR A O 1
ATOM 4817 N N . LEU A 1 628 ? 8.406 23.875 -27.031 1 80.12 628 LEU A N 1
ATOM 4818 C CA . LEU A 1 628 ? 7.965 23.344 -25.75 1 80.12 628 LEU A CA 1
ATOM 4819 C C . LEU A 1 628 ? 6.758 22.422 -25.938 1 80.12 628 LEU A C 1
ATOM 4821 O O . LEU A 1 628 ? 6.66 21.391 -25.281 1 80.12 628 LEU A O 1
ATOM 4825 N N . ARG A 1 629 ? 5.914 22.844 -26.719 1 81.12 629 ARG A N 1
ATOM 4826 C CA . ARG A 1 629 ? 4.734 22.031 -27.031 1 81.12 629 ARG A CA 1
ATOM 4827 C C . ARG A 1 629 ? 5.125 20.688 -27.641 1 81.12 629 ARG A C 1
ATOM 4829 O O . ARG A 1 629 ? 4.594 19.656 -27.25 1 81.12 629 ARG A O 1
ATOM 4836 N N . MET A 1 630 ? 5.973 20.812 -28.578 1 71.44 630 MET A N 1
ATOM 4837 C CA . MET A 1 630 ? 6.434 19.625 -29.266 1 71.44 630 MET A CA 1
ATOM 4838 C C . MET A 1 630 ? 7.156 18.688 -28.297 1 71.44 630 MET A C 1
ATOM 4840 O O . MET A 1 630 ? 6.984 17.469 -28.375 1 71.44 630 MET A O 1
ATOM 4844 N N . ALA A 1 631 ? 7.801 19.281 -27.375 1 70.38 631 ALA A N 1
ATOM 4845 C CA . ALA A 1 631 ? 8.539 18.5 -26.375 1 70.38 631 ALA A CA 1
ATOM 4846 C C . ALA A 1 631 ? 7.594 17.844 -25.391 1 70.38 631 ALA A C 1
ATOM 4848 O O . ALA A 1 631 ? 7.816 16.703 -24.969 1 70.38 631 ALA A O 1
ATOM 4849 N N . SER A 1 632 ? 6.543 18.453 -25.094 1 70.38 632 SER A N 1
ATOM 4850 C CA . SER A 1 632 ? 5.613 17.984 -24.062 1 70.38 632 SER A CA 1
ATOM 4851 C C . SER A 1 632 ? 4.41 17.281 -24.688 1 70.38 632 SER A C 1
ATOM 4853 O O . SER A 1 632 ? 3.555 16.75 -23.969 1 70.38 632 SER A O 1
ATOM 4855 N N . ASN A 1 633 ? 4.277 17.344 -25.844 1 65.25 633 ASN A N 1
ATOM 4856 C CA . ASN A 1 633 ? 3.203 16.75 -26.625 1 65.25 633 ASN A CA 1
ATOM 4857 C C . ASN A 1 633 ? 1.831 17.203 -26.141 1 65.25 633 ASN A C 1
ATOM 4859 O O . ASN A 1 633 ? 0.955 16.375 -25.875 1 65.25 633 ASN A O 1
ATOM 4863 N N . VAL A 1 634 ? 1.69 18.359 -26.094 1 74.06 634 VAL A N 1
ATOM 4864 C CA . VAL A 1 634 ? 0.422 18.969 -25.703 1 74.06 634 VAL A CA 1
ATOM 4865 C C . VAL A 1 634 ? -0.308 19.484 -26.953 1 74.06 634 VAL A C 1
ATOM 4867 O O . VAL A 1 634 ? 0.324 19.922 -27.906 1 74.06 634 VAL A O 1
ATOM 4870 N N . PRO A 1 635 ? -1.553 19.375 -26.906 1 76.62 635 PRO A N 1
ATOM 4871 C CA . PRO A 1 635 ? -2.301 19.891 -28.062 1 76.62 635 PRO A CA 1
ATOM 4872 C C . PRO A 1 635 ? -2.162 21.391 -28.234 1 76.62 635 PRO A C 1
ATOM 4874 O O . PRO A 1 635 ? -2.004 22.125 -27.25 1 76.62 635 PRO A O 1
ATOM 4877 N N . PRO A 1 636 ? -2.229 21.844 -29.422 1 80.25 636 PRO A N 1
ATOM 4878 C CA . PRO A 1 636 ? -2.072 23.281 -29.672 1 80.25 636 PRO A CA 1
ATOM 4879 C C . PRO A 1 636 ? -3.137 24.125 -28.984 1 80.25 636 PRO A C 1
ATOM 4881 O O . PRO A 1 636 ? -2.896 25.297 -28.672 1 80.25 636 PRO A O 1
ATOM 4884 N N . GLY A 1 637 ? -4.195 23.5 -28.688 1 79.31 637 GLY A N 1
ATOM 4885 C CA . GLY A 1 637 ? -5.238 24.234 -27.984 1 79.31 637 GLY A CA 1
ATOM 4886 C C . GLY A 1 637 ? -4.824 24.688 -26.594 1 79.31 637 GLY A C 1
ATOM 4887 O O . GLY A 1 637 ? -5.207 25.781 -26.156 1 79.31 637 GLY A O 1
ATOM 4888 N N . GLU A 1 638 ? -4.02 24.094 -26.125 1 81 638 GLU A N 1
ATOM 4889 C CA . GLU A 1 638 ? -3.566 24.453 -24.781 1 81 638 GLU A CA 1
ATOM 4890 C C . GLU A 1 638 ? -2.576 25.609 -24.812 1 81 638 GLU A C 1
ATOM 4892 O O . GLU A 1 638 ? -2.572 26.469 -23.922 1 81 638 GLU A O 1
ATOM 4897 N N . VAL A 1 639 ? -1.745 25.609 -25.766 1 84.25 639 VAL A N 1
ATOM 4898 C CA . VAL A 1 639 ? -0.826 26.734 -25.953 1 84.25 639 VAL A CA 1
ATOM 4899 C C . VAL A 1 639 ? -1.615 28.016 -26.188 1 84.25 639 VAL A C 1
ATOM 4901 O O . VAL A 1 639 ? -1.298 29.062 -25.609 1 84.25 639 VAL A O 1
ATOM 4904 N N . ARG A 1 640 ? -2.635 27.844 -26.984 1 85.5 640 ARG A N 1
ATOM 4905 C CA . ARG A 1 640 ? -3.506 28.969 -27.25 1 85.5 640 ARG A CA 1
ATOM 4906 C C . ARG A 1 640 ? -4.164 29.484 -25.969 1 85.5 640 ARG A C 1
ATOM 4908 O O . ARG A 1 640 ? -4.191 30.688 -25.719 1 85.5 640 ARG A O 1
ATOM 4915 N N . ARG A 1 641 ? -4.566 28.547 -25.297 1 82.31 641 ARG A N 1
ATOM 4916 C CA . ARG A 1 641 ? -5.23 28.891 -24.031 1 82.31 641 ARG A CA 1
ATOM 4917 C C . ARG A 1 641 ? -4.277 29.609 -23.094 1 82.31 641 ARG A C 1
ATOM 4919 O O . ARG A 1 641 ? -4.645 30.609 -22.469 1 82.31 641 ARG A O 1
ATOM 4926 N N . MET A 1 642 ? -3.172 29.25 -23.094 1 83.69 642 MET A N 1
ATOM 4927 C CA . MET A 1 642 ? -2.166 29.812 -22.203 1 83.69 642 MET A CA 1
ATOM 4928 C C . MET A 1 642 ? -1.757 31.203 -22.656 1 83.69 642 MET A C 1
ATOM 4930 O O . MET A 1 642 ? -1.635 32.125 -21.844 1 83.69 642 MET A O 1
ATOM 4934 N N . VAL A 1 643 ? -1.509 31.297 -23.875 1 87.5 643 VAL A N 1
ATOM 4935 C CA . VAL A 1 643 ? -1.062 32.562 -24.406 1 87.5 643 VAL A CA 1
ATOM 4936 C C . VAL A 1 643 ? -2.166 33.625 -24.25 1 87.5 643 VAL A C 1
ATOM 4938 O O . VAL A 1 643 ? -1.908 34.75 -23.844 1 87.5 643 VAL A O 1
ATOM 4941 N N . VAL A 1 644 ? -3.369 33.188 -24.484 1 86.12 644 VAL A N 1
ATOM 4942 C CA . VAL A 1 644 ? -4.492 34.125 -24.391 1 86.12 644 VAL A CA 1
ATOM 4943 C C . VAL A 1 644 ? -4.688 34.531 -22.938 1 86.12 644 VAL A C 1
ATOM 4945 O O . VAL A 1 644 ? -4.828 35.719 -22.641 1 86.12 644 VAL A O 1
ATOM 4948 N N . SER A 1 645 ? -4.605 33.625 -22.156 1 82.25 645 SER A N 1
ATOM 4949 C CA . SER A 1 645 ? -4.797 33.938 -20.734 1 82.25 645 SER A CA 1
ATOM 4950 C C . SER A 1 645 ? -3.658 34.781 -20.188 1 82.25 645 SER A C 1
ATOM 4952 O O . SER A 1 645 ? -3.887 35.719 -19.406 1 82.25 645 SER A O 1
ATOM 4954 N N . PHE A 1 646 ? -2.498 34.531 -20.609 1 85.38 646 PHE A N 1
ATOM 4955 C CA . PHE A 1 646 ? -1.319 35.281 -20.172 1 85.38 646 PHE A CA 1
ATOM 4956 C C . PHE A 1 646 ? -1.349 36.719 -20.688 1 85.38 646 PHE A C 1
ATOM 4958 O O . PHE A 1 646 ? -1.078 37.656 -19.953 1 85.38 646 PHE A O 1
ATOM 4965 N N . LEU A 1 647 ? -1.721 36.812 -21.922 1 85.44 647 LEU A N 1
ATOM 4966 C CA . LEU A 1 647 ? -1.749 38.156 -22.531 1 85.44 647 LEU A CA 1
ATOM 4967 C C . LEU A 1 647 ? -2.871 39 -21.953 1 85.44 647 LEU A C 1
ATOM 4969 O O . LEU A 1 647 ? -2.658 40.156 -21.625 1 85.44 647 LEU A O 1
ATOM 4973 N N . LEU A 1 648 ? -3.977 38.375 -21.75 1 82.94 648 LEU A N 1
ATOM 4974 C CA . LEU A 1 648 ? -5.113 39.156 -21.266 1 82.94 648 LEU A CA 1
ATOM 4975 C C . LEU A 1 648 ? -4.977 39.438 -19.766 1 82.94 648 LEU A C 1
ATOM 4977 O O . LEU A 1 648 ? -5.48 40.438 -19.266 1 82.94 648 LEU A O 1
ATOM 4981 N N . GLY A 1 649 ? -4.238 38.688 -19.156 1 79.81 649 GLY A N 1
ATOM 4982 C CA . GLY A 1 649 ? -3.973 38.875 -17.734 1 79.81 649 GLY A CA 1
ATOM 4983 C C . GLY A 1 649 ? -3.061 40.062 -17.469 1 79.81 649 GLY A C 1
ATOM 4984 O O . GLY A 1 649 ? -3.119 40.656 -16.391 1 79.81 649 GLY A O 1
ATOM 4985 N N . ARG A 1 650 ? -2.311 40.406 -18.438 1 79.12 650 ARG A N 1
ATOM 4986 C CA . ARG A 1 650 ? -1.382 41.531 -18.297 1 79.12 650 ARG A CA 1
ATOM 4987 C C . ARG A 1 650 ? -1.986 42.812 -18.859 1 79.12 650 ARG A C 1
ATOM 4989 O O . ARG A 1 650 ? -1.379 43.875 -18.766 1 79.12 650 ARG A O 1
ATOM 4996 N N . CYS A 1 651 ? -3.129 42.688 -19.344 1 77.25 651 CYS A N 1
ATOM 4997 C CA . CYS A 1 651 ? -3.814 43.875 -19.844 1 77.25 651 CYS A CA 1
ATOM 4998 C C . CYS A 1 651 ? -4.504 44.594 -18.703 1 77.25 651 CYS A C 1
ATOM 5000 O O . CYS A 1 651 ? -5.133 44 -17.844 1 77.25 651 CYS A O 1
ATOM 5002 N N . ALA A 1 652 ? -4.188 45.781 -18.5 1 65.38 652 ALA A N 1
ATOM 5003 C CA . ALA A 1 652 ? -4.816 46.656 -17.5 1 65.38 652 ALA A CA 1
ATOM 5004 C C . ALA A 1 652 ? -6.066 47.312 -18.062 1 65.38 652 ALA A C 1
ATOM 5006 O O . ALA A 1 652 ? -6.012 48 -19.094 1 65.38 652 ALA A O 1
ATOM 5007 N N . VAL A 1 653 ? -7.277 47.156 -17.547 1 65.5 653 VAL A N 1
ATOM 5008 C CA . VAL A 1 653 ? -8.578 47.656 -18.016 1 65.5 653 VAL A CA 1
ATOM 5009 C C . VAL A 1 653 ? -8.602 49.188 -17.969 1 65.5 653 VAL A C 1
ATOM 5011 O O . VAL A 1 653 ? -9.18 49.812 -18.844 1 65.5 653 VAL A O 1
ATOM 5014 N N . ASP A 1 654 ? -7.957 49.812 -16.938 1 64.38 654 ASP A N 1
ATOM 5015 C CA . ASP A 1 654 ? -8.062 51.25 -16.719 1 64.38 654 ASP A CA 1
ATOM 5016 C C . ASP A 1 654 ? -6.988 52 -17.484 1 64.38 654 ASP A C 1
ATOM 5018 O O . ASP A 1 654 ? -7.02 53.25 -17.562 1 64.38 654 ASP A O 1
ATOM 5022 N N . LYS A 1 655 ? -6.039 51.312 -18.203 1 75 655 LYS A N 1
ATOM 5023 C CA . LYS A 1 655 ? -5.012 52 -19 1 75 655 LYS A CA 1
ATOM 5024 C C . LYS A 1 655 ? -5.074 51.562 -20.469 1 75 655 LYS A C 1
ATOM 5026 O O . LYS A 1 655 ? -4.324 50.688 -20.891 1 75 655 LYS A O 1
ATOM 5031 N N . ALA A 1 656 ? -5.801 52.094 -21.125 1 69.69 656 ALA A N 1
ATOM 5032 C CA . ALA A 1 656 ? -6.102 51.75 -22.516 1 69.69 656 ALA A CA 1
ATOM 5033 C C . ALA A 1 656 ? -4.848 51.844 -23.375 1 69.69 656 ALA A C 1
ATOM 5035 O O . ALA A 1 656 ? -4.621 51 -24.25 1 69.69 656 ALA A O 1
ATOM 5036 N N . LYS A 1 657 ? -4.039 52.781 -23.078 1 73.19 657 LYS A N 1
ATOM 5037 C CA . LYS A 1 657 ? -2.848 52.969 -23.906 1 73.19 657 LYS A CA 1
ATOM 5038 C C . LYS A 1 657 ? -1.832 51.875 -23.672 1 73.19 657 LYS A C 1
ATOM 5040 O O . LYS A 1 657 ? -1.225 51.375 -24.625 1 73.19 657 LYS A O 1
ATOM 5045 N N . GLU A 1 658 ? -1.732 51.469 -22.516 1 75.94 658 GLU A N 1
ATOM 5046 C CA . GLU A 1 658 ? -0.78 50.406 -22.188 1 75.94 658 GLU A CA 1
ATOM 5047 C C . GLU A 1 658 ? -1.238 49.062 -22.766 1 75.94 658 GLU A C 1
ATOM 5049 O O . GLU A 1 658 ? -0.422 48.281 -23.25 1 75.94 658 GLU A O 1
ATOM 5054 N N . THR A 1 659 ? -2.408 48.875 -22.734 1 80.31 659 THR A N 1
ATOM 5055 C CA . THR A 1 659 ? -2.977 47.656 -23.297 1 80.31 659 THR A CA 1
ATOM 5056 C C . THR A 1 659 ? -2.812 47.656 -24.828 1 80.31 659 THR A C 1
ATOM 5058 O O . THR A 1 659 ? -2.506 46.594 -25.406 1 80.31 659 THR A O 1
ATOM 5061 N N . ALA A 1 660 ? -3.07 48.75 -25.344 1 77.62 660 ALA A N 1
ATOM 5062 C CA . ALA A 1 660 ? -2.91 48.844 -26.781 1 77.62 660 ALA A CA 1
ATOM 5063 C C . ALA A 1 660 ? -1.46 48.625 -27.203 1 77.62 660 ALA A C 1
ATOM 5065 O O . ALA A 1 660 ? -1.192 47.938 -28.188 1 77.62 660 ALA A O 1
ATOM 5066 N N . ASP A 1 661 ? -0.56 49.156 -26.391 1 79.81 661 ASP A N 1
ATOM 5067 C CA . ASP A 1 661 ? 0.86 48.969 -26.688 1 79.81 661 ASP A CA 1
ATOM 5068 C C . ASP A 1 661 ? 1.271 47.5 -26.516 1 79.81 661 ASP A C 1
ATOM 5070 O O . ASP A 1 661 ? 2.059 46.969 -27.312 1 79.81 661 ASP A O 1
ATOM 5074 N N . LEU A 1 662 ? 0.714 46.938 -25.609 1 82.81 662 LEU A N 1
ATOM 5075 C CA . LEU A 1 662 ? 1.011 45.531 -25.359 1 82.81 662 LEU A CA 1
ATOM 5076 C C . LEU A 1 662 ? 0.52 44.625 -26.5 1 82.81 662 LEU A C 1
ATOM 5078 O O . LEU A 1 662 ? 1.236 43.75 -26.953 1 82.81 662 LEU A O 1
ATOM 5082 N N . LEU A 1 663 ? -0.577 44.969 -26.938 1 81.88 663 LEU A N 1
ATOM 5083 C CA . LEU A 1 663 ? -1.179 44.156 -28 1 81.88 663 LEU A CA 1
ATOM 5084 C C . LEU A 1 663 ? -0.536 44.469 -29.344 1 81.88 663 LEU A C 1
ATOM 5086 O O . LEU A 1 663 ? -0.509 43.594 -30.234 1 81.88 663 LEU A O 1
ATOM 5090 N N . ASP A 1 664 ? -0.099 45.625 -29.375 1 81.44 664 ASP A N 1
ATOM 5091 C CA . ASP A 1 664 ? 0.626 45.969 -30.594 1 81.44 664 ASP A CA 1
ATOM 5092 C C . ASP A 1 664 ? 1.934 45.188 -30.703 1 81.44 664 ASP A C 1
ATOM 5094 O O . ASP A 1 664 ? 2.309 44.75 -31.781 1 81.44 664 ASP A O 1
ATOM 5098 N N . HIS A 1 665 ? 2.537 44.969 -29.609 1 85.5 665 HIS A N 1
ATOM 5099 C CA . HIS A 1 665 ? 3.805 44.25 -29.609 1 85.5 665 HIS A CA 1
ATOM 5100 C C . HIS A 1 665 ? 3.584 42.75 -29.672 1 85.5 665 HIS A C 1
ATOM 5102 O O . HIS A 1 665 ? 4.266 42.031 -30.422 1 85.5 665 HIS A O 1
ATOM 5108 N N . TRP A 1 666 ? 2.645 42.312 -29.016 1 85.56 666 TRP A N 1
ATOM 5109 C CA . TRP A 1 666 ? 2.512 40.875 -28.859 1 85.56 666 TRP A CA 1
ATOM 5110 C C . TRP A 1 666 ? 1.348 40.312 -29.688 1 85.56 666 TRP A C 1
ATOM 5112 O O . TRP A 1 666 ? 1.05 39.125 -29.656 1 85.56 666 TRP A O 1
ATOM 5122 N N . GLY A 1 667 ? 0.727 41.094 -30.328 1 82.56 667 GLY A N 1
ATOM 5123 C CA . GLY A 1 667 ? -0.335 40.688 -31.25 1 82.56 667 GLY A CA 1
ATOM 5124 C C . GLY A 1 667 ? 0.091 39.625 -32.219 1 82.56 667 GLY A C 1
ATOM 5125 O O . GLY A 1 667 ? -0.634 38.656 -32.438 1 82.56 667 GLY A O 1
ATOM 5126 N N . PRO A 1 668 ? 1.245 39.719 -32.656 1 85 668 PRO A N 1
ATOM 5127 C CA . PRO A 1 668 ? 1.711 38.688 -33.594 1 85 668 PRO A CA 1
ATOM 5128 C C . PRO A 1 668 ? 1.833 37.312 -32.969 1 85 668 PRO A C 1
ATOM 5130 O O . PRO A 1 668 ? 1.662 36.312 -33.625 1 85 668 PRO A O 1
ATOM 5133 N N . LEU A 1 669 ? 2.131 37.25 -31.719 1 87.94 669 LEU A N 1
ATOM 5134 C CA . LEU A 1 669 ? 2.156 35.969 -31.016 1 87.94 669 LEU A CA 1
ATOM 5135 C C . LEU A 1 669 ? 0.77 35.344 -30.984 1 87.94 669 LEU A C 1
ATOM 5137 O O . LEU A 1 669 ? 0.625 34.125 -31.219 1 87.94 669 LEU A O 1
ATOM 5141 N N . LEU A 1 670 ? -0.144 36.125 -30.719 1 86.38 670 LEU A N 1
ATOM 5142 C CA . LEU A 1 670 ? -1.528 35.656 -30.703 1 86.38 670 LEU A CA 1
ATOM 5143 C C . LEU A 1 670 ? -1.947 35.156 -32.094 1 86.38 670 LEU A C 1
ATOM 5145 O O . LEU A 1 670 ? -2.648 34.156 -32.188 1 86.38 670 LEU A O 1
ATOM 5149 N N . GLN A 1 671 ? -1.526 35.844 -33.031 1 85.44 671 GLN A N 1
ATOM 5150 C CA . GLN A 1 671 ? -1.83 35.438 -34.406 1 85.44 671 GLN A CA 1
ATOM 5151 C C . GLN A 1 671 ? -1.199 34.094 -34.75 1 85.44 671 GLN A C 1
ATOM 5153 O O . GLN A 1 671 ? -1.833 33.281 -35.375 1 85.44 671 GLN A O 1
ATOM 5158 N N . GLU A 1 672 ? -0.056 33.875 -34.25 1 84.19 672 GLU A N 1
ATOM 5159 C CA . GLU A 1 672 ? 0.661 32.656 -34.562 1 84.19 672 GLU A CA 1
ATOM 5160 C C . GLU A 1 672 ? 0.011 31.453 -33.875 1 84.19 672 GLU A C 1
ATOM 5162 O O . GLU A 1 672 ? -0.111 30.391 -34.469 1 84.19 672 GLU A O 1
ATOM 5167 N N . VAL A 1 673 ? -0.379 31.688 -32.719 1 84 673 VAL A N 1
ATOM 5168 C CA . VAL A 1 673 ? -0.942 30.578 -31.953 1 84 673 VAL A CA 1
ATOM 5169 C C . VAL A 1 673 ? -2.373 30.312 -32.406 1 84 673 VAL A C 1
ATOM 5171 O O . VAL A 1 673 ? -2.867 29.188 -32.312 1 84 673 VAL A O 1
ATOM 5174 N N . ALA A 1 674 ? -3.002 31.266 -32.906 1 81.69 674 ALA A N 1
ATOM 5175 C CA . ALA A 1 674 ? -4.391 31.156 -33.344 1 81.69 674 ALA A CA 1
ATOM 5176 C C . ALA A 1 674 ? -4.477 30.688 -34.781 1 81.69 674 ALA A C 1
ATOM 5178 O O . ALA A 1 674 ? -5.566 30.406 -35.281 1 81.69 674 ALA A O 1
ATOM 5179 N N . GLN A 1 675 ? -3.373 30.531 -35.406 1 78.81 675 GLN A N 1
ATOM 5180 C CA . GLN A 1 675 ? -3.355 30.25 -36.812 1 78.81 675 GLN A CA 1
ATOM 5181 C C . GLN A 1 675 ? -4.086 28.953 -37.156 1 78.81 675 GLN A C 1
ATOM 5183 O O . GLN A 1 675 ? -4.766 28.844 -38.156 1 78.81 675 GLN A O 1
ATOM 5188 N N . ASP A 1 676 ? -4.012 28.062 -36.219 1 76.81 676 ASP A N 1
ATOM 5189 C CA . ASP A 1 676 ? -4.617 26.766 -36.469 1 76.81 676 ASP A CA 1
ATOM 5190 C C . ASP A 1 676 ? -6.125 26.797 -36.25 1 76.81 676 ASP A C 1
ATOM 5192 O O . ASP A 1 676 ? -6.883 26.109 -36.938 1 76.81 676 ASP A O 1
ATOM 5196 N N . ASP A 1 677 ? -6.586 27.609 -35.281 1 82.06 677 ASP A N 1
ATOM 5197 C CA . ASP A 1 677 ? -8 27.719 -34.938 1 82.06 677 ASP A CA 1
ATOM 5198 C C . ASP A 1 677 ? -8.336 29.094 -34.375 1 82.06 677 ASP A C 1
ATOM 5200 O O . ASP A 1 677 ? -8.289 29.312 -33.188 1 82.06 677 ASP A O 1
ATOM 5204 N N . GLN A 1 678 ? -8.734 29.906 -35.25 1 87.31 678 GLN A N 1
ATOM 5205 C CA . GLN A 1 678 ? -9.023 31.281 -34.875 1 87.31 678 GLN A CA 1
ATOM 5206 C C . GLN A 1 678 ? -10.336 31.375 -34.094 1 87.31 678 GLN A C 1
ATOM 5208 O O . GLN A 1 678 ? -10.523 32.281 -33.281 1 87.31 678 GLN A O 1
ATOM 5213 N N . VAL A 1 679 ? -11.18 30.453 -34.406 1 85.25 679 VAL A N 1
ATOM 5214 C CA . VAL A 1 679 ? -12.477 30.453 -33.75 1 85.25 679 VAL A CA 1
ATOM 5215 C C . VAL A 1 679 ? -12.297 30.125 -32.25 1 85.25 679 VAL A C 1
ATOM 5217 O O . VAL A 1 679 ? -12.875 30.781 -31.391 1 85.25 679 VAL A O 1
ATOM 5220 N N . GLU A 1 680 ? -11.461 29.297 -32.062 1 87.19 680 GLU A N 1
ATOM 5221 C CA . GLU A 1 680 ? -11.203 28.938 -30.672 1 87.19 680 GLU A CA 1
ATOM 5222 C C . GLU A 1 680 ? -10.492 30.062 -29.922 1 87.19 680 GLU A C 1
ATOM 5224 O O . GLU A 1 680 ? -10.766 30.297 -28.75 1 87.19 680 GLU A O 1
ATOM 5229 N N . ALA A 1 681 ? -9.617 30.672 -30.562 1 89.69 681 ALA A N 1
ATOM 5230 C CA . ALA A 1 681 ? -8.906 31.797 -29.938 1 89.69 681 ALA A CA 1
ATOM 5231 C C . ALA A 1 681 ? -9.875 32.906 -29.516 1 89.69 681 ALA A C 1
ATOM 5233 O O . ALA A 1 681 ? -9.766 33.438 -28.406 1 89.69 681 ALA A O 1
ATOM 5234 N N . LEU A 1 682 ? -10.828 33.188 -30.391 1 88.56 682 LEU A N 1
ATOM 5235 C CA . LEU A 1 682 ? -11.82 34.188 -30.062 1 88.56 682 LEU A CA 1
ATOM 5236 C C . LEU A 1 682 ? -12.719 33.75 -28.922 1 88.56 682 LEU A C 1
ATOM 5238 O O . LEU A 1 682 ? -13.062 34.531 -28.047 1 88.56 682 LEU A O 1
ATOM 5242 N N . ALA A 1 683 ? -13.031 32.469 -29 1 86.81 683 ALA A N 1
ATOM 5243 C CA . ALA A 1 683 ? -13.852 31.938 -27.938 1 86.81 683 ALA A CA 1
ATOM 5244 C C . ALA A 1 683 ? -13.109 31.984 -26.594 1 86.81 683 ALA A C 1
ATOM 5246 O O . ALA A 1 683 ? -13.711 32.25 -25.562 1 86.81 683 ALA A O 1
ATOM 5247 N N . LEU A 1 684 ? -11.906 31.828 -26.672 1 87.94 684 LEU A N 1
ATOM 5248 C CA . LEU A 1 684 ? -11.094 31.859 -25.469 1 87.94 684 LEU A CA 1
ATOM 5249 C C . LEU A 1 684 ? -10.984 33.281 -24.922 1 87.94 684 LEU A C 1
ATOM 5251 O O . LEU A 1 684 ? -11.047 33.5 -23.719 1 87.94 684 LEU A O 1
ATOM 5255 N N . ILE A 1 685 ? -10.773 34.188 -25.812 1 89.19 685 ILE A N 1
ATOM 5256 C CA . ILE A 1 685 ? -10.727 35.594 -25.422 1 89.19 685 ILE A CA 1
ATOM 5257 C C . ILE A 1 685 ? -12.047 36 -24.766 1 89.19 685 ILE A C 1
ATOM 5259 O O . ILE A 1 685 ? -12.062 36.656 -23.719 1 89.19 685 ILE A O 1
ATOM 5263 N N . GLN A 1 686 ? -13.094 35.562 -25.391 1 88.19 686 GLN A N 1
ATOM 5264 C CA . GLN A 1 686 ? -14.422 35.875 -24.859 1 88.19 686 GLN A CA 1
ATOM 5265 C C . GLN A 1 686 ? -14.617 35.219 -23.484 1 88.19 686 GLN A C 1
ATOM 5267 O O . GLN A 1 686 ? -15.109 35.875 -22.562 1 88.19 686 GLN A O 1
ATOM 5272 N N . SER A 1 687 ? -14.242 34.062 -23.422 1 85.19 687 SER A N 1
ATOM 5273 C CA . SER A 1 687 ? -14.422 33.312 -22.172 1 85.19 687 SER A CA 1
ATOM 5274 C C . SER A 1 687 ? -13.562 33.906 -21.062 1 85.19 687 SER A C 1
ATOM 5276 O O . SER A 1 687 ? -14 33.969 -19.906 1 85.19 687 SER A O 1
ATOM 5278 N N . TYR A 1 688 ? -12.414 34.25 -21.391 1 86.75 688 TYR A N 1
ATOM 5279 C CA . TYR A 1 688 ? -11.555 34.875 -20.391 1 86.75 688 TYR A CA 1
ATOM 5280 C C . TYR A 1 688 ? -12.18 36.156 -19.859 1 86.75 688 TYR A C 1
ATOM 5282 O O . TYR A 1 688 ? -12.18 36.406 -18.656 1 86.75 688 TYR A O 1
ATOM 5290 N N . CYS A 1 689 ? -12.672 36.969 -20.734 1 85.06 689 CYS A N 1
ATOM 5291 C CA . CYS A 1 689 ? -13.305 38.219 -20.344 1 85.06 689 CYS A CA 1
ATOM 5292 C C . CYS A 1 689 ? -14.594 37.969 -19.562 1 85.06 689 CYS A C 1
ATOM 5294 O O . CYS A 1 689 ? -15.023 38.812 -18.781 1 85.06 689 CYS A O 1
ATOM 5296 N N . ALA A 1 690 ? -15.18 36.812 -19.766 1 82.19 690 ALA A N 1
ATOM 5297 C CA . ALA A 1 690 ? -16.422 36.469 -19.062 1 82.19 690 ALA A CA 1
ATOM 5298 C C . ALA A 1 690 ? -16.125 35.969 -17.656 1 82.19 690 ALA A C 1
ATOM 5300 O O . ALA A 1 690 ? -16.891 36.25 -16.719 1 82.19 690 ALA A O 1
ATOM 5301 N N . VAL A 1 691 ? -15.07 35.375 -17.578 1 78.81 691 VAL A N 1
ATOM 5302 C CA . VAL A 1 691 ? -14.719 34.75 -16.297 1 78.81 691 VAL A CA 1
ATOM 5303 C C . VAL A 1 691 ? -14.109 35.812 -15.391 1 78.81 691 VAL A C 1
ATOM 5305 O O . VAL A 1 691 ? -14.359 35.812 -14.18 1 78.81 691 VAL A O 1
ATOM 5308 N N . HIS A 1 692 ? -13.422 36.812 -16 1 76.94 692 HIS A N 1
ATOM 5309 C CA . HIS A 1 692 ? -12.836 37.938 -15.266 1 76.94 692 HIS A CA 1
ATOM 5310 C C . HIS A 1 692 ? -13.664 39.188 -15.445 1 76.94 692 HIS A C 1
ATOM 5312 O O . HIS A 1 692 ? -13.547 39.875 -16.469 1 76.94 692 HIS A O 1
ATOM 5318 N N . VAL A 1 693 ? -14.312 39.531 -14.508 1 74.25 693 VAL A N 1
ATOM 5319 C CA . VAL A 1 693 ? -15.297 40.594 -14.562 1 74.25 693 VAL A CA 1
ATOM 5320 C C . VAL A 1 693 ? -14.602 41.906 -14.883 1 74.25 693 VAL A C 1
ATOM 5322 O O . VAL A 1 693 ? -15.148 42.75 -15.602 1 74.25 693 VAL A O 1
ATOM 5325 N N . THR A 1 694 ? -13.391 42.125 -14.508 1 74.88 694 THR A N 1
ATOM 5326 C CA . THR A 1 694 ? -12.68 43.375 -14.758 1 74.88 694 THR A CA 1
ATOM 5327 C C . THR A 1 694 ? -12.344 43.5 -16.234 1 74.88 694 THR A C 1
ATOM 5329 O O . THR A 1 694 ? -12.172 44.625 -16.75 1 74.88 694 THR A O 1
ATOM 5332 N N . HIS A 1 695 ? -12.414 42.406 -16.906 1 79.62 695 HIS A N 1
ATOM 5333 C CA . HIS A 1 695 ? -11.969 42.406 -18.297 1 79.62 695 HIS A CA 1
ATOM 5334 C C . HIS A 1 695 ? -13.156 42.406 -19.25 1 79.62 695 HIS A C 1
ATOM 5336 O O . HIS A 1 695 ? -12.984 42.438 -20.469 1 79.62 695 HIS A O 1
ATOM 5342 N N . THR A 1 696 ? -14.242 42.406 -18.656 1 80.5 696 THR A N 1
ATOM 5343 C CA . THR A 1 696 ? -15.438 42.344 -19.484 1 80.5 696 THR A CA 1
ATOM 5344 C C . THR A 1 696 ? -15.516 43.531 -20.422 1 80.5 696 THR A C 1
ATOM 5346 O O . THR A 1 696 ? -15.93 43.406 -21.578 1 80.5 696 THR A O 1
ATOM 5349 N N . ARG A 1 697 ? -15.055 44.625 -19.922 1 77.69 697 ARG A N 1
ATOM 5350 C CA . ARG A 1 697 ? -15.117 45.844 -20.688 1 77.69 697 ARG A CA 1
ATOM 5351 C C . ARG A 1 697 ? -14.07 45.875 -21.797 1 77.69 697 ARG A C 1
ATOM 5353 O O . ARG A 1 697 ? -14.172 46.656 -22.75 1 77.69 697 ARG A O 1
ATOM 5360 N N . LEU A 1 698 ? -13.234 45 -21.781 1 80.25 698 LEU A N 1
ATOM 5361 C CA . LEU A 1 698 ? -12.125 45 -22.719 1 80.25 698 LEU A CA 1
ATOM 5362 C C . LEU A 1 698 ? -12.453 44.156 -23.953 1 80.25 698 LEU A C 1
ATOM 5364 O O . LEU A 1 698 ? -11.781 44.281 -24.984 1 80.25 698 LEU A O 1
ATOM 5368 N N . PHE A 1 699 ? -13.461 43.5 -23.938 1 86.25 699 PHE A N 1
ATOM 5369 C CA . PHE A 1 699 ? -13.703 42.531 -25 1 86.25 699 PHE A CA 1
ATOM 5370 C C . PHE A 1 699 ? -13.992 43.25 -26.312 1 86.25 699 PHE A C 1
ATOM 5372 O O . PHE A 1 699 ? -13.422 42.906 -27.359 1 86.25 699 PHE A O 1
ATOM 5379 N N . LEU A 1 700 ? -14.852 44.219 -26.219 1 82.25 700 LEU A N 1
ATOM 5380 C CA . LEU A 1 700 ? -15.227 44.938 -27.438 1 82.25 700 LEU A CA 1
ATOM 5381 C C . LEU A 1 700 ? -14.031 45.656 -28.031 1 82.25 700 LEU A C 1
ATOM 5383 O O . LEU A 1 700 ? -13.766 45.562 -29.234 1 82.25 700 LEU A O 1
ATOM 5387 N N . PRO A 1 701 ? -13.25 46.312 -27.203 1 80.75 701 PRO A N 1
ATOM 5388 C CA . PRO A 1 701 ? -12.039 46.938 -27.766 1 80.75 701 PRO A CA 1
ATOM 5389 C C . PRO A 1 701 ? -11.047 45.906 -28.297 1 80.75 701 PRO A C 1
ATOM 5391 O O . PRO A 1 701 ? -10.367 46.188 -29.297 1 80.75 701 PRO A O 1
ATOM 5394 N N . LEU A 1 702 ? -11.039 44.812 -27.75 1 84.94 702 LEU A N 1
ATOM 5395 C CA . LEU A 1 702 ? -10.125 43.75 -28.172 1 84.94 702 LEU A CA 1
ATOM 5396 C C . LEU A 1 702 ? -10.578 43.156 -29.5 1 84.94 702 LEU A C 1
ATOM 5398 O O . LEU A 1 702 ? -9.758 42.906 -30.375 1 84.94 702 LEU A O 1
ATOM 5402 N N . LEU A 1 703 ? -11.836 42.938 -29.594 1 85.56 703 LEU A N 1
ATOM 5403 C CA . LEU A 1 703 ? -12.391 42.406 -30.828 1 85.56 703 LEU A CA 1
ATOM 5404 C C . LEU A 1 703 ? -12.164 43.344 -31.984 1 85.56 703 LEU A C 1
ATOM 5406 O O . LEU A 1 703 ? -11.82 42.906 -33.094 1 85.56 703 LEU A O 1
ATOM 5410 N N . LYS A 1 704 ? -12.266 44.594 -31.688 1 80.88 704 LYS A N 1
ATOM 5411 C CA . LYS A 1 704 ? -12.016 45.625 -32.688 1 80.88 704 LYS A CA 1
ATOM 5412 C C . LYS A 1 704 ? -10.539 45.656 -33.062 1 80.88 704 LYS A C 1
ATOM 5414 O O . LYS A 1 704 ? -10.203 45.812 -34.25 1 80.88 704 LYS A O 1
ATOM 5419 N N . LYS A 1 705 ? -9.781 45.469 -32.094 1 81.38 705 LYS A N 1
ATOM 5420 C CA . LYS A 1 705 ? -8.344 45.5 -32.344 1 81.38 705 LYS A CA 1
ATOM 5421 C C . LYS A 1 705 ? -7.902 44.281 -33.156 1 81.38 705 LYS A C 1
ATOM 5423 O O . LYS A 1 705 ? -7.094 44.375 -34.062 1 81.38 705 LYS A O 1
ATOM 5428 N N . VAL A 1 706 ? -8.438 43.188 -32.781 1 82.81 706 VAL A N 1
ATOM 5429 C CA . VAL A 1 706 ? -8.109 41.938 -33.469 1 82.81 706 VAL A CA 1
ATOM 5430 C C . VAL A 1 706 ? -8.578 42 -34.938 1 82.81 706 VAL A C 1
ATOM 5432 O O . VAL A 1 706 ? -7.902 41.5 -35.812 1 82.81 706 VAL A O 1
ATOM 5435 N N . TYR A 1 707 ? -9.648 42.656 -35.125 1 82.25 707 TYR A N 1
ATOM 5436 C CA . TYR A 1 707 ? -10.195 42.875 -36.438 1 82.25 707 TYR A CA 1
ATOM 5437 C C . TYR A 1 707 ? -9.359 43.875 -37.219 1 82.25 707 TYR A C 1
ATOM 5439 O O . TYR A 1 707 ? -8.984 43.656 -38.375 1 82.25 707 TYR A O 1
ATOM 5447 N N . ASN A 1 708 ? -9.008 45.031 -36.562 1 79.25 708 ASN A N 1
ATOM 5448 C CA . ASN A 1 708 ? -8.297 46.125 -37.219 1 79.25 708 ASN A CA 1
ATOM 5449 C C . ASN A 1 708 ? -6.863 45.719 -37.562 1 79.25 708 ASN A C 1
ATOM 5451 O O . ASN A 1 708 ? -6.344 46.125 -38.625 1 79.25 708 ASN A O 1
ATOM 5455 N N . ASP A 1 709 ? -6.324 44.906 -36.688 1 79.62 709 ASP A N 1
ATOM 5456 C CA . ASP A 1 709 ? -4.934 44.5 -36.906 1 79.62 709 ASP A CA 1
ATOM 5457 C C . ASP A 1 709 ? -4.84 43.219 -37.719 1 79.62 709 ASP A C 1
ATOM 5459 O O . ASP A 1 709 ? -3.744 42.719 -37.938 1 79.62 709 ASP A O 1
ATOM 5463 N N . GLU A 1 710 ? -6.066 42.656 -38.031 1 80.06 710 GLU A N 1
ATOM 5464 C CA . GLU A 1 710 ? -6.172 41.469 -38.875 1 80.06 710 GLU A CA 1
ATOM 5465 C C . GLU A 1 710 ? -5.492 40.281 -38.219 1 80.06 710 GLU A C 1
ATOM 5467 O O . GLU A 1 710 ? -4.789 39.5 -38.906 1 80.06 710 GLU A O 1
ATOM 5472 N N . LEU A 1 711 ? -5.629 40.156 -37 1 81.25 711 LEU A N 1
ATOM 5473 C CA . LEU A 1 711 ? -5.09 39 -36.281 1 81.25 711 LEU A CA 1
ATOM 5474 C C . LEU A 1 711 ? -5.93 37.75 -36.562 1 81.25 711 LEU A C 1
ATOM 5476 O O . LEU A 1 711 ? -5.41 36.656 -36.562 1 81.25 711 LEU A O 1
ATOM 5480 N N . VAL A 1 712 ? -7.191 38.062 -36.719 1 83.06 712 VAL A N 1
ATOM 5481 C CA . VAL A 1 712 ? -8.148 37.031 -37.094 1 83.06 712 VAL A CA 1
ATOM 5482 C C . VAL A 1 712 ? -8.875 37.438 -38.375 1 83.06 712 VAL A C 1
ATOM 5484 O O . VAL A 1 712 ? -9.148 38.625 -38.594 1 83.06 712 VAL A O 1
ATOM 5487 N N . SER A 1 713 ? -9.148 36.5 -39.188 1 85 713 SER A N 1
ATOM 5488 C CA . SER A 1 713 ? -9.805 36.812 -40.438 1 85 713 SER A CA 1
ATOM 5489 C C . SER A 1 713 ? -11.281 37.125 -40.25 1 85 713 SER A C 1
ATOM 5491 O O . SER A 1 713 ? -11.883 36.719 -39.25 1 85 713 SER A O 1
ATOM 5493 N N . ASP A 1 714 ? -11.797 37.906 -41.125 1 84.44 714 ASP A N 1
ATOM 5494 C CA . ASP A 1 714 ? -13.211 38.25 -41.094 1 84.44 714 ASP A CA 1
ATOM 5495 C C . ASP A 1 714 ? -14.086 37 -41.094 1 84.44 714 ASP A C 1
ATOM 5497 O O . ASP A 1 714 ? -15.094 36.938 -40.406 1 84.44 714 ASP A O 1
ATOM 5501 N N . GLU A 1 715 ? -13.617 36.062 -41.812 1 83.75 715 GLU A N 1
ATOM 5502 C CA . GLU A 1 715 ? -14.375 34.812 -41.906 1 83.75 715 GLU A CA 1
ATOM 5503 C C . GLU A 1 715 ? -14.383 34.094 -40.562 1 83.75 715 GLU A C 1
ATOM 5505 O O . GLU A 1 715 ? -15.391 33.469 -40.188 1 83.75 715 GLU A O 1
ATOM 5510 N N . SER A 1 716 ? -13.359 34.281 -39.844 1 85.81 716 SER A N 1
ATOM 5511 C CA . SER A 1 716 ? -13.266 33.531 -38.594 1 85.81 716 SER A CA 1
ATOM 5512 C C . SER A 1 716 ? -14.117 34.188 -37.5 1 85.81 716 SER A C 1
ATOM 5514 O O . SER A 1 716 ? -14.656 33.531 -36.625 1 85.81 716 SER A O 1
ATOM 5516 N N . ILE A 1 717 ? -14.18 35.5 -37.531 1 87.38 717 ILE A N 1
ATOM 5517 C CA . ILE A 1 717 ? -15.039 36.188 -36.594 1 87.38 717 ILE A CA 1
ATOM 5518 C C . ILE A 1 717 ? -16.5 35.812 -36.844 1 87.38 717 ILE A C 1
ATOM 5520 O O . ILE A 1 717 ? -17.25 35.562 -35.875 1 87.38 717 ILE A O 1
ATOM 5524 N N . LEU A 1 718 ? -16.859 35.719 -38.156 1 85.06 718 LEU A N 1
ATOM 5525 C CA . LEU A 1 718 ? -18.203 35.312 -38.5 1 85.06 718 LEU A CA 1
ATOM 5526 C C . LEU A 1 718 ? -18.453 33.875 -38.125 1 85.06 718 LEU A C 1
ATOM 5528 O O . LEU A 1 718 ? -19.531 33.5 -37.656 1 85.06 718 LEU A O 1
ATOM 5532 N N . ALA A 1 719 ? -17.453 33.062 -38.312 1 83 719 ALA A N 1
ATOM 5533 C CA . ALA A 1 719 ? -17.562 31.656 -37.938 1 83 719 ALA A CA 1
ATOM 5534 C C . ALA A 1 719 ? -17.703 31.5 -36.406 1 83 719 ALA A C 1
ATOM 5536 O O . ALA A 1 719 ? -18.453 30.641 -35.938 1 83 719 ALA A O 1
ATOM 5537 N N . TRP A 1 720 ? -16.969 32.312 -35.688 1 86.88 720 TRP A N 1
ATOM 5538 C CA . TRP A 1 720 ? -17.078 32.312 -34.219 1 86.88 720 TRP A CA 1
ATOM 5539 C C . TRP A 1 720 ? -18.5 32.656 -33.781 1 86.88 720 TRP A C 1
ATOM 5541 O O . TRP A 1 720 ? -19.047 32.031 -32.906 1 86.88 720 TRP A O 1
ATOM 5551 N N . TRP A 1 721 ? -19.062 33.656 -34.375 1 85.75 721 TRP A N 1
ATOM 5552 C CA . TRP A 1 721 ? -20.406 34.094 -34.031 1 85.75 721 TRP A CA 1
ATOM 5553 C C . TRP A 1 721 ? -21.422 33 -34.25 1 85.75 721 TRP A C 1
ATOM 5555 O O . TRP A 1 721 ? -22.375 32.844 -33.469 1 85.75 721 TRP A O 1
ATOM 5565 N N . LYS A 1 722 ? -21.156 32.125 -35.188 1 80.69 722 LYS A N 1
ATOM 5566 C CA . LYS A 1 722 ? -22.078 31.047 -35.5 1 80.69 722 LYS A CA 1
ATOM 5567 C C . LYS A 1 722 ? -21.75 29.781 -34.719 1 80.69 722 LYS A C 1
ATOM 5569 O O . LYS A 1 722 ? -22.594 28.922 -34.531 1 80.69 722 LYS A O 1
ATOM 5574 N N . HIS A 1 723 ? -20.625 29.719 -34.219 1 78.94 723 HIS A N 1
ATOM 5575 C CA . HIS A 1 723 ? -20.156 28.531 -33.531 1 78.94 723 HIS A CA 1
ATOM 5576 C C . HIS A 1 723 ? -20.75 28.438 -32.125 1 78.94 723 HIS A C 1
ATOM 5578 O O . HIS A 1 723 ? -20.922 29.453 -31.453 1 78.94 723 HIS A O 1
ATOM 5584 N N . PRO A 1 724 ? -21.031 27.344 -31.641 1 78.12 724 PRO A N 1
ATOM 5585 C CA . PRO A 1 724 ? -21.609 27.188 -30.312 1 78.12 724 PRO A CA 1
ATOM 5586 C C . PRO A 1 724 ? -20.656 27.641 -29.203 1 78.12 724 PRO A C 1
ATOM 5588 O O . PRO A 1 724 ? -21.109 27.953 -28.094 1 78.12 724 PRO A O 1
ATOM 5591 N N . SER A 1 725 ? -19.516 27.766 -29.453 1 79 725 SER A N 1
ATOM 5592 C CA . SER A 1 725 ? -18.547 28.172 -28.438 1 79 725 SER A CA 1
ATOM 5593 C C . SER A 1 725 ? -18.719 29.641 -28.062 1 79 725 SER A C 1
ATOM 5595 O O . SER A 1 725 ? -18.281 30.078 -27 1 79 725 SER A O 1
ATOM 5597 N N . SER A 1 726 ? -19.328 30.375 -28.891 1 81.62 726 SER A N 1
ATOM 5598 C CA . SER A 1 726 ? -19.578 31.781 -28.609 1 81.62 726 SER A CA 1
ATOM 5599 C C . SER A 1 726 ? -20.672 31.953 -27.562 1 81.62 726 SER A C 1
ATOM 5601 O O . SER A 1 726 ? -20.828 33.031 -27 1 81.62 726 SER A O 1
ATOM 5603 N N . ARG A 1 727 ? -21.359 30.922 -27.297 1 78.25 727 ARG A N 1
ATOM 5604 C CA . ARG A 1 727 ? -22.469 31 -26.359 1 78.25 727 ARG A CA 1
ATOM 5605 C C . ARG A 1 727 ? -22.141 30.297 -25.047 1 78.25 727 ARG A C 1
ATOM 5607 O O . ARG A 1 727 ? -22.938 30.328 -24.109 1 78.25 727 ARG A O 1
ATOM 5614 N N . ARG A 1 728 ? -21.031 29.688 -25.078 1 75.94 728 ARG A N 1
ATOM 5615 C CA . ARG A 1 728 ? -20.656 28.938 -23.891 1 75.94 728 ARG A CA 1
ATOM 5616 C C . ARG A 1 728 ? -19.266 29.344 -23.406 1 75.94 728 ARG A C 1
ATOM 5618 O O . ARG A 1 728 ? -18.484 29.922 -24.156 1 75.94 728 ARG A O 1
ATOM 5625 N N . VAL A 1 729 ? -19 29.078 -22.219 1 72.75 729 VAL A N 1
ATOM 5626 C CA . VAL A 1 729 ? -17.672 29.312 -21.656 1 72.75 729 VAL A CA 1
ATOM 5627 C C . VAL A 1 729 ? -16.766 28.109 -21.953 1 72.75 729 VAL A C 1
ATOM 5629 O O . VAL A 1 729 ? -17.125 26.969 -21.656 1 72.75 729 VAL A O 1
ATOM 5632 N N . VAL A 1 730 ? -15.773 28.297 -22.734 1 72.25 730 VAL A N 1
ATOM 5633 C CA . VAL A 1 730 ? -14.898 27.25 -23.234 1 72.25 730 VAL A CA 1
ATOM 5634 C C . VAL A 1 730 ? -13.961 26.781 -22.125 1 72.25 730 VAL A C 1
ATOM 5636 O O . VAL A 1 730 ? -13.469 25.641 -22.156 1 72.25 730 VAL A O 1
ATOM 5639 N N . TYR A 1 731 ? -13.695 27.547 -21.203 1 60.56 731 TYR A N 1
ATOM 5640 C CA . TYR A 1 731 ? -12.859 27.141 -20.078 1 60.56 731 TYR A CA 1
ATOM 5641 C C . TYR A 1 731 ? -13.609 26.172 -19.172 1 60.56 731 TYR A C 1
ATOM 5643 O O . TYR A 1 731 ? -14.57 26.547 -18.5 1 60.56 731 TYR A O 1
ATOM 5651 N N . GLU A 1 732 ? -13.492 24.938 -19.266 1 55.03 732 GLU A N 1
ATOM 5652 C CA . GLU A 1 732 ? -14.289 23.875 -18.656 1 55.03 732 GLU A CA 1
ATOM 5653 C C . GLU A 1 732 ? -14.422 24.078 -17.156 1 55.03 732 GLU A C 1
ATOM 5655 O O . GLU A 1 732 ? -15.484 23.828 -16.578 1 55.03 732 GLU A O 1
ATOM 5660 N N . ASP A 1 733 ? -13.5 24.516 -16.484 1 51.25 733 ASP A N 1
ATOM 5661 C CA . ASP A 1 733 ? -13.438 24.578 -15.023 1 51.25 733 ASP A CA 1
ATOM 5662 C C . ASP A 1 733 ? -14.102 25.844 -14.492 1 51.25 733 ASP A C 1
ATOM 5664 O O . ASP A 1 733 ? -14.234 26.016 -13.281 1 51.25 733 ASP A O 1
ATOM 5668 N N . HIS A 1 734 ? -14.648 26.75 -15.383 1 54.62 734 HIS A N 1
ATOM 5669 C CA . HIS A 1 734 ? -15.211 28.031 -14.977 1 54.62 734 HIS A CA 1
ATOM 5670 C C . HIS A 1 734 ? -16.594 28.234 -15.578 1 54.62 734 HIS A C 1
ATOM 5672 O O . HIS A 1 734 ? -17 29.375 -15.82 1 54.62 734 HIS A O 1
ATOM 5678 N N . ASP A 1 735 ? -17.297 27.266 -15.719 1 54.56 735 ASP A N 1
ATOM 5679 C CA . ASP A 1 735 ? -18.594 27.484 -16.344 1 54.56 735 ASP A CA 1
ATOM 5680 C C . ASP A 1 735 ? -19.672 27.781 -15.305 1 54.56 735 ASP A C 1
ATOM 5682 O O . ASP A 1 735 ? -20.406 26.875 -14.898 1 54.56 735 ASP A O 1
ATOM 5686 N N . THR A 1 736 ? -19.656 28.812 -14.633 1 61.19 736 THR A N 1
ATOM 5687 C CA . THR A 1 736 ? -20.656 29.297 -13.695 1 61.19 736 THR A CA 1
ATOM 5688 C C . THR A 1 736 ? -21.812 29.969 -14.43 1 61.19 736 THR A C 1
ATOM 5690 O O . THR A 1 736 ? -21.656 30.391 -15.578 1 61.19 736 THR A O 1
ATOM 5693 N N . GLU A 1 737 ? -22.844 29.922 -13.789 1 63.97 737 GLU A N 1
ATOM 5694 C CA . GLU A 1 737 ? -24.031 30.547 -14.367 1 63.97 737 GLU A CA 1
ATOM 5695 C C . GLU A 1 737 ? -23.781 32.031 -14.672 1 63.97 737 GLU A C 1
ATOM 5697 O O . GLU A 1 737 ? -24.25 32.531 -15.688 1 63.97 737 GLU A O 1
ATOM 5702 N N . ASP A 1 738 ? -23.031 32.656 -13.891 1 71.62 738 ASP A N 1
ATOM 5703 C CA . ASP A 1 738 ? -22.75 34.062 -14.125 1 71.62 738 ASP A CA 1
ATOM 5704 C C . ASP A 1 738 ? -21.859 34.25 -15.352 1 71.62 738 ASP A C 1
ATOM 5706 O O . ASP A 1 738 ? -22.078 35.156 -16.156 1 71.62 738 ASP A O 1
ATOM 5710 N N . ALA A 1 739 ? -21 33.375 -15.508 1 72.31 739 ALA A N 1
ATOM 5711 C CA . ALA A 1 739 ? -20.094 33.469 -16.656 1 72.31 739 ALA A CA 1
ATOM 5712 C C . ALA A 1 739 ? -20.828 33.188 -17.953 1 72.31 739 ALA A C 1
ATOM 5714 O O . ALA A 1 739 ? -20.531 33.781 -18.984 1 72.31 739 ALA A O 1
ATOM 5715 N N . HIS A 1 740 ? -21.719 32.406 -17.734 1 78.19 740 HIS A N 1
ATOM 5716 C CA . HIS A 1 740 ? -22.516 32.094 -18.906 1 78.19 740 HIS A CA 1
ATOM 5717 C C . HIS A 1 740 ? -23.375 33.25 -19.344 1 78.19 740 HIS A C 1
ATOM 5719 O O . HIS A 1 740 ? -23.484 33.531 -20.547 1 78.19 740 HIS A O 1
ATOM 5725 N N . GLN A 1 741 ? -23.859 33.844 -18.328 1 77.75 741 GLN A N 1
ATOM 5726 C CA . GLN A 1 741 ? -24.656 35.031 -18.641 1 77.75 741 GLN A CA 1
ATOM 5727 C C . GLN A 1 741 ? -23.781 36.125 -19.234 1 77.75 741 GLN A C 1
ATOM 5729 O O . GLN A 1 741 ? -24.203 36.812 -20.172 1 77.75 741 GLN A O 1
ATOM 5734 N N . ILE A 1 742 ? -22.625 36.25 -18.812 1 80.31 742 ILE A N 1
ATOM 5735 C CA . ILE A 1 742 ? -21.734 37.312 -19.297 1 80.31 742 ILE A CA 1
ATOM 5736 C C . ILE A 1 742 ? -21.25 36.969 -20.703 1 80.31 742 ILE A C 1
ATOM 5738 O O . ILE A 1 742 ? -21.109 37.875 -21.547 1 80.31 742 ILE A O 1
ATOM 5742 N N . VAL A 1 743 ? -21.125 35.781 -20.938 1 81.5 743 VAL A N 1
ATOM 5743 C CA . VAL A 1 743 ? -20.688 35.375 -22.266 1 81.5 743 VAL A CA 1
ATOM 5744 C C . VAL A 1 743 ? -21.75 35.75 -23.297 1 81.5 743 VAL A C 1
ATOM 5746 O O . VAL A 1 743 ? -21.438 36.219 -24.391 1 81.5 743 VAL A O 1
ATOM 5749 N N . LEU A 1 744 ? -22.906 35.562 -22.812 1 81.31 744 LEU A N 1
ATOM 5750 C CA . LEU A 1 744 ? -24 35.906 -23.703 1 81.31 744 LEU A CA 1
ATOM 5751 C C . LEU A 1 744 ? -24.109 37.438 -23.875 1 81.31 744 LEU A C 1
ATOM 5753 O O . LEU A 1 744 ? -24.422 37.906 -24.969 1 81.31 744 LEU A O 1
ATOM 5757 N N . GLU A 1 745 ? -23.828 38.125 -22.844 1 81 745 GLU A N 1
ATOM 5758 C CA . GLU A 1 745 ? -23.828 39.562 -22.906 1 81 745 GLU A CA 1
ATOM 5759 C C . GLU A 1 745 ? -22.703 40.094 -23.812 1 81 745 GLU A C 1
ATOM 5761 O O . GLU A 1 745 ? -22.891 41.031 -24.562 1 81 745 GLU A O 1
ATOM 5766 N N . LEU A 1 746 ? -21.672 39.5 -23.766 1 85.19 746 LEU A N 1
ATOM 5767 C CA . LEU A 1 746 ? -20.531 39.875 -24.594 1 85.19 746 LEU A CA 1
ATOM 5768 C C . LEU A 1 746 ? -20.812 39.594 -26.062 1 85.19 746 LEU A C 1
ATOM 5770 O O . LEU A 1 746 ? -20.422 40.375 -26.938 1 85.19 746 LEU A O 1
ATOM 5774 N N . ARG A 1 747 ? -21.453 38.562 -26.203 1 85.69 747 ARG A N 1
ATOM 5775 C CA . ARG A 1 747 ? -21.828 38.219 -27.562 1 85.69 747 ARG A CA 1
ATOM 5776 C C . ARG A 1 747 ? -22.797 39.281 -28.141 1 85.69 747 ARG A C 1
ATOM 5778 O O . ARG A 1 747 ? -22.672 39.656 -29.297 1 85.69 747 ARG A O 1
ATOM 5785 N N . LYS A 1 748 ? -23.672 39.656 -27.297 1 81.44 748 LYS A N 1
ATOM 5786 C CA . LYS A 1 748 ? -24.609 40.688 -27.703 1 81.44 748 LYS A CA 1
ATOM 5787 C C . LYS A 1 748 ? -23.906 42.031 -28 1 81.44 748 LYS A C 1
ATOM 5789 O O . LYS A 1 748 ? -24.25 42.719 -28.953 1 81.44 748 LYS A O 1
ATOM 5794 N N . ARG A 1 749 ? -22.906 42.312 -27.312 1 81.12 749 ARG A N 1
ATOM 5795 C CA . ARG A 1 749 ? -22.156 43.562 -27.484 1 81.12 749 ARG A CA 1
ATOM 5796 C C . ARG A 1 749 ? -21.297 43.5 -28.75 1 81.12 749 ARG A C 1
ATOM 5798 O O . ARG A 1 749 ? -20.969 44.562 -29.312 1 81.12 749 ARG A O 1
ATOM 5805 N N . ALA A 1 750 ? -21.062 42.344 -29.125 1 82.56 750 ALA A N 1
ATOM 5806 C CA . ALA A 1 750 ? -20.219 42.156 -30.297 1 82.56 750 ALA A CA 1
ATOM 5807 C C . ALA A 1 750 ? -21.031 42.219 -31.594 1 82.56 750 ALA A C 1
ATOM 5809 O O . ALA A 1 750 ? -20.469 42.281 -32.688 1 82.56 750 ALA A O 1
ATOM 5810 N N . GLU A 1 751 ? -22.25 42.25 -31.484 1 81.38 751 GLU A N 1
ATOM 5811 C CA . GLU A 1 751 ? -23.156 42.188 -32.625 1 81.38 751 GLU A CA 1
ATOM 5812 C C . GLU A 1 751 ? -22.906 43.344 -33.594 1 81.38 751 GLU A C 1
ATOM 5814 O O . GLU A 1 751 ? -22.875 43.156 -34.812 1 81.38 751 GLU A O 1
ATOM 5819 N N . PRO A 1 752 ? -22.625 44.562 -33.062 1 79.38 752 PRO A N 1
ATOM 5820 C CA . PRO A 1 752 ? -22.375 45.656 -33.969 1 79.38 752 PRO A CA 1
ATOM 5821 C C . PRO A 1 752 ? -21.109 45.469 -34.812 1 79.38 752 PRO A C 1
ATOM 5823 O O . PRO A 1 752 ? -21.078 45.844 -35.969 1 79.38 752 PRO A O 1
ATOM 5826 N N . VAL A 1 753 ? -20.156 44.781 -34.281 1 80.44 753 VAL A N 1
ATOM 5827 C CA . VAL A 1 753 ? -18.922 44.531 -35 1 80.44 753 VAL A CA 1
ATOM 5828 C C . VAL A 1 753 ? -19.156 43.469 -36.062 1 80.44 753 VAL A C 1
ATOM 5830 O O . VAL A 1 753 ? -18.656 43.594 -37.188 1 80.44 753 VAL A O 1
ATOM 5833 N N . VAL A 1 754 ? -19.984 42.531 -35.812 1 80.94 754 VAL A N 1
ATOM 5834 C CA . VAL A 1 754 ? -20.297 41.469 -36.719 1 80.94 754 VAL A CA 1
ATOM 5835 C C . VAL A 1 754 ? -21.156 42 -37.875 1 80.94 754 VAL A C 1
ATOM 5837 O O . VAL A 1 754 ? -20.938 41.625 -39.031 1 80.94 754 VAL A O 1
ATOM 5840 N N . ARG A 1 755 ? -22 42.906 -37.531 1 77.75 755 ARG A N 1
ATOM 5841 C CA . ARG A 1 755 ? -22.844 43.531 -38.531 1 77.75 755 ARG A CA 1
ATOM 5842 C C . ARG A 1 755 ? -22 44.406 -39.469 1 77.75 755 ARG A C 1
ATOM 5844 O O . ARG A 1 755 ? -22.234 44.438 -40.688 1 77.75 755 ARG A O 1
ATOM 5851 N N . HIS A 1 756 ? -21.031 45.031 -38.875 1 78.19 756 HIS A N 1
ATOM 5852 C CA . HIS A 1 756 ? -20.141 45.875 -39.688 1 78.19 756 HIS A CA 1
ATOM 5853 C C . HIS A 1 756 ? -19.328 45.031 -40.656 1 78.19 756 HIS A C 1
ATOM 5855 O O . HIS A 1 756 ? -19.125 45.406 -41.812 1 78.19 756 HIS A O 1
ATOM 5861 N N . ILE A 1 757 ? -18.969 43.844 -40.188 1 79 757 ILE A N 1
ATOM 5862 C CA . ILE A 1 757 ? -18.172 42.969 -41.031 1 79 757 ILE A CA 1
ATOM 5863 C C . ILE A 1 757 ? -19.031 42.375 -42.156 1 79 757 ILE A C 1
ATOM 5865 O O . ILE A 1 757 ? -18.578 42.219 -43.281 1 79 757 ILE A O 1
ATOM 5869 N N . LEU A 1 758 ? -20.25 42.125 -41.812 1 75.06 758 LEU A N 1
ATOM 5870 C CA . LEU A 1 758 ? -21.188 41.594 -42.812 1 75.06 758 LEU A CA 1
ATOM 5871 C C . LEU A 1 758 ? -21.547 42.656 -43.844 1 75.06 758 LEU A C 1
ATOM 5873 O O . LEU A 1 758 ? -21.703 42.344 -45.031 1 75.06 758 LEU A O 1
ATOM 5877 N N . GLU A 1 759 ? -21.609 43.906 -43.312 1 70.88 759 GLU A N 1
ATOM 5878 C CA . GLU A 1 759 ? -21.953 45.031 -44.219 1 70.88 759 GLU A CA 1
ATOM 5879 C C . GLU A 1 759 ? -20.75 45.438 -45.062 1 70.88 759 GLU A C 1
ATOM 5881 O O . GLU A 1 759 ? -20.906 45.812 -46.219 1 70.88 759 GLU A O 1
ATOM 5886 N N . ASP A 1 760 ? -19.578 45.344 -44.406 1 64.94 760 ASP A N 1
ATOM 5887 C CA . ASP A 1 760 ? -18.375 45.688 -45.156 1 64.94 760 ASP A CA 1
ATOM 5888 C C . ASP A 1 760 ? -18.062 44.625 -46.219 1 64.94 760 ASP A C 1
ATOM 5890 O O . ASP A 1 760 ? -17.531 44.938 -47.281 1 64.94 760 ASP A O 1
ATOM 5894 N N . ASP A 1 761 ? -18.281 43.406 -45.875 1 58.06 761 ASP A N 1
ATOM 5895 C CA . ASP A 1 761 ? -18.109 42.344 -46.844 1 58.06 761 ASP A CA 1
ATOM 5896 C C . ASP A 1 761 ? -19.094 42.469 -48 1 58.06 761 ASP A C 1
ATOM 5898 O O . ASP A 1 761 ? -18.781 42.156 -49.156 1 58.06 761 ASP A O 1
ATOM 5902 N N . ASP A 1 762 ? -20.156 42.969 -47.656 1 54.53 762 ASP A N 1
ATOM 5903 C CA . ASP A 1 762 ? -21.109 43.25 -48.719 1 54.53 762 ASP A CA 1
ATOM 5904 C C . ASP A 1 762 ? -20.688 44.469 -49.531 1 54.53 762 ASP A C 1
ATOM 5906 O O . ASP A 1 762 ? -20.922 44.531 -50.719 1 54.53 762 ASP A O 1
ATOM 5910 N N . ASP A 1 763 ? -20.094 45.344 -48.844 1 50.72 763 ASP A N 1
ATOM 5911 C CA . ASP A 1 763 ? -19.672 46.5 -49.625 1 50.72 763 ASP A CA 1
ATOM 5912 C C . ASP A 1 763 ? -18.438 46.188 -50.469 1 50.72 763 ASP A C 1
ATOM 5914 O O . ASP A 1 763 ? -18.266 46.719 -51.562 1 50.72 763 ASP A O 1
ATOM 5918 N N . ASP A 1 764 ? -17.562 45.375 -49.844 1 46.78 764 ASP A N 1
ATOM 5919 C CA . ASP A 1 764 ? -16.438 45.031 -50.719 1 46.78 764 ASP A CA 1
ATOM 5920 C C . ASP A 1 764 ? -16.891 44.156 -51.875 1 46.78 764 ASP A C 1
ATOM 5922 O O . ASP A 1 764 ? -16.234 44.125 -52.938 1 46.78 764 ASP A O 1
ATOM 5926 N N . ASP A 1 765 ? -17.812 43.438 -51.688 1 42.69 765 ASP A N 1
ATOM 5927 C CA . ASP A 1 765 ? -18.344 42.719 -52.844 1 42.69 765 ASP A CA 1
ATOM 5928 C C . ASP A 1 765 ? -19.047 43.656 -53.781 1 42.69 765 ASP A C 1
ATOM 5930 O O . ASP A 1 765 ? -19.203 43.375 -54.969 1 42.69 765 ASP A O 1
ATOM 5934 N N . ASP A 1 766 ? -19.5 44.719 -53.281 1 39.38 766 ASP A N 1
ATOM 5935 C CA . ASP A 1 766 ? -20.078 45.656 -54.25 1 39.38 766 ASP A CA 1
ATOM 5936 C C . ASP A 1 766 ? -19 46.562 -54.844 1 39.38 766 ASP A C 1
ATOM 5938 O O . ASP A 1 766 ? -19.266 47.25 -55.812 1 39.38 766 ASP A O 1
ATOM 5942 N N . GLU A 1 767 ? -17.891 46.781 -54.156 1 34.06 767 GLU A N 1
ATOM 5943 C CA . GLU A 1 767 ? -16.922 47.531 -54.906 1 34.06 767 GLU A CA 1
ATOM 5944 C C . GLU A 1 767 ? -16.078 46.625 -55.812 1 34.06 767 GLU A C 1
ATOM 5946 O O . GLU A 1 767 ? -15.648 45.531 -55.375 1 34.06 767 GLU A O 1
ATOM 5951 N N . MET B 1 1 ? -32.312 -31.188 33.594 1 22.8 1 MET B N 1
ATOM 5952 C CA . MET B 1 1 ? -31.016 -30.859 33.031 1 22.8 1 MET B CA 1
ATOM 5953 C C . MET B 1 1 ? -31.016 -31.062 31.516 1 22.8 1 MET B C 1
ATOM 5955 O O . MET B 1 1 ? -31.25 -32.156 31.031 1 22.8 1 MET B O 1
ATOM 5959 N N . ALA B 1 2 ? -31.438 -30.047 30.766 1 31.2 2 ALA B N 1
ATOM 5960 C CA . ALA B 1 2 ? -31.797 -30.219 29.359 1 31.2 2 ALA B CA 1
ATOM 5961 C C . ALA B 1 2 ? -30.641 -30.844 28.578 1 31.2 2 ALA B C 1
ATOM 5963 O O . ALA B 1 2 ? -29.469 -30.562 28.859 1 31.2 2 ALA B O 1
ATOM 5964 N N . PRO B 1 3 ? -30.922 -32 28.078 1 31.91 3 PRO B N 1
ATOM 5965 C CA . PRO B 1 3 ? -29.859 -32.75 27.391 1 31.91 3 PRO B CA 1
ATOM 5966 C C . PRO B 1 3 ? -29.016 -31.844 26.484 1 31.91 3 PRO B C 1
ATOM 5968 O O . PRO B 1 3 ? -29.547 -30.891 25.891 1 31.91 3 PRO B O 1
ATOM 5971 N N . ASP B 1 4 ? -27.875 -31.453 27.016 1 33.31 4 ASP B N 1
ATOM 5972 C CA . ASP B 1 4 ? -26.875 -30.609 26.375 1 33.31 4 ASP B CA 1
ATOM 5973 C C . ASP B 1 4 ? -26.656 -31.016 24.922 1 33.31 4 ASP B C 1
ATOM 5975 O O . ASP B 1 4 ? -26.297 -32.156 24.625 1 33.31 4 ASP B O 1
ATOM 5979 N N . ASP B 1 5 ? -27.594 -30.812 24.047 1 32.81 5 ASP B N 1
ATOM 5980 C CA . ASP B 1 5 ? -27.516 -30.938 22.594 1 32.81 5 ASP B CA 1
ATOM 5981 C C . ASP B 1 5 ? -26.109 -30.594 22.094 1 32.81 5 ASP B C 1
ATOM 5983 O O . ASP B 1 5 ? -25.734 -29.422 22.031 1 32.81 5 ASP B O 1
ATOM 5987 N N . VAL B 1 6 ? -25.219 -31.375 22.547 1 36.5 6 VAL B N 1
ATOM 5988 C CA . VAL B 1 6 ? -23.891 -31.219 21.984 1 36.5 6 VAL B CA 1
ATOM 5989 C C . VAL B 1 6 ? -23.984 -31.016 20.469 1 36.5 6 VAL B C 1
ATOM 5991 O O . VAL B 1 6 ? -24.5 -31.891 19.766 1 36.5 6 VAL B O 1
ATOM 5994 N N . ARG B 1 7 ? -24.234 -29.922 20.016 1 41.34 7 ARG B N 1
ATOM 5995 C CA . ARG B 1 7 ? -24.234 -29.562 18.594 1 41.34 7 ARG B CA 1
ATOM 5996 C C . ARG B 1 7 ? -23.219 -30.391 17.828 1 41.34 7 ARG B C 1
ATOM 5998 O O . ARG B 1 7 ? -22.016 -30.328 18.109 1 41.34 7 ARG B O 1
ATOM 6005 N N . GLN B 1 8 ? -23.391 -31.531 17.531 1 44.56 8 GLN B N 1
ATOM 6006 C CA . GLN B 1 8 ? -22.578 -32.375 16.672 1 44.56 8 GLN B CA 1
ATOM 6007 C C . GLN B 1 8 ? -21.953 -31.594 15.523 1 44.56 8 GLN B C 1
ATOM 6009 O O . GLN B 1 8 ? -22.672 -31 14.719 1 44.56 8 GLN B O 1
ATOM 6014 N N . GLU B 1 9 ? -20.719 -31.094 15.633 1 62.38 9 GLU B N 1
ATOM 6015 C CA . GLU B 1 9 ? -20 -30.297 14.648 1 62.38 9 GLU B CA 1
ATOM 6016 C C . GLU B 1 9 ? -19.906 -31.016 13.305 1 62.38 9 GLU B C 1
ATOM 6018 O O . GLU B 1 9 ? -19.656 -32.219 13.266 1 62.38 9 GLU B O 1
ATOM 6023 N N . ASP B 1 10 ? -20.516 -30.672 12.242 1 75.5 10 ASP B N 1
ATOM 6024 C CA . ASP B 1 10 ? -20.453 -31.188 10.875 1 75.5 10 ASP B CA 1
ATOM 6025 C C . ASP B 1 10 ? -19.016 -31.516 10.469 1 75.5 10 ASP B C 1
ATOM 6027 O O . ASP B 1 10 ? -18.094 -30.766 10.789 1 75.5 10 ASP B O 1
ATOM 6031 N N . PRO B 1 11 ? -18.859 -32.812 10.016 1 87.44 11 PRO B N 1
ATOM 6032 C CA . PRO B 1 11 ? -17.531 -33.219 9.562 1 87.44 11 PRO B CA 1
ATOM 6033 C C . PRO B 1 11 ? -16.953 -32.25 8.523 1 87.44 11 PRO B C 1
ATOM 6035 O O . PRO B 1 11 ? -17.703 -31.703 7.715 1 87.44 11 PRO B O 1
ATOM 6038 N N . LEU B 1 12 ? -15.664 -32.094 8.57 1 93.5 12 LEU B N 1
ATOM 6039 C CA . LEU B 1 12 ? -14.984 -31.188 7.656 1 93.5 12 LEU B CA 1
ATOM 6040 C C . LEU B 1 12 ? -14.922 -31.781 6.25 1 93.5 12 LEU B C 1
ATOM 6042 O O . LEU B 1 12 ? -14.555 -32.938 6.078 1 93.5 12 LEU B O 1
ATOM 6046 N N . GLN B 1 13 ? -15.383 -31.062 5.297 1 96.56 13 GLN B N 1
ATOM 6047 C CA . GLN B 1 13 ? -15.391 -31.484 3.9 1 96.56 13 GLN B CA 1
ATOM 6048 C C . GLN B 1 13 ? -14.336 -30.734 3.094 1 96.56 13 GLN B C 1
ATOM 6050 O O . GLN B 1 13 ? -13.891 -29.656 3.498 1 96.56 13 GLN B O 1
ATOM 6055 N N . ALA B 1 14 ? -13.883 -31.344 2.029 1 97.69 14 ALA B N 1
ATOM 6056 C CA . ALA B 1 14 ? -12.938 -30.688 1.128 1 97.69 14 ALA B CA 1
ATOM 6057 C C . ALA B 1 14 ? -13.359 -30.859 -0.329 1 97.69 14 ALA B C 1
ATOM 6059 O O . ALA B 1 14 ? -13.945 -31.891 -0.691 1 97.69 14 ALA B O 1
ATOM 6060 N N . VAL B 1 15 ? -13.203 -29.859 -1.074 1 98 15 VAL B N 1
ATOM 6061 C CA . VAL B 1 15 ? -13.43 -29.875 -2.516 1 98 15 VAL B CA 1
ATOM 6062 C C . VAL B 1 15 ? -12.102 -29.719 -3.252 1 98 15 VAL B C 1
ATOM 6064 O O . VAL B 1 15 ? -11.352 -28.781 -3.006 1 98 15 VAL B O 1
ATOM 6067 N N . VAL B 1 16 ? -11.805 -30.641 -4.121 1 97.88 16 VAL B N 1
ATOM 6068 C CA . VAL B 1 16 ? -10.555 -30.625 -4.879 1 97.88 16 VAL B CA 1
ATOM 6069 C C . VAL B 1 16 ? -10.852 -30.344 -6.348 1 97.88 16 VAL B C 1
ATOM 6071 O O . VAL B 1 16 ? -11.594 -31.078 -7 1 97.88 16 VAL B O 1
ATOM 6074 N N . LEU B 1 17 ? -10.305 -29.297 -6.836 1 97.25 17 LEU B N 1
ATOM 6075 C CA . LEU B 1 17 ? -10.406 -28.969 -8.258 1 97.25 17 LEU B CA 1
ATOM 6076 C C . LEU B 1 17 ? -9.328 -29.703 -9.055 1 97.25 17 LEU B C 1
ATOM 6078 O O . LEU B 1 17 ? -8.164 -29.281 -9.047 1 97.25 17 LEU B O 1
ATOM 6082 N N . CYS B 1 18 ? -9.664 -30.641 -9.836 1 95.69 18 CYS B N 1
ATOM 6083 C CA . CYS B 1 18 ? -8.695 -31.5 -10.5 1 95.69 18 CYS B CA 1
ATOM 6084 C C . CYS B 1 18 ? -8.18 -30.859 -11.781 1 95.69 18 CYS B C 1
ATOM 6086 O O . CYS B 1 18 ? -7.145 -31.266 -12.312 1 95.69 18 CYS B O 1
ATOM 6088 N N . ASP B 1 19 ? -8.891 -29.844 -12.234 1 91.31 19 ASP B N 1
ATOM 6089 C CA . ASP B 1 19 ? -8.469 -29.203 -13.477 1 91.31 19 ASP B CA 1
ATOM 6090 C C . ASP B 1 19 ? -8.18 -27.719 -13.258 1 91.31 19 ASP B C 1
ATOM 6092 O O . ASP B 1 19 ? -8.836 -27.062 -12.453 1 91.31 19 ASP B O 1
ATOM 6096 N N . VAL B 1 20 ? -7.16 -27.172 -13.836 1 83.38 20 VAL B N 1
ATOM 6097 C CA . VAL B 1 20 ? -6.77 -25.766 -13.734 1 83.38 20 VAL B CA 1
ATOM 6098 C C . VAL B 1 20 ? -7.125 -25.031 -15.031 1 83.38 20 VAL B C 1
ATOM 6100 O O . VAL B 1 20 ? -7.164 -23.797 -15.062 1 83.38 20 VAL B O 1
ATOM 6103 N N . PHE B 1 21 ? -7.492 -25.625 -16.062 1 85.12 21 PHE B N 1
ATOM 6104 C CA . PHE B 1 21 ? -7.992 -25.094 -17.328 1 85.12 21 PHE B CA 1
ATOM 6105 C C . PHE B 1 21 ? -6.93 -24.234 -18.016 1 85.12 21 PHE B C 1
ATOM 6107 O O . PHE B 1 21 ? -7.227 -23.156 -18.531 1 85.12 21 PHE B O 1
ATOM 6114 N N . THR B 1 22 ? -5.652 -24.547 -17.844 1 82.5 22 THR B N 1
ATOM 6115 C CA . THR B 1 22 ? -4.539 -23.984 -18.609 1 82.5 22 THR B CA 1
ATOM 6116 C C . THR B 1 22 ? -3.836 -25.062 -19.422 1 82.5 22 THR B C 1
ATOM 6118 O O . THR B 1 22 ? -3.977 -26.25 -19.125 1 82.5 22 THR B O 1
ATOM 6121 N N . GLN B 1 23 ? -3.105 -24.625 -20.406 1 79.44 23 GLN B N 1
ATOM 6122 C CA . GLN B 1 23 ? -2.43 -25.594 -21.266 1 79.44 23 GLN B CA 1
ATOM 6123 C C . GLN B 1 23 ? -0.918 -25.547 -21.062 1 79.44 23 GLN B C 1
ATOM 6125 O O . GLN B 1 23 ? -0.155 -25.906 -21.969 1 79.44 23 GLN B O 1
ATOM 6130 N N . ARG B 1 24 ? -0.6 -25.219 -19.984 1 86.19 24 ARG B N 1
ATOM 6131 C CA . ARG B 1 24 ? 0.823 -25 -19.734 1 86.19 24 ARG B CA 1
ATOM 6132 C C . ARG B 1 24 ? 1.583 -26.328 -19.734 1 86.19 24 ARG B C 1
ATOM 6134 O O . ARG B 1 24 ? 2.764 -26.359 -20.094 1 86.19 24 ARG B O 1
ATOM 6141 N N . PHE B 1 25 ? 0.934 -27.406 -19.422 1 91.31 25 PHE B N 1
ATOM 6142 C CA . PHE B 1 25 ? 1.58 -28.719 -19.359 1 91.31 25 PHE B CA 1
ATOM 6143 C C . PHE B 1 25 ? 1.278 -29.531 -20.594 1 91.31 25 PHE B C 1
ATOM 6145 O O . PHE B 1 25 ? 1.697 -30.688 -20.703 1 91.31 25 PHE B O 1
ATOM 6152 N N . ALA B 1 26 ? 0.507 -28.859 -21.516 1 87.62 26 ALA B N 1
ATOM 6153 C CA . ALA B 1 26 ? 0.341 -29.562 -22.781 1 87.62 26 ALA B CA 1
ATOM 6154 C C . ALA B 1 26 ? 1.686 -29.781 -23.469 1 87.62 26 ALA B C 1
ATOM 6156 O O . ALA B 1 26 ? 2.537 -28.891 -23.484 1 87.62 26 ALA B O 1
ATOM 6157 N N . PRO B 1 27 ? 2.012 -31 -23.953 1 91.19 27 PRO B N 1
ATOM 6158 C CA . PRO B 1 27 ? 1.118 -32.094 -24.344 1 91.19 27 PRO B CA 1
ATOM 6159 C C . PRO B 1 27 ? 1 -33.188 -23.281 1 91.19 27 PRO B C 1
ATOM 6161 O O . PRO B 1 27 ? 0.262 -34.156 -23.469 1 91.19 27 PRO B O 1
ATOM 6164 N N . LEU B 1 28 ? 1.619 -33.094 -22.219 1 92.75 28 LEU B N 1
ATOM 6165 C CA . LEU B 1 28 ? 1.606 -34.125 -21.188 1 92.75 28 LEU B CA 1
ATOM 6166 C C . LEU B 1 28 ? 0.193 -34.344 -20.656 1 92.75 28 LEU B C 1
ATOM 6168 O O . LEU B 1 28 ? -0.2 -35.469 -20.391 1 92.75 28 LEU B O 1
ATOM 6172 N N . THR B 1 29 ? -0.581 -33.312 -20.578 1 90.75 29 THR B N 1
ATOM 6173 C CA . THR B 1 29 ? -1.909 -33.375 -19.984 1 90.75 29 THR B CA 1
ATOM 6174 C C . THR B 1 29 ? -2.945 -33.812 -21 1 90.75 29 THR B C 1
ATOM 6176 O O . THR B 1 29 ? -4.105 -34.062 -20.656 1 90.75 29 THR B O 1
ATOM 6179 N N . LEU B 1 30 ? -2.564 -33.906 -22.203 1 88.12 30 LEU B N 1
ATOM 6180 C CA . LEU B 1 30 ? -3.469 -34.469 -23.188 1 88.12 30 LEU B CA 1
ATOM 6181 C C . LEU B 1 30 ? -3.617 -35.969 -22.984 1 88.12 30 LEU B C 1
ATOM 6183 O O . LEU B 1 30 ? -4.652 -36.562 -23.328 1 88.12 30 LEU B O 1
ATOM 6187 N N . ASP B 1 31 ? -2.658 -36.562 -22.391 1 86.12 31 ASP B N 1
ATOM 6188 C CA . ASP B 1 31 ? -2.621 -38 -22.25 1 86.12 31 ASP B CA 1
ATOM 6189 C C . ASP B 1 31 ? -3.07 -38.406 -20.844 1 86.12 31 ASP B C 1
ATOM 6191 O O . ASP B 1 31 ? -3.498 -39.562 -20.641 1 86.12 31 ASP B O 1
ATOM 6195 N N . GLN B 1 32 ? -2.908 -37.625 -19.953 1 91.69 32 GLN B N 1
ATOM 6196 C CA . GLN B 1 32 ? -3.279 -37.938 -18.578 1 91.69 32 GLN B CA 1
ATOM 6197 C C . GLN B 1 32 ? -3.744 -36.688 -17.844 1 91.69 32 GLN B C 1
ATOM 6199 O O . GLN B 1 32 ? -3.365 -35.562 -18.203 1 91.69 32 GLN B O 1
ATOM 6204 N N . PRO B 1 33 ? -4.578 -36.875 -16.828 1 93.94 33 PRO B N 1
ATOM 6205 C CA . PRO B 1 33 ? -5.02 -35.688 -16.078 1 93.94 33 PRO B CA 1
ATOM 6206 C C . PRO B 1 33 ? -3.904 -35.094 -15.227 1 93.94 33 PRO B C 1
ATOM 6208 O O . PRO B 1 33 ? -3.006 -35.812 -14.773 1 93.94 33 PRO B O 1
ATOM 6211 N N . ARG B 1 34 ? -3.971 -33.812 -14.977 1 92.56 34 ARG B N 1
ATOM 6212 C CA . ARG B 1 34 ? -2.969 -33.062 -14.219 1 92.56 34 ARG B CA 1
ATOM 6213 C C . ARG B 1 34 ? -2.801 -33.656 -12.82 1 92.56 34 ARG B C 1
ATOM 6215 O O . ARG B 1 34 ? -1.685 -33.719 -12.305 1 92.56 34 ARG B O 1
ATOM 6222 N N . CYS B 1 35 ? -3.859 -34.062 -12.195 1 95.38 35 CYS B N 1
ATOM 6223 C CA . CYS B 1 35 ? -3.832 -34.531 -10.812 1 95.38 35 CYS B CA 1
ATOM 6224 C C . CYS B 1 35 ? -3.1 -35.875 -10.703 1 95.38 35 CYS B C 1
ATOM 6226 O O . CYS B 1 35 ? -2.717 -36.281 -9.609 1 95.38 35 CYS B O 1
ATOM 6228 N N . LEU B 1 36 ? -2.865 -36.531 -11.828 1 96 36 LEU B N 1
ATOM 6229 C CA . LEU B 1 36 ? -2.189 -37.812 -11.789 1 96 36 LEU B CA 1
ATOM 6230 C C . LEU B 1 36 ? -0.764 -37.719 -12.312 1 96 36 LEU B C 1
ATOM 6232 O O . LEU B 1 36 ? -0.06 -38.719 -12.43 1 96 36 LEU B O 1
ATOM 6236 N N . MET B 1 37 ? -0.36 -36.5 -12.625 1 95.5 37 MET B N 1
ATOM 6237 C CA . MET B 1 37 ? 1.031 -36.312 -13.016 1 95.5 37 MET B CA 1
ATOM 6238 C C . MET B 1 37 ? 1.978 -36.656 -11.875 1 95.5 37 MET B C 1
ATOM 6240 O O . MET B 1 37 ? 1.72 -36.312 -10.719 1 95.5 37 MET B O 1
ATOM 6244 N N . PRO B 1 38 ? 3.02 -37.312 -12.18 1 97 38 PRO B N 1
ATOM 6245 C CA . PRO B 1 38 ? 3.947 -37.719 -11.117 1 97 38 PRO B CA 1
ATOM 6246 C C . PRO B 1 38 ? 4.902 -36.625 -10.711 1 97 38 PRO B C 1
ATOM 6248 O O . PRO B 1 38 ? 5.523 -36 -11.57 1 97 38 PRO B O 1
ATOM 6251 N N . VAL B 1 39 ? 4.941 -36.312 -9.523 1 96.62 39 VAL B N 1
ATOM 6252 C CA . VAL B 1 39 ? 5.949 -35.438 -8.922 1 96.62 39 VAL B CA 1
ATOM 6253 C C . VAL B 1 39 ? 6.84 -36.25 -7.988 1 96.62 39 VAL B C 1
ATOM 6255 O O . VAL B 1 39 ? 6.375 -36.781 -6.977 1 96.62 39 VAL B O 1
ATOM 6258 N N . CYS B 1 40 ? 8.086 -36.344 -8.367 1 96.94 40 CYS B N 1
ATOM 6259 C CA . CYS B 1 40 ? 8.992 -37.25 -7.684 1 96.94 40 CYS B CA 1
ATOM 6260 C C . CYS B 1 40 ? 8.422 -38.656 -7.641 1 96.94 40 CYS B C 1
ATOM 6262 O O . CYS B 1 40 ? 8.43 -39.312 -6.594 1 96.94 40 CYS B O 1
ATOM 6264 N N . ASN B 1 41 ? 7.82 -39.031 -8.68 1 97.12 41 ASN B N 1
ATOM 6265 C CA . ASN B 1 41 ? 7.34 -40.375 -8.977 1 97.12 41 ASN B CA 1
ATOM 6266 C C . ASN B 1 41 ? 6.074 -40.719 -8.195 1 97.12 41 ASN B C 1
ATOM 6268 O O . ASN B 1 41 ? 5.699 -41.875 -8.07 1 97.12 41 ASN B O 1
ATOM 6272 N N . VAL B 1 42 ? 5.465 -39.812 -7.551 1 96.69 42 VAL B N 1
ATOM 6273 C CA . VAL B 1 42 ? 4.191 -39.938 -6.852 1 96.69 42 VAL B CA 1
ATOM 6274 C C . VAL B 1 42 ? 3.129 -39.062 -7.52 1 96.69 42 VAL B C 1
ATOM 6276 O O . VAL B 1 42 ? 3.357 -37.906 -7.777 1 96.69 42 VAL B O 1
ATOM 6279 N N . PRO B 1 43 ? 2.01 -39.688 -7.848 1 96.31 43 PRO B N 1
ATOM 6280 C CA . PRO B 1 43 ? 0.962 -38.875 -8.453 1 96.31 43 PRO B CA 1
ATOM 6281 C C . PRO B 1 43 ? 0.559 -37.688 -7.566 1 96.31 43 PRO B C 1
ATOM 6283 O O . PRO B 1 43 ? 0.486 -37.812 -6.344 1 96.31 43 PRO B O 1
ATOM 6286 N N . LEU B 1 44 ? 0.277 -36.562 -8.164 1 96.12 44 LEU B N 1
ATOM 6287 C CA . LEU B 1 44 ? -0.021 -35.312 -7.473 1 96.12 44 LEU B CA 1
ATOM 6288 C C . LEU B 1 44 ? -1.212 -35.469 -6.535 1 96.12 44 LEU B C 1
ATOM 6290 O O . LEU B 1 44 ? -1.232 -34.906 -5.441 1 96.12 44 LEU B O 1
ATOM 6294 N N . ILE B 1 45 ? -2.197 -36.219 -6.871 1 95.38 45 ILE B N 1
ATOM 6295 C CA . ILE B 1 45 ? -3.432 -36.344 -6.105 1 95.38 45 ILE B CA 1
ATOM 6296 C C . ILE B 1 45 ? -3.129 -37 -4.75 1 95.38 45 ILE B C 1
ATOM 6298 O O . ILE B 1 45 ? -3.822 -36.719 -3.766 1 95.38 45 ILE B O 1
ATOM 6302 N N . GLU B 1 46 ? -2.117 -37.844 -4.672 1 95 46 GLU B N 1
ATOM 6303 C CA . GLU B 1 46 ? -1.75 -38.438 -3.402 1 95 46 GLU B CA 1
ATOM 6304 C C . GLU B 1 46 ? -1.233 -37.406 -2.408 1 95 46 GLU B C 1
ATOM 6306 O O . GLU B 1 46 ? -1.467 -37.531 -1.203 1 95 46 GLU B O 1
ATOM 6311 N N . TRP B 1 47 ? -0.476 -36.469 -2.959 1 94.69 47 TRP B N 1
ATOM 6312 C CA . TRP B 1 47 ? 0 -35.375 -2.115 1 94.69 47 TRP B CA 1
ATOM 6313 C C . TRP B 1 47 ? -1.168 -34.562 -1.545 1 94.69 47 TRP B C 1
ATOM 6315 O O . TRP B 1 47 ? -1.179 -34.219 -0.358 1 94.69 47 TRP B O 1
ATOM 6325 N N . THR B 1 48 ? -2.096 -34.281 -2.395 1 93.94 48 THR B N 1
ATOM 6326 C CA . THR B 1 48 ? -3.266 -33.5 -2.002 1 93.94 48 THR B CA 1
ATOM 6327 C C . THR B 1 48 ? -4.094 -34.25 -0.968 1 93.94 48 THR B C 1
ATOM 6329 O O . THR B 1 48 ? -4.496 -33.688 0.049 1 93.94 48 THR B O 1
ATOM 6332 N N . LEU B 1 49 ? -4.336 -35.531 -1.21 1 92.94 49 LEU B N 1
ATOM 6333 C CA . LEU B 1 49 ? -5.156 -36.344 -0.315 1 92.94 49 LEU B CA 1
ATOM 6334 C C . LEU B 1 49 ? -4.484 -36.5 1.044 1 92.94 49 LEU B C 1
ATOM 6336 O O . LEU B 1 49 ? -5.152 -36.469 2.08 1 92.94 49 LEU B O 1
ATOM 6340 N N . GLU B 1 50 ? -3.211 -36.656 0.995 1 91.19 50 GLU B N 1
ATOM 6341 C CA . GLU B 1 50 ? -2.482 -36.781 2.256 1 91.19 50 GLU B CA 1
ATOM 6342 C C . GLU B 1 50 ? -2.572 -35.5 3.066 1 91.19 50 GLU B C 1
ATOM 6344 O O . GLU B 1 50 ? -2.699 -35.531 4.293 1 91.19 50 GLU B O 1
ATOM 6349 N N . SER B 1 51 ? -2.359 -34.375 2.406 1 91.44 51 SER B N 1
ATOM 6350 C CA . SER B 1 51 ? -2.473 -33.062 3.076 1 91.44 51 SER B CA 1
ATOM 6351 C C . SER B 1 51 ? -3.859 -32.875 3.68 1 91.44 51 SER B C 1
ATOM 6353 O O . SER B 1 51 ? -3.994 -32.344 4.777 1 91.44 51 SER B O 1
ATOM 6355 N N . LEU B 1 52 ? -4.879 -33.281 3.004 1 93.75 52 LEU B N 1
ATOM 6356 C CA . LEU B 1 52 ? -6.254 -33.125 3.471 1 93.75 52 LEU B CA 1
ATOM 6357 C C . LEU B 1 52 ? -6.547 -34.094 4.613 1 93.75 52 LEU B C 1
ATOM 6359 O O . LEU B 1 52 ? -7.254 -33.75 5.562 1 93.75 52 LEU B O 1
ATOM 6363 N N . ALA B 1 53 ? -6.016 -35.281 4.539 1 90.81 53 ALA B N 1
ATOM 6364 C CA . ALA B 1 53 ? -6.188 -36.25 5.621 1 90.81 53 ALA B CA 1
ATOM 6365 C C . ALA B 1 53 ? -5.562 -35.75 6.918 1 90.81 53 ALA B C 1
ATOM 6367 O O . ALA B 1 53 ? -6.16 -35.875 7.988 1 90.81 53 ALA B O 1
ATOM 6368 N N . THR B 1 54 ? -4.402 -35.219 6.77 1 87.06 54 THR B N 1
ATOM 6369 C CA . THR B 1 54 ? -3.703 -34.688 7.93 1 87.06 54 THR B CA 1
ATOM 6370 C C . THR B 1 54 ? -4.453 -33.5 8.508 1 87.06 54 THR B C 1
ATOM 6372 O O . THR B 1 54 ? -4.387 -33.25 9.711 1 87.06 54 THR B O 1
ATOM 6375 N N . ALA B 1 55 ? -5.168 -32.781 7.656 1 89.56 55 ALA B N 1
ATOM 6376 C CA . ALA B 1 55 ? -5.934 -31.625 8.078 1 89.56 55 ALA B CA 1
ATOM 6377 C C . ALA B 1 55 ? -7.211 -32.062 8.805 1 89.56 55 ALA B C 1
ATOM 6379 O O . ALA B 1 55 ? -7.906 -31.203 9.383 1 89.56 55 ALA B O 1
ATOM 6380 N N . GLY B 1 56 ? -7.555 -33.312 8.812 1 88.81 56 GLY B N 1
ATOM 6381 C CA . GLY B 1 56 ? -8.734 -33.812 9.492 1 88.81 56 GLY B CA 1
ATOM 6382 C C . GLY B 1 56 ? -9.984 -33.781 8.625 1 88.81 56 GLY B C 1
ATOM 6383 O O . GLY B 1 56 ? -11.102 -33.781 9.133 1 88.81 56 GLY B O 1
ATOM 6384 N N . VAL B 1 57 ? -9.805 -33.75 7.34 1 93.94 57 VAL B N 1
ATOM 6385 C CA . VAL B 1 57 ? -10.945 -33.781 6.422 1 93.94 57 VAL B CA 1
ATOM 6386 C C . VAL B 1 57 ? -11.578 -35.156 6.398 1 93.94 57 VAL B C 1
ATOM 6388 O O . VAL B 1 57 ? -10.883 -36.156 6.348 1 93.94 57 VAL B O 1
ATOM 6391 N N . HIS B 1 58 ? -12.883 -35.188 6.41 1 91.88 58 HIS B N 1
ATOM 6392 C CA . HIS B 1 58 ? -13.617 -36.438 6.469 1 91.88 58 HIS B CA 1
ATOM 6393 C C . HIS B 1 58 ? -14.102 -36.875 5.082 1 91.88 58 HIS B C 1
ATOM 6395 O O . HIS B 1 58 ? -14.164 -38.062 4.777 1 91.88 58 HIS B O 1
ATOM 6401 N N . GLU B 1 59 ? -14.523 -35.938 4.375 1 93.69 59 GLU B N 1
ATOM 6402 C CA . GLU B 1 59 ? -15.078 -36.219 3.047 1 93.69 59 GLU B CA 1
ATOM 6403 C C . GLU B 1 59 ? -14.43 -35.312 1.994 1 93.69 59 GLU B C 1
ATOM 6405 O O . GLU B 1 59 ? -14.305 -34.094 2.195 1 93.69 59 GLU B O 1
ATOM 6410 N N . VAL B 1 60 ? -14.039 -35.969 0.849 1 96.25 60 VAL B N 1
ATOM 6411 C CA . VAL B 1 60 ? -13.398 -35.219 -0.227 1 96.25 60 VAL B CA 1
ATOM 6412 C C . VAL B 1 60 ? -14.227 -35.344 -1.507 1 96.25 60 VAL B C 1
ATOM 6414 O O . VAL B 1 60 ? -14.641 -36.469 -1.876 1 96.25 60 VAL B O 1
ATOM 6417 N N . PHE B 1 61 ? -14.562 -34.281 -2.111 1 96.94 61 PHE B N 1
ATOM 6418 C CA . PHE B 1 61 ? -15.211 -34.25 -3.414 1 96.94 61 PHE B CA 1
ATOM 6419 C C . PHE B 1 61 ? -14.219 -33.875 -4.504 1 96.94 61 PHE B C 1
ATOM 6421 O O . PHE B 1 61 ? -13.656 -32.781 -4.473 1 96.94 61 PHE B O 1
ATOM 6428 N N . LEU B 1 62 ? -13.992 -34.781 -5.473 1 97.25 62 LEU B N 1
ATOM 6429 C CA . LEU B 1 62 ? -13.117 -34.5 -6.609 1 97.25 62 LEU B CA 1
ATOM 6430 C C . LEU B 1 62 ? -13.922 -34.031 -7.812 1 97.25 62 LEU B C 1
ATOM 6432 O O . LEU B 1 62 ? -14.75 -34.75 -8.344 1 97.25 62 LEU B O 1
ATOM 6436 N N . LEU B 1 63 ? -13.75 -32.812 -8.195 1 97.5 63 LEU B N 1
ATOM 6437 C CA . LEU B 1 63 ? -14.391 -32.281 -9.398 1 97.5 63 LEU B CA 1
ATOM 6438 C C . LEU B 1 63 ? -13.453 -32.375 -10.594 1 97.5 63 LEU B C 1
ATOM 6440 O O . LEU B 1 63 ? -12.383 -31.75 -10.594 1 97.5 63 LEU B O 1
ATOM 6444 N N . ALA B 1 64 ? -13.867 -33.094 -11.602 1 96.56 64 ALA B N 1
ATOM 6445 C CA . ALA B 1 64 ? -12.992 -33.344 -12.742 1 96.56 64 ALA B CA 1
ATOM 6446 C C . ALA B 1 64 ? -13.711 -33.062 -14.055 1 96.56 64 ALA B C 1
ATOM 6448 O O . ALA B 1 64 ? -14.898 -33.375 -14.195 1 96.56 64 ALA B O 1
ATOM 6449 N N . THR B 1 65 ? -13.055 -32.5 -14.961 1 94 65 THR B N 1
ATOM 6450 C CA . THR B 1 65 ? -13.602 -32.188 -16.281 1 94 65 THR B CA 1
ATOM 6451 C C . THR B 1 65 ? -12.977 -33.062 -17.359 1 94 65 THR B C 1
ATOM 6453 O O . THR B 1 65 ? -13.68 -33.562 -18.234 1 94 65 THR B O 1
ATOM 6456 N N . TRP B 1 66 ? -11.664 -33.25 -17.219 1 90.94 66 TRP B N 1
ATOM 6457 C CA . TRP B 1 66 ? -10.945 -34 -18.25 1 90.94 66 TRP B CA 1
ATOM 6458 C C . TRP B 1 66 ? -10.445 -35.312 -17.688 1 90.94 66 TRP B C 1
ATOM 6460 O O . TRP B 1 66 ? -10.156 -35.438 -16.484 1 90.94 66 TRP B O 1
ATOM 6470 N N . HIS B 1 67 ? -10.383 -36.375 -18.594 1 94.12 67 HIS B N 1
ATOM 6471 C CA . HIS B 1 67 ? -9.828 -37.688 -18.281 1 94.12 67 HIS B CA 1
ATOM 6472 C C . HIS B 1 67 ? -10.508 -38.281 -17.047 1 94.12 67 HIS B C 1
ATOM 6474 O O . HIS B 1 67 ? -9.836 -38.781 -16.156 1 94.12 67 HIS B O 1
ATOM 6480 N N . ILE B 1 68 ? -11.789 -38.156 -16.938 1 95.62 68 ILE B N 1
ATOM 6481 C CA . ILE B 1 68 ? -12.578 -38.625 -15.805 1 95.62 68 ILE B CA 1
ATOM 6482 C C . ILE B 1 68 ? -12.391 -40.125 -15.602 1 95.62 68 ILE B C 1
ATOM 6484 O O . ILE B 1 68 ? -12.266 -40.594 -14.469 1 95.62 68 ILE B O 1
ATOM 6488 N N . GLY B 1 69 ? -12.367 -40.812 -16.703 1 95.19 69 GLY B N 1
ATOM 6489 C CA . GLY B 1 69 ? -12.188 -42.25 -16.641 1 95.19 69 GLY B CA 1
ATOM 6490 C C . GLY B 1 69 ? -10.883 -42.656 -15.977 1 95.19 69 GLY B C 1
ATOM 6491 O O . GLY B 1 69 ? -10.852 -43.594 -15.188 1 95.19 69 GLY B O 1
ATOM 6492 N N . GLN B 1 70 ? -9.828 -42.031 -16.328 1 95.75 70 GLN B N 1
ATOM 6493 C CA . GLN B 1 70 ? -8.523 -42.344 -15.758 1 95.75 70 GLN B CA 1
ATOM 6494 C C . GLN B 1 70 ? -8.484 -42.031 -14.258 1 95.75 70 GLN B C 1
ATOM 6496 O O . GLN B 1 70 ? -7.887 -42.781 -13.492 1 95.75 70 GLN B O 1
ATOM 6501 N N . ILE B 1 71 ? -9.117 -40.969 -13.867 1 96.44 71 ILE B N 1
ATOM 6502 C CA . ILE B 1 71 ? -9.156 -40.594 -12.461 1 96.44 71 ILE B CA 1
ATOM 6503 C C . ILE B 1 71 ? -9.969 -41.625 -11.68 1 96.44 71 ILE B C 1
ATOM 6505 O O . ILE B 1 71 ? -9.539 -42.094 -10.617 1 96.44 71 ILE B O 1
ATOM 6509 N N . ARG B 1 72 ? -11.062 -42 -12.234 1 95.56 72 ARG B N 1
ATOM 6510 C CA . ARG B 1 72 ? -11.906 -43.031 -11.609 1 95.56 72 ARG B CA 1
ATOM 6511 C C . ARG B 1 72 ? -11.148 -44.344 -11.445 1 95.56 72 ARG B C 1
ATOM 6513 O O . ARG B 1 72 ? -11.164 -44.938 -10.367 1 95.56 72 ARG B O 1
ATOM 6520 N N . ALA B 1 73 ? -10.492 -44.75 -12.492 1 95.88 73 ALA B N 1
ATOM 6521 C CA . ALA B 1 73 ? -9.742 -46 -12.477 1 95.88 73 ALA B CA 1
ATOM 6522 C C . ALA B 1 73 ? -8.648 -45.969 -11.414 1 95.88 73 ALA B C 1
ATOM 6524 O O . ALA B 1 73 ? -8.422 -46.969 -10.711 1 95.88 73 ALA B O 1
ATOM 6525 N N . TYR B 1 74 ? -8.039 -44.875 -11.359 1 95.69 74 TYR B N 1
ATOM 6526 C CA . TYR B 1 74 ? -6.969 -44.75 -10.383 1 95.69 74 TYR B CA 1
ATOM 6527 C C . TYR B 1 74 ? -7.516 -44.844 -8.961 1 95.69 74 TYR B C 1
ATOM 6529 O O . TYR B 1 74 ? -6.938 -45.531 -8.109 1 95.69 74 TYR B O 1
ATOM 6537 N N . MET B 1 75 ? -8.578 -44.094 -8.648 1 94.75 75 MET B N 1
ATOM 6538 C CA . MET B 1 75 ? -9.164 -44.062 -7.312 1 94.75 75 MET B CA 1
ATOM 6539 C C . MET B 1 75 ? -9.68 -45.469 -6.918 1 94.75 75 MET B C 1
ATOM 6541 O O . MET B 1 75 ? -9.531 -45.875 -5.77 1 94.75 75 MET B O 1
ATOM 6545 N N . GLU B 1 76 ? -10.211 -46.125 -7.84 1 93.94 76 GLU B N 1
ATOM 6546 C CA . GLU B 1 76 ? -10.727 -47.469 -7.574 1 93.94 76 GLU B CA 1
ATOM 6547 C C . GLU B 1 76 ? -9.594 -48.438 -7.258 1 93.94 76 GLU B C 1
ATOM 6549 O O . GLU B 1 76 ? -9.742 -49.312 -6.398 1 93.94 76 GLU B O 1
ATOM 6554 N N . LYS B 1 77 ? -8.523 -48.25 -7.918 1 93.31 77 LYS B N 1
ATOM 6555 C CA . LYS B 1 77 ? -7.395 -49.156 -7.77 1 93.31 77 LYS B CA 1
ATOM 6556 C C . LYS B 1 77 ? -6.617 -48.875 -6.488 1 93.31 77 LYS B C 1
ATOM 6558 O O . LYS B 1 77 ? -6.23 -49.781 -5.762 1 93.31 77 LYS B O 1
ATOM 6563 N N . HIS B 1 78 ? -6.395 -47.625 -6.219 1 91.81 78 HIS B N 1
ATOM 6564 C CA . HIS B 1 78 ? -5.453 -47.281 -5.164 1 91.81 78 HIS B CA 1
ATOM 6565 C C . HIS B 1 78 ? -6.18 -46.906 -3.875 1 91.81 78 HIS B C 1
ATOM 6567 O O . HIS B 1 78 ? -5.586 -46.938 -2.797 1 91.81 78 HIS B O 1
ATOM 6573 N N . HIS B 1 79 ? -7.473 -46.531 -3.99 1 92 79 HIS B N 1
ATOM 6574 C CA . HIS B 1 79 ? -8.266 -46.188 -2.811 1 92 79 HIS B CA 1
ATOM 6575 C C . HIS B 1 79 ? -9.617 -46.875 -2.84 1 92 79 HIS B C 1
ATOM 6577 O O . HIS B 1 79 ? -10.656 -46.25 -2.686 1 92 79 HIS B O 1
ATOM 6583 N N . PRO B 1 80 ? -9.633 -48.125 -2.812 1 87.5 80 PRO B N 1
ATOM 6584 C CA . PRO B 1 80 ? -10.883 -48.875 -2.986 1 87.5 80 PRO B CA 1
ATOM 6585 C C . PRO B 1 80 ? -11.828 -48.719 -1.798 1 87.5 80 PRO B C 1
ATOM 6587 O O . PRO B 1 80 ? -13.055 -48.688 -1.976 1 87.5 80 PRO B O 1
ATOM 6590 N N . LEU B 1 81 ? -11.289 -48.531 -0.601 1 82.12 81 LEU B N 1
ATOM 6591 C CA . LEU B 1 81 ? -12.125 -48.438 0.59 1 82.12 81 LEU B CA 1
ATOM 6592 C C . LEU B 1 81 ? -12.766 -47.062 0.705 1 82.12 81 LEU B C 1
ATOM 6594 O O . LEU B 1 81 ? -13.875 -46.938 1.22 1 82.12 81 LEU B O 1
ATOM 6598 N N . LEU B 1 82 ? -12.094 -46.125 0.192 1 86.75 82 LEU B N 1
ATOM 6599 C CA . LEU B 1 82 ? -12.555 -44.75 0.338 1 86.75 82 LEU B CA 1
ATOM 6600 C C . LEU B 1 82 ? -13.43 -44.344 -0.843 1 86.75 82 LEU B C 1
ATOM 6602 O O . LEU B 1 82 ? -14.289 -43.438 -0.714 1 86.75 82 LEU B O 1
ATOM 6606 N N . PHE B 1 83 ? -13.211 -44.938 -1.997 1 86.62 83 PHE B N 1
ATOM 6607 C CA . PHE B 1 83 ? -13.906 -44.594 -3.229 1 86.62 83 PHE B CA 1
ATOM 6608 C C . PHE B 1 83 ? -15.094 -45.5 -3.467 1 86.62 83 PHE B C 1
ATOM 6610 O O . PHE B 1 83 ? -15.664 -45.531 -4.559 1 86.62 83 PHE B O 1
ATOM 6617 N N . ARG B 1 84 ? -15.695 -46.25 -2.42 1 67.06 84 ARG B N 1
ATOM 6618 C CA . ARG B 1 84 ? -16.797 -47.188 -2.568 1 67.06 84 ARG B CA 1
ATOM 6619 C C . ARG B 1 84 ? -18.125 -46.469 -2.746 1 67.06 84 ARG B C 1
ATOM 6621 O O . ARG B 1 84 ? -18.328 -45.375 -2.195 1 67.06 84 ARG B O 1
ATOM 6628 N N . PRO B 1 85 ? -18.891 -46.781 -3.775 1 51.75 85 PRO B N 1
ATOM 6629 C CA . PRO B 1 85 ? -20.234 -46.25 -3.955 1 51.75 85 PRO B CA 1
ATOM 6630 C C . PRO B 1 85 ? -21.047 -46.25 -2.664 1 51.75 85 PRO B C 1
ATOM 6632 O O . PRO B 1 85 ? -20.703 -46.938 -1.711 1 51.75 85 PRO B O 1
ATOM 6635 N N . GLN B 1 86 ? -22.156 -45.344 -2.367 1 47.06 86 GLN B N 1
ATOM 6636 C CA . GLN B 1 86 ? -22.984 -45.031 -1.209 1 47.06 86 GLN B CA 1
ATOM 6637 C C . GLN B 1 86 ? -23.156 -46.281 -0.325 1 47.06 86 GLN B C 1
ATOM 6639 O O . GLN B 1 86 ? -23.578 -46.156 0.829 1 47.06 86 GLN B O 1
ATOM 6644 N N . GLY B 1 87 ? -23.312 -47.469 -0.875 1 40.25 87 GLY B N 1
ATOM 6645 C CA . GLY B 1 87 ? -24 -48.469 -0.088 1 40.25 87 GLY B CA 1
ATOM 6646 C C . GLY B 1 87 ? -23.125 -49.062 1.013 1 40.25 87 GLY B C 1
ATOM 6647 O O . GLY B 1 87 ? -23.609 -49.812 1.859 1 40.25 87 GLY B O 1
ATOM 6648 N N . SER B 1 88 ? -21.969 -49.5 0.754 1 36.72 88 SER B N 1
ATOM 6649 C CA . SER B 1 88 ? -21.422 -50.406 1.745 1 36.72 88 SER B CA 1
ATOM 6650 C C . SER B 1 88 ? -20.812 -49.656 2.92 1 36.72 88 SER B C 1
ATOM 6652 O O . SER B 1 88 ? -20 -48.75 2.727 1 36.72 88 SER B O 1
ATOM 6654 N N . ARG B 1 89 ? -21.484 -49.625 3.982 1 39.66 89 ARG B N 1
ATOM 6655 C CA . ARG B 1 89 ? -21.109 -49.125 5.312 1 39.66 89 ARG B CA 1
ATOM 6656 C C . ARG B 1 89 ? -19.766 -49.688 5.734 1 39.66 89 ARG B C 1
ATOM 6658 O O . ARG B 1 89 ? -19.594 -50.156 6.867 1 39.66 89 ARG B O 1
ATOM 6665 N N . SER B 1 90 ? -18.969 -50.375 4.855 1 35.88 90 SER B N 1
ATOM 6666 C CA . SER B 1 90 ? -17.906 -51 5.621 1 35.88 90 SER B CA 1
ATOM 6667 C C . SER B 1 90 ? -17 -49.969 6.273 1 35.88 90 SER B C 1
ATOM 6669 O O . SER B 1 90 ? -16.5 -49.062 5.605 1 35.88 90 SER B O 1
ATOM 6671 N N . GLN B 1 91 ? -17.188 -49.656 7.473 1 38.44 91 GLN B N 1
ATOM 6672 C CA . GLN B 1 91 ? -16.469 -48.906 8.492 1 38.44 91 GLN B CA 1
ATOM 6673 C C . GLN B 1 91 ? -15.023 -49.406 8.609 1 38.44 91 GLN B C 1
ATOM 6675 O O . GLN B 1 91 ? -14.695 -50.188 9.484 1 38.44 91 GLN B O 1
ATOM 6680 N N . GLY B 1 92 ? -14.352 -49.844 7.582 1 35.91 92 GLY B N 1
ATOM 6681 C CA . GLY B 1 92 ? -13.039 -50.219 8.062 1 35.91 92 GLY B CA 1
ATOM 6682 C C . GLY B 1 92 ? -12.305 -49.094 8.766 1 35.91 92 GLY B C 1
ATOM 6683 O O . GLY B 1 92 ? -12.586 -47.938 8.523 1 35.91 92 GLY B O 1
ATOM 6684 N N . MET B 1 93 ? -11.812 -49.281 9.984 1 36.81 93 MET B N 1
ATOM 6685 C CA . MET B 1 93 ? -11.008 -48.531 10.93 1 36.81 93 MET B CA 1
ATOM 6686 C C . MET B 1 93 ? -9.844 -47.844 10.219 1 36.81 93 MET B C 1
ATOM 6688 O O . MET B 1 93 ? -8.805 -48.469 9.969 1 36.81 93 MET B O 1
ATOM 6692 N N . THR B 1 94 ? -9.945 -47.25 9.102 1 44.97 94 THR B N 1
ATOM 6693 C CA . THR B 1 94 ? -8.703 -46.656 8.633 1 44.97 94 THR B CA 1
ATOM 6694 C C . THR B 1 94 ? -8.258 -45.531 9.578 1 44.97 94 THR B C 1
ATOM 6696 O O . THR B 1 94 ? -9.086 -44.906 10.242 1 44.97 94 THR B O 1
ATOM 6699 N N . SER B 1 95 ? -7.012 -45.531 10.055 1 50 95 SER B N 1
ATOM 6700 C CA . SER B 1 95 ? -6.238 -44.625 10.906 1 50 95 SER B CA 1
ATOM 6701 C C . SER B 1 95 ? -6.363 -43.188 10.438 1 50 95 SER B C 1
ATOM 6703 O O . SER B 1 95 ? -5.918 -42.25 11.125 1 50 95 SER B O 1
ATOM 6705 N N . THR B 1 96 ? -6.855 -42.938 9.203 1 63.31 96 THR B N 1
ATOM 6706 C CA . THR B 1 96 ? -6.867 -41.562 8.781 1 63.31 96 THR B CA 1
ATOM 6707 C C . THR B 1 96 ? -8.281 -40.969 8.859 1 63.31 96 THR B C 1
ATOM 6709 O O . THR B 1 96 ? -9.258 -41.719 8.906 1 63.31 96 THR B O 1
ATOM 6712 N N . ALA B 1 97 ? -8.492 -39.75 9.188 1 73.31 97 ALA B N 1
ATOM 6713 C CA . ALA B 1 97 ? -9.742 -39 9.32 1 73.31 97 ALA B CA 1
ATOM 6714 C C . ALA B 1 97 ? -10.555 -39.062 8.031 1 73.31 97 ALA B C 1
ATOM 6716 O O . ALA B 1 97 ? -11.781 -38.906 8.062 1 73.31 97 ALA B O 1
ATOM 6717 N N . LEU B 1 98 ? -9.969 -39.469 6.844 1 84.62 98 LEU B N 1
ATOM 6718 C CA . LEU B 1 98 ? -10.648 -39.469 5.555 1 84.62 98 LEU B CA 1
ATOM 6719 C C . LEU B 1 98 ? -11.516 -40.688 5.402 1 84.62 98 LEU B C 1
ATOM 6721 O O . LEU B 1 98 ? -11.023 -41.812 5.496 1 84.62 98 LEU B O 1
ATOM 6725 N N . THR B 1 99 ? -12.781 -40.5 5.188 1 83.25 99 THR B N 1
ATOM 6726 C CA . THR B 1 99 ? -13.695 -41.656 5.188 1 83.25 99 THR B CA 1
ATOM 6727 C C . THR B 1 99 ? -14.289 -41.875 3.799 1 83.25 99 THR B C 1
ATOM 6729 O O . THR B 1 99 ? -14.688 -42.969 3.459 1 83.25 99 THR B O 1
ATOM 6732 N N . ARG B 1 100 ? -14.312 -40.781 3.055 1 91.44 100 ARG B N 1
ATOM 6733 C CA . ARG B 1 100 ? -15.008 -40.906 1.779 1 91.44 100 ARG B CA 1
ATOM 6734 C C . ARG B 1 100 ? -14.414 -40 0.725 1 91.44 100 ARG B C 1
ATOM 6736 O O . ARG B 1 100 ? -14.102 -38.844 1.018 1 91.44 100 ARG B O 1
ATOM 6743 N N . ILE B 1 101 ? -14.258 -40.594 -0.505 1 95.12 101 ILE B N 1
ATOM 6744 C CA . ILE B 1 101 ? -13.867 -39.812 -1.686 1 95.12 101 ILE B CA 1
ATOM 6745 C C . ILE B 1 101 ? -14.922 -39.969 -2.775 1 95.12 101 ILE B C 1
ATOM 6747 O O . ILE B 1 101 ? -15.266 -41.094 -3.16 1 95.12 101 ILE B O 1
ATOM 6751 N N . THR B 1 102 ? -15.523 -38.875 -3.158 1 95.25 102 THR B N 1
ATOM 6752 C CA . THR B 1 102 ? -16.547 -38.906 -4.203 1 95.25 102 THR B CA 1
ATOM 6753 C C . THR B 1 102 ? -16.062 -38.156 -5.438 1 95.25 102 THR B C 1
ATOM 6755 O O . THR B 1 102 ? -15.562 -37.031 -5.328 1 95.25 102 THR B O 1
ATOM 6758 N N . LEU B 1 103 ? -16.109 -38.781 -6.574 1 96.12 103 LEU B N 1
ATOM 6759 C CA . LEU B 1 103 ? -15.773 -38.156 -7.836 1 96.12 103 LEU B CA 1
ATOM 6760 C C . LEU B 1 103 ? -17.016 -37.531 -8.484 1 96.12 103 LEU B C 1
ATOM 6762 O O . LEU B 1 103 ? -18.016 -38.219 -8.672 1 96.12 103 LEU B O 1
ATOM 6766 N N . ILE B 1 104 ? -17.031 -36.25 -8.727 1 96 104 ILE B N 1
ATOM 6767 C CA . ILE B 1 104 ? -18.109 -35.531 -9.398 1 96 104 ILE B CA 1
ATOM 6768 C C . ILE B 1 104 ? -17.641 -35.094 -10.789 1 96 104 ILE B C 1
ATOM 6770 O O . ILE B 1 104 ? -16.906 -34.125 -10.922 1 96 104 ILE B O 1
ATOM 6774 N N . PRO B 1 105 ? -18.094 -35.781 -11.789 1 95.94 105 PRO B N 1
ATOM 6775 C CA . PRO B 1 105 ? -17.719 -35.375 -13.148 1 95.94 105 PRO B CA 1
ATOM 6776 C C . PRO B 1 105 ? -18.406 -34.094 -13.586 1 95.94 105 PRO B C 1
ATOM 6778 O O . PRO B 1 105 ? -19.609 -33.938 -13.367 1 95.94 105 PRO B O 1
ATOM 6781 N N . VAL B 1 106 ? -17.656 -33.188 -14.055 1 95.56 106 VAL B N 1
ATOM 6782 C CA . VAL B 1 106 ? -18.172 -31.953 -14.617 1 95.56 106 VAL B CA 1
ATOM 6783 C C . VAL B 1 106 ? -17.625 -31.75 -16.031 1 95.56 106 VAL B C 1
ATOM 6785 O O . VAL B 1 106 ? -16.891 -30.797 -16.297 1 95.56 106 VAL B O 1
ATOM 6788 N N . PRO B 1 107 ? -18.047 -32.469 -16.969 1 92.75 107 PRO B N 1
ATOM 6789 C CA . PRO B 1 107 ? -17.453 -32.469 -18.297 1 92.75 107 PRO B CA 1
ATOM 6790 C C . PRO B 1 107 ? -17.703 -31.172 -19.062 1 92.75 107 PRO B C 1
ATOM 6792 O O . PRO B 1 107 ? -16.922 -30.797 -19.938 1 92.75 107 PRO B O 1
ATOM 6795 N N . GLU B 1 108 ? -18.734 -30.438 -18.703 1 92 108 GLU B N 1
ATOM 6796 C CA . GLU B 1 108 ? -19.109 -29.234 -19.453 1 92 108 GLU B CA 1
ATOM 6797 C C . GLU B 1 108 ? -18.359 -28.016 -18.922 1 92 108 GLU B C 1
ATOM 6799 O O . GLU B 1 108 ? -18.406 -26.938 -19.531 1 92 108 GLU B O 1
ATOM 6804 N N . ALA B 1 109 ? -17.656 -28.188 -17.875 1 92.62 109 ALA B N 1
ATOM 6805 C CA . ALA B 1 109 ? -16.969 -27.047 -17.281 1 92.62 109 ALA B CA 1
ATOM 6806 C C . ALA B 1 109 ? -15.781 -26.609 -18.125 1 92.62 109 ALA B C 1
ATOM 6808 O O . ALA B 1 109 ? -15.062 -27.438 -18.672 1 92.62 109 ALA B O 1
ATOM 6809 N N . ARG B 1 110 ? -15.57 -25.266 -18.266 1 89.69 110 ARG B N 1
ATOM 6810 C CA . ARG B 1 110 ? -14.453 -24.703 -19.016 1 89.69 110 ARG B CA 1
ATOM 6811 C C . ARG B 1 110 ? -13.641 -23.734 -18.156 1 89.69 110 ARG B C 1
ATOM 6813 O O . ARG B 1 110 ? -12.656 -23.156 -18.609 1 89.69 110 ARG B O 1
ATOM 6820 N N . SER B 1 111 ? -14.055 -23.547 -17.047 1 91.75 111 SER B N 1
ATOM 6821 C CA . SER B 1 111 ? -13.391 -22.641 -16.125 1 91.75 111 SER B CA 1
ATOM 6822 C C . SER B 1 111 ? -13.633 -23.047 -14.672 1 91.75 111 SER B C 1
ATOM 6824 O O . SER B 1 111 ? -14.453 -23.938 -14.406 1 91.75 111 SER B O 1
ATOM 6826 N N . VAL B 1 112 ? -12.891 -22.438 -13.781 1 93.88 112 VAL B N 1
ATOM 6827 C CA . VAL B 1 112 ? -13.086 -22.688 -12.359 1 93.88 112 VAL B CA 1
ATOM 6828 C C . VAL B 1 112 ? -14.477 -22.203 -11.938 1 93.88 112 VAL B C 1
ATOM 6830 O O . VAL B 1 112 ? -15.133 -22.844 -11.109 1 93.88 112 VAL B O 1
ATOM 6833 N N . GLY B 1 113 ? -14.906 -21.141 -12.531 1 94.81 113 GLY B N 1
ATOM 6834 C CA . GLY B 1 113 ? -16.234 -20.625 -12.242 1 94.81 113 GLY B CA 1
ATOM 6835 C C . GLY B 1 113 ? -17.344 -21.625 -12.57 1 94.81 113 GLY B C 1
ATOM 6836 O O . GLY B 1 113 ? -18.25 -21.828 -11.773 1 94.81 113 GLY B O 1
ATOM 6837 N N . ASP B 1 114 ? -17.188 -22.219 -13.719 1 94.69 114 ASP B N 1
ATOM 6838 C CA . ASP B 1 114 ? -18.141 -23.25 -14.125 1 94.69 114 ASP B CA 1
ATOM 6839 C C . ASP B 1 114 ? -18.172 -24.406 -13.125 1 94.69 114 ASP B C 1
ATOM 6841 O O . ASP B 1 114 ? -19.25 -24.906 -12.789 1 94.69 114 ASP B O 1
ATOM 6845 N N . THR B 1 115 ? -17.016 -24.766 -12.758 1 96.12 115 THR B N 1
ATOM 6846 C CA . THR B 1 115 ? -16.891 -25.891 -11.828 1 96.12 115 THR B CA 1
ATOM 6847 C C . THR B 1 115 ? -17.547 -25.562 -10.492 1 96.12 115 THR B C 1
ATOM 6849 O O . THR B 1 115 ? -18.234 -26.406 -9.914 1 96.12 115 THR B O 1
ATOM 6852 N N . MET B 1 116 ? -17.375 -24.359 -10.047 1 96.25 116 MET B N 1
ATOM 6853 C CA . MET B 1 116 ? -17.953 -23.938 -8.766 1 96.25 116 MET B CA 1
ATOM 6854 C C . MET B 1 116 ? -19.469 -23.828 -8.867 1 96.25 116 MET B C 1
ATOM 6856 O O . MET B 1 116 ? -20.172 -24.109 -7.895 1 96.25 116 MET B O 1
ATOM 6860 N N . ARG B 1 117 ? -19.953 -23.422 -9.984 1 96.12 117 ARG B N 1
ATOM 6861 C CA . ARG B 1 117 ? -21.391 -23.375 -10.203 1 96.12 117 ARG B CA 1
ATOM 6862 C C . ARG B 1 117 ? -22 -24.781 -10.188 1 96.12 117 ARG B C 1
ATOM 6864 O O . ARG B 1 117 ? -23.094 -24.984 -9.641 1 96.12 117 ARG B O 1
ATOM 6871 N N . GLU B 1 118 ? -21.281 -25.672 -10.805 1 95.44 118 GLU B N 1
ATOM 6872 C CA . GLU B 1 118 ? -21.734 -27.062 -10.773 1 95.44 118 GLU B CA 1
ATOM 6873 C C . GLU B 1 118 ? -21.719 -27.609 -9.352 1 95.44 118 GLU B C 1
ATOM 6875 O O . GLU B 1 118 ? -22.609 -28.391 -8.977 1 95.44 118 GLU B O 1
ATOM 6880 N N . LEU B 1 119 ? -20.719 -27.312 -8.633 1 96.19 119 LEU B N 1
ATOM 6881 C CA . LEU B 1 119 ? -20.656 -27.703 -7.234 1 96.19 119 LEU B CA 1
ATOM 6882 C C . LEU B 1 119 ? -21.891 -27.203 -6.477 1 96.19 119 LEU B C 1
ATOM 6884 O O . LEU B 1 119 ? -22.469 -27.953 -5.68 1 96.19 119 LEU B O 1
ATOM 6888 N N . ASP B 1 120 ? -22.25 -25.969 -6.676 1 95.62 120 ASP B N 1
ATOM 6889 C CA . ASP B 1 120 ? -23.422 -25.391 -6.027 1 95.62 120 ASP B CA 1
ATOM 6890 C C . ASP B 1 120 ? -24.688 -26.156 -6.398 1 95.62 120 ASP B C 1
ATOM 6892 O O . ASP B 1 120 ? -25.547 -26.391 -5.551 1 95.62 120 ASP B O 1
ATOM 6896 N N . ALA B 1 121 ? -24.734 -26.484 -7.629 1 94.69 121 ALA B N 1
ATOM 6897 C CA . ALA B 1 121 ? -25.922 -27.188 -8.141 1 94.69 121 ALA B CA 1
ATOM 6898 C C . ALA B 1 121 ? -26.078 -28.531 -7.457 1 94.69 121 ALA B C 1
ATOM 6900 O O . ALA B 1 121 ? -27.203 -29.016 -7.266 1 94.69 121 ALA B O 1
ATOM 6901 N N . HIS B 1 122 ? -25.016 -29.219 -7.066 1 94.69 122 HIS B N 1
ATOM 6902 C CA . HIS B 1 122 ? -25.047 -30.531 -6.453 1 94.69 122 HIS B CA 1
ATOM 6903 C C . HIS B 1 122 ? -25.438 -30.453 -4.98 1 94.69 122 HIS B C 1
ATOM 6905 O O . HIS B 1 122 ? -25.859 -31.453 -4.387 1 94.69 122 HIS B O 1
ATOM 6911 N N . GLN B 1 123 ? -25.234 -29.328 -4.234 1 92.88 123 GLN B N 1
ATOM 6912 C CA . GLN B 1 123 ? -25.625 -29.062 -2.854 1 92.88 123 GLN B CA 1
ATOM 6913 C C . GLN B 1 123 ? -25.062 -30.109 -1.904 1 92.88 123 GLN B C 1
ATOM 6915 O O . GLN B 1 123 ? -25.797 -30.656 -1.067 1 92.88 123 GLN B O 1
ATOM 6920 N N . VAL B 1 124 ? -23.859 -30.469 -2.086 1 92.62 124 VAL B N 1
ATOM 6921 C CA . VAL B 1 124 ? -23.234 -31.516 -1.283 1 92.62 124 VAL B CA 1
ATOM 6922 C C . VAL B 1 124 ? -22.5 -30.875 -0.102 1 92.62 124 VAL B C 1
ATOM 6924 O O . VAL B 1 124 ? -22.219 -31.562 0.891 1 92.62 124 VAL B O 1
ATOM 6927 N N . ILE B 1 125 ? -22.203 -29.609 -0.172 1 94.06 125 ILE B N 1
ATOM 6928 C CA . ILE B 1 125 ? -21.453 -28.938 0.877 1 94.06 125 ILE B CA 1
ATOM 6929 C C . ILE B 1 125 ? -22.375 -28.578 2.031 1 94.06 125 ILE B C 1
ATOM 6931 O O . ILE B 1 125 ? -23.438 -27.969 1.818 1 94.06 125 ILE B O 1
ATOM 6935 N N . LYS B 1 126 ? -21.969 -28.859 3.236 1 90.69 126 LYS B N 1
ATOM 6936 C CA . LYS B 1 126 ? -22.859 -28.703 4.391 1 90.69 126 LYS B CA 1
ATOM 6937 C C . LYS B 1 126 ? -22.359 -27.609 5.316 1 90.69 126 LYS B C 1
ATOM 6939 O O . LYS B 1 126 ? -23.125 -27.031 6.086 1 90.69 126 LYS B O 1
ATOM 6944 N N . SER B 1 127 ? -21.141 -27.359 5.336 1 92.12 127 SER B N 1
ATOM 6945 C CA . SER B 1 127 ? -20.516 -26.375 6.211 1 92.12 127 SER B CA 1
ATOM 6946 C C . SER B 1 127 ? -19.297 -25.734 5.555 1 92.12 127 SER B C 1
ATOM 6948 O O . SER B 1 127 ? -19.125 -25.812 4.34 1 92.12 127 SER B O 1
ATOM 6950 N N . ASP B 1 128 ? -18.562 -25.031 6.418 1 93.75 128 ASP B N 1
ATOM 6951 C CA . ASP B 1 128 ? -17.297 -24.516 5.906 1 93.75 128 ASP B CA 1
ATOM 6952 C C . ASP B 1 128 ? -16.406 -25.641 5.387 1 93.75 128 ASP B C 1
ATOM 6954 O O . ASP B 1 128 ? -16.375 -26.719 5.965 1 93.75 128 ASP B O 1
ATOM 6958 N N . PHE B 1 129 ? -15.797 -25.438 4.348 1 97.19 129 PHE B N 1
ATOM 6959 C CA . PHE B 1 129 ? -15.039 -26.5 3.697 1 97.19 129 PHE B CA 1
ATOM 6960 C C . PHE B 1 129 ? -13.703 -25.969 3.191 1 97.19 129 PHE B C 1
ATOM 6962 O O . PHE B 1 129 ? -13.477 -24.766 3.158 1 97.19 129 PHE B O 1
ATOM 6969 N N . VAL B 1 130 ? -12.852 -26.906 2.814 1 97.81 130 VAL B N 1
ATOM 6970 C CA . VAL B 1 130 ? -11.531 -26.578 2.273 1 97.81 130 VAL B CA 1
ATOM 6971 C C . VAL B 1 130 ? -11.547 -26.719 0.754 1 97.81 130 VAL B C 1
ATOM 6973 O O . VAL B 1 130 ? -11.945 -27.766 0.232 1 97.81 130 VAL B O 1
ATOM 6976 N N . LEU B 1 131 ? -11.273 -25.688 0.065 1 98.12 131 LEU B N 1
ATOM 6977 C CA . LEU B 1 131 ? -11.133 -25.688 -1.386 1 98.12 131 LEU B CA 1
ATOM 6978 C C . LEU B 1 131 ? -9.656 -25.781 -1.783 1 98.12 131 LEU B C 1
ATOM 6980 O O . LEU B 1 131 ? -8.867 -24.906 -1.434 1 98.12 131 LEU B O 1
ATOM 6984 N N . VAL B 1 132 ? -9.312 -26.828 -2.51 1 97.44 132 VAL B N 1
ATOM 6985 C CA . VAL B 1 132 ? -7.902 -27.047 -2.834 1 97.44 132 VAL B CA 1
ATOM 6986 C C . VAL B 1 132 ? -7.754 -27.359 -4.32 1 97.44 132 VAL B C 1
ATOM 6988 O O . VAL B 1 132 ? -8.602 -28.031 -4.91 1 97.44 132 VAL B O 1
ATOM 6991 N N . HIS B 1 133 ? -6.703 -26.797 -4.875 1 95.75 133 HIS B N 1
ATOM 6992 C CA . HIS B 1 133 ? -6.312 -27.203 -6.219 1 95.75 133 HIS B CA 1
ATOM 6993 C C . HIS B 1 133 ? -5.523 -28.516 -6.184 1 95.75 133 HIS B C 1
ATOM 6995 O O . HIS B 1 133 ? -4.695 -28.719 -5.297 1 95.75 133 HIS B O 1
ATOM 7001 N N . SER B 1 134 ? -5.809 -29.391 -7.043 1 93.19 134 SER B N 1
ATOM 7002 C CA . SER B 1 134 ? -5.203 -30.719 -7.035 1 93.19 134 SER B CA 1
ATOM 7003 C C . SER B 1 134 ? -3.713 -30.656 -7.355 1 93.19 134 SER B C 1
ATOM 7005 O O . SER B 1 134 ? -2.986 -31.625 -7.18 1 93.19 134 SER B O 1
ATOM 7007 N N . ASP B 1 135 ? -3.289 -29.453 -7.809 1 91.25 135 ASP B N 1
ATOM 7008 C CA . ASP B 1 135 ? -1.868 -29.312 -8.109 1 91.25 135 ASP B CA 1
ATOM 7009 C C . ASP B 1 135 ? -1.12 -28.688 -6.938 1 91.25 135 ASP B C 1
ATOM 7011 O O . ASP B 1 135 ? 0.035 -28.281 -7.078 1 91.25 135 ASP B O 1
ATOM 7015 N N . ALA B 1 136 ? -1.795 -28.562 -5.871 1 93.06 136 ALA B N 1
ATOM 7016 C CA . ALA B 1 136 ? -1.144 -28.031 -4.672 1 93.06 136 ALA B CA 1
ATOM 7017 C C . ALA B 1 136 ? -0.465 -29.141 -3.881 1 93.06 136 ALA B C 1
ATOM 7019 O O . ALA B 1 136 ? -1.011 -30.234 -3.75 1 93.06 136 ALA B O 1
ATOM 7020 N N . LEU B 1 137 ? 0.709 -28.859 -3.49 1 93.12 137 LEU B N 1
ATOM 7021 C CA . LEU B 1 137 ? 1.516 -29.844 -2.766 1 93.12 137 LEU B CA 1
ATOM 7022 C C . LEU B 1 137 ? 2.221 -29.188 -1.579 1 93.12 137 LEU B C 1
ATOM 7024 O O . LEU B 1 137 ? 2.76 -28.094 -1.7 1 93.12 137 LEU B O 1
ATOM 7028 N N . GLY B 1 138 ? 2.082 -29.859 -0.431 1 89.5 138 GLY B N 1
ATOM 7029 C CA . GLY B 1 138 ? 2.809 -29.344 0.715 1 89.5 138 GLY B CA 1
ATOM 7030 C C . GLY B 1 138 ? 2.391 -29.969 2.027 1 89.5 138 GLY B C 1
ATOM 7031 O O . GLY B 1 138 ? 1.674 -30.969 2.037 1 89.5 138 GLY B O 1
ATOM 7032 N N . ASN B 1 139 ? 2.977 -29.484 3.111 1 88.44 139 ASN B N 1
ATOM 7033 C CA . ASN B 1 139 ? 2.721 -29.969 4.461 1 88.44 139 ASN B CA 1
ATOM 7034 C C . ASN B 1 139 ? 2.166 -28.875 5.363 1 88.44 139 ASN B C 1
ATOM 7036 O O . ASN B 1 139 ? 2.359 -28.906 6.578 1 88.44 139 ASN B O 1
ATOM 7040 N N . MET B 1 140 ? 1.528 -27.953 4.773 1 89.56 140 MET B N 1
ATOM 7041 C CA . MET B 1 140 ? 0.967 -26.844 5.535 1 89.56 140 MET B CA 1
ATOM 7042 C C . MET B 1 140 ? -0.07 -27.344 6.539 1 89.56 140 MET B C 1
ATOM 7044 O O . MET B 1 140 ? -0.828 -28.266 6.246 1 89.56 140 MET B O 1
ATOM 7048 N N . ASP B 1 141 ? -0.09 -26.719 7.695 1 88.44 141 ASP B N 1
ATOM 7049 C CA . ASP B 1 141 ? -1.08 -27.031 8.727 1 88.44 141 ASP B CA 1
ATOM 7050 C C . ASP B 1 141 ? -2.434 -26.406 8.383 1 88.44 141 ASP B C 1
ATOM 7052 O O . ASP B 1 141 ? -2.822 -25.391 8.969 1 88.44 141 ASP B O 1
ATOM 7056 N N . ILE B 1 142 ? -3.125 -27.078 7.559 1 92.5 142 ILE B N 1
ATOM 7057 C CA . ILE B 1 142 ? -4.414 -26.578 7.094 1 92.5 142 ILE B CA 1
ATOM 7058 C C . ILE B 1 142 ? -5.43 -26.625 8.234 1 92.5 142 ILE B C 1
ATOM 7060 O O . ILE B 1 142 ? -6.316 -25.781 8.312 1 92.5 142 ILE B O 1
ATOM 7064 N N . ALA B 1 143 ? -5.34 -27.562 9.164 1 89.88 143 ALA B N 1
ATOM 7065 C CA . ALA B 1 143 ? -6.273 -27.719 10.273 1 89.88 143 ALA B CA 1
ATOM 7066 C C . ALA B 1 143 ? -6.344 -26.453 11.125 1 89.88 143 ALA B C 1
ATOM 7068 O O . ALA B 1 143 ? -7.43 -26.016 11.5 1 89.88 143 ALA B O 1
ATOM 7069 N N . SER B 1 144 ? -5.164 -25.922 11.414 1 88.56 144 SER B N 1
ATOM 7070 C CA . SER B 1 144 ? -5.113 -24.703 12.219 1 88.56 144 SER B CA 1
ATOM 7071 C C . SER B 1 144 ? -5.77 -23.531 11.492 1 88.56 144 SER B C 1
ATOM 7073 O O . SER B 1 144 ? -6.402 -22.688 12.117 1 88.56 144 SER B O 1
ATOM 7075 N N . VAL B 1 145 ? -5.562 -23.438 10.203 1 91.88 145 VAL B N 1
ATOM 7076 C CA . VAL B 1 145 ? -6.16 -22.359 9.422 1 91.88 145 VAL B CA 1
ATOM 7077 C C . VAL B 1 145 ? -7.68 -22.5 9.43 1 91.88 145 VAL B C 1
ATOM 7079 O O . VAL B 1 145 ? -8.398 -21.5 9.516 1 91.88 145 VAL B O 1
ATOM 7082 N N . VAL B 1 146 ? -8.148 -23.734 9.391 1 93.62 146 VAL B N 1
ATOM 7083 C CA . VAL B 1 146 ? -9.586 -23.984 9.422 1 93.62 146 VAL B CA 1
ATOM 7084 C C . VAL B 1 146 ? -10.164 -23.547 10.766 1 93.62 146 VAL B C 1
ATOM 7086 O O . VAL B 1 146 ? -11.219 -22.906 10.812 1 93.62 146 VAL B O 1
ATOM 7089 N N . ARG B 1 147 ? -9.484 -23.891 11.836 1 90.25 147 ARG B N 1
ATOM 7090 C CA . ARG B 1 147 ? -9.938 -23.5 13.164 1 90.25 147 ARG B CA 1
ATOM 7091 C C . ARG B 1 147 ? -10.008 -21.984 13.289 1 90.25 147 ARG B C 1
ATOM 7093 O O . ARG B 1 147 ? -10.969 -21.438 13.836 1 90.25 147 ARG B O 1
ATOM 7100 N N . ALA B 1 148 ? -8.977 -21.328 12.797 1 90.06 148 ALA B N 1
ATOM 7101 C CA . ALA B 1 148 ? -8.945 -19.875 12.844 1 90.06 148 ALA B CA 1
ATOM 7102 C C . ALA B 1 148 ? -10.086 -19.266 12.031 1 90.06 148 ALA B C 1
ATOM 7104 O O . ALA B 1 148 ? -10.688 -18.266 12.438 1 90.06 148 ALA B O 1
ATOM 7105 N N . HIS B 1 149 ? -10.32 -19.812 10.898 1 92 149 HIS B N 1
ATOM 7106 C CA . HIS B 1 149 ? -11.414 -19.344 10.047 1 92 149 HIS B CA 1
ATOM 7107 C C . HIS B 1 149 ? -12.766 -19.516 10.734 1 92 149 HIS B C 1
ATOM 7109 O O . HIS B 1 149 ? -13.594 -18.609 10.711 1 92 149 HIS B O 1
ATOM 7115 N N . LYS B 1 150 ? -12.977 -20.656 11.344 1 90.25 150 LYS B N 1
ATOM 7116 C CA . LYS B 1 150 ? -14.234 -20.922 12.039 1 90.25 150 LYS B CA 1
ATOM 7117 C C . LYS B 1 150 ? -14.422 -19.953 13.211 1 90.25 150 LYS B C 1
ATOM 7119 O O . LYS B 1 150 ? -15.523 -19.469 13.453 1 90.25 150 LYS B O 1
ATOM 7124 N N . GLN B 1 151 ? -13.336 -19.703 13.906 1 89.44 151 GLN B N 1
ATOM 7125 C CA . GLN B 1 151 ? -13.398 -18.766 15.016 1 89.44 151 GLN B CA 1
ATOM 7126 C C . GLN B 1 151 ? -13.734 -17.359 14.523 1 89.44 151 GLN B C 1
ATOM 7128 O O . GLN B 1 151 ? -14.523 -16.641 15.148 1 89.44 151 GLN B O 1
ATOM 7133 N N . ARG B 1 152 ? -13.156 -16.938 13.477 1 90.75 152 ARG B N 1
ATOM 7134 C CA . ARG B 1 152 ? -13.43 -15.633 12.883 1 90.75 152 ARG B CA 1
ATOM 7135 C C . ARG B 1 152 ? -14.891 -15.523 12.461 1 90.75 152 ARG B C 1
ATOM 7137 O O . ARG B 1 152 ? -15.508 -14.469 12.625 1 90.75 152 ARG B O 1
ATOM 7144 N N . ARG B 1 153 ? -15.438 -16.562 11.969 1 91.25 153 ARG B N 1
ATOM 7145 C CA . ARG B 1 153 ? -16.797 -16.578 11.461 1 91.25 153 ARG B CA 1
ATOM 7146 C C . ARG B 1 153 ? -17.812 -16.484 12.602 1 91.25 153 ARG B C 1
ATOM 7148 O O . ARG B 1 153 ? -18.938 -16.016 12.414 1 91.25 153 ARG B O 1
ATOM 7155 N N . THR B 1 154 ? -17.391 -16.969 13.758 1 88.31 154 THR B N 1
ATOM 7156 C CA . THR B 1 154 ? -18.266 -16.844 14.914 1 88.31 154 THR B CA 1
ATOM 7157 C C . THR B 1 154 ? -18.453 -15.375 15.297 1 88.31 154 THR B C 1
ATOM 7159 O O . THR B 1 154 ? -19.516 -14.977 15.758 1 88.31 154 THR B O 1
ATOM 7162 N N . VAL B 1 155 ? -17.422 -14.586 15.055 1 86.62 155 VAL B N 1
ATOM 7163 C CA . VAL B 1 155 ? -17.453 -13.172 15.414 1 86.62 155 VAL B CA 1
ATOM 7164 C C . VAL B 1 155 ? -17.969 -12.352 14.242 1 86.62 155 VAL B C 1
ATOM 7166 O O . VAL B 1 155 ? -18.75 -11.406 14.43 1 86.62 155 VAL B O 1
ATOM 7169 N N . ASP B 1 156 ? -17.516 -12.695 13.07 1 88.38 156 ASP B N 1
ATOM 7170 C CA . ASP B 1 156 ? -17.875 -12 11.836 1 88.38 156 ASP B CA 1
ATOM 7171 C C . ASP B 1 156 ? -18.391 -12.984 10.789 1 88.38 156 ASP B C 1
ATOM 7173 O O . ASP B 1 156 ? -17.609 -13.602 10.062 1 88.38 156 ASP B O 1
ATOM 7177 N N . ARG B 1 157 ? -19.594 -13.102 10.578 1 89.12 157 ARG B N 1
ATOM 7178 C CA . ARG B 1 157 ? -20.219 -14.055 9.664 1 89.12 157 ARG B CA 1
ATOM 7179 C C . ARG B 1 157 ? -19.938 -13.688 8.211 1 89.12 157 ARG B C 1
ATOM 7181 O O . ARG B 1 157 ? -20.125 -14.5 7.309 1 89.12 157 ARG B O 1
ATOM 7188 N N . ASP B 1 158 ? -19.438 -12.469 8.023 1 91.5 158 ASP B N 1
ATOM 7189 C CA . ASP B 1 158 ? -19.188 -12.008 6.66 1 91.5 158 ASP B CA 1
ATOM 7190 C C . ASP B 1 158 ? -17.828 -12.477 6.16 1 91.5 158 ASP B C 1
ATOM 7192 O O . ASP B 1 158 ? -17.484 -12.289 4.988 1 91.5 158 ASP B O 1
ATOM 7196 N N . ALA B 1 159 ? -17.109 -13.117 7.074 1 94.06 159 ALA B N 1
ATOM 7197 C CA . ALA B 1 159 ? -15.859 -13.742 6.652 1 94.06 159 ALA B CA 1
ATOM 7198 C C . ALA B 1 159 ? -16.125 -15.016 5.848 1 94.06 159 ALA B C 1
ATOM 7200 O O . ALA B 1 159 ? -16.328 -16.094 6.422 1 94.06 159 ALA B O 1
ATOM 7201 N N . ILE B 1 160 ? -16 -14.984 4.566 1 96.12 160 ILE B N 1
ATOM 7202 C CA . ILE B 1 160 ? -16.484 -16.094 3.75 1 96.12 160 ILE B CA 1
ATOM 7203 C C . ILE B 1 160 ? -15.305 -16.938 3.273 1 96.12 160 ILE B C 1
ATOM 7205 O O . ILE B 1 160 ? -15.484 -18.078 2.828 1 96.12 160 ILE B O 1
ATOM 7209 N N . MET B 1 161 ? -14.102 -16.359 3.295 1 97.25 161 MET B N 1
ATOM 7210 C CA . MET B 1 161 ? -12.969 -17.078 2.703 1 97.25 161 MET B CA 1
ATOM 7211 C C . MET B 1 161 ? -11.664 -16.672 3.381 1 97.25 161 MET B C 1
ATOM 7213 O O . MET B 1 161 ? -11.477 -15.508 3.74 1 97.25 161 MET B O 1
ATOM 7217 N N . THR B 1 162 ? -10.789 -17.578 3.627 1 96.69 162 THR B N 1
ATOM 7218 C CA . THR B 1 162 ? -9.406 -17.359 4.055 1 96.69 162 THR B CA 1
ATOM 7219 C C . THR B 1 162 ? -8.43 -17.953 3.049 1 96.69 162 THR B C 1
ATOM 7221 O O . THR B 1 162 ? -8.383 -19.172 2.867 1 96.69 162 THR B O 1
ATOM 7224 N N . ILE B 1 163 ? -7.668 -17.125 2.393 1 97.38 163 ILE B N 1
ATOM 7225 C CA . ILE B 1 163 ? -6.691 -17.531 1.389 1 97.38 163 ILE B CA 1
ATOM 7226 C C . ILE B 1 163 ? -5.363 -17.875 2.064 1 97.38 163 ILE B C 1
ATOM 7228 O O . ILE B 1 163 ? -4.867 -17.094 2.887 1 97.38 163 ILE B O 1
ATOM 7232 N N . CYS B 1 164 ? -4.805 -18.969 1.754 1 95.38 164 CYS B N 1
ATOM 7233 C CA . CYS B 1 164 ? -3.49 -19.312 2.281 1 95.38 164 CYS B CA 1
ATOM 7234 C C . CYS B 1 164 ? -2.385 -18.891 1.326 1 95.38 164 CYS B C 1
ATOM 7236 O O . CYS B 1 164 ? -2.424 -19.203 0.137 1 95.38 164 CYS B O 1
ATOM 7238 N N . ALA B 1 165 ? -1.457 -18.141 1.802 1 93 165 ALA B N 1
ATOM 7239 C CA . ALA B 1 165 ? -0.31 -17.672 1.035 1 93 165 ALA B CA 1
ATOM 7240 C C . ALA B 1 165 ? 0.992 -17.891 1.8 1 93 165 ALA B C 1
ATOM 7242 O O . ALA B 1 165 ? 0.988 -17.984 3.029 1 93 165 ALA B O 1
ATOM 7243 N N . MET B 1 166 ? 2.035 -18.016 1.069 1 89.94 166 MET B N 1
ATOM 7244 C CA . MET B 1 166 ? 3.35 -18.25 1.664 1 89.94 166 MET B CA 1
ATOM 7245 C C . MET B 1 166 ? 4.34 -17.172 1.224 1 89.94 166 MET B C 1
ATOM 7247 O O . MET B 1 166 ? 4.457 -16.891 0.032 1 89.94 166 MET B O 1
ATOM 7251 N N . PRO B 1 167 ? 5.02 -16.547 2.217 1 88 167 PRO B N 1
ATOM 7252 C CA . PRO B 1 167 ? 6.062 -15.586 1.843 1 88 167 PRO B CA 1
ATOM 7253 C C . PRO B 1 167 ? 7.305 -16.25 1.267 1 88 167 PRO B C 1
ATOM 7255 O O . PRO B 1 167 ? 7.754 -17.281 1.787 1 88 167 PRO B O 1
ATOM 7258 N N . VAL B 1 168 ? 7.73 -15.758 0.142 1 84.56 168 VAL B N 1
ATOM 7259 C CA . VAL B 1 168 ? 8.922 -16.312 -0.506 1 84.56 168 VAL B CA 1
ATOM 7260 C C . VAL B 1 168 ? 9.922 -15.188 -0.777 1 84.56 168 VAL B C 1
ATOM 7262 O O . VAL B 1 168 ? 9.539 -14.078 -1.147 1 84.56 168 VAL B O 1
ATOM 7265 N N . PRO B 1 169 ? 11.133 -15.461 -0.502 1 77.75 169 PRO B N 1
ATOM 7266 C CA . PRO B 1 169 ? 12.156 -14.453 -0.791 1 77.75 169 PRO B CA 1
ATOM 7267 C C . PRO B 1 169 ? 12.258 -14.125 -2.279 1 77.75 169 PRO B C 1
ATOM 7269 O O . PRO B 1 169 ? 11.75 -14.875 -3.115 1 77.75 169 PRO B O 1
ATOM 7272 N N . SER B 1 170 ? 12.93 -13.078 -2.623 1 75.06 170 SER B N 1
ATOM 7273 C CA . SER B 1 170 ? 13 -12.555 -3.98 1 75.06 170 SER B CA 1
ATOM 7274 C C . SER B 1 170 ? 13.766 -13.492 -4.902 1 75.06 170 SER B C 1
ATOM 7276 O O . SER B 1 170 ? 13.445 -13.609 -6.09 1 75.06 170 SER B O 1
ATOM 7278 N N . GLN B 1 171 ? 14.664 -14.266 -4.391 1 71.56 171 GLN B N 1
ATOM 7279 C CA . GLN B 1 171 ? 15.516 -15.102 -5.23 1 71.56 171 GLN B CA 1
ATOM 7280 C C . GLN B 1 171 ? 15.031 -16.547 -5.23 1 71.56 171 GLN B C 1
ATOM 7282 O O . GLN B 1 171 ? 15.625 -17.406 -5.883 1 71.56 171 GLN B O 1
ATOM 7287 N N . SER B 1 172 ? 13.898 -16.734 -4.719 1 77.31 172 SER B N 1
ATOM 7288 C CA . SER B 1 172 ? 13.375 -18.094 -4.625 1 77.31 172 SER B CA 1
ATOM 7289 C C . SER B 1 172 ? 12.859 -18.578 -5.973 1 77.31 172 SER B C 1
ATOM 7291 O O . SER B 1 172 ? 12.305 -17.797 -6.75 1 77.31 172 SER B O 1
ATOM 7293 N N . ARG B 1 173 ? 13.047 -19.859 -6.203 1 76.12 173 ARG B N 1
ATOM 7294 C CA . ARG B 1 173 ? 12.555 -20.5 -7.426 1 76.12 173 ARG B CA 1
ATOM 7295 C C . ARG B 1 173 ? 11.031 -20.531 -7.441 1 76.12 173 ARG B C 1
ATOM 7297 O O . ARG B 1 173 ? 10.422 -20.672 -8.508 1 76.12 173 ARG B O 1
ATOM 7304 N N . ALA B 1 174 ? 10.492 -20.375 -6.273 1 78.81 174 ALA B N 1
ATOM 7305 C CA . ALA B 1 174 ? 9.039 -20.422 -6.176 1 78.81 174 ALA B CA 1
ATOM 7306 C C . ALA B 1 174 ? 8.406 -19.141 -6.715 1 78.81 174 ALA B C 1
ATOM 7308 O O . ALA B 1 174 ? 7.219 -19.125 -7.043 1 78.81 174 ALA B O 1
ATOM 7309 N N . ARG B 1 175 ? 9.211 -18.109 -6.695 1 79.12 175 ARG B N 1
ATOM 7310 C CA . ARG B 1 175 ? 8.719 -16.828 -7.188 1 79.12 175 ARG B CA 1
ATOM 7311 C C . ARG B 1 175 ? 8.898 -16.719 -8.703 1 79.12 175 ARG B C 1
ATOM 7313 O O . ARG B 1 175 ? 10 -16.938 -9.219 1 79.12 175 ARG B O 1
ATOM 7320 N N . ARG B 1 176 ? 7.758 -16.453 -9.375 1 76 176 ARG B N 1
ATOM 7321 C CA . ARG B 1 176 ? 7.84 -16.391 -10.828 1 76 176 ARG B CA 1
ATOM 7322 C C . ARG B 1 176 ? 7.281 -15.07 -11.352 1 76 176 ARG B C 1
ATOM 7324 O O . ARG B 1 176 ? 6.164 -14.688 -11 1 76 176 ARG B O 1
ATOM 7331 N N . PRO B 1 177 ? 8.086 -14.367 -12.148 1 71.25 177 PRO B N 1
ATOM 7332 C CA . PRO B 1 177 ? 7.637 -13.078 -12.672 1 71.25 177 PRO B CA 1
ATOM 7333 C C . PRO B 1 177 ? 6.336 -13.18 -13.469 1 71.25 177 PRO B C 1
ATOM 7335 O O . PRO B 1 177 ? 5.574 -12.219 -13.539 1 71.25 177 PRO B O 1
ATOM 7338 N N . GLY B 1 178 ? 5.984 -14.25 -14 1 69.94 178 GLY B N 1
ATOM 7339 C CA . GLY B 1 178 ? 4.773 -14.367 -14.797 1 69.94 178 GLY B CA 1
ATOM 7340 C C . GLY B 1 178 ? 3.529 -14.602 -13.969 1 69.94 178 GLY B C 1
ATOM 7341 O O . GLY B 1 178 ? 2.408 -14.484 -14.469 1 69.94 178 GLY B O 1
ATOM 7342 N N . ASP B 1 179 ? 3.629 -14.797 -12.727 1 77.44 179 ASP B N 1
ATOM 7343 C CA . ASP B 1 179 ? 2.488 -15.109 -11.867 1 77.44 179 ASP B CA 1
ATOM 7344 C C . ASP B 1 179 ? 2.637 -14.453 -10.5 1 77.44 179 ASP B C 1
ATOM 7346 O O . ASP B 1 179 ? 2.506 -15.109 -9.469 1 77.44 179 ASP B O 1
ATOM 7350 N N . LEU B 1 180 ? 2.912 -13.172 -10.5 1 83.25 180 LEU B N 1
ATOM 7351 C CA . LEU B 1 180 ? 3.043 -12.438 -9.25 1 83.25 180 LEU B CA 1
ATOM 7352 C C . LEU B 1 180 ? 1.748 -11.703 -8.906 1 83.25 180 LEU B C 1
ATOM 7354 O O . LEU B 1 180 ? 0.908 -11.484 -9.789 1 83.25 180 LEU B O 1
ATOM 7358 N N . SER B 1 181 ? 1.552 -11.555 -7.688 1 90.12 181 SER B N 1
ATOM 7359 C CA . SER B 1 181 ? 0.373 -10.836 -7.215 1 90.12 181 SER B CA 1
ATOM 7360 C C . SER B 1 181 ? 0.727 -9.883 -6.078 1 90.12 181 SER B C 1
ATOM 7362 O O . SER B 1 181 ? 1.809 -9.984 -5.492 1 90.12 181 SER B O 1
ATOM 7364 N N . VAL B 1 182 ? -0.075 -8.859 -5.93 1 92.75 182 VAL B N 1
ATOM 7365 C CA . VAL B 1 182 ? 0.048 -7.926 -4.812 1 92.75 182 VAL B CA 1
ATOM 7366 C C . VAL B 1 182 ? -1.151 -8.07 -3.881 1 92.75 182 VAL B C 1
ATOM 7368 O O . VAL B 1 182 ? -2.301 -7.945 -4.309 1 92.75 182 VAL B O 1
ATOM 7371 N N . PHE B 1 183 ? -0.854 -8.438 -2.625 1 94.5 183 PHE B N 1
ATOM 7372 C CA . PHE B 1 183 ? -1.869 -8.539 -1.583 1 94.5 183 PHE B CA 1
ATOM 7373 C C . PHE B 1 183 ? -1.857 -7.301 -0.696 1 94.5 183 PHE B C 1
ATOM 7375 O O . PHE B 1 183 ? -0.815 -6.93 -0.153 1 94.5 183 PHE B O 1
ATOM 7382 N N . THR B 1 184 ? -2.916 -6.551 -0.652 1 94.75 184 THR B N 1
ATOM 7383 C CA . THR B 1 184 ? -3.066 -5.461 0.303 1 94.75 184 THR B CA 1
ATOM 7384 C C . THR B 1 184 ? -3.9 -5.902 1.503 1 94.75 184 THR B C 1
ATOM 7386 O O . THR B 1 184 ? -5.09 -6.191 1.366 1 94.75 184 THR B O 1
ATOM 7389 N N . ILE B 1 185 ? -3.281 -5.969 2.646 1 94.31 185 ILE B N 1
ATOM 7390 C CA . ILE B 1 185 ? -3.871 -6.609 3.816 1 94.31 185 ILE B CA 1
ATOM 7391 C C . ILE B 1 185 ? -3.885 -5.633 4.988 1 94.31 185 ILE B C 1
ATOM 7393 O O . ILE B 1 185 ? -2.988 -4.793 5.117 1 94.31 185 ILE B O 1
ATOM 7397 N N . VAL B 1 186 ? -4.949 -5.648 5.758 1 90.25 186 VAL B N 1
ATOM 7398 C CA . VAL B 1 186 ? -4.961 -4.941 7.035 1 90.25 186 VAL B CA 1
ATOM 7399 C C . VAL B 1 186 ? -4.137 -5.719 8.062 1 90.25 186 VAL B C 1
ATOM 7401 O O . VAL B 1 186 ? -4.469 -6.855 8.406 1 90.25 186 VAL B O 1
ATOM 7404 N N . PRO B 1 187 ? -3.074 -5.188 8.531 1 84.38 187 PRO B N 1
ATOM 7405 C CA . PRO B 1 187 ? -2.139 -5.945 9.367 1 84.38 187 PRO B CA 1
ATOM 7406 C C . PRO B 1 187 ? -2.77 -6.426 10.672 1 84.38 187 PRO B C 1
ATOM 7408 O O . PRO B 1 187 ? -2.406 -7.488 11.188 1 84.38 187 PRO B O 1
ATOM 7411 N N . THR B 1 188 ? -3.686 -5.77 11.281 1 81.12 188 THR B N 1
ATOM 7412 C CA . THR B 1 188 ? -4.258 -6.125 12.57 1 81.12 188 THR B CA 1
ATOM 7413 C C . THR B 1 188 ? -5.25 -7.277 12.43 1 81.12 188 THR B C 1
ATOM 7415 O O . THR B 1 188 ? -5.266 -8.195 13.25 1 81.12 188 THR B O 1
ATOM 7418 N N . THR B 1 189 ? -6.07 -7.379 11.383 1 85.06 189 THR B N 1
ATOM 7419 C CA . THR B 1 189 ? -7.121 -8.375 11.219 1 85.06 189 THR B CA 1
ATOM 7420 C C . THR B 1 189 ? -6.746 -9.383 10.141 1 85.06 189 THR B C 1
ATOM 7422 O O . THR B 1 189 ? -7.352 -10.453 10.047 1 85.06 189 THR B O 1
ATOM 7425 N N . SER B 1 190 ? -5.809 -9.164 9.25 1 90.56 190 SER B N 1
ATOM 7426 C CA . SER B 1 190 ? -5.402 -9.984 8.117 1 90.56 190 SER B CA 1
ATOM 7427 C C . SER B 1 190 ? -6.477 -9.992 7.031 1 90.56 190 SER B C 1
ATOM 7429 O O . SER B 1 190 ? -6.586 -10.961 6.27 1 90.56 190 SER B O 1
ATOM 7431 N N . GLN B 1 191 ? -7.336 -8.992 7.102 1 93.38 191 GLN B N 1
ATOM 7432 C CA . GLN B 1 191 ? -8.359 -8.852 6.07 1 93.38 191 GLN B CA 1
ATOM 7433 C C . GLN B 1 191 ? -7.746 -8.383 4.754 1 93.38 191 GLN B C 1
ATOM 7435 O O . GLN B 1 191 ? -6.871 -7.512 4.746 1 93.38 191 GLN B O 1
ATOM 7440 N N . LEU B 1 192 ? -8.07 -9.078 3.682 1 96 192 LEU B N 1
ATOM 7441 C CA . LEU B 1 192 ? -7.652 -8.656 2.348 1 96 192 LEU B CA 1
ATOM 7442 C C . LEU B 1 192 ? -8.555 -7.551 1.82 1 96 192 LEU B C 1
ATOM 7444 O O . LEU B 1 192 ? -9.773 -7.727 1.73 1 96 192 LEU B O 1
ATOM 7448 N N . VAL B 1 193 ? -8 -6.406 1.478 1 93.75 193 VAL B N 1
ATOM 7449 C CA . VAL B 1 193 ? -8.844 -5.285 1.082 1 93.75 193 VAL B CA 1
ATOM 7450 C C . VAL B 1 193 ? -8.664 -4.996 -0.406 1 93.75 193 VAL B C 1
ATOM 7452 O O . VAL B 1 193 ? -9.523 -4.375 -1.036 1 93.75 193 VAL B O 1
ATOM 7455 N N . HIS B 1 194 ? -7.562 -5.383 -0.944 1 93.75 194 HIS B N 1
ATOM 7456 C CA . HIS B 1 194 ? -7.297 -5.215 -2.369 1 93.75 194 HIS B CA 1
ATOM 7457 C C . HIS B 1 194 ? -6.367 -6.309 -2.887 1 93.75 194 HIS B C 1
ATOM 7459 O O . HIS B 1 194 ? -5.473 -6.762 -2.166 1 93.75 194 HIS B O 1
ATOM 7465 N N . TYR B 1 195 ? -6.598 -6.809 -4.102 1 94.88 195 TYR B N 1
ATOM 7466 C CA . TYR B 1 195 ? -5.801 -7.836 -4.762 1 94.88 195 TYR B CA 1
ATOM 7467 C C . TYR B 1 195 ? -5.527 -7.461 -6.215 1 94.88 195 TYR B C 1
ATOM 7469 O O . TYR B 1 195 ? -6.414 -6.957 -6.91 1 94.88 195 TYR B O 1
ATOM 7477 N N . MET B 1 196 ? -4.27 -7.648 -6.602 1 89.56 196 MET B N 1
ATOM 7478 C CA . MET B 1 196 ? -3.918 -7.367 -7.992 1 89.56 196 MET B CA 1
ATOM 7479 C C . MET B 1 196 ? -2.928 -8.398 -8.523 1 89.56 196 MET B C 1
ATOM 7481 O O . MET B 1 196 ? -1.939 -8.719 -7.855 1 89.56 196 MET B O 1
ATOM 7485 N N . SER B 1 197 ? -3.34 -8.977 -9.641 1 87.62 197 SER B N 1
ATOM 7486 C CA . SER B 1 197 ? -2.4 -9.844 -10.336 1 87.62 197 SER B CA 1
ATOM 7487 C C . SER B 1 197 ? -1.402 -9.039 -11.156 1 87.62 197 SER B C 1
ATOM 7489 O O . SER B 1 197 ? -1.768 -8.039 -11.781 1 87.62 197 SER B O 1
ATOM 7491 N N . VAL B 1 198 ? -0.099 -9.398 -11.094 1 83.31 198 VAL B N 1
ATOM 7492 C CA . VAL B 1 198 ? 0.958 -8.672 -11.797 1 83.31 198 VAL B CA 1
ATOM 7493 C C . VAL B 1 198 ? 1.578 -9.578 -12.867 1 83.31 198 VAL B C 1
ATOM 7495 O O . VAL B 1 198 ? 2.471 -10.375 -12.57 1 83.31 198 VAL B O 1
ATOM 7498 N N . PRO B 1 199 ? 1.111 -9.398 -14.078 1 77.19 199 PRO B N 1
ATOM 7499 C CA . PRO B 1 199 ? 1.768 -10.148 -15.148 1 77.19 199 PRO B CA 1
ATOM 7500 C C . PRO B 1 199 ? 3.184 -9.656 -15.438 1 77.19 199 PRO B C 1
ATOM 7502 O O . PRO B 1 199 ? 3.541 -8.539 -15.055 1 77.19 199 PRO B O 1
ATOM 7505 N N . ALA B 1 200 ? 3.961 -10.523 -15.922 1 74.38 200 ALA B N 1
ATOM 7506 C CA . ALA B 1 200 ? 5.305 -10.094 -16.297 1 74.38 200 ALA B CA 1
ATOM 7507 C C . ALA B 1 200 ? 5.262 -9.125 -17.469 1 74.38 200 ALA B C 1
ATOM 7509 O O . ALA B 1 200 ? 5.965 -8.109 -17.484 1 74.38 200 ALA B O 1
ATOM 7510 N N . ILE B 1 201 ? 4.473 -9.523 -18.469 1 69.44 201 ILE B N 1
ATOM 7511 C CA . ILE B 1 201 ? 4.309 -8.68 -19.656 1 69.44 201 ILE B CA 1
ATOM 7512 C C . ILE B 1 201 ? 2.824 -8.438 -19.906 1 69.44 201 ILE B C 1
ATOM 7514 O O . ILE B 1 201 ? 2.035 -9.383 -19.969 1 69.44 201 ILE B O 1
ATOM 7518 N N . PRO B 1 202 ? 2.354 -7.258 -19.891 1 72.38 202 PRO B N 1
ATOM 7519 C CA . PRO B 1 202 ? 3.09 -5.996 -19.812 1 72.38 202 PRO B CA 1
ATOM 7520 C C . PRO B 1 202 ? 3.463 -5.613 -18.375 1 72.38 202 PRO B C 1
ATOM 7522 O O . PRO B 1 202 ? 2.77 -6 -17.438 1 72.38 202 PRO B O 1
ATOM 7525 N N . ARG B 1 203 ? 4.496 -4.879 -18.359 1 73.12 203 ARG B N 1
ATOM 7526 C CA . ARG B 1 203 ? 4.957 -4.418 -17.062 1 73.12 203 ARG B CA 1
ATOM 7527 C C . ARG B 1 203 ? 3.951 -3.459 -16.422 1 73.12 203 ARG B C 1
ATOM 7529 O O . ARG B 1 203 ? 3.387 -2.605 -17.109 1 73.12 203 ARG B O 1
ATOM 7536 N N . VAL B 1 204 ? 3.682 -3.721 -15.305 1 76.81 204 VAL B N 1
ATOM 7537 C CA . VAL B 1 204 ? 2.785 -2.854 -14.547 1 76.81 204 VAL B CA 1
ATOM 7538 C C . VAL B 1 204 ? 3.58 -1.707 -13.922 1 76.81 204 VAL B C 1
ATOM 7540 O O . VAL B 1 204 ? 4.391 -1.925 -13.023 1 76.81 204 VAL B O 1
ATOM 7543 N N . PRO B 1 205 ? 3.344 -0.458 -14.328 1 77.81 205 PRO B N 1
ATOM 7544 C CA . PRO B 1 205 ? 4.156 0.648 -13.812 1 77.81 205 PRO B CA 1
ATOM 7545 C C . PRO B 1 205 ? 3.654 1.18 -12.477 1 77.81 205 PRO B C 1
ATOM 7547 O O . PRO B 1 205 ? 4.449 1.642 -11.648 1 77.81 205 PRO B O 1
ATOM 7550 N N . LEU B 1 206 ? 2.346 1.154 -12.336 1 86.12 206 LEU B N 1
ATOM 7551 C CA . LEU B 1 206 ? 1.767 1.764 -11.141 1 86.12 206 LEU B CA 1
ATOM 7552 C C . LEU B 1 206 ? 0.805 0.801 -10.453 1 86.12 206 LEU B C 1
ATOM 7554 O O . LEU B 1 206 ? 0.037 0.101 -11.117 1 86.12 206 LEU B O 1
ATOM 7558 N N . LEU B 1 207 ? 0.953 0.684 -9.203 1 87.38 207 LEU B N 1
ATOM 7559 C CA . LEU B 1 207 ? -0.061 0.032 -8.383 1 87.38 207 LEU B CA 1
ATOM 7560 C C . LEU B 1 207 ? -1.161 1.015 -7.996 1 87.38 207 LEU B C 1
ATOM 7562 O O . LEU B 1 207 ? -0.89 2.045 -7.375 1 87.38 207 LEU B O 1
ATOM 7566 N N . LYS B 1 208 ? -2.318 0.791 -8.406 1 85.75 208 LYS B N 1
ATOM 7567 C CA . LYS B 1 208 ? -3.461 1.653 -8.117 1 85.75 208 LYS B CA 1
ATOM 7568 C C . LYS B 1 208 ? -4.301 1.09 -6.977 1 85.75 208 LYS B C 1
ATOM 7570 O O . LYS B 1 208 ? -4.863 -0 -7.09 1 85.75 208 LYS B O 1
ATOM 7575 N N . LEU B 1 209 ? -4.332 1.742 -5.895 1 88.88 209 LEU B N 1
ATOM 7576 C CA . LEU B 1 209 ? -5.125 1.367 -4.73 1 88.88 209 LEU B CA 1
ATOM 7577 C C . LEU B 1 209 ? -6.277 2.346 -4.52 1 88.88 209 LEU B C 1
ATOM 7579 O O . LEU B 1 209 ? -6.055 3.553 -4.395 1 88.88 209 LEU B O 1
ATOM 7583 N N . PRO B 1 210 ? -7.5 1.897 -4.582 1 85.88 210 PRO B N 1
ATOM 7584 C CA . PRO B 1 210 ? -8.602 2.811 -4.262 1 85.88 210 PRO B CA 1
ATOM 7585 C C . PRO B 1 210 ? -8.461 3.439 -2.877 1 85.88 210 PRO B C 1
ATOM 7587 O O . PRO B 1 210 ? -8.156 2.74 -1.906 1 85.88 210 PRO B O 1
ATOM 7590 N N . PHE B 1 211 ? -8.625 4.707 -2.756 1 86.5 211 PHE B N 1
ATOM 7591 C CA . PHE B 1 211 ? -8.43 5.406 -1.492 1 86.5 211 PHE B CA 1
ATOM 7592 C C . PHE B 1 211 ? -9.516 5.039 -0.493 1 86.5 211 PHE B C 1
ATOM 7594 O O . PHE B 1 211 ? -9.352 5.227 0.714 1 86.5 211 PHE B O 1
ATOM 7601 N N . GLU B 1 212 ? -10.57 4.469 -0.965 1 83 212 GLU B N 1
ATOM 7602 C CA . GLU B 1 212 ? -11.68 4.051 -0.114 1 83 212 GLU B CA 1
ATOM 7603 C C . GLU B 1 212 ? -11.242 2.986 0.884 1 83 212 GLU B C 1
ATOM 7605 O O . GLU B 1 212 ? -11.875 2.805 1.927 1 83 212 GLU B O 1
ATOM 7610 N N . VAL B 1 213 ? -10.203 2.293 0.481 1 85.19 213 VAL B N 1
ATOM 7611 C CA . VAL B 1 213 ? -9.695 1.229 1.345 1 85.19 213 VAL B CA 1
ATOM 7612 C C . VAL B 1 213 ? -9.281 1.814 2.691 1 85.19 213 VAL B C 1
ATOM 7614 O O . VAL B 1 213 ? -9.289 1.116 3.709 1 85.19 213 VAL B O 1
ATOM 7617 N N . PHE B 1 214 ? -8.992 3.113 2.744 1 83.69 214 PHE B N 1
ATOM 7618 C CA . PHE B 1 214 ? -8.508 3.744 3.967 1 83.69 214 PHE B CA 1
ATOM 7619 C C . PHE B 1 214 ? -9.672 4.234 4.82 1 83.69 214 PHE B C 1
ATOM 7621 O O . PHE B 1 214 ? -9.469 4.719 5.934 1 83.69 214 PHE B O 1
ATOM 7628 N N . GLU B 1 215 ? -10.805 4.23 4.391 1 77.69 215 GLU B N 1
ATOM 7629 C CA . GLU B 1 215 ? -11.953 4.684 5.172 1 77.69 215 GLU B CA 1
ATOM 7630 C C . GLU B 1 215 ? -12.133 3.842 6.43 1 77.69 215 GLU B C 1
ATOM 7632 O O . GLU B 1 215 ? -12.438 4.371 7.5 1 77.69 215 GLU B O 1
ATOM 7637 N N . ASP B 1 216 ? -11.93 2.545 6.254 1 75.75 216 ASP B N 1
ATOM 7638 C CA . ASP B 1 216 ? -12.125 1.656 7.395 1 75.75 216 ASP B CA 1
ATOM 7639 C C . ASP B 1 216 ? -10.82 1.444 8.156 1 75.75 216 ASP B C 1
ATOM 7641 O O . ASP B 1 216 ? -10.844 1.103 9.344 1 75.75 216 ASP B O 1
ATOM 7645 N N . THR B 1 217 ? -9.797 1.505 7.359 1 81.19 217 THR B N 1
ATOM 7646 C CA . THR B 1 217 ? -8.5 1.276 7.98 1 81.19 217 THR B CA 1
ATOM 7647 C C . THR B 1 217 ? -7.5 2.344 7.551 1 81.19 217 THR B C 1
ATOM 7649 O O . THR B 1 217 ? -7.578 2.861 6.434 1 81.19 217 THR B O 1
ATOM 7652 N N . ARG B 1 218 ? -6.617 2.662 8.469 1 84.19 218 ARG B N 1
ATOM 7653 C CA . ARG B 1 218 ? -5.652 3.713 8.164 1 84.19 218 ARG B CA 1
ATOM 7654 C C . ARG B 1 218 ? -4.246 3.143 8.031 1 84.19 218 ARG B C 1
ATOM 7656 O O . ARG B 1 218 ? -3.293 3.879 7.766 1 84.19 218 ARG B O 1
ATOM 7663 N N . HIS B 1 219 ? -4.125 1.921 8.242 1 88.38 219 HIS B N 1
ATOM 7664 C CA . HIS B 1 219 ? -2.854 1.209 8.156 1 88.38 219 HIS B CA 1
ATOM 7665 C C . HIS B 1 219 ? -2.975 -0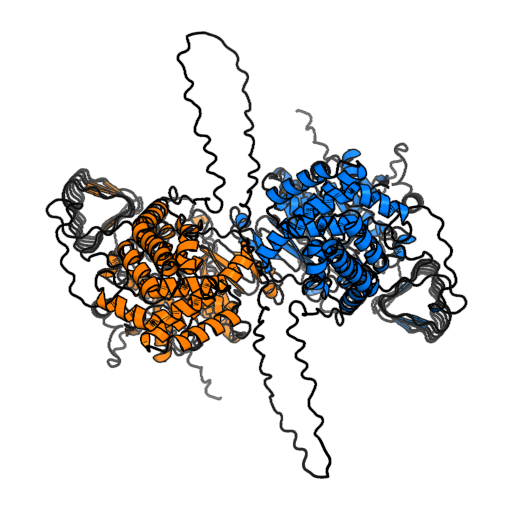.038 7.289 1 88.38 219 HIS B C 1
ATOM 7667 O O . HIS B 1 219 ? -3.746 -0.947 7.602 1 88.38 219 HIS B O 1
ATOM 7673 N N . LEU B 1 220 ? -2.229 -0.097 6.117 1 92.88 220 LEU B N 1
ATOM 7674 C CA . LEU B 1 220 ? -2.309 -1.201 5.168 1 92.88 220 LEU B CA 1
ATOM 7675 C C . LEU B 1 220 ? -0.931 -1.81 4.926 1 92.88 220 LEU B C 1
ATOM 7677 O O . LEU B 1 220 ? 0.067 -1.089 4.848 1 92.88 220 LEU B O 1
ATOM 7681 N N . ASP B 1 221 ? -0.893 -3.125 4.848 1 92.38 221 ASP B N 1
ATOM 7682 C CA . ASP B 1 221 ? 0.289 -3.869 4.418 1 92.38 221 ASP B CA 1
ATOM 7683 C C . ASP B 1 221 ? 0.183 -4.266 2.949 1 92.38 221 ASP B C 1
ATOM 7685 O O . ASP B 1 221 ? -0.719 -5.012 2.564 1 92.38 221 ASP B O 1
ATOM 7689 N N . VAL B 1 222 ? 1.008 -3.736 2.135 1 93.88 222 VAL B N 1
ATOM 7690 C CA . VAL B 1 222 ? 1.053 -4.109 0.725 1 93.88 222 VAL B CA 1
ATOM 7691 C C . VAL B 1 222 ? 2.18 -5.113 0.49 1 93.88 222 VAL B C 1
ATOM 7693 O O . VAL B 1 222 ? 3.357 -4.773 0.61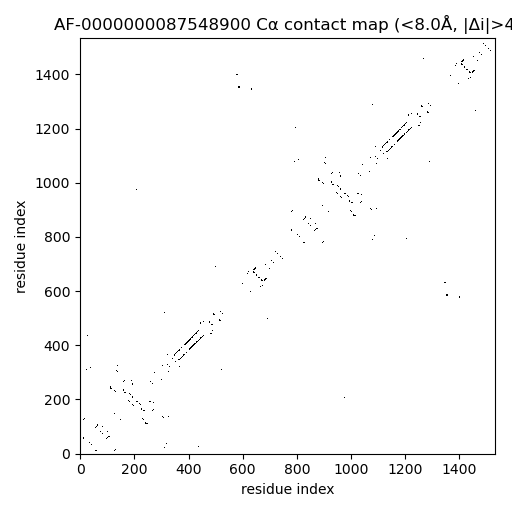9 1 93.88 222 VAL B O 1
ATOM 7696 N N . ARG B 1 223 ? 1.824 -6.387 0.075 1 92.62 223 ARG B N 1
ATOM 7697 C CA . ARG B 1 223 ? 2.779 -7.488 0.018 1 92.62 223 ARG B CA 1
ATOM 7698 C C . ARG B 1 223 ? 2.912 -8.023 -1.404 1 92.62 223 ARG B C 1
ATOM 7700 O O . ARG B 1 223 ? 1.922 -8.43 -2.016 1 92.62 223 ARG B O 1
ATOM 7707 N N . ASN B 1 224 ? 4.109 -8 -1.94 1 91.12 224 ASN B N 1
ATOM 7708 C CA . ASN B 1 224 ? 4.426 -8.586 -3.24 1 91.12 224 ASN B CA 1
ATOM 7709 C C . ASN B 1 224 ? 5.34 -9.805 -3.102 1 91.12 224 ASN B C 1
ATOM 7711 O O . ASN B 1 224 ? 5.898 -10.273 -4.09 1 91.12 224 ASN B O 1
ATOM 7715 N N . ASP B 1 225 ? 5.496 -10.352 -1.933 1 88.25 225 ASP B N 1
ATOM 7716 C CA . ASP B 1 225 ? 6.367 -11.5 -1.689 1 88.25 225 ASP B CA 1
ATOM 7717 C C . ASP B 1 225 ? 5.551 -12.766 -1.429 1 88.25 225 ASP B C 1
ATOM 7719 O O . ASP B 1 225 ? 6.109 -13.812 -1.113 1 88.25 225 ASP B O 1
ATOM 7723 N N . LEU B 1 226 ? 4.285 -12.672 -1.563 1 90.44 226 LEU B N 1
ATOM 7724 C CA . LEU B 1 226 ? 3.441 -13.812 -1.212 1 90.44 226 LEU B CA 1
ATOM 7725 C C . LEU B 1 226 ? 3.119 -14.648 -2.443 1 90.44 226 LEU B C 1
ATOM 7727 O O . LEU B 1 226 ? 2.883 -14.102 -3.525 1 90.44 226 LEU B O 1
ATOM 7731 N N . VAL B 1 227 ? 3.207 -15.914 -2.285 1 90.62 227 VAL B N 1
ATOM 7732 C CA . VAL B 1 227 ? 2.814 -16.844 -3.334 1 90.62 227 VAL B CA 1
ATOM 7733 C C . VAL B 1 227 ? 1.525 -17.562 -2.934 1 90.62 227 VAL B C 1
ATOM 7735 O O . VAL B 1 227 ? 1.336 -17.906 -1.765 1 90.62 227 VAL B O 1
ATOM 7738 N N . ASP B 1 228 ? 0.644 -17.766 -3.887 1 92.5 228 ASP B N 1
ATOM 7739 C CA . ASP B 1 228 ? -0.63 -18.438 -3.684 1 92.5 228 ASP B CA 1
ATOM 7740 C C . ASP B 1 228 ? -0.421 -19.938 -3.455 1 92.5 228 ASP B C 1
ATOM 7742 O O . ASP B 1 228 ? 0.141 -20.625 -4.305 1 92.5 228 ASP B O 1
ATOM 7746 N N . CYS B 1 229 ? -0.895 -20.5 -2.369 1 93.31 229 CYS B N 1
ATOM 7747 C CA . CYS B 1 229 ? -0.689 -21.891 -2.02 1 93.31 229 CYS B CA 1
ATOM 7748 C C . CYS B 1 229 ? -1.733 -22.781 -2.688 1 93.31 229 CYS B C 1
ATOM 7750 O O . CYS B 1 229 ? -1.561 -24 -2.766 1 93.31 229 CYS B O 1
ATOM 7752 N N . GLY B 1 230 ? -2.768 -22.234 -3.156 1 94.44 230 GLY B N 1
ATOM 7753 C CA . GLY B 1 230 ? -3.816 -23 -3.801 1 94.44 230 GLY B CA 1
ATOM 7754 C C . GLY B 1 230 ? -4.758 -23.672 -2.814 1 94.44 230 GLY B C 1
ATOM 7755 O O . GLY B 1 230 ? -5.391 -24.672 -3.139 1 94.44 230 GLY B O 1
ATOM 7756 N N . VAL B 1 231 ? -4.762 -23.234 -1.573 1 96.56 231 VAL B N 1
ATOM 7757 C CA . VAL B 1 231 ? -5.641 -23.719 -0.517 1 96.56 231 VAL B CA 1
ATOM 7758 C C . VAL B 1 231 ? -6.469 -22.578 0.045 1 96.56 231 VAL B C 1
ATOM 7760 O O . VAL B 1 231 ? -5.922 -21.531 0.425 1 96.56 231 VAL B O 1
ATOM 7763 N N . ASP B 1 232 ? -7.738 -22.781 0.04 1 97.75 232 ASP B N 1
ATOM 7764 C CA . ASP B 1 232 ? -8.656 -21.781 0.593 1 97.75 232 ASP B CA 1
ATOM 7765 C C . ASP B 1 232 ? -9.633 -22.438 1.569 1 97.75 232 ASP B C 1
ATOM 7767 O O . ASP B 1 232 ? -10.086 -23.562 1.349 1 97.75 232 ASP B O 1
ATOM 7771 N N . VAL B 1 233 ? -9.844 -21.828 2.621 1 97.38 233 VAL B N 1
ATOM 7772 C CA . VAL B 1 233 ? -10.945 -22.203 3.502 1 97.38 233 VAL B CA 1
ATOM 7773 C C . VAL B 1 233 ? -12.164 -21.328 3.215 1 97.38 233 VAL B C 1
ATOM 7775 O O . VAL B 1 233 ? -12.109 -20.109 3.354 1 97.38 233 VAL B O 1
ATOM 7778 N N . CYS B 1 234 ? -13.211 -21.938 2.799 1 97.94 234 CYS B N 1
ATOM 7779 C CA . CYS B 1 234 ? -14.383 -21.219 2.316 1 97.94 234 CYS B CA 1
ATOM 7780 C C . CYS B 1 234 ? -15.602 -21.5 3.184 1 97.94 234 CYS B C 1
ATOM 7782 O O . CYS B 1 234 ? -15.703 -22.578 3.783 1 97.94 234 CYS B O 1
ATOM 7784 N N . SER B 1 235 ? -16.5 -20.531 3.268 1 95.75 235 SER B N 1
ATOM 7785 C CA . SER B 1 235 ? -17.828 -20.734 3.842 1 95.75 235 SER B CA 1
ATOM 7786 C C . SER B 1 235 ? -18.781 -21.344 2.822 1 95.75 235 SER B C 1
ATOM 7788 O O . SER B 1 235 ? -18.484 -21.375 1.625 1 95.75 235 SER B O 1
ATOM 7790 N N . ILE B 1 236 ? -19.844 -21.812 3.303 1 93.69 236 ILE B N 1
ATOM 7791 C CA . ILE B 1 236 ? -20.859 -22.453 2.479 1 93.69 236 ILE B CA 1
ATOM 7792 C C . ILE B 1 236 ? -21.453 -21.453 1.49 1 93.69 236 ILE B C 1
ATOM 7794 O O . ILE B 1 236 ? -22.016 -21.828 0.466 1 93.69 236 ILE B O 1
ATOM 7798 N N . ASP B 1 237 ? -21.172 -20.188 1.715 1 93.19 237 ASP B N 1
ATOM 7799 C CA . ASP B 1 237 ? -21.766 -19.125 0.915 1 93.19 237 ASP B CA 1
ATOM 7800 C C . ASP B 1 237 ? -20.969 -18.906 -0.375 1 93.19 237 ASP B C 1
ATOM 7802 O O . ASP B 1 237 ? -21.453 -18.25 -1.297 1 93.19 237 ASP B O 1
ATOM 7806 N N . VAL B 1 238 ? -19.797 -19.469 -0.58 1 96.19 238 VAL B N 1
ATOM 7807 C CA . VAL B 1 238 ? -18.891 -19.156 -1.683 1 96.19 238 VAL B CA 1
ATOM 7808 C C . VAL B 1 238 ? -19.438 -19.75 -2.98 1 96.19 238 VAL B C 1
ATOM 7810 O O . VAL B 1 238 ? -19.547 -19.047 -3.992 1 96.19 238 VAL B O 1
ATOM 7813 N N . PRO B 1 239 ? -19.906 -21.016 -3.062 1 96.12 239 PRO B N 1
ATOM 7814 C CA . PRO B 1 239 ? -20.391 -21.562 -4.328 1 96.12 239 PRO B CA 1
ATOM 7815 C C . PRO B 1 239 ? -21.609 -20.828 -4.871 1 96.12 239 PRO B C 1
ATOM 7817 O O . PRO B 1 239 ? -21.641 -20.484 -6.055 1 96.12 239 PRO B O 1
ATOM 7820 N N . PRO B 1 240 ? -22.578 -20.453 -4.035 1 94.81 240 PRO B N 1
ATOM 7821 C CA . PRO B 1 240 ? -23.703 -19.688 -4.539 1 94.81 240 PRO B CA 1
ATOM 7822 C C . PRO B 1 240 ? -23.297 -18.328 -5.125 1 94.81 240 PRO B C 1
ATOM 7824 O O . PRO B 1 240 ? -23.953 -17.828 -6.027 1 94.81 240 PRO B O 1
ATOM 7827 N N . LEU B 1 241 ? -22.25 -17.734 -4.566 1 93.94 241 LEU B N 1
ATOM 7828 C CA . LEU B 1 241 ? -21.797 -16.453 -5.078 1 93.94 241 LEU B CA 1
ATOM 7829 C C . LEU B 1 241 ? -21.328 -16.578 -6.527 1 93.94 241 LEU B C 1
ATOM 7831 O O . LEU B 1 241 ? -21.453 -15.633 -7.305 1 93.94 241 LEU B O 1
ATOM 7835 N N . PHE B 1 242 ? -20.781 -17.703 -6.945 1 94.69 242 PHE B N 1
ATOM 7836 C CA . PHE B 1 242 ? -20.422 -17.938 -8.336 1 94.69 242 PHE B CA 1
ATOM 7837 C C . PHE B 1 242 ? -21.672 -18.047 -9.203 1 94.69 242 PHE B C 1
ATOM 7839 O O . PHE B 1 242 ? -21.656 -17.641 -10.367 1 94.69 242 PHE B O 1
ATOM 7846 N N . THR B 1 243 ? -22.688 -18.688 -8.664 1 93.38 243 THR B N 1
ATOM 7847 C CA . THR B 1 243 ? -23.938 -18.859 -9.398 1 93.38 243 THR B CA 1
ATOM 7848 C C . THR B 1 243 ? -24.641 -17.516 -9.586 1 93.38 243 THR B C 1
ATOM 7850 O O . THR B 1 243 ? -25.219 -17.266 -10.641 1 93.38 243 THR B O 1
ATOM 7853 N N . GLU B 1 244 ? -24.562 -16.688 -8.609 1 91 244 GLU B N 1
ATOM 7854 C CA . GLU B 1 244 ? -25.172 -15.375 -8.672 1 91 244 GLU B CA 1
ATOM 7855 C C . GLU B 1 244 ? -24.406 -14.445 -9.609 1 91 244 GLU B C 1
ATOM 7857 O O . GLU B 1 244 ? -24.984 -13.539 -10.211 1 91 244 GLU B O 1
ATOM 7862 N N . ASN B 1 245 ? -23.094 -14.617 -9.672 1 89 245 ASN B N 1
ATOM 7863 C CA . ASN B 1 245 ? -22.234 -13.82 -10.539 1 89 245 ASN B CA 1
ATOM 7864 C C . ASN B 1 245 ? -21.594 -14.672 -11.633 1 89 245 ASN B C 1
ATOM 7866 O O . ASN B 1 245 ? -20.438 -15.07 -11.516 1 89 245 ASN B O 1
ATOM 7870 N N . PHE B 1 246 ? -22.219 -14.844 -12.703 1 83.75 246 PHE B N 1
ATOM 7871 C CA . PHE B 1 246 ? -21.875 -15.812 -13.75 1 83.75 246 PHE B CA 1
ATOM 7872 C C . PHE B 1 246 ? -20.594 -15.398 -14.461 1 83.75 246 PHE B C 1
ATOM 7874 O O . PHE B 1 246 ? -19.953 -16.219 -15.133 1 83.75 246 PHE B O 1
ATOM 7881 N N . ASP B 1 247 ? -20.125 -14.188 -14.242 1 84.75 247 ASP B N 1
ATOM 7882 C CA . ASP B 1 247 ? -18.938 -13.68 -14.93 1 84.75 247 ASP B CA 1
ATOM 7883 C C . ASP B 1 247 ? -17.656 -14.109 -14.219 1 84.75 247 ASP B C 1
ATOM 7885 O O . ASP B 1 247 ? -16.562 -13.992 -14.773 1 84.75 247 ASP B O 1
ATOM 7889 N N . TYR B 1 248 ? -17.828 -14.672 -13.047 1 90.69 248 TYR B N 1
ATOM 7890 C CA . TYR B 1 248 ? -16.641 -15.109 -12.328 1 90.69 248 TYR B CA 1
ATOM 7891 C C . TYR B 1 248 ? -16.109 -16.438 -12.883 1 90.69 248 TYR B C 1
ATOM 7893 O O . TYR B 1 248 ? -16.688 -17.5 -12.617 1 90.69 248 TYR B O 1
ATOM 7901 N N . GLN B 1 249 ? -15.047 -16.344 -13.625 1 89.88 249 GLN B N 1
ATOM 7902 C CA . GLN B 1 249 ? -14.484 -17.531 -14.234 1 89.88 249 GLN B CA 1
ATOM 7903 C C . GLN B 1 249 ? -13.211 -17.969 -13.523 1 89.88 249 GLN B C 1
ATOM 7905 O O . GLN B 1 249 ? -12.875 -19.156 -13.508 1 89.88 249 GLN B O 1
ATOM 7910 N N . GLN B 1 250 ? -12.492 -17.047 -13 1 91.75 250 GLN B N 1
ATOM 7911 C CA . GLN B 1 250 ? -11.258 -17.328 -12.273 1 91.75 250 GLN B CA 1
ATOM 7912 C C . GLN B 1 250 ? -11.414 -17.016 -10.789 1 91.75 250 GLN B C 1
ATOM 7914 O O . GLN B 1 250 ? -12.148 -16.109 -10.406 1 91.75 250 GLN B O 1
ATOM 7919 N N . LEU B 1 251 ? -10.758 -17.766 -10.039 1 93.62 251 LEU B N 1
ATOM 7920 C CA . LEU B 1 251 ? -10.922 -17.672 -8.594 1 93.62 251 LEU B CA 1
ATOM 7921 C C . LEU B 1 251 ? -10.305 -16.375 -8.062 1 93.62 251 LEU B C 1
ATOM 7923 O O . LEU B 1 251 ? -10.953 -15.617 -7.344 1 93.62 251 LEU B O 1
ATOM 7927 N N . ARG B 1 252 ? -9.055 -16.062 -8.414 1 93.5 252 ARG B N 1
ATOM 7928 C CA . ARG B 1 252 ? -8.336 -14.93 -7.84 1 93.5 252 ARG B CA 1
ATOM 7929 C C . ARG B 1 252 ? -8.617 -13.648 -8.617 1 93.5 252 ARG B C 1
ATOM 7931 O O . ARG B 1 252 ? -9.164 -12.688 -8.055 1 93.5 252 ARG B O 1
ATOM 7938 N N . ARG B 1 253 ? -8.477 -13.641 -9.844 1 88.62 253 ARG B N 1
ATOM 7939 C CA . ARG B 1 253 ? -8.508 -12.422 -10.656 1 88.62 253 ARG B CA 1
ATOM 7940 C C . ARG B 1 253 ? -9.93 -11.898 -10.812 1 88.62 253 ARG B C 1
ATOM 7942 O O . ARG B 1 253 ? -10.133 -10.703 -11.023 1 88.62 253 ARG B O 1
ATOM 7949 N N . GLU B 1 254 ? -10.891 -12.773 -10.688 1 90.38 254 GLU B N 1
ATOM 7950 C CA . GLU B 1 254 ? -12.266 -12.328 -10.922 1 90.38 254 GLU B CA 1
ATOM 7951 C C . GLU B 1 254 ? -13.109 -12.461 -9.656 1 90.38 254 GLU B C 1
ATOM 7953 O O . GLU B 1 254 ? -13.695 -11.484 -9.188 1 90.38 254 GLU B O 1
ATOM 7958 N N . PHE B 1 255 ? -13.188 -13.648 -9.148 1 94.69 255 PHE B N 1
ATOM 7959 C CA . PHE B 1 255 ? -14.031 -13.828 -7.977 1 94.69 255 PHE B CA 1
ATOM 7960 C C . PHE B 1 255 ? -13.539 -12.977 -6.812 1 94.69 255 PHE B C 1
ATOM 7962 O O . PHE B 1 255 ? -14.289 -12.164 -6.273 1 94.69 255 PHE B O 1
ATOM 7969 N N . VAL B 1 256 ? -12.25 -13.156 -6.367 1 95.38 256 VAL B N 1
ATOM 7970 C CA . VAL B 1 256 ? -11.703 -12.43 -5.227 1 95.38 256 VAL B CA 1
ATOM 7971 C C . VAL B 1 256 ? -11.719 -10.93 -5.516 1 95.38 256 VAL B C 1
ATOM 7973 O O . VAL B 1 256 ? -12.18 -10.141 -4.688 1 95.38 256 VAL B O 1
ATOM 7976 N N . GLN B 1 257 ? -11.227 -10.531 -6.648 1 91 257 GLN B N 1
ATOM 7977 C CA . GLN B 1 257 ? -11.227 -9.117 -7.008 1 91 257 GLN B CA 1
ATOM 7978 C C . GLN B 1 257 ? -12.648 -8.555 -7.043 1 91 257 GLN B C 1
ATOM 7980 O O . GLN B 1 257 ? -12.883 -7.418 -6.637 1 91 257 GLN B O 1
ATOM 7985 N N . GLY B 1 258 ? -13.531 -9.398 -7.57 1 90.25 258 GLY B N 1
ATOM 7986 C CA . GLY B 1 258 ? -14.922 -8.984 -7.641 1 90.25 258 GLY B CA 1
ATOM 7987 C C . GLY B 1 258 ? -15.547 -8.766 -6.277 1 90.25 258 GLY B C 1
ATOM 7988 O O . GLY B 1 258 ? -16.281 -7.797 -6.078 1 90.25 258 GLY B O 1
ATOM 7989 N N . ILE B 1 259 ? -15.312 -9.633 -5.379 1 92.12 259 ILE B N 1
ATOM 7990 C CA . ILE B 1 259 ? -15.859 -9.531 -4.031 1 92.12 259 ILE B CA 1
ATOM 7991 C C . ILE B 1 259 ? -15.266 -8.305 -3.332 1 92.12 259 ILE B C 1
ATOM 7993 O O . ILE B 1 259 ? -15.984 -7.57 -2.645 1 92.12 259 ILE B O 1
ATOM 7997 N N . LEU B 1 260 ? -14 -8 -3.506 1 90.88 260 LEU B N 1
ATOM 7998 C CA . LEU B 1 260 ? -13.312 -6.902 -2.83 1 90.88 260 LEU B CA 1
ATOM 7999 C C . LEU B 1 260 ? -13.75 -5.559 -3.396 1 90.88 260 LEU B C 1
ATOM 8001 O O . LEU B 1 260 ? -13.727 -4.547 -2.691 1 90.88 260 LEU B O 1
ATOM 8005 N N . SER B 1 261 ? -14.055 -5.504 -4.645 1 85.19 261 SER B N 1
ATOM 8006 C CA . SER B 1 261 ? -14.391 -4.246 -5.301 1 85.19 261 SER B CA 1
ATOM 8007 C C . SER B 1 261 ? -15.883 -3.957 -5.207 1 85.19 261 SER B C 1
ATOM 8009 O O . SER B 1 261 ? -16.328 -2.85 -5.523 1 85.19 261 SER B O 1
ATOM 8011 N N . SER B 1 262 ? -16.562 -4.934 -4.754 1 81.25 262 SER B N 1
ATOM 8012 C CA . SER B 1 262 ? -18 -4.762 -4.715 1 81.25 262 SER B CA 1
ATOM 8013 C C . SER B 1 262 ? -18.438 -3.99 -3.471 1 81.25 262 SER B C 1
ATOM 8015 O O . SER B 1 262 ? -18 -4.297 -2.359 1 81.25 262 SER B O 1
ATOM 8017 N N . ASP B 1 263 ? -19.188 -2.922 -3.582 1 70.5 263 ASP B N 1
ATOM 8018 C CA . ASP B 1 263 ? -19.734 -2.146 -2.471 1 70.5 263 ASP B CA 1
ATOM 8019 C C . ASP B 1 263 ? -20.984 -2.812 -1.896 1 70.5 263 ASP B C 1
ATOM 8021 O O . ASP B 1 263 ? -21.406 -2.492 -0.785 1 70.5 263 ASP B O 1
ATOM 8025 N N . LEU B 1 264 ? -21.531 -3.752 -2.607 1 67.56 264 LEU B N 1
ATOM 8026 C CA . LEU B 1 264 ? -22.797 -4.359 -2.254 1 67.56 264 LEU B CA 1
ATOM 8027 C C . LEU B 1 264 ? -22.594 -5.562 -1.34 1 67.56 264 LEU B C 1
ATOM 8029 O O . LEU B 1 264 ? -23.422 -5.832 -0.468 1 67.56 264 LEU B O 1
ATOM 8033 N N . LEU B 1 265 ? -21.547 -6.125 -1.584 1 71.62 265 LEU B N 1
ATOM 8034 C CA . LEU B 1 265 ? -21.344 -7.359 -0.833 1 71.62 265 LEU B CA 1
ATOM 8035 C C . LEU B 1 265 ? -20.625 -7.078 0.484 1 71.62 265 LEU B C 1
ATOM 8037 O O . LEU B 1 265 ? -19.672 -6.297 0.524 1 71.62 265 LEU B O 1
ATOM 8041 N N . GLU B 1 266 ? -21.125 -7.527 1.528 1 81.38 266 GLU B N 1
ATOM 8042 C CA . GLU B 1 266 ? -20.516 -7.367 2.844 1 81.38 266 GLU B CA 1
ATOM 8043 C C . GLU B 1 266 ? -19.484 -8.461 3.109 1 81.38 266 GLU B C 1
ATOM 8045 O O . GLU B 1 266 ? -18.875 -8.5 4.176 1 81.38 266 GLU B O 1
ATOM 8050 N N . SER B 1 267 ? -19.391 -9.305 2.059 1 91.5 267 SER B N 1
ATOM 8051 C CA . SER B 1 267 ? -18.484 -10.438 2.223 1 91.5 267 SER B CA 1
ATOM 8052 C C . SER B 1 267 ? -17.047 -9.961 2.375 1 91.5 267 SER B C 1
ATOM 8054 O O . SER B 1 267 ? -16.625 -9.008 1.713 1 91.5 267 SER B O 1
ATOM 8056 N N . LYS B 1 268 ? -16.328 -10.586 3.324 1 93.62 268 LYS B N 1
ATOM 8057 C CA . LYS B 1 268 ? -14.93 -10.258 3.586 1 93.62 268 LYS B CA 1
ATOM 8058 C C . LYS B 1 268 ? -14.023 -11.453 3.326 1 93.62 268 LYS B C 1
ATOM 8060 O O . LYS B 1 268 ? -14.438 -12.602 3.508 1 93.62 268 LYS B O 1
ATOM 8065 N N . ILE B 1 269 ? -12.891 -11.211 2.811 1 96.81 269 ILE B N 1
ATOM 8066 C CA . ILE B 1 269 ? -11.883 -12.227 2.543 1 96.81 269 ILE B CA 1
ATOM 8067 C C . ILE B 1 269 ? -10.648 -11.977 3.404 1 96.81 269 ILE B C 1
ATOM 8069 O O . ILE B 1 269 ? -10.258 -10.828 3.609 1 96.81 269 ILE B O 1
ATOM 8073 N N . PHE B 1 270 ? -10.07 -12.977 3.939 1 95.88 270 PHE B N 1
ATOM 8074 C CA . PHE B 1 270 ? -8.898 -12.875 4.797 1 95.88 270 PHE B CA 1
ATOM 8075 C C . PHE B 1 270 ? -7.734 -13.672 4.219 1 95.88 270 PHE B C 1
ATOM 8077 O O . PHE B 1 270 ? -7.926 -14.508 3.334 1 95.88 270 PHE B O 1
ATOM 8084 N N . VAL B 1 271 ? -6.527 -13.367 4.617 1 95.94 271 VAL B N 1
ATOM 8085 C CA . VAL B 1 271 ? -5.332 -14.047 4.129 1 95.94 271 VAL B CA 1
ATOM 8086 C C . VAL B 1 271 ? -4.539 -14.609 5.305 1 95.94 271 VAL B C 1
ATOM 8088 O O . VAL B 1 271 ? -4.328 -13.922 6.309 1 95.94 271 VAL B O 1
ATOM 8091 N N . HIS B 1 272 ? -4.281 -15.836 5.227 1 93.75 272 HIS B N 1
ATOM 8092 C CA . HIS B 1 272 ? -3.336 -16.438 6.16 1 93.75 272 HIS B CA 1
ATOM 8093 C C . HIS B 1 272 ? -1.937 -16.516 5.559 1 93.75 272 HIS B C 1
ATOM 8095 O O . HIS B 1 272 ? -1.74 -17.125 4.508 1 93.75 272 HIS B O 1
ATOM 8101 N N . ILE B 1 273 ? -1.024 -15.898 6.168 1 90.31 273 ILE B N 1
ATOM 8102 C CA . ILE B 1 273 ? 0.368 -15.93 5.73 1 90.31 273 ILE B CA 1
ATOM 8103 C C . ILE B 1 273 ? 1.156 -16.906 6.59 1 90.31 273 ILE B C 1
ATOM 8105 O O . ILE B 1 273 ? 1.237 -16.75 7.812 1 90.31 273 ILE B O 1
ATOM 8109 N N . THR B 1 274 ? 1.642 -17.875 5.91 1 87.31 274 THR B N 1
ATOM 8110 C CA . THR B 1 274 ? 2.404 -18.875 6.648 1 87.31 274 THR B CA 1
ATOM 8111 C C . THR B 1 274 ? 3.65 -18.25 7.27 1 87.31 274 THR B C 1
ATOM 8113 O O . THR B 1 274 ? 4.328 -17.438 6.637 1 87.31 274 THR B O 1
ATOM 8116 N N . PRO B 1 275 ? 3.893 -18.391 8.492 1 78.75 275 PRO B N 1
ATOM 8117 C CA . PRO B 1 275 ? 5.109 -17.859 9.117 1 78.75 275 PRO B CA 1
ATOM 8118 C C . PRO B 1 275 ? 6.383 -18.406 8.477 1 78.75 275 PRO B C 1
ATOM 8120 O O . PRO B 1 275 ? 6.379 -19.531 7.953 1 78.75 275 PRO B O 1
ATOM 8123 N N . PRO B 1 276 ? 7.383 -17.266 8.227 1 59.5 276 PRO B N 1
ATOM 8124 C CA . PRO B 1 276 ? 8.625 -17.75 7.621 1 59.5 276 PRO B CA 1
ATOM 8125 C C . PRO B 1 276 ? 9.25 -18.906 8.391 1 59.5 276 PRO B C 1
ATOM 8127 O O . PRO B 1 276 ? 9.055 -19.016 9.609 1 59.5 276 PRO B O 1
ATOM 8130 N N . ALA B 1 277 ? 9.703 -19.734 7.543 1 48.94 277 ALA B N 1
ATOM 8131 C CA . ALA B 1 277 ? 10.414 -20.812 8.203 1 48.94 277 ALA B CA 1
ATOM 8132 C C . ALA B 1 277 ? 11.625 -20.297 8.969 1 48.94 277 ALA B C 1
ATOM 8134 O O . ALA B 1 277 ? 12.297 -19.359 8.523 1 48.94 277 ALA B O 1
ATOM 8135 N N . GLY B 1 278 ? 11.758 -19.719 10.055 1 40.69 278 GLY B N 1
ATOM 8136 C CA . GLY B 1 278 ? 12.922 -19.219 10.781 1 40.69 278 GLY B CA 1
ATOM 8137 C C . GLY B 1 278 ? 14.234 -19.562 10.109 1 40.69 278 GLY B C 1
ATOM 8138 O O . GLY B 1 278 ? 14.32 -20.547 9.359 1 40.69 278 GLY B O 1
ATOM 8139 N N . SER B 1 279 ? 15.188 -18.422 9.664 1 33.97 279 SER B N 1
ATOM 8140 C CA . SER B 1 279 ? 16.547 -18.5 9.133 1 33.97 279 SER B CA 1
ATOM 8141 C C . SER B 1 279 ? 17.25 -19.766 9.602 1 33.97 279 SER B C 1
ATOM 8143 O O . SER B 1 279 ? 18.359 -20.078 9.148 1 33.97 279 SER B O 1
ATOM 8145 N N . SER B 1 280 ? 17.266 -20.188 10.789 1 30.11 280 SER B N 1
ATOM 8146 C CA . SER B 1 280 ? 18.25 -21.203 11.125 1 30.11 280 SER B CA 1
ATOM 8147 C C . SER B 1 280 ? 18.281 -22.312 10.07 1 30.11 280 SER B C 1
ATOM 8149 O O . SER B 1 280 ? 19.156 -23.188 10.102 1 30.11 280 SER B O 1
ATOM 8151 N N . SER B 1 281 ? 17.188 -22.531 9.219 1 29.97 281 SER B N 1
ATOM 8152 C CA . SER B 1 281 ? 17.281 -23.812 8.516 1 29.97 281 SER B CA 1
ATOM 8153 C C . SER B 1 281 ? 18.016 -23.641 7.188 1 29.97 281 SER B C 1
ATOM 8155 O O . SER B 1 281 ? 18.438 -24.641 6.586 1 29.97 281 SER B O 1
ATOM 8157 N N . THR B 1 282 ? 17.938 -22.562 6.422 1 30.38 282 THR B N 1
ATOM 8158 C CA . THR B 1 282 ? 18.438 -22.828 5.074 1 30.38 282 THR B CA 1
ATOM 8159 C C . THR B 1 282 ? 19.938 -22.547 4.988 1 30.38 282 THR B C 1
ATOM 8161 O O . THR B 1 282 ? 20.516 -22.531 3.898 1 30.38 282 THR B O 1
ATOM 8164 N N . SER B 1 283 ? 20.734 -22.016 5.758 1 27.33 283 SER B N 1
ATOM 8165 C CA . SER B 1 283 ? 22.094 -21.891 5.211 1 27.33 283 SER B CA 1
ATOM 8166 C C . SER B 1 283 ? 22.547 -23.219 4.594 1 27.33 283 SER B C 1
ATOM 8168 O O . SER B 1 283 ? 23.328 -23.219 3.639 1 27.33 283 SER B O 1
ATOM 8170 N N . SER B 1 284 ? 23.078 -24.359 5.527 1 25.77 284 SER B N 1
ATOM 8171 C CA . SER B 1 284 ? 23.781 -25.516 5 1 25.77 284 SER B CA 1
ATOM 8172 C C . SER B 1 284 ? 22.859 -26.375 4.133 1 25.77 284 SER B C 1
ATOM 8174 O O . SER B 1 284 ? 21.641 -26.297 4.258 1 25.77 284 SER B O 1
ATOM 8176 N N . GLY B 1 285 ? 23.219 -27.141 2.939 1 26.81 285 GLY B N 1
ATOM 8177 C CA . GLY B 1 285 ? 22.828 -28.359 2.232 1 26.81 285 GLY B CA 1
ATOM 8178 C C . GLY B 1 285 ? 21.844 -29.219 3.002 1 26.81 285 GLY B C 1
ATOM 8179 O O . GLY B 1 285 ? 21.531 -30.344 2.598 1 26.81 285 GLY B O 1
ATOM 8180 N N . GLU B 1 286 ? 22.062 -29.281 4.367 1 25.61 286 GLU B N 1
ATOM 8181 C CA . GLU B 1 286 ? 21.375 -30.266 5.184 1 25.61 286 GLU B CA 1
ATOM 8182 C C . GLU B 1 286 ? 19.859 -30.094 5.102 1 25.61 286 GLU B C 1
ATOM 8184 O O . GLU B 1 286 ? 19.375 -28.969 4.973 1 25.61 286 GLU B O 1
ATOM 8189 N N . PRO B 1 287 ? 19.219 -31.234 4.848 1 25.89 287 PRO B N 1
ATOM 8190 C CA . PRO B 1 287 ? 17.781 -31.5 4.801 1 25.89 287 PRO B CA 1
ATOM 8191 C C . PRO B 1 287 ? 17 -30.641 5.777 1 25.89 287 PRO B C 1
ATOM 8193 O O . PRO B 1 287 ? 17.562 -30.109 6.742 1 25.89 287 PRO B O 1
ATOM 8196 N N . PHE B 1 288 ? 15.82 -30.266 5.398 1 28.95 288 PHE B N 1
ATOM 8197 C CA . PHE B 1 288 ? 14.805 -29.797 6.332 1 28.95 288 PHE B CA 1
ATOM 8198 C C . PHE B 1 288 ? 15.008 -30.406 7.711 1 28.95 288 PHE B C 1
ATOM 8200 O O . PHE B 1 288 ? 14.508 -31.5 7.992 1 28.95 288 PHE B O 1
ATOM 8207 N N . SER B 1 289 ? 16.328 -30.734 8.07 1 25.91 289 SER B N 1
ATOM 8208 C CA . SER B 1 289 ? 16.391 -31.297 9.414 1 25.91 289 SER B CA 1
ATOM 8209 C C . SER B 1 289 ? 15.422 -30.594 10.359 1 25.91 289 SER B C 1
ATOM 8211 O O . SER B 1 289 ? 14.945 -29.5 10.055 1 25.91 289 SER B O 1
ATOM 8213 N N . ALA B 1 290 ? 15.672 -31.047 11.742 1 23.27 290 ALA B N 1
ATOM 8214 C CA . ALA B 1 290 ? 14.992 -30.766 13 1 23.27 290 ALA B CA 1
ATOM 8215 C C . ALA B 1 290 ? 14.789 -29.266 13.203 1 23.27 290 ALA B C 1
ATOM 8217 O O . ALA B 1 290 ? 15.672 -28.469 12.883 1 23.27 290 ALA B O 1
ATOM 8218 N N . VAL B 1 291 ? 13.68 -28.703 13.109 1 26.31 291 VAL B N 1
ATOM 8219 C CA . VAL B 1 291 ? 13.297 -27.609 13.992 1 26.31 291 VAL B CA 1
ATOM 8220 C C . VAL B 1 291 ? 14.273 -27.531 15.164 1 26.31 291 VAL B C 1
ATOM 8222 O O . VAL B 1 291 ? 14.336 -28.438 15.992 1 26.31 291 VAL B O 1
ATOM 8225 N N . SER B 1 292 ? 15.539 -27.422 14.898 1 25.23 292 SER B N 1
ATOM 8226 C CA . SER B 1 292 ? 16.359 -27.266 16.094 1 25.23 292 SER B CA 1
ATOM 8227 C C . SER B 1 292 ? 15.484 -26.938 17.312 1 25.23 292 SER B C 1
ATOM 8229 O O . SER B 1 292 ? 14.352 -26.484 17.156 1 25.23 292 SER B O 1
ATOM 8231 N N . GLY B 1 293 ? 16.062 -27.031 18.625 1 24.44 293 GLY B N 1
ATOM 8232 C CA . GLY B 1 293 ? 15.664 -26.844 20.016 1 24.44 293 GLY B CA 1
ATOM 8233 C C . GLY B 1 293 ? 14.758 -25.656 20.234 1 24.44 293 GLY B C 1
ATOM 8234 O O . GLY B 1 293 ? 14.492 -25.266 21.359 1 24.44 293 GLY B O 1
ATOM 8235 N N . GLY B 1 294 ? 14.891 -24.5 19.672 1 25.61 294 GLY B N 1
ATOM 8236 C CA . GLY B 1 294 ? 14.109 -23.812 20.688 1 25.61 294 GLY B CA 1
ATOM 8237 C C . GLY B 1 294 ? 12.812 -24.531 21.031 1 25.61 294 GLY B C 1
ATOM 8238 O O . GLY B 1 294 ? 12.422 -25.469 20.344 1 25.61 294 GLY B O 1
ATOM 8239 N N . VAL B 1 295 ? 12.016 -24.016 22.266 1 24.33 295 VAL B N 1
ATOM 8240 C CA . VAL B 1 295 ? 10.898 -24.688 22.922 1 24.33 295 VAL B CA 1
ATOM 8241 C C . VAL B 1 295 ? 9.938 -25.234 21.859 1 24.33 295 VAL B C 1
ATOM 8243 O O . VAL B 1 295 ? 9.594 -24.547 20.906 1 24.33 295 VAL B O 1
ATOM 8246 N N . LEU B 1 296 ? 9.859 -26.578 21.406 1 28.47 296 LEU B N 1
ATOM 8247 C CA . LEU B 1 296 ? 8.734 -27.453 21.094 1 28.47 296 LEU B CA 1
ATOM 8248 C C . LEU B 1 296 ? 7.41 -26.719 21.281 1 28.47 296 LEU B C 1
ATOM 8250 O O . LEU B 1 296 ? 6.398 -27.328 21.625 1 28.47 296 LEU B O 1
ATOM 8254 N N . GLY B 1 297 ? 7.465 -25.531 21.734 1 30.08 297 GLY B N 1
ATOM 8255 C CA . GLY B 1 297 ? 6.172 -24.953 22.078 1 30.08 297 GLY B CA 1
ATOM 8256 C C . GLY B 1 297 ? 5.215 -24.906 20.906 1 30.08 297 GLY B C 1
ATOM 8257 O O . GLY B 1 297 ? 5.555 -25.328 19.797 1 30.08 297 GLY B O 1
ATOM 8258 N N . THR B 1 298 ? 3.924 -24.5 21.078 1 32.69 298 THR B N 1
ATOM 8259 C CA . THR B 1 298 ? 2.699 -24.5 20.297 1 32.69 298 THR B CA 1
ATOM 8260 C C . THR B 1 298 ? 2.977 -24.047 18.859 1 32.69 298 THR B C 1
ATOM 8262 O O . THR B 1 298 ? 3.537 -22.969 18.656 1 32.69 298 THR B O 1
ATOM 8265 N N . PRO B 1 299 ? 3.379 -25.047 17.906 1 39.31 299 PRO B N 1
ATOM 8266 C CA . PRO B 1 299 ? 3.551 -24.703 16.5 1 39.31 299 PRO B CA 1
ATOM 8267 C C . PRO B 1 299 ? 2.779 -23.453 16.094 1 39.31 299 PRO B C 1
ATOM 8269 O O . PRO B 1 299 ? 1.648 -23.25 16.531 1 39.31 299 PRO B O 1
ATOM 8272 N N . PRO B 1 300 ? 3.584 -22.469 15.523 1 49.72 300 PRO B N 1
ATOM 8273 C CA . PRO B 1 300 ? 2.871 -21.25 15.133 1 49.72 300 PRO B CA 1
ATOM 8274 C C . PRO B 1 300 ? 1.71 -21.531 14.18 1 49.72 300 PRO B C 1
ATOM 8276 O O . PRO B 1 300 ? 1.722 -22.531 13.461 1 49.72 300 PRO B O 1
ATOM 8279 N N . TYR B 1 301 ? 0.592 -21.172 14.266 1 52.94 301 TYR B N 1
ATOM 8280 C CA . TYR B 1 301 ? -0.664 -21.156 13.523 1 52.94 301 TYR B CA 1
ATOM 8281 C C . TYR B 1 301 ? -0.409 -21.109 12.023 1 52.94 301 TYR B C 1
ATOM 8283 O O . TYR B 1 301 ? 0.299 -20.219 11.539 1 52.94 301 TYR B O 1
ATOM 8291 N N . GLY B 1 302 ? -0.728 -22.344 11.312 1 63 302 GLY B N 1
ATOM 8292 C CA . GLY B 1 302 ? -0.741 -22.375 9.859 1 63 302 GLY B CA 1
ATOM 8293 C C . GLY B 1 302 ? 0.647 -22.422 9.25 1 63 302 GLY B C 1
ATOM 8294 O O . GLY B 1 302 ? 0.864 -21.953 8.141 1 63 302 GLY B O 1
ATOM 8295 N N . ALA B 1 303 ? 1.63 -23.078 9.883 1 74.06 303 ALA B N 1
ATOM 8296 C CA . ALA B 1 303 ? 3.006 -23.125 9.398 1 74.06 303 ALA B CA 1
ATOM 8297 C C . ALA B 1 303 ? 3.201 -24.266 8.406 1 74.06 303 ALA B C 1
ATOM 8299 O O . ALA B 1 303 ? 2.406 -25.203 8.367 1 74.06 303 ALA B O 1
ATOM 8300 N N . GLY B 1 304 ? 4.102 -24.125 7.496 1 83.5 304 GLY B N 1
ATOM 8301 C CA . GLY B 1 304 ? 4.453 -25.188 6.562 1 83.5 304 GLY B CA 1
ATOM 8302 C C . GLY B 1 304 ? 4.699 -24.688 5.152 1 83.5 304 GLY B C 1
ATOM 8303 O O . GLY B 1 304 ? 4.699 -23.484 4.91 1 83.5 304 GLY B O 1
ATOM 8304 N N . TYR B 1 305 ? 4.996 -25.719 4.285 1 88.62 305 TYR B N 1
ATOM 8305 C CA . TYR B 1 305 ? 5.293 -25.5 2.877 1 88.62 305 TYR B CA 1
ATOM 8306 C C . TYR B 1 305 ? 4.117 -25.906 1.999 1 88.62 305 TYR B C 1
ATOM 8308 O O . TYR B 1 305 ? 3.477 -26.922 2.242 1 88.62 305 TYR B O 1
ATOM 8316 N N . MET B 1 306 ? 3.713 -25.047 1.15 1 91.94 306 MET B N 1
ATOM 8317 C CA . MET B 1 306 ? 2.648 -25.375 0.204 1 91.94 306 MET B CA 1
ATOM 8318 C C . MET B 1 306 ? 2.773 -24.547 -1.064 1 91.94 306 MET B C 1
ATOM 8320 O O . MET B 1 306 ? 2.855 -23.312 -0.999 1 91.94 306 MET B O 1
ATOM 8324 N N . LEU B 1 307 ? 2.904 -25.25 -2.184 1 91.88 307 LEU B N 1
ATOM 8325 C CA . LEU B 1 307 ? 3.008 -24.562 -3.471 1 91.88 307 LEU B CA 1
ATOM 8326 C C . LEU B 1 307 ? 2.18 -25.281 -4.531 1 91.88 307 LEU B C 1
ATOM 8328 O O . LEU B 1 307 ? 2.01 -26.5 -4.477 1 91.88 307 LEU B O 1
ATOM 8332 N N . ARG B 1 308 ? 1.707 -24.531 -5.473 1 93.12 308 ARG B N 1
ATOM 8333 C CA . ARG B 1 308 ? 0.973 -25.094 -6.602 1 93.12 308 ARG B CA 1
ATOM 8334 C C . ARG B 1 308 ? 1.908 -25.391 -7.77 1 93.12 308 ARG B C 1
ATOM 8336 O O . ARG B 1 308 ? 2.801 -24.609 -8.078 1 93.12 308 ARG B O 1
ATOM 8343 N N . ILE B 1 309 ? 1.743 -26.531 -8.328 1 93.94 309 ILE B N 1
ATOM 8344 C CA . ILE B 1 309 ? 2.459 -26.875 -9.547 1 93.94 309 ILE B CA 1
ATOM 8345 C C . ILE B 1 309 ? 1.626 -26.469 -10.766 1 93.94 309 ILE B C 1
ATOM 8347 O O . ILE B 1 309 ? 1.127 -27.328 -11.492 1 93.94 309 ILE B O 1
ATOM 8351 N N . SER B 1 310 ? 1.58 -25.25 -11 1 89 310 SER B N 1
ATOM 8352 C CA . SER B 1 310 ? 0.702 -24.703 -12.031 1 89 310 SER B CA 1
ATOM 8353 C C . SER B 1 310 ? 1.395 -24.672 -13.391 1 89 310 SER B C 1
ATOM 8355 O O . SER B 1 310 ? 0.736 -24.562 -14.422 1 89 310 SER B O 1
ATOM 8357 N N . ASP B 1 311 ? 2.67 -24.812 -13.461 1 89.62 311 ASP B N 1
ATOM 8358 C CA . ASP B 1 311 ? 3.455 -24.75 -14.688 1 89.62 311 ASP B CA 1
ATOM 8359 C C . ASP B 1 311 ? 4.738 -25.562 -14.562 1 89.62 311 ASP B C 1
ATOM 8361 O O . ASP B 1 311 ? 5.102 -26 -13.469 1 89.62 311 ASP B O 1
ATOM 8365 N N . PRO B 1 312 ? 5.41 -25.797 -15.641 1 92.19 312 PRO B N 1
ATOM 8366 C CA . PRO B 1 312 ? 6.605 -26.656 -15.609 1 92.19 312 PRO B CA 1
ATOM 8367 C C . PRO B 1 312 ? 7.723 -26.062 -14.75 1 92.19 312 PRO B C 1
ATOM 8369 O O . PRO B 1 312 ? 8.5 -26.812 -14.148 1 92.19 312 PRO B O 1
ATOM 8372 N N . SER B 1 313 ? 7.797 -24.766 -14.758 1 89.88 313 SER B N 1
ATOM 8373 C CA . SER B 1 313 ? 8.805 -24.156 -13.898 1 89.88 313 SER B CA 1
ATOM 8374 C C . SER B 1 313 ? 8.555 -24.484 -12.43 1 89.88 313 SER B C 1
ATOM 8376 O O . SER B 1 313 ? 9.492 -24.797 -11.688 1 89.88 313 SER B O 1
ATOM 8378 N N . ARG B 1 314 ? 7.34 -24.406 -12.039 1 91.62 314 ARG B N 1
ATOM 8379 C CA . ARG B 1 314 ? 6.984 -24.75 -10.664 1 91.62 314 ARG B CA 1
ATOM 8380 C C . ARG B 1 314 ? 7.133 -26.25 -10.422 1 91.62 314 ARG B C 1
ATOM 8382 O O . ARG B 1 314 ? 7.461 -26.672 -9.312 1 91.62 314 ARG B O 1
ATOM 8389 N N . TYR B 1 315 ? 6.887 -26.969 -11.469 1 95.31 315 TYR B N 1
ATOM 8390 C CA . TYR B 1 315 ? 7.129 -28.391 -11.375 1 95.31 315 TYR B CA 1
ATOM 8391 C C . TYR B 1 315 ? 8.578 -28.688 -11 1 95.31 315 TYR B C 1
ATOM 8393 O O . TYR B 1 315 ? 8.844 -29.5 -10.117 1 95.31 315 TYR B O 1
ATOM 8401 N N . ASP B 1 316 ? 9.43 -28 -11.625 1 93.88 316 ASP B N 1
ATOM 8402 C CA . ASP B 1 316 ? 10.859 -28.125 -11.344 1 93.88 316 ASP B CA 1
ATOM 8403 C C . ASP B 1 316 ? 11.188 -27.656 -9.93 1 93.88 316 ASP B C 1
ATOM 8405 O O . ASP B 1 316 ? 11.883 -28.344 -9.188 1 93.88 316 ASP B O 1
ATOM 8409 N N . ALA B 1 317 ? 10.641 -26.516 -9.617 1 90.81 317 ALA B N 1
ATOM 8410 C CA . ALA B 1 317 ? 10.922 -25.922 -8.312 1 90.81 317 ALA B CA 1
ATOM 8411 C C . ALA B 1 317 ? 10.445 -26.812 -7.18 1 90.81 317 ALA B C 1
ATOM 8413 O O . ALA B 1 317 ? 11.188 -27.078 -6.23 1 90.81 317 ALA B O 1
ATOM 8414 N N . VAL B 1 318 ? 9.266 -27.281 -7.289 1 93.75 318 VAL B N 1
ATOM 8415 C CA . VAL B 1 318 ? 8.672 -28.094 -6.227 1 93.75 318 VAL B CA 1
ATOM 8416 C C . VAL B 1 318 ? 9.383 -29.438 -6.137 1 93.75 318 VAL B C 1
ATOM 8418 O O . VAL B 1 318 ? 9.602 -29.969 -5.039 1 93.75 318 VAL B O 1
ATOM 8421 N N . SER B 1 319 ? 9.695 -30.078 -7.262 1 95.56 319 SER B N 1
ATOM 8422 C CA . SER B 1 319 ? 10.422 -31.344 -7.246 1 95.56 319 SER B CA 1
ATOM 8423 C C . SER B 1 319 ? 11.75 -31.219 -6.512 1 95.56 319 SER B C 1
ATOM 8425 O O . SER B 1 319 ? 12.117 -32.094 -5.727 1 95.56 319 SER B O 1
ATOM 8427 N N . ARG B 1 320 ? 12.398 -30.156 -6.773 1 91.81 320 ARG B N 1
ATOM 8428 C CA . ARG B 1 320 ? 13.664 -29.906 -6.094 1 91.81 320 ARG B CA 1
ATOM 8429 C C . ARG B 1 320 ? 13.453 -29.719 -4.598 1 91.81 320 ARG B C 1
ATOM 8431 O O . ARG B 1 320 ? 14.266 -30.156 -3.783 1 91.81 320 ARG B O 1
ATOM 8438 N N . ASP B 1 321 ? 12.398 -29.031 -4.273 1 89.62 321 ASP B N 1
ATOM 8439 C CA . ASP B 1 321 ? 12.086 -28.781 -2.867 1 89.62 321 ASP B CA 1
ATOM 8440 C C . ASP B 1 321 ? 11.75 -30.094 -2.15 1 89.62 321 ASP B C 1
ATOM 8442 O O . ASP B 1 321 ? 12.117 -30.281 -0.986 1 89.62 321 ASP B O 1
ATOM 8446 N N . VAL B 1 322 ? 11.047 -30.938 -2.83 1 92.94 322 VAL B N 1
ATOM 8447 C CA . VAL B 1 322 ? 10.711 -32.25 -2.252 1 92.94 322 VAL B CA 1
ATOM 8448 C C . VAL B 1 322 ? 11.992 -33.031 -1.98 1 92.94 322 VAL B C 1
ATOM 8450 O O . VAL B 1 322 ? 12.141 -33.625 -0.911 1 92.94 322 VAL B O 1
ATOM 8453 N N . LEU B 1 323 ? 12.914 -33.062 -2.918 1 92.25 323 LEU B N 1
ATOM 8454 C CA . LEU B 1 323 ? 14.164 -33.781 -2.771 1 92.25 323 LEU B CA 1
ATOM 8455 C C . LEU B 1 323 ? 15.023 -33.188 -1.664 1 92.25 323 LEU B C 1
ATOM 8457 O O . LEU B 1 323 ? 15.797 -33.875 -1.019 1 92.25 323 LEU B O 1
ATOM 8461 N N . ALA B 1 324 ? 14.789 -31.828 -1.479 1 85.44 324 ALA B N 1
ATOM 8462 C CA . ALA B 1 324 ? 15.555 -31.141 -0.446 1 85.44 324 ALA B CA 1
ATOM 8463 C C . ALA B 1 324 ? 14.922 -31.328 0.928 1 85.44 324 ALA B C 1
ATOM 8465 O O . ALA B 1 324 ? 15.469 -30.891 1.94 1 85.44 324 ALA B O 1
ATOM 8466 N N . GLY B 1 325 ? 13.688 -31.891 1.005 1 83.94 325 GLY B N 1
ATOM 8467 C CA . GLY B 1 325 ? 13.078 -32.219 2.283 1 83.94 325 GLY B CA 1
ATOM 8468 C C . GLY B 1 325 ? 12.102 -31.172 2.771 1 83.94 325 GLY B C 1
ATOM 8469 O O . GLY B 1 325 ? 11.688 -31.188 3.936 1 83.94 325 GLY B O 1
ATOM 8470 N N . TRP B 1 326 ? 11.672 -30.219 1.924 1 84.06 326 TRP B N 1
ATOM 8471 C CA . TRP B 1 326 ? 10.766 -29.156 2.32 1 84.06 326 TRP B CA 1
ATOM 8472 C C . TRP B 1 326 ? 9.391 -29.703 2.684 1 84.06 326 TRP B C 1
ATOM 8474 O O . TRP B 1 326 ? 8.617 -29.047 3.387 1 84.06 326 TRP B O 1
ATOM 8484 N N . THR B 1 327 ? 9.109 -30.891 2.225 1 88.31 327 THR B N 1
ATOM 8485 C CA . THR B 1 327 ? 7.801 -31.484 2.471 1 88.31 327 THR B CA 1
ATOM 8486 C C . THR B 1 327 ? 7.863 -32.469 3.629 1 88.31 327 THR B C 1
ATOM 8488 O O . THR B 1 327 ? 7.012 -33.344 3.744 1 88.31 327 THR B O 1
ATOM 8491 N N . TYR B 1 328 ? 8.805 -32.375 4.477 1 84.31 328 TYR B N 1
ATOM 8492 C CA . TYR B 1 328 ? 8.898 -33.25 5.652 1 84.31 328 TYR B CA 1
ATOM 8493 C C . TYR B 1 328 ? 7.562 -33.281 6.391 1 84.31 328 TYR B C 1
ATOM 8495 O O . TYR B 1 328 ? 6.926 -32.25 6.617 1 84.31 328 TYR B O 1
ATOM 8503 N N . PRO B 1 329 ? 7.039 -34.344 6.754 1 85.44 329 PRO B N 1
ATOM 8504 C CA . PRO B 1 329 ? 7.715 -35.625 6.941 1 85.44 329 PRO B CA 1
ATOM 8505 C C . PRO B 1 329 ? 7.668 -36.5 5.691 1 85.44 329 PRO B C 1
ATOM 8507 O O . PRO B 1 329 ? 8.188 -37.625 5.699 1 85.44 329 PRO B O 1
ATOM 8510 N N . TYR B 1 330 ? 7.047 -36.062 4.641 1 88.38 330 TYR B N 1
ATOM 8511 C CA . TYR B 1 330 ? 7.016 -36.844 3.4 1 88.38 330 TYR B CA 1
ATOM 8512 C C . TYR B 1 330 ? 8.258 -36.562 2.557 1 88.38 330 TYR B C 1
ATOM 8514 O O . TYR B 1 330 ? 8.328 -35.531 1.868 1 88.38 330 TYR B O 1
ATOM 8522 N N . THR B 1 331 ? 9.188 -37.406 2.648 1 89.62 331 THR B N 1
ATOM 8523 C CA . THR B 1 331 ? 10.445 -37.312 1.907 1 89.62 331 THR B CA 1
ATOM 8524 C C . THR B 1 331 ? 10.797 -38.656 1.29 1 89.62 331 THR B C 1
ATOM 8526 O O . THR B 1 331 ? 10.289 -39.719 1.719 1 89.62 331 THR B O 1
ATOM 8529 N N . PRO B 1 332 ? 11.586 -38.688 0.286 1 92.88 332 PRO B N 1
ATOM 8530 C CA . PRO B 1 332 ? 11.961 -39.938 -0.332 1 92.88 332 PRO B CA 1
ATOM 8531 C C . PRO B 1 332 ? 12.617 -40.906 0.656 1 92.88 332 PRO B C 1
ATOM 8533 O O . PRO B 1 332 ? 12.414 -42.125 0.564 1 92.88 332 PRO B O 1
ATOM 8536 N N . ARG B 1 333 ? 13.305 -40.406 1.647 1 89.31 333 ARG B N 1
ATOM 8537 C CA . ARG B 1 333 ? 14 -41.25 2.623 1 89.31 333 ARG B CA 1
ATOM 8538 C C . ARG B 1 333 ? 13.031 -41.844 3.629 1 89.31 333 ARG B C 1
ATOM 8540 O O . ARG B 1 333 ? 13.086 -43.031 3.92 1 89.31 333 ARG B O 1
ATOM 8547 N N . LEU B 1 334 ? 12.102 -41.094 4.203 1 87.75 334 LEU B N 1
ATOM 8548 C CA . LEU B 1 334 ? 11.227 -41.469 5.297 1 87.75 334 LEU B CA 1
ATOM 8549 C C . LEU B 1 334 ? 9.945 -42.125 4.762 1 87.75 334 LEU B C 1
ATOM 8551 O O . LEU B 1 334 ? 9.289 -42.875 5.465 1 87.75 334 LEU B O 1
ATOM 8555 N N . GLY B 1 335 ? 9.602 -41.75 3.514 1 91.25 335 GLY B N 1
ATOM 8556 C CA . GLY B 1 335 ? 8.375 -42.25 2.926 1 91.25 335 GLY B CA 1
ATOM 8557 C C . GLY B 1 335 ? 7.562 -41.219 2.201 1 91.25 335 GLY B C 1
ATOM 8558 O O . GLY B 1 335 ? 7.211 -40.188 2.783 1 91.25 335 GLY B O 1
ATOM 8559 N N . MET B 1 336 ? 7.324 -41.531 0.979 1 93.5 336 MET B N 1
ATOM 8560 C CA . MET B 1 336 ? 6.488 -40.656 0.172 1 93.5 336 MET B CA 1
ATOM 8561 C C . MET B 1 336 ? 5.012 -40.844 0.491 1 93.5 336 MET B C 1
ATOM 8563 O O . MET B 1 336 ? 4.648 -41.781 1.201 1 93.5 336 MET B O 1
ATOM 8567 N N . PRO B 1 337 ? 4.07 -40 0.057 1 91.44 337 PRO B N 1
ATOM 8568 C CA . PRO B 1 337 ? 2.652 -40.125 0.395 1 91.44 337 PRO B CA 1
ATOM 8569 C C . PRO B 1 337 ? 2.061 -41.469 -0.064 1 91.44 337 PRO B C 1
ATOM 8571 O O . PRO B 1 337 ? 1.102 -41.938 0.538 1 91.44 337 PRO B O 1
ATOM 8574 N N . ASP B 1 338 ? 2.629 -42 -1.102 1 88.38 338 ASP B N 1
ATOM 8575 C CA . ASP B 1 338 ? 2.123 -43.281 -1.588 1 88.38 338 ASP B CA 1
ATOM 8576 C C . ASP B 1 338 ? 2.771 -44.469 -0.842 1 88.38 338 ASP B C 1
ATOM 8578 O O . ASP B 1 338 ? 2.469 -45.625 -1.114 1 88.38 338 ASP B O 1
ATOM 8582 N N . GLY B 1 339 ? 3.682 -44.188 0.02 1 88.44 339 GLY B N 1
ATOM 8583 C CA . GLY B 1 339 ? 4.301 -45.219 0.853 1 88.44 339 GLY B CA 1
ATOM 8584 C C . GLY B 1 339 ? 5.66 -45.656 0.344 1 88.44 339 GLY B C 1
ATOM 8585 O O . GLY B 1 339 ? 6.387 -46.375 1.037 1 88.44 339 GLY B O 1
ATOM 8586 N N . THR B 1 340 ? 6.039 -45.188 -0.818 1 92.19 340 THR B N 1
ATOM 8587 C CA . THR B 1 340 ? 7.305 -45.625 -1.414 1 92.19 340 THR B CA 1
ATOM 8588 C C . THR B 1 340 ? 8.484 -45 -0.66 1 92.19 340 THR B C 1
ATOM 8590 O O . THR B 1 340 ? 8.438 -43.844 -0.258 1 92.19 340 THR B O 1
ATOM 8593 N N . LYS B 1 341 ? 9.469 -45.812 -0.446 1 93.88 341 LYS B N 1
ATOM 8594 C CA . LYS B 1 341 ? 10.695 -45.375 0.215 1 93.88 341 LYS B CA 1
ATOM 8595 C C . LYS B 1 341 ? 11.906 -45.594 -0.688 1 93.88 341 LYS B C 1
ATOM 8597 O O . LYS B 1 341 ? 11.945 -46.531 -1.481 1 93.88 341 LYS B O 1
ATOM 8602 N N . TYR B 1 342 ? 12.836 -44.75 -0.606 1 95.69 342 TYR B N 1
ATOM 8603 C CA . TYR B 1 342 ? 14.062 -44.812 -1.398 1 95.69 342 TYR B CA 1
ATOM 8604 C C . TYR B 1 342 ? 15.289 -44.906 -0.5 1 95.69 342 TYR B C 1
ATOM 8606 O O . TYR B 1 342 ? 15.281 -44.375 0.625 1 95.69 342 TYR B O 1
ATOM 8614 N N . ALA B 1 343 ? 16.25 -45.656 -0.917 1 95.5 343 ALA B N 1
ATOM 8615 C CA . ALA B 1 343 ? 17.531 -45.625 -0.224 1 95.5 343 ALA B CA 1
ATOM 8616 C C . ALA B 1 343 ? 18.25 -44.312 -0.456 1 95.5 343 ALA B C 1
ATOM 8618 O O . ALA B 1 343 ? 18.281 -43.781 -1.578 1 95.5 343 ALA B O 1
ATOM 8619 N N . SER B 1 344 ? 18.688 -43.719 0.617 1 92.25 344 SER B N 1
ATOM 8620 C CA . SER B 1 344 ? 19.266 -42.406 0.534 1 92.25 344 SER B CA 1
ATOM 8621 C C . SER B 1 344 ? 20.797 -42.438 0.635 1 92.25 344 SER B C 1
ATOM 8623 O O . SER B 1 344 ? 21.344 -43.188 1.458 1 92.25 344 SER B O 1
ATOM 8625 N N . LEU B 1 345 ? 21.5 -41.844 -0.271 1 91.12 345 LEU B N 1
ATOM 8626 C CA . LEU B 1 345 ? 22.953 -41.625 -0.226 1 91.12 345 LEU B CA 1
ATOM 8627 C C . LEU B 1 345 ? 23.266 -40.125 -0.058 1 91.12 345 LEU B C 1
ATOM 8629 O O . LEU B 1 345 ? 22.391 -39.281 -0.244 1 91.12 345 LEU B O 1
ATOM 8633 N N . PRO B 1 346 ? 24.438 -39.812 0.4 1 87.62 346 PRO B N 1
ATOM 8634 C CA . PRO B 1 346 ? 24.797 -38.406 0.579 1 87.62 346 PRO B CA 1
ATOM 8635 C C . PRO B 1 346 ? 24.594 -37.594 -0.69 1 87.62 346 PRO B C 1
ATOM 8637 O O . PRO B 1 346 ? 24.844 -38.062 -1.795 1 87.62 346 PRO B O 1
ATOM 8640 N N . GLY B 1 347 ? 24.109 -36.344 -0.528 1 85.44 347 GLY B N 1
ATOM 8641 C CA . GLY B 1 347 ? 23.844 -35.469 -1.645 1 85.44 347 GLY B CA 1
ATOM 8642 C C . GLY B 1 347 ? 22.422 -35.531 -2.158 1 85.44 347 GLY B C 1
ATOM 8643 O O . GLY B 1 347 ? 22.156 -35.25 -3.326 1 85.44 347 GLY B O 1
ATOM 8644 N N . SER B 1 348 ? 21.578 -36.062 -1.414 1 89.5 348 SER B N 1
ATOM 8645 C CA . SER B 1 348 ? 20.172 -36.188 -1.757 1 89.5 348 SER B CA 1
ATOM 8646 C C . SER B 1 348 ? 19.984 -37.062 -2.994 1 89.5 348 SER B C 1
ATOM 8648 O O . SER B 1 348 ? 19.297 -36.688 -3.941 1 89.5 348 SER B O 1
ATOM 8650 N N . ARG B 1 349 ? 20.812 -38.094 -2.961 1 94.19 349 ARG B N 1
ATOM 8651 C CA . ARG B 1 349 ? 20.672 -39.125 -3.996 1 94.19 349 ARG B CA 1
ATOM 8652 C C . ARG B 1 349 ? 19.812 -40.281 -3.516 1 94.19 349 ARG B C 1
ATOM 8654 O O . ARG B 1 349 ? 20.094 -40.875 -2.488 1 94.19 349 ARG B O 1
ATOM 8661 N N . PHE B 1 350 ? 18.812 -40.562 -4.242 1 97.12 350 PHE B N 1
ATOM 8662 C CA . PHE B 1 350 ? 17.828 -41.531 -3.791 1 97.12 350 PHE B CA 1
ATOM 8663 C C . PHE B 1 350 ? 17.688 -42.688 -4.801 1 97.12 350 PHE B C 1
ATOM 8665 O O . PHE B 1 350 ? 17.562 -42.438 -6.004 1 97.12 350 PHE B O 1
ATOM 8672 N N . TYR B 1 351 ? 17.75 -43.875 -4.32 1 96.75 351 TYR B N 1
ATOM 8673 C CA . TYR B 1 351 ? 17.703 -45.062 -5.176 1 96.75 351 TYR B CA 1
ATOM 8674 C C . TYR B 1 351 ? 16.516 -45.938 -4.828 1 96.75 351 TYR B C 1
ATOM 8676 O O . TYR B 1 351 ? 16.344 -46.344 -3.67 1 96.75 351 TYR B O 1
ATOM 8684 N N . GLY B 1 352 ? 15.719 -46.25 -5.836 1 96.06 352 GLY B N 1
ATOM 8685 C CA . GLY B 1 352 ? 14.602 -47.156 -5.652 1 96.06 352 GLY B CA 1
ATOM 8686 C C . GLY B 1 352 ? 15.016 -48.625 -5.641 1 96.06 352 GLY B C 1
ATOM 8687 O O . GLY B 1 352 ? 16.203 -48.938 -5.617 1 96.06 352 GLY B O 1
ATOM 8688 N N . ASP B 1 353 ? 14.078 -49.469 -5.688 1 95.31 353 ASP B N 1
ATOM 8689 C CA . ASP B 1 353 ? 14.312 -50.906 -5.625 1 95.31 353 ASP B CA 1
ATOM 8690 C C . ASP B 1 353 ? 14.945 -51.438 -6.914 1 95.31 353 ASP B C 1
ATOM 8692 O O . ASP B 1 353 ? 14.508 -51.062 -8.016 1 95.31 353 ASP B O 1
ATOM 8696 N N . ARG B 1 354 ? 16 -52.156 -6.863 1 96.19 354 ARG B N 1
ATOM 8697 C CA . ARG B 1 354 ? 16.609 -52.875 -7.973 1 96.19 354 ARG B CA 1
ATOM 8698 C C . ARG B 1 354 ? 17.094 -51.938 -9.055 1 9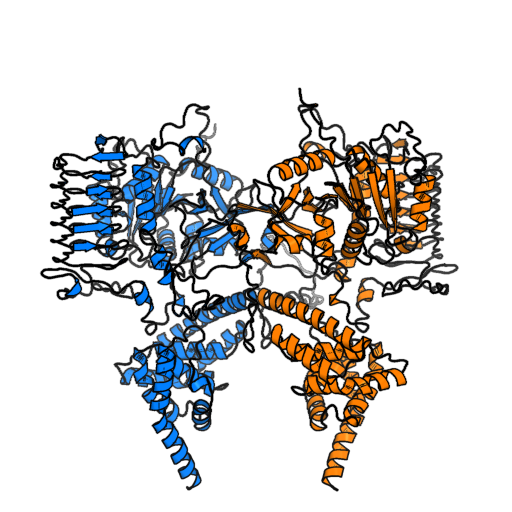6.19 354 ARG B C 1
ATOM 8700 O O . ARG B 1 354 ? 16.812 -52.125 -10.234 1 96.19 354 ARG B O 1
ATOM 8707 N N . VAL B 1 355 ? 17.594 -50.844 -8.578 1 96.19 355 VAL B N 1
ATOM 8708 C CA . VAL B 1 355 ? 18.234 -49.938 -9.508 1 96.19 355 VAL B CA 1
ATOM 8709 C C . VAL B 1 355 ? 19.625 -50.438 -9.867 1 96.19 355 VAL B C 1
ATOM 8711 O O . VAL B 1 355 ? 20.375 -50.906 -9 1 96.19 355 VAL B O 1
ATOM 8714 N N . ALA B 1 356 ? 19.953 -50.5 -11.164 1 96.25 356 ALA B N 1
ATOM 8715 C CA . ALA B 1 356 ? 21.266 -50.938 -11.633 1 96.25 356 ALA B CA 1
ATOM 8716 C C . ALA B 1 356 ? 22.047 -49.781 -12.25 1 96.25 356 ALA B C 1
ATOM 8718 O O . ALA B 1 356 ? 21.609 -49.188 -13.242 1 96.25 356 ALA B O 1
ATOM 8719 N N . THR B 1 357 ? 23.109 -49.438 -11.68 1 94.88 357 THR B N 1
ATOM 8720 C CA . THR B 1 357 ? 23.969 -48.406 -12.203 1 94.88 357 THR B CA 1
ATOM 8721 C C . THR B 1 357 ? 25.344 -48.969 -12.555 1 94.88 357 THR B C 1
ATOM 8723 O O . THR B 1 357 ? 25.922 -49.75 -11.789 1 94.88 357 THR B O 1
ATOM 8726 N N . ALA B 1 358 ? 25.781 -48.688 -13.781 1 95.12 358 ALA B N 1
ATOM 8727 C CA . ALA B 1 358 ? 27.125 -49.094 -14.18 1 95.12 358 ALA B CA 1
ATOM 8728 C C . ALA B 1 358 ? 28.172 -48.438 -13.281 1 95.12 358 ALA B C 1
ATOM 8730 O O . ALA B 1 358 ? 27.938 -47.375 -12.703 1 95.12 358 ALA B O 1
ATOM 8731 N N . SER B 1 359 ? 29.328 -49 -13.133 1 92.25 359 SER B N 1
ATOM 8732 C CA . SER B 1 359 ? 30.406 -48.562 -12.25 1 92.25 359 SER B CA 1
ATOM 8733 C C . SER B 1 359 ? 30.938 -47.188 -12.703 1 92.25 359 SER B C 1
ATOM 8735 O O . SER B 1 359 ? 31.406 -46.406 -11.891 1 92.25 359 SER B O 1
ATOM 8737 N N . THR B 1 360 ? 30.797 -46.938 -14 1 93.69 360 THR B N 1
ATOM 8738 C CA . THR B 1 360 ? 31.359 -45.688 -14.523 1 93.69 360 THR B CA 1
ATOM 8739 C C . THR B 1 360 ? 30.297 -44.594 -14.578 1 93.69 360 THR B C 1
ATOM 8741 O O . THR B 1 360 ? 30.594 -43.469 -14.938 1 93.69 360 THR B O 1
ATOM 8744 N N . ALA B 1 361 ? 29.125 -44.969 -14.273 1 94.44 361 ALA B N 1
ATOM 8745 C CA . ALA B 1 361 ? 28.047 -43.969 -14.297 1 94.44 361 ALA B CA 1
ATOM 8746 C C . ALA B 1 361 ? 28.203 -42.969 -13.156 1 94.44 361 ALA B C 1
ATOM 8748 O O . ALA B 1 361 ? 28.594 -43.344 -12.047 1 94.44 361 ALA B O 1
ATOM 8749 N N . ALA B 1 362 ? 27.984 -41.719 -13.414 1 94.94 362 ALA B N 1
ATOM 8750 C CA . ALA B 1 362 ? 28.062 -40.656 -12.406 1 94.94 362 ALA B CA 1
ATOM 8751 C C . ALA B 1 362 ? 26.672 -40.156 -12.039 1 94.94 362 ALA B C 1
ATOM 8753 O O . ALA B 1 362 ? 26 -39.531 -12.867 1 94.94 362 ALA B O 1
ATOM 8754 N N . ILE B 1 363 ? 26.281 -40.406 -10.844 1 94.94 363 ILE B N 1
ATOM 8755 C CA . ILE B 1 363 ? 25 -39.906 -10.336 1 94.94 363 ILE B CA 1
ATOM 8756 C C . ILE B 1 363 ? 25.234 -38.719 -9.43 1 94.94 363 ILE B C 1
ATOM 8758 O O . ILE B 1 363 ? 25.875 -38.812 -8.383 1 94.94 363 ILE B O 1
ATOM 8762 N N . GLY B 1 364 ? 24.703 -37.594 -9.859 1 93.06 364 GLY B N 1
ATOM 8763 C CA . GLY B 1 364 ? 24.953 -36.344 -9.156 1 93.06 364 GLY B CA 1
ATOM 8764 C C . GLY B 1 364 ? 23.969 -36.094 -8.031 1 93.06 364 GLY B C 1
ATOM 8765 O O . GLY B 1 364 ? 23.188 -36.969 -7.672 1 93.06 364 GLY B O 1
ATOM 8766 N N . HIS B 1 365 ? 24.031 -34.875 -7.457 1 91.88 365 HIS B N 1
ATOM 8767 C CA . HIS B 1 365 ? 23.219 -34.5 -6.316 1 91.88 365 HIS B CA 1
ATOM 8768 C C . HIS B 1 365 ? 21.75 -34.312 -6.723 1 91.88 365 HIS B C 1
ATOM 8770 O O . HIS B 1 365 ? 21.453 -34.094 -7.898 1 91.88 365 HIS B O 1
ATOM 8776 N N . ARG B 1 366 ? 20.812 -34.469 -5.766 1 93.31 366 ARG B N 1
ATOM 8777 C CA . ARG B 1 366 ? 19.375 -34.219 -5.922 1 93.31 366 ARG B CA 1
ATOM 8778 C C . ARG B 1 366 ? 18.797 -35.031 -7.074 1 93.31 366 ARG B C 1
ATOM 8780 O O . ARG B 1 366 ? 18.172 -34.469 -7.98 1 93.31 366 ARG B O 1
ATOM 8787 N N . THR B 1 367 ? 19.141 -36.219 -7.02 1 96.69 367 THR B N 1
ATOM 8788 C CA . THR B 1 367 ? 18.688 -37.125 -8.055 1 96.69 367 THR B CA 1
ATOM 8789 C C . THR B 1 367 ? 17.891 -38.281 -7.453 1 96.69 367 THR B C 1
ATOM 8791 O O . THR B 1 367 ? 18.234 -38.812 -6.387 1 96.69 367 THR B O 1
ATOM 8794 N N . LEU B 1 368 ? 16.781 -38.625 -8.055 1 98.06 368 LEU B N 1
ATOM 8795 C CA . LEU B 1 368 ? 15.914 -39.719 -7.629 1 98.06 368 LEU B CA 1
ATOM 8796 C C . LEU B 1 368 ? 15.75 -40.719 -8.742 1 98.06 368 LEU B C 1
ATOM 8798 O O . LEU B 1 368 ? 15.344 -40.375 -9.859 1 98.06 368 LEU B O 1
ATOM 8802 N N . LEU B 1 369 ? 16.172 -42 -8.492 1 98.06 369 LEU B N 1
ATOM 8803 C CA . LEU B 1 369 ? 16.031 -43.094 -9.453 1 98.06 369 LEU B CA 1
ATOM 8804 C C . LEU B 1 369 ? 14.938 -44.062 -9.031 1 98.06 369 LEU B C 1
ATOM 8806 O O . LEU B 1 369 ? 15.039 -44.688 -7.977 1 98.06 369 LEU B O 1
ATOM 8810 N N . GLY B 1 370 ? 13.914 -44.156 -9.867 1 97.69 370 GLY B N 1
ATOM 8811 C CA . GLY B 1 370 ? 12.805 -45.062 -9.57 1 97.69 370 GLY B CA 1
ATOM 8812 C C . GLY B 1 370 ? 13.18 -46.531 -9.633 1 97.69 370 GLY B C 1
ATOM 8813 O O . GLY B 1 370 ? 14.289 -46.875 -10.039 1 97.69 370 GLY B O 1
ATOM 8814 N N . ALA B 1 371 ? 12.305 -47.375 -9.273 1 97.38 371 ALA B N 1
ATOM 8815 C CA . ALA B 1 371 ? 12.547 -48.812 -9.188 1 97.38 371 ALA B CA 1
ATOM 8816 C C . ALA B 1 371 ? 12.812 -49.406 -10.562 1 97.38 371 ALA B C 1
ATOM 8818 O O . ALA B 1 371 ? 12.195 -49 -11.555 1 97.38 371 ALA B O 1
ATOM 8819 N N . HIS B 1 372 ? 13.789 -50.312 -10.695 1 97.31 372 HIS B N 1
ATOM 8820 C CA . HIS B 1 372 ? 14.109 -51.125 -11.883 1 97.31 372 HIS B CA 1
ATOM 8821 C C . HIS B 1 372 ? 14.703 -50.25 -12.984 1 97.31 372 HIS B C 1
ATOM 8823 O O . HIS B 1 372 ? 14.602 -50.594 -14.164 1 97.31 372 HIS B O 1
ATOM 8829 N N . THR B 1 373 ? 15.18 -49.094 -12.555 1 97.31 373 THR B N 1
ATOM 8830 C CA . THR B 1 373 ? 15.836 -48.219 -13.508 1 97.31 373 THR B CA 1
ATOM 8831 C C . THR B 1 373 ? 17.281 -48.656 -13.742 1 97.31 373 THR B C 1
ATOM 8833 O O . THR B 1 373 ? 17.938 -49.125 -12.828 1 97.31 373 THR B O 1
ATOM 8836 N N . ARG B 1 374 ? 17.734 -48.531 -15 1 97.75 374 ARG B N 1
ATOM 8837 C CA . ARG B 1 374 ? 19.078 -48.969 -15.391 1 97.75 374 ARG B CA 1
ATOM 8838 C C . ARG B 1 374 ? 19.859 -47.781 -16 1 97.75 374 ARG B C 1
ATOM 8840 O O . ARG B 1 374 ? 19.359 -47.125 -16.922 1 97.75 374 ARG B O 1
ATOM 8847 N N . VAL B 1 375 ? 21.016 -47.531 -15.5 1 97.19 375 VAL B N 1
ATOM 8848 C CA . VAL B 1 375 ? 21.906 -46.5 -16 1 97.19 375 VAL B CA 1
ATOM 8849 C C . VAL B 1 375 ? 23.219 -47.125 -16.484 1 97.19 375 VAL B C 1
ATOM 8851 O O . VAL B 1 375 ? 23.969 -47.688 -15.703 1 97.19 375 VAL B O 1
ATOM 8854 N N . ASP B 1 376 ? 23.5 -46.969 -17.75 1 97 376 ASP B N 1
ATOM 8855 C CA . ASP B 1 376 ? 24.609 -47.688 -18.406 1 97 376 ASP B CA 1
ATOM 8856 C C . ASP B 1 376 ? 25.922 -46.906 -18.25 1 97 376 ASP B C 1
ATOM 8858 O O . ASP B 1 376 ? 25.984 -45.938 -17.5 1 97 376 ASP B O 1
ATOM 8862 N N . GLU B 1 377 ? 26.984 -47.375 -18.938 1 95.44 377 GLU B N 1
ATOM 8863 C CA . GLU B 1 377 ? 28.344 -46.938 -18.734 1 95.44 377 GLU B CA 1
ATOM 8864 C C . GLU B 1 377 ? 28.531 -45.5 -19.234 1 95.44 377 GLU B C 1
ATOM 8866 O O . GLU B 1 377 ? 27.953 -45.094 -20.25 1 95.44 377 GLU B O 1
ATOM 8871 N N . HIS B 1 378 ? 29.297 -44.719 -18.547 1 95.56 378 HIS B N 1
ATOM 8872 C CA . HIS B 1 378 ? 29.719 -43.375 -18.891 1 95.56 378 HIS B CA 1
ATOM 8873 C C . HIS B 1 378 ? 28.531 -42.406 -18.984 1 95.56 378 HIS B C 1
ATOM 8875 O O . HIS B 1 378 ? 28.5 -41.562 -19.859 1 95.56 378 HIS B O 1
ATOM 8881 N N . THR B 1 379 ? 27.578 -42.719 -18.203 1 95.44 379 THR B N 1
ATOM 8882 C CA . THR B 1 379 ? 26.375 -41.875 -18.188 1 95.44 379 THR B CA 1
ATOM 8883 C C . THR B 1 379 ? 26.391 -40.938 -17.016 1 95.44 379 THR B C 1
ATOM 8885 O O . THR B 1 379 ? 26.969 -41.219 -15.961 1 95.44 379 THR B O 1
ATOM 8888 N N . ILE B 1 380 ? 25.891 -39.719 -17.219 1 96.25 380 ILE B N 1
ATOM 8889 C CA . ILE B 1 380 ? 25.797 -38.719 -16.172 1 96.25 380 ILE B CA 1
ATOM 8890 C C . ILE B 1 380 ? 24.328 -38.375 -15.914 1 96.25 380 ILE B C 1
ATOM 8892 O O . ILE B 1 380 ? 23.594 -38.031 -16.828 1 96.25 380 ILE B O 1
ATOM 8896 N N . VAL B 1 381 ? 23.875 -38.531 -14.703 1 96.88 381 VAL B N 1
ATOM 8897 C CA . VAL B 1 381 ? 22.547 -38.125 -14.273 1 96.88 381 VAL B CA 1
ATOM 8898 C C . VAL B 1 381 ? 22.641 -37.188 -13.062 1 96.88 381 VAL B C 1
ATOM 8900 O O . VAL B 1 381 ? 23.234 -37.562 -12.047 1 96.88 381 VAL B O 1
ATOM 8903 N N . SER B 1 382 ? 22.125 -36 -13.219 1 95.56 382 SER B N 1
ATOM 8904 C CA . SER B 1 382 ? 22.188 -35.062 -12.102 1 95.56 382 SER B CA 1
ATOM 8905 C C . SER B 1 382 ? 20.938 -34.219 -12.023 1 95.56 382 SER B C 1
ATOM 8907 O O . SER B 1 382 ? 20.297 -33.938 -13.039 1 95.56 382 SER B O 1
ATOM 8909 N N . GLU B 1 383 ? 20.516 -33.844 -10.82 1 94.69 383 GLU B N 1
ATOM 8910 C CA . GLU B 1 383 ? 19.391 -32.938 -10.555 1 94.69 383 GLU B CA 1
ATOM 8911 C C . GLU B 1 383 ? 18.156 -33.375 -11.359 1 94.69 383 GLU B C 1
ATOM 8913 O O . GLU B 1 383 ? 17.531 -32.531 -12.031 1 94.69 383 GLU B O 1
ATOM 8918 N N . SER B 1 384 ? 17.953 -34.625 -11.359 1 97.25 384 SER B N 1
ATOM 8919 C CA . SER B 1 384 ? 16.891 -35.188 -12.195 1 97.25 384 SER B CA 1
ATOM 8920 C C . SER B 1 384 ? 16.109 -36.25 -11.438 1 97.25 384 SER B C 1
ATOM 8922 O O . SER B 1 384 ? 16.578 -36.812 -10.445 1 97.25 384 SER B O 1
ATOM 8924 N N . VAL B 1 385 ? 14.914 -36.438 -11.883 1 98.44 385 VAL B N 1
ATOM 8925 C CA . VAL B 1 385 ? 14.055 -37.5 -11.344 1 98.44 385 VAL B CA 1
ATOM 8926 C C . VAL B 1 385 ? 13.711 -38.5 -12.43 1 98.44 385 VAL B C 1
ATOM 8928 O O . VAL B 1 385 ? 13.109 -38.156 -13.445 1 98.44 385 VAL B O 1
ATOM 8931 N N . LEU B 1 386 ? 14.133 -39.719 -12.273 1 98.5 386 LEU B N 1
ATOM 8932 C CA . LEU B 1 386 ? 13.805 -40.781 -13.188 1 98.5 386 LEU B CA 1
ATOM 8933 C C . LEU B 1 386 ? 12.727 -41.688 -12.609 1 98.5 386 LEU B C 1
ATOM 8935 O O . LEU B 1 386 ? 12.82 -42.125 -11.453 1 98.5 386 LEU B O 1
ATOM 8939 N N . GLY B 1 387 ? 11.703 -41.969 -13.375 1 98.06 387 GLY B N 1
ATOM 8940 C CA . GLY B 1 387 ? 10.609 -42.812 -12.945 1 98.06 387 GLY B CA 1
ATOM 8941 C C . GLY B 1 387 ? 10.984 -44.281 -12.836 1 98.06 387 GLY B C 1
ATOM 8942 O O . GLY B 1 387 ? 12.148 -44.594 -12.586 1 98.06 387 GLY B O 1
ATOM 8943 N N . HIS B 1 388 ? 10.031 -45.188 -12.914 1 97.69 388 HIS B N 1
ATOM 8944 C CA . HIS B 1 388 ? 10.25 -46.625 -12.82 1 97.69 388 HIS B CA 1
ATOM 8945 C C . HIS B 1 388 ? 10.547 -47.219 -14.195 1 97.69 388 HIS B C 1
ATOM 8947 O O . HIS B 1 388 ? 9.984 -46.812 -15.203 1 97.69 388 HIS B O 1
ATOM 8953 N N . ARG B 1 389 ? 11.469 -48.156 -14.18 1 98 389 ARG B N 1
ATOM 8954 C CA . ARG B 1 389 ? 11.789 -48.906 -15.383 1 98 389 ARG B CA 1
ATOM 8955 C C . ARG B 1 389 ? 12.32 -48 -16.484 1 98 389 ARG B C 1
ATOM 8957 O O . ARG B 1 389 ? 11.906 -48.125 -17.641 1 98 389 ARG B O 1
ATOM 8964 N N . VAL B 1 390 ? 13.07 -47.031 -16.094 1 98.25 390 VAL B N 1
ATOM 8965 C CA . VAL B 1 390 ? 13.727 -46.156 -17.047 1 98.25 390 VAL B CA 1
ATOM 8966 C C . VAL B 1 390 ? 15.094 -46.719 -17.422 1 98.25 390 VAL B C 1
ATOM 8968 O O . VAL B 1 390 ? 15.766 -47.344 -16.594 1 98.25 390 VAL B O 1
ATOM 8971 N N . SER B 1 391 ? 15.508 -46.594 -18.688 1 98.12 391 SER B N 1
ATOM 8972 C CA . SER B 1 391 ? 16.812 -47.031 -19.156 1 98.12 391 SER B CA 1
ATOM 8973 C C . SER B 1 391 ? 17.578 -45.906 -19.828 1 98.12 391 SER B C 1
ATOM 8975 O O . SER B 1 391 ? 17.062 -45.219 -20.719 1 98.12 391 SER B O 1
ATOM 8977 N N . VAL B 1 392 ? 18.766 -45.656 -19.375 1 98.06 392 VAL B N 1
ATOM 8978 C CA . VAL B 1 392 ? 19.625 -44.656 -19.969 1 98.06 392 VAL B CA 1
ATOM 8979 C C . VAL B 1 392 ? 20.828 -45.312 -20.625 1 98.06 392 VAL B C 1
ATOM 8981 O O . VAL B 1 392 ? 21.656 -45.938 -19.953 1 98.06 392 VAL B O 1
ATOM 8984 N N . GLY B 1 393 ? 20.953 -45.125 -21.922 1 97.06 393 GLY B N 1
ATOM 8985 C CA . GLY B 1 393 ? 22 -45.719 -22.703 1 97.06 393 GLY B CA 1
ATOM 8986 C C . GLY B 1 393 ? 23.375 -45.188 -22.391 1 97.06 393 GLY B C 1
ATOM 8987 O O . GLY B 1 393 ? 23.5 -44.188 -21.672 1 97.06 393 GLY B O 1
ATOM 8988 N N . PRO B 1 394 ? 24.422 -45.875 -22.984 1 97 394 PRO B N 1
ATOM 8989 C CA . PRO B 1 394 ? 25.797 -45.5 -22.641 1 97 394 PRO B CA 1
ATOM 8990 C C . PRO B 1 394 ? 26.172 -44.125 -23.188 1 97 394 PRO B C 1
ATOM 8992 O O . PRO B 1 394 ? 25.75 -43.75 -24.297 1 97 394 PRO B O 1
ATOM 8995 N N . SER B 1 395 ? 26.953 -43.344 -22.453 1 96.75 395 SER B N 1
ATOM 8996 C CA . SER B 1 395 ? 27.562 -42.062 -22.828 1 96.75 395 SER B CA 1
ATOM 8997 C C . SER B 1 395 ? 26.5 -41 -23 1 96.75 395 SER B C 1
ATOM 8999 O O . SER B 1 395 ? 26.641 -40.125 -23.844 1 96.75 395 SER B O 1
ATOM 9001 N N . SER B 1 396 ? 25.406 -41.188 -22.328 1 97.38 396 SER B N 1
ATOM 9002 C CA . SER B 1 396 ? 24.344 -40.188 -22.359 1 97.38 396 SER B CA 1
ATOM 9003 C C . SER B 1 396 ? 24.359 -39.344 -21.094 1 97.38 396 SER B C 1
ATOM 9005 O O . SER B 1 396 ? 24.891 -39.75 -20.062 1 97.38 396 SER B O 1
ATOM 9007 N N . ALA B 1 397 ? 23.844 -38.062 -21.203 1 97.62 397 ALA B N 1
ATOM 9008 C CA . ALA B 1 397 ? 23.797 -37.125 -20.078 1 97.62 397 ALA B CA 1
ATOM 9009 C C . ALA B 1 397 ? 22.375 -36.656 -19.844 1 97.62 397 ALA B C 1
ATOM 9011 O O . ALA B 1 397 ? 21.719 -36.156 -20.781 1 97.62 397 ALA B O 1
ATOM 9012 N N . VAL B 1 398 ? 21.844 -36.812 -18.641 1 97.38 398 VAL B N 1
ATOM 9013 C CA . VAL B 1 398 ? 20.531 -36.312 -18.234 1 97.38 398 VAL B CA 1
ATOM 9014 C C . VAL B 1 398 ? 20.688 -35.344 -17.062 1 97.38 398 VAL B C 1
ATOM 9016 O O . VAL B 1 398 ? 21.078 -35.75 -15.961 1 97.38 398 VAL B O 1
ATOM 9019 N N . ARG B 1 399 ? 20.344 -34.125 -17.328 1 95.88 399 ARG B N 1
ATOM 9020 C CA . ARG B 1 399 ? 20.5 -33.094 -16.297 1 95.88 399 ARG B CA 1
ATOM 9021 C C . ARG B 1 399 ? 19.219 -32.281 -16.141 1 95.88 399 ARG B C 1
ATOM 9023 O O . ARG B 1 399 ? 18.531 -32 -17.125 1 95.88 399 ARG B O 1
ATOM 9030 N N . ASN B 1 400 ? 18.844 -31.953 -14.883 1 94.62 400 ASN B N 1
ATOM 9031 C CA . ASN B 1 400 ? 17.719 -31.078 -14.594 1 94.62 400 ASN B CA 1
ATOM 9032 C C . ASN B 1 400 ? 16.453 -31.547 -15.312 1 94.62 400 ASN B C 1
ATOM 9034 O O . ASN B 1 400 ? 15.719 -30.719 -15.883 1 94.62 400 ASN B O 1
ATOM 9038 N N . SER B 1 401 ? 16.266 -32.781 -15.391 1 97.44 401 SER B N 1
ATOM 9039 C CA . SER B 1 401 ? 15.188 -33.312 -16.219 1 97.44 401 SER B CA 1
ATOM 9040 C C . SER B 1 401 ? 14.336 -34.312 -15.43 1 97.44 401 SER B C 1
ATOM 9042 O O . SER B 1 401 ? 14.758 -34.812 -14.391 1 97.44 401 SER B O 1
ATOM 9044 N N . TYR B 1 402 ? 13.18 -34.531 -15.938 1 98.44 402 TYR B N 1
ATOM 9045 C CA . TYR B 1 402 ? 12.195 -35.406 -15.328 1 98.44 402 TYR B CA 1
ATOM 9046 C C . TYR B 1 402 ? 11.703 -36.438 -16.328 1 98.44 402 TYR B C 1
ATOM 9048 O O . TYR B 1 402 ? 10.992 -36.125 -17.281 1 98.44 402 TYR B O 1
ATOM 9056 N N . LEU B 1 403 ? 12.117 -37.656 -16.125 1 98.62 403 LEU B N 1
ATOM 9057 C CA . LEU B 1 403 ? 11.727 -38.781 -16.969 1 98.62 403 LEU B CA 1
ATOM 9058 C C . LEU B 1 403 ? 10.703 -39.656 -16.266 1 98.62 403 LEU B C 1
ATOM 9060 O O . LEU B 1 403 ? 10.984 -40.25 -15.227 1 98.62 403 LEU B O 1
ATOM 9064 N N . TRP B 1 404 ? 9.547 -39.812 -16.906 1 98.31 404 TRP B N 1
ATOM 9065 C CA . TRP B 1 404 ? 8.492 -40.594 -16.281 1 98.31 404 TRP B CA 1
ATOM 9066 C C . TRP B 1 404 ? 8.68 -42.094 -16.547 1 98.31 404 TRP B C 1
ATOM 9068 O O . TRP B 1 404 ? 9.75 -42.5 -16.984 1 98.31 404 TRP B O 1
ATOM 9078 N N . ASP B 1 405 ? 7.738 -42.906 -16.234 1 98 405 ASP B N 1
ATOM 9079 C CA . ASP B 1 405 ? 7.895 -44.375 -16.25 1 98 405 ASP B CA 1
ATOM 9080 C C . ASP B 1 405 ? 8.117 -44.875 -17.672 1 98 405 ASP B C 1
ATOM 9082 O O . ASP B 1 405 ? 7.531 -44.375 -18.625 1 98 405 ASP B O 1
ATOM 9086 N N . ASP B 1 406 ? 9 -45.812 -17.797 1 98.12 406 ASP B N 1
ATOM 9087 C CA . ASP B 1 406 ? 9.18 -46.594 -19 1 98.12 406 ASP B CA 1
ATOM 9088 C C . ASP B 1 406 ? 9.828 -45.781 -20.125 1 98.12 406 ASP B C 1
ATOM 9090 O O . ASP B 1 406 ? 9.562 -46.031 -21.297 1 98.12 406 ASP B O 1
ATOM 9094 N N . VAL B 1 407 ? 10.516 -44.781 -19.75 1 98.38 407 VAL B N 1
ATOM 9095 C CA . VAL B 1 407 ? 11.258 -44 -20.719 1 98.38 407 VAL B CA 1
ATOM 9096 C C . VAL B 1 407 ? 12.586 -44.688 -21.031 1 98.38 407 VAL B C 1
ATOM 9098 O O . VAL B 1 407 ? 13.219 -45.281 -20.156 1 98.38 407 VAL B O 1
ATOM 9101 N N . ALA B 1 408 ? 13.008 -44.688 -22.312 1 98.5 408 ALA B N 1
ATOM 9102 C CA . ALA B 1 408 ? 14.281 -45.281 -22.75 1 98.5 408 ALA B CA 1
ATOM 9103 C C . ALA B 1 408 ? 15.094 -44.25 -23.547 1 98.5 408 ALA B C 1
ATOM 9105 O O . ALA B 1 408 ? 14.609 -43.688 -24.531 1 98.5 408 ALA B O 1
ATOM 9106 N N . ILE B 1 409 ? 16.281 -44.062 -23.078 1 98.31 409 ILE B N 1
ATOM 9107 C CA . ILE B 1 409 ? 17.203 -43.125 -23.75 1 98.31 409 ILE B CA 1
ATOM 9108 C C . ILE B 1 409 ? 18.328 -43.938 -24.422 1 98.31 409 ILE B C 1
ATOM 9110 O O . ILE B 1 409 ? 18.938 -44.781 -23.797 1 98.31 409 ILE B O 1
ATOM 9114 N N . GLY B 1 410 ? 18.625 -43.656 -25.641 1 97.31 410 GLY B N 1
ATOM 9115 C CA . GLY B 1 410 ? 19.656 -44.344 -26.391 1 97.31 410 GLY B CA 1
ATOM 9116 C C . GLY B 1 410 ? 21.047 -43.906 -26.031 1 97.31 410 GLY B C 1
ATOM 9117 O O . GLY B 1 410 ? 21.297 -43.406 -24.938 1 97.31 410 GLY B O 1
ATOM 9118 N N . ARG B 1 411 ? 22.016 -44.156 -27.047 1 96.94 411 ARG B N 1
ATOM 9119 C CA . ARG B 1 411 ? 23.422 -43.875 -26.812 1 96.94 411 ARG B CA 1
ATOM 9120 C C . ARG B 1 411 ? 23.734 -42.406 -27.203 1 96.94 411 ARG B C 1
ATOM 9122 O O . ARG B 1 411 ? 23.188 -41.906 -28.188 1 96.94 411 ARG B O 1
ATOM 9129 N N . ASN B 1 412 ? 24.609 -41.812 -26.469 1 97.06 412 ASN B N 1
ATOM 9130 C CA . ASN B 1 412 ? 25.188 -40.5 -26.781 1 97.06 412 ASN B CA 1
ATOM 9131 C C . ASN B 1 412 ? 24.109 -39.438 -26.906 1 97.06 412 ASN B C 1
ATOM 9133 O O . ASN B 1 412 ? 24.078 -38.688 -27.891 1 97.06 412 ASN B O 1
ATOM 9137 N N . CYS B 1 413 ? 23.203 -39.406 -25.969 1 97.5 413 CYS B N 1
ATOM 9138 C CA . CYS B 1 413 ? 22.156 -38.406 -25.938 1 97.5 413 CYS B CA 1
ATOM 9139 C C . CYS B 1 413 ? 22.422 -37.344 -24.859 1 97.5 413 CYS B C 1
ATOM 9141 O O . CYS B 1 413 ? 23.156 -37.625 -23.906 1 97.5 413 CYS B O 1
ATOM 9143 N N . VAL B 1 414 ? 21.969 -36.125 -25.109 1 97.25 414 VAL B N 1
ATOM 9144 C CA . VAL B 1 414 ? 22.047 -35.062 -24.125 1 97.25 414 VAL B CA 1
ATOM 9145 C C . VAL B 1 414 ? 20.641 -34.5 -23.859 1 97.25 414 VAL B C 1
ATOM 9147 O O . VAL B 1 414 ? 20.031 -33.906 -24.734 1 97.25 414 VAL B O 1
ATOM 9150 N N . ILE B 1 415 ? 20.156 -34.75 -22.656 1 97.06 415 ILE B N 1
ATOM 9151 C CA . ILE B 1 415 ? 18.859 -34.25 -22.219 1 97.06 415 ILE B CA 1
ATOM 9152 C C . ILE B 1 415 ? 19.031 -33.25 -21.078 1 97.06 415 ILE B C 1
ATOM 9154 O O . ILE B 1 415 ? 19.516 -33.625 -20 1 97.06 415 ILE B O 1
ATOM 9158 N N . ASP B 1 416 ? 18.641 -32.031 -21.297 1 95.31 416 ASP B N 1
ATOM 9159 C CA . ASP B 1 416 ? 18.859 -31.016 -20.281 1 95.31 416 ASP B CA 1
ATOM 9160 C C . ASP B 1 416 ? 17.609 -30.156 -20.094 1 95.31 416 ASP B C 1
ATOM 9162 O O . ASP B 1 416 ? 17.25 -29.375 -20.984 1 95.31 416 ASP B O 1
ATOM 9166 N N . GLY B 1 417 ? 17 -30.25 -18.875 1 94.88 417 GLY B N 1
ATOM 9167 C CA . GLY B 1 417 ? 15.867 -29.406 -18.547 1 94.88 417 GLY B CA 1
ATOM 9168 C C . GLY B 1 417 ? 14.594 -29.812 -19.266 1 94.88 417 GLY B C 1
ATOM 9169 O O . GLY B 1 417 ? 13.891 -28.953 -19.812 1 94.88 417 GLY B O 1
ATOM 9170 N N . CYS B 1 418 ? 14.281 -31.047 -19.312 1 96.5 418 CYS B N 1
ATOM 9171 C CA . CYS B 1 418 ? 13.141 -31.547 -20.078 1 96.5 418 CYS B CA 1
ATOM 9172 C C . CYS B 1 418 ? 12.227 -32.375 -19.219 1 96.5 418 CYS B C 1
ATOM 9174 O O . CYS B 1 418 ? 12.617 -32.844 -18.141 1 96.5 418 CYS B O 1
ATOM 9176 N N . ILE B 1 419 ? 11.008 -32.469 -19.688 1 97.62 419 ILE B N 1
ATOM 9177 C CA . ILE B 1 419 ? 10.055 -33.406 -19.109 1 97.62 419 ILE B CA 1
ATOM 9178 C C . ILE B 1 419 ? 9.625 -34.406 -20.172 1 97.62 419 ILE B C 1
ATOM 9180 O O . ILE B 1 419 ? 9.047 -34.031 -21.188 1 97.62 419 ILE B O 1
ATOM 9184 N N . LEU B 1 420 ? 9.93 -35.656 -19.922 1 98.19 420 LEU B N 1
ATOM 9185 C CA . LEU B 1 420 ? 9.555 -36.719 -20.844 1 98.19 420 LEU B CA 1
ATOM 9186 C C . LEU B 1 420 ? 8.438 -37.594 -20.25 1 98.19 420 LEU B C 1
ATOM 9188 O O . LEU B 1 420 ? 8.586 -38.156 -19.188 1 98.19 420 LEU B O 1
ATOM 9192 N N . GLY B 1 421 ? 7.363 -37.719 -21 1 97.75 421 GLY B N 1
ATOM 9193 C CA . GLY B 1 421 ? 6.203 -38.469 -20.547 1 97.75 421 GLY B CA 1
ATOM 9194 C C . GLY B 1 421 ? 6.445 -39.969 -20.5 1 97.75 421 GLY B C 1
ATOM 9195 O O . GLY B 1 421 ? 7.574 -40.406 -20.703 1 97.75 421 GLY B O 1
ATOM 9196 N N . ARG B 1 422 ? 5.414 -40.688 -20.219 1 97.31 422 ARG B N 1
ATOM 9197 C CA . ARG B 1 422 ? 5.512 -42.125 -20.031 1 97.31 422 ARG B CA 1
ATOM 9198 C C . ARG B 1 422 ? 5.785 -42.844 -21.359 1 97.31 422 ARG B C 1
ATOM 9200 O O . ARG B 1 422 ? 5.203 -42.469 -22.391 1 97.31 422 ARG B O 1
ATOM 9207 N N . GLY B 1 423 ? 6.699 -43.719 -21.344 1 97.12 423 GLY B N 1
ATOM 9208 C CA . GLY B 1 423 ? 6.93 -44.594 -22.484 1 97.12 423 GLY B CA 1
ATOM 9209 C C . GLY B 1 423 ? 7.613 -43.906 -23.641 1 97.12 423 GLY B C 1
ATOM 9210 O O . GLY B 1 423 ? 7.516 -44.344 -24.781 1 97.12 423 GLY B O 1
ATOM 9211 N N . VAL B 1 424 ? 8.188 -42.844 -23.422 1 97.38 424 VAL B N 1
ATOM 9212 C CA . VAL B 1 424 ? 8.898 -42.125 -24.469 1 97.38 424 VAL B CA 1
ATOM 9213 C C . VAL B 1 424 ? 10.195 -42.844 -24.812 1 97.38 424 VAL B C 1
ATOM 9215 O O . VAL B 1 424 ? 10.875 -43.375 -23.938 1 97.38 424 VAL B O 1
ATOM 9218 N N . LEU B 1 425 ? 10.492 -42.906 -26.125 1 97.69 425 LEU B N 1
ATOM 9219 C CA . LEU B 1 425 ? 11.711 -43.531 -26.609 1 97.69 425 LEU B CA 1
ATOM 9220 C C . LEU B 1 425 ? 12.594 -42.531 -27.344 1 97.69 425 LEU B C 1
ATOM 9222 O O . LEU B 1 425 ? 12.195 -41.969 -28.359 1 97.69 425 LEU B O 1
ATOM 9226 N N . ILE B 1 426 ? 13.742 -42.25 -26.766 1 97.44 426 ILE B N 1
ATOM 9227 C CA . ILE B 1 426 ? 14.734 -41.406 -27.391 1 97.44 426 ILE B CA 1
ATOM 9228 C C . ILE B 1 426 ? 15.836 -42.25 -28.016 1 97.44 426 ILE B C 1
ATOM 9230 O O . ILE B 1 426 ? 16.578 -42.938 -27.312 1 97.44 426 ILE B O 1
ATOM 9234 N N . LEU B 1 427 ? 15.992 -42.188 -29.281 1 96.44 427 LEU B N 1
ATOM 9235 C CA . LEU B 1 427 ? 16.984 -43 -29.969 1 96.44 427 LEU B CA 1
ATOM 9236 C C . LEU B 1 427 ? 18.359 -42.375 -29.891 1 96.44 427 LEU B C 1
ATOM 9238 O O . LEU B 1 427 ? 18.609 -41.469 -29.062 1 96.44 427 LEU B O 1
ATOM 9242 N N . ASP B 1 428 ? 19.359 -42.844 -30.75 1 95.94 428 ASP B N 1
ATOM 9243 C CA . ASP B 1 428 ? 20.766 -42.531 -30.547 1 95.94 428 ASP B CA 1
ATOM 9244 C C . ASP B 1 428 ? 21.078 -41.094 -31.016 1 95.94 428 ASP B C 1
ATOM 9246 O O . ASP B 1 428 ? 20.469 -40.625 -31.984 1 95.94 428 ASP B O 1
ATOM 9250 N N . HIS B 1 429 ? 21.953 -40.406 -30.328 1 95.75 429 HIS B N 1
ATOM 9251 C CA . HIS B 1 429 ? 22.531 -39.125 -30.719 1 95.75 429 HIS B CA 1
ATOM 9252 C C . HIS B 1 429 ? 21.484 -38.031 -30.797 1 95.75 429 HIS B C 1
ATOM 9254 O O . HIS B 1 429 ? 21.391 -37.312 -31.781 1 95.75 429 HIS B O 1
ATOM 9260 N N . VAL B 1 430 ? 20.672 -37.969 -29.75 1 96.12 430 VAL B N 1
ATOM 9261 C CA . VAL B 1 430 ? 19.609 -36.969 -29.703 1 96.12 430 VAL B CA 1
ATOM 9262 C C . VAL B 1 430 ? 19.984 -35.906 -28.688 1 96.12 430 VAL B C 1
ATOM 9264 O O . VAL B 1 430 ? 20.547 -36.188 -27.625 1 96.12 430 VAL B O 1
ATOM 9267 N N . HIS B 1 431 ? 19.734 -34.625 -29.031 1 95.5 431 HIS B N 1
ATOM 9268 C CA . HIS B 1 431 ? 19.969 -33.469 -28.156 1 95.5 431 HIS B CA 1
ATOM 9269 C C . HIS B 1 431 ? 18.672 -32.719 -27.875 1 95.5 431 HIS B C 1
ATOM 9271 O O . HIS B 1 431 ? 18.141 -32.062 -28.766 1 95.5 431 HIS B O 1
ATOM 9277 N N . LEU B 1 432 ? 18.234 -32.812 -26.609 1 95 432 LEU B N 1
ATOM 9278 C CA . LEU B 1 432 ? 17.062 -32.062 -26.188 1 95 432 LEU B CA 1
ATOM 9279 C C . LEU B 1 432 ? 17.453 -30.906 -25.266 1 95 432 LEU B C 1
ATOM 9281 O O . LEU B 1 432 ? 18.078 -31.125 -24.219 1 95 432 LEU B O 1
ATOM 9285 N N . THR B 1 433 ? 16.984 -29.719 -25.609 1 90 433 THR B N 1
ATOM 9286 C CA . THR B 1 433 ? 17.375 -28.516 -24.875 1 90 433 THR B CA 1
ATOM 9287 C C . THR B 1 433 ? 16.281 -28.125 -23.891 1 90 433 THR B C 1
ATOM 9289 O O . THR B 1 433 ? 15.172 -28.656 -23.938 1 90 433 THR B O 1
ATOM 9292 N N . HIS B 1 434 ? 16.625 -27.219 -23.047 1 89 434 HIS B N 1
ATOM 9293 C CA . HIS B 1 434 ? 15.766 -26.875 -21.906 1 89 434 HIS B CA 1
ATOM 9294 C C . HIS B 1 434 ? 14.391 -26.406 -22.375 1 89 434 HIS B C 1
ATOM 9296 O O . HIS B 1 434 ? 14.273 -25.75 -23.406 1 89 434 HIS B O 1
ATOM 9302 N N . GLY B 1 435 ? 13.375 -26.797 -21.484 1 90.38 435 GLY B N 1
ATOM 9303 C CA . GLY B 1 435 ? 12 -26.391 -21.75 1 90.38 435 GLY B CA 1
ATOM 9304 C C . GLY B 1 435 ? 11.25 -27.359 -22.641 1 90.38 435 GLY B C 1
ATOM 9305 O O . GLY B 1 435 ? 10.047 -27.203 -22.859 1 90.38 435 GLY B O 1
ATOM 9306 N N . THR B 1 436 ? 11.891 -28.359 -23.156 1 92.94 436 THR B N 1
ATOM 9307 C CA . THR B 1 436 ? 11.273 -29.328 -24.062 1 92.94 436 THR B CA 1
ATOM 9308 C C . THR B 1 436 ? 10.375 -30.297 -23.281 1 92.94 436 THR B C 1
ATOM 9310 O O . THR B 1 436 ? 10.734 -30.734 -22.203 1 92.94 436 THR B O 1
ATOM 9313 N N . MET B 1 437 ? 9.195 -30.5 -23.828 1 95.06 437 MET B N 1
ATOM 9314 C CA . MET B 1 437 ? 8.258 -31.469 -23.281 1 95.06 437 MET B CA 1
ATOM 9315 C C . MET B 1 437 ? 7.836 -32.5 -24.328 1 95.06 437 MET B C 1
ATOM 9317 O O . MET B 1 437 ? 7.449 -32.125 -25.438 1 95.06 437 MET B O 1
ATOM 9321 N N . VAL B 1 438 ? 7.98 -33.688 -23.984 1 96.12 438 VAL B N 1
ATOM 9322 C CA . VAL B 1 438 ? 7.617 -34.75 -24.906 1 96.12 438 VAL B CA 1
ATOM 9323 C C . VAL B 1 438 ? 6.473 -35.594 -24.328 1 96.12 438 VAL B C 1
ATOM 9325 O O . VAL B 1 438 ? 6.582 -36.125 -23.234 1 96.12 438 VAL B O 1
ATOM 9328 N N . GLY B 1 439 ? 5.367 -35.75 -25.078 1 95.38 439 GLY B N 1
ATOM 9329 C CA . GLY B 1 439 ? 4.18 -36.438 -24.625 1 95.38 439 GLY B CA 1
ATOM 9330 C C . GLY B 1 439 ? 4.371 -37.938 -24.531 1 95.38 439 GLY B C 1
ATOM 9331 O O . GLY B 1 439 ? 5.398 -38.469 -24.953 1 95.38 439 GLY B O 1
ATOM 9332 N N . ASP B 1 440 ? 3.379 -38.594 -24 1 95.88 440 ASP B N 1
ATOM 9333 C CA . ASP B 1 440 ? 3.443 -40.031 -23.734 1 95.88 440 ASP B CA 1
ATOM 9334 C C . ASP B 1 440 ? 3.566 -40.812 -25.047 1 95.88 440 ASP B C 1
ATOM 9336 O O . ASP B 1 440 ? 2.91 -40.5 -26.031 1 95.88 440 ASP B O 1
ATOM 9340 N N . GLY B 1 441 ? 4.488 -41.781 -25.062 1 94.75 441 GLY B N 1
ATOM 9341 C CA . GLY B 1 441 ? 4.559 -42.75 -26.125 1 94.75 441 GLY B CA 1
ATOM 9342 C C . GLY B 1 441 ? 5.293 -42.25 -27.359 1 94.75 441 GLY B C 1
ATOM 9343 O O . GLY B 1 441 ? 5.453 -42.969 -28.344 1 94.75 441 GLY B O 1
ATOM 9344 N N . CYS B 1 442 ? 5.812 -41.094 -27.359 1 94.69 442 CYS B N 1
ATOM 9345 C CA . CYS B 1 442 ? 6.504 -40.531 -28.516 1 94.69 442 CYS B CA 1
ATOM 9346 C C . CYS B 1 442 ? 7.871 -41.188 -28.703 1 94.69 442 CYS B C 1
ATOM 9348 O O . CYS B 1 442 ? 8.445 -41.719 -27.75 1 94.69 442 CYS B O 1
ATOM 9350 N N . VAL B 1 443 ? 8.328 -41.188 -29.984 1 95.69 443 VAL B N 1
ATOM 9351 C CA . VAL B 1 443 ? 9.656 -41.688 -30.344 1 95.69 443 VAL B CA 1
ATOM 9352 C C . VAL B 1 443 ? 10.422 -40.594 -31.109 1 95.69 443 VAL B C 1
ATOM 9354 O O . VAL B 1 443 ? 9.938 -40.094 -32.125 1 95.69 443 VAL B O 1
ATOM 9357 N N . ILE B 1 444 ? 11.508 -40.219 -30.562 1 95.19 444 ILE B N 1
ATOM 9358 C CA . ILE B 1 444 ? 12.375 -39.281 -31.266 1 95.19 444 ILE B CA 1
ATOM 9359 C C . ILE B 1 444 ? 13.5 -40.031 -31.969 1 95.19 444 ILE B C 1
ATOM 9361 O O . ILE B 1 444 ? 14.234 -40.781 -31.344 1 95.19 444 ILE B O 1
ATOM 9365 N N . GLY B 1 445 ? 13.688 -39.812 -33.25 1 93.12 445 GLY B N 1
ATOM 9366 C CA . GLY B 1 445 ? 14.648 -40.5 -34.062 1 93.12 445 GLY B CA 1
ATOM 9367 C C . GLY B 1 445 ? 16.078 -40.125 -33.781 1 93.12 445 GLY B C 1
ATOM 9368 O O . GLY B 1 445 ? 16.344 -39.156 -33.062 1 93.12 445 GLY B O 1
ATOM 9369 N N . PRO B 1 446 ? 16.969 -40.938 -34.469 1 93.25 446 PRO B N 1
ATOM 9370 C CA . PRO B 1 446 ? 18.391 -40.688 -34.219 1 93.25 446 PRO B CA 1
ATOM 9371 C C . PRO B 1 446 ? 18.891 -39.375 -34.812 1 93.25 446 PRO B C 1
ATOM 9373 O O . PRO B 1 446 ? 18.391 -38.969 -35.875 1 93.25 446 PRO B O 1
ATOM 9376 N N . ASP B 1 447 ? 19.781 -38.75 -34.156 1 91.81 447 ASP B N 1
ATOM 9377 C CA . ASP B 1 447 ? 20.516 -37.562 -34.625 1 91.81 447 ASP B CA 1
ATOM 9378 C C . ASP B 1 447 ? 19.609 -36.344 -34.688 1 91.81 447 ASP B C 1
ATOM 9380 O O . ASP B 1 447 ? 19.875 -35.406 -35.469 1 91.81 447 ASP B O 1
ATOM 9384 N N . ALA B 1 448 ? 18.578 -36.406 -33.969 1 92.5 448 ALA B N 1
ATOM 9385 C CA . ALA B 1 448 ? 17.672 -35.25 -33.906 1 92.5 448 ALA B CA 1
ATOM 9386 C C . ALA B 1 448 ? 18.125 -34.25 -32.875 1 92.5 448 ALA B C 1
ATOM 9388 O O . ALA B 1 448 ? 18.625 -34.625 -31.812 1 92.5 448 ALA B O 1
ATOM 9389 N N . SER B 1 449 ? 18.016 -32.938 -33.156 1 91.56 449 SER B N 1
ATOM 9390 C CA . SER B 1 449 ? 18.25 -31.844 -32.219 1 91.56 449 SER B CA 1
ATOM 9391 C C . SER B 1 449 ? 17.047 -30.906 -32.188 1 91.56 449 SER B C 1
ATOM 9393 O O . SER B 1 449 ? 16.688 -30.297 -33.188 1 91.56 449 SER B O 1
ATOM 9395 N N . LEU B 1 450 ? 16.469 -30.859 -31.031 1 91.5 450 LEU B N 1
ATOM 9396 C CA . LEU B 1 450 ? 15.289 -30.016 -30.891 1 91.5 450 LEU B CA 1
ATOM 9397 C C . LEU B 1 450 ? 15.633 -28.719 -30.156 1 91.5 450 LEU B C 1
ATOM 9399 O O . LEU B 1 450 ? 16.375 -28.734 -29.172 1 91.5 450 LEU B O 1
ATOM 9403 N N . PRO B 1 451 ? 15.133 -27.625 -30.656 1 87.31 451 PRO B N 1
ATOM 9404 C CA . PRO B 1 451 ? 15.398 -26.344 -29.984 1 87.31 451 PRO B CA 1
ATOM 9405 C C . PRO B 1 451 ? 14.719 -26.234 -28.625 1 87.31 451 PRO B C 1
ATOM 9407 O O . PRO B 1 451 ? 13.844 -27.047 -28.297 1 87.31 451 PRO B O 1
ATOM 9410 N N . ALA B 1 452 ? 15.164 -25.25 -27.891 1 87.69 452 ALA B N 1
ATOM 9411 C CA . ALA B 1 452 ? 14.594 -25.016 -26.562 1 87.69 452 ALA B CA 1
ATOM 9412 C C . ALA B 1 452 ? 13.094 -24.75 -26.656 1 87.69 452 ALA B C 1
ATOM 9414 O O . ALA B 1 452 ? 12.609 -24.172 -27.625 1 87.69 452 ALA B O 1
ATOM 9415 N N . PHE B 1 453 ? 12.32 -25.297 -25.703 1 87.31 453 PHE B N 1
ATOM 9416 C CA . PHE B 1 453 ? 10.898 -25.062 -25.516 1 87.31 453 PHE B CA 1
ATOM 9417 C C . PHE B 1 453 ? 10.086 -25.797 -26.594 1 87.31 453 PHE B C 1
ATOM 9419 O O . PHE B 1 453 ? 8.984 -25.375 -26.938 1 87.31 453 PHE B O 1
ATOM 9426 N N . SER B 1 454 ? 10.68 -26.844 -27.094 1 89.69 454 SER B N 1
ATOM 9427 C CA . SER B 1 454 ? 9.953 -27.656 -28.078 1 89.69 454 SER B CA 1
ATOM 9428 C C . SER B 1 454 ? 8.914 -28.547 -27.391 1 89.69 454 SER B C 1
ATOM 9430 O O . SER B 1 454 ? 9.109 -28.969 -26.25 1 89.69 454 SER B O 1
ATOM 9432 N N . ARG B 1 455 ? 7.801 -28.766 -28.094 1 91.25 455 ARG B N 1
ATOM 9433 C CA . ARG B 1 455 ? 6.738 -29.641 -27.625 1 91.25 455 ARG B CA 1
ATOM 9434 C C . ARG B 1 455 ? 6.434 -30.719 -28.656 1 91.25 455 ARG B C 1
ATOM 9436 O O . ARG B 1 455 ? 6.168 -30.406 -29.828 1 91.25 455 ARG B O 1
ATOM 9443 N N . VAL B 1 456 ? 6.594 -31.922 -28.234 1 92.56 456 VAL B N 1
ATOM 9444 C CA . VAL B 1 456 ? 6.348 -33.062 -29.125 1 92.56 456 VAL B CA 1
ATOM 9445 C C . VAL B 1 456 ? 5.188 -33.875 -28.594 1 92.56 456 VAL B C 1
ATOM 9447 O O . VAL B 1 456 ? 5.137 -34.188 -27.406 1 92.56 456 VAL B O 1
ATOM 9450 N N . SER B 1 457 ? 4.203 -34.188 -29.469 1 92 457 SER B N 1
ATOM 9451 C CA . SER B 1 457 ? 3.018 -34.938 -29.047 1 92 457 SER B CA 1
ATOM 9452 C C . SER B 1 457 ? 2.6 -35.969 -30.094 1 92 457 SER B C 1
ATOM 9454 O O . SER B 1 457 ? 2.963 -35.844 -31.266 1 92 457 SER B O 1
ATOM 9456 N N . MET B 1 458 ? 1.97 -37.031 -29.609 1 89.69 458 MET B N 1
ATOM 9457 C CA . MET B 1 458 ? 1.356 -37.969 -30.531 1 89.69 458 MET B CA 1
ATOM 9458 C C . MET B 1 458 ? 0.132 -37.375 -31.203 1 89.69 458 MET B C 1
ATOM 9460 O O . MET B 1 458 ? -0.325 -37.875 -32.25 1 89.69 458 MET B O 1
ATOM 9464 N N . HIS B 1 459 ? -0.305 -36.281 -30.547 1 83.56 459 HIS B N 1
ATOM 9465 C CA . HIS B 1 459 ? -1.484 -35.594 -31.047 1 83.56 459 HIS B CA 1
ATOM 9466 C C . HIS B 1 459 ? -1.099 -34.312 -31.766 1 83.56 459 HIS B C 1
ATOM 9468 O O . HIS B 1 459 ? -0.194 -33.594 -31.328 1 83.56 459 HIS B O 1
ATOM 9474 N N . GLY B 1 460 ? -1.633 -34.062 -32.906 1 76.19 460 GLY B N 1
ATOM 9475 C CA . GLY B 1 460 ? -1.383 -32.812 -33.625 1 76.19 460 GLY B CA 1
ATOM 9476 C C . GLY B 1 460 ? -1.781 -31.578 -32.812 1 76.19 460 GLY B C 1
ATOM 9477 O O . GLY B 1 460 ? -2.627 -31.672 -31.922 1 76.19 460 GLY B O 1
ATOM 9478 N N . TYR B 1 461 ? -1.004 -30.516 -33.031 1 72.19 461 TYR B N 1
ATOM 9479 C CA . TYR B 1 461 ? -1.302 -29.281 -32.312 1 72.19 461 TYR B CA 1
ATOM 9480 C C . TYR B 1 461 ? -2.65 -28.703 -32.75 1 72.19 461 TYR B C 1
ATOM 9482 O O . TYR B 1 461 ? -2.938 -28.625 -33.938 1 72.19 461 TYR B O 1
ATOM 9490 N N . ARG B 1 462 ? -3.584 -28.688 -31.875 1 59.38 462 ARG B N 1
ATOM 9491 C CA . ARG B 1 462 ? -4.84 -28.016 -32.156 1 59.38 462 ARG B CA 1
ATOM 9492 C C . ARG B 1 462 ? -4.926 -26.672 -31.438 1 59.38 462 ARG B C 1
ATOM 9494 O O . ARG B 1 462 ? -4.699 -26.609 -30.234 1 59.38 462 ARG B O 1
ATOM 9501 N N . ALA B 1 463 ? -4.852 -25.562 -32.062 1 50.38 463 ALA B N 1
ATOM 9502 C CA . ALA B 1 463 ? -4.934 -24.266 -31.406 1 50.38 463 ALA B CA 1
ATOM 9503 C C . ALA B 1 463 ? -6.066 -24.234 -30.375 1 50.38 463 ALA B C 1
ATOM 9505 O O . ALA B 1 463 ? -5.91 -23.688 -29.281 1 50.38 463 ALA B O 1
ATOM 9506 N N . CYS B 1 464 ? -7.469 -24.234 -30.797 1 42.56 464 CYS B N 1
ATOM 9507 C CA . CYS B 1 464 ? -8.602 -24.109 -29.875 1 42.56 464 CYS B CA 1
ATOM 9508 C C . CYS B 1 464 ? -9.055 -25.484 -29.391 1 42.56 464 CYS B C 1
ATOM 9510 O O . CYS B 1 464 ? -8.891 -26.484 -30.094 1 42.56 464 CYS B O 1
ATOM 9512 N N . GLU B 1 465 ? -9.18 -25.766 -28.047 1 42.75 465 GLU B N 1
ATOM 9513 C CA . GLU B 1 465 ? -9.617 -26.953 -27.328 1 42.75 465 GLU B CA 1
ATOM 9514 C C . GLU B 1 465 ? -10.82 -27.609 -28 1 42.75 465 GLU B C 1
ATOM 9516 O O . GLU B 1 465 ? -11.969 -27.328 -27.641 1 42.75 465 GLU B O 1
ATOM 9521 N N . ASP B 1 466 ? -11.109 -27.5 -29.297 1 37.19 466 ASP B N 1
ATOM 9522 C CA . ASP B 1 466 ? -12.328 -28.219 -29.625 1 37.19 466 ASP B CA 1
ATOM 9523 C C . ASP B 1 466 ? -12.219 -29.688 -29.219 1 37.19 466 ASP B C 1
ATOM 9525 O O . ASP B 1 466 ? -11.281 -30.375 -29.625 1 37.19 466 ASP B O 1
ATOM 9529 N N . ASP B 1 467 ? -12.727 -30.031 -28.109 1 37.09 467 ASP B N 1
ATOM 9530 C CA . ASP B 1 467 ? -12.938 -31.344 -27.5 1 37.09 467 ASP B CA 1
ATOM 9531 C C . ASP B 1 467 ? -13.445 -32.344 -28.531 1 37.09 467 ASP B C 1
ATOM 9533 O O . ASP B 1 467 ? -14.062 -33.344 -28.172 1 37.09 467 ASP B O 1
ATOM 9537 N N . SER B 1 468 ? -13.805 -31.906 -29.859 1 35.66 468 SER B N 1
ATOM 9538 C CA . SER B 1 468 ? -14.5 -33 -30.562 1 35.66 468 SER B CA 1
ATOM 9539 C C . SER B 1 468 ? -13.625 -34.219 -30.672 1 35.66 468 SER B C 1
ATOM 9541 O O . SER B 1 468 ? -12.398 -34.125 -30.781 1 35.66 468 SER B O 1
ATOM 9543 N N . ASP B 1 469 ? -14.039 -35.375 -30.141 1 35.41 469 ASP B N 1
ATOM 9544 C CA . ASP B 1 469 ? -13.633 -36.75 -30.266 1 35.41 469 ASP B CA 1
ATOM 9545 C C . ASP B 1 469 ? -13.062 -37.062 -31.656 1 35.41 469 ASP B C 1
ATOM 9547 O O . ASP B 1 469 ? -13.18 -38.156 -32.156 1 35.41 469 ASP B O 1
ATOM 9551 N N . THR B 1 470 ? -13.016 -36.031 -32.531 1 36.47 470 THR B N 1
ATOM 9552 C CA . THR B 1 470 ? -12.633 -36.5 -33.844 1 36.47 470 THR B CA 1
ATOM 9553 C C . THR B 1 470 ? -11.266 -37.156 -33.812 1 36.47 470 THR B C 1
ATOM 9555 O O . THR B 1 470 ? -10.375 -36.719 -33.062 1 36.47 470 THR B O 1
ATOM 9558 N N . GLU B 1 471 ? -11.18 -38.312 -34.406 1 37.62 471 GLU B N 1
ATOM 9559 C CA . GLU B 1 471 ? -10.125 -39.281 -34.688 1 37.62 471 GLU B CA 1
ATOM 9560 C C . GLU B 1 471 ? -8.805 -38.594 -35.031 1 37.62 471 GLU B C 1
ATOM 9562 O O . GLU B 1 471 ? -8.758 -37.75 -35.906 1 37.62 471 GLU B O 1
ATOM 9567 N N . ALA B 1 472 ? -7.91 -38.438 -34.125 1 42.84 472 ALA B N 1
ATOM 9568 C CA . ALA B 1 472 ? -6.496 -38.094 -34.188 1 42.84 472 ALA B CA 1
ATOM 9569 C C . ALA B 1 472 ? -5.863 -38.562 -35.5 1 42.84 472 ALA B C 1
ATOM 9571 O O . ALA B 1 472 ? -5.812 -39.781 -35.781 1 42.84 472 ALA B O 1
ATOM 9572 N N . ALA B 1 473 ? -6.031 -37.875 -36.531 1 40.34 473 ALA B N 1
ATOM 9573 C CA . ALA B 1 473 ? -5.266 -38.25 -37.719 1 40.34 473 ALA B CA 1
ATOM 9574 C C . ALA B 1 473 ? -3.805 -38.531 -37.344 1 40.34 473 ALA B C 1
ATOM 9576 O O . ALA B 1 473 ? -3.154 -37.688 -36.719 1 40.34 473 ALA B O 1
ATOM 9577 N N . ASP B 1 474 ? -3.443 -39.688 -37.188 1 42.59 474 ASP B N 1
ATOM 9578 C CA . ASP B 1 474 ? -2.072 -40.188 -37.094 1 42.59 474 ASP B CA 1
ATOM 9579 C C . ASP B 1 474 ? -1.125 -39.344 -37.938 1 42.59 474 ASP B C 1
ATOM 9581 O O . ASP B 1 474 ? -1.347 -39.156 -39.125 1 42.59 474 ASP B O 1
ATOM 9585 N N . ALA B 1 475 ? -0.648 -38.25 -37.438 1 47 475 ALA B N 1
ATOM 9586 C CA . ALA B 1 475 ? 0.261 -37.344 -38.125 1 47 475 ALA B CA 1
ATOM 9587 C C . ALA B 1 475 ? 1.42 -38.125 -38.75 1 47 475 ALA B C 1
ATOM 9589 O O . ALA B 1 475 ? 1.932 -39.094 -38.156 1 47 475 ALA B O 1
ATOM 9590 N N . ASP B 1 476 ? 1.564 -38.094 -39.906 1 47.44 476 ASP B N 1
ATOM 9591 C CA . ASP B 1 476 ? 2.678 -38.594 -40.688 1 47.44 476 ASP B CA 1
ATOM 9592 C C . ASP B 1 476 ? 4.02 -38.188 -40.094 1 47.44 476 ASP B C 1
ATOM 9594 O O . ASP B 1 476 ? 4.102 -37.188 -39.344 1 47.44 476 ASP B O 1
ATOM 9598 N N . ALA B 1 477 ? 4.965 -39.031 -40.125 1 54.03 477 ALA B N 1
ATOM 9599 C CA . ALA B 1 477 ? 6.359 -38.938 -39.688 1 54.03 477 ALA B CA 1
ATOM 9600 C C . ALA B 1 477 ? 6.949 -37.562 -39.969 1 54.03 477 ALA B C 1
ATOM 9602 O O . ALA B 1 477 ? 6.949 -37.125 -41.125 1 54.03 477 ALA B O 1
ATOM 9603 N N . ASP B 1 478 ? 6.934 -36.594 -38.875 1 65.19 478 ASP B N 1
ATOM 9604 C CA . ASP B 1 478 ? 7.586 -35.281 -38.969 1 65.19 478 ASP B CA 1
ATOM 9605 C C . ASP B 1 478 ? 9.086 -35.438 -39.188 1 65.19 478 ASP B C 1
ATOM 9607 O O . ASP B 1 478 ? 9.789 -36.062 -38.375 1 65.19 478 ASP B O 1
ATOM 9611 N N . THR B 1 479 ? 9.617 -35.219 -40.219 1 68.12 479 THR B N 1
ATOM 9612 C CA . THR B 1 479 ? 11.008 -35.375 -40.656 1 68.12 479 THR B CA 1
ATOM 9613 C C . THR B 1 479 ? 11.953 -34.656 -39.688 1 68.12 479 THR B C 1
ATOM 9615 O O . THR B 1 479 ? 13.125 -35.031 -39.594 1 68.12 479 THR B O 1
ATOM 9618 N N . THR B 1 480 ? 11.414 -33.688 -38.906 1 79.81 480 THR B N 1
ATOM 9619 C CA . THR B 1 480 ? 12.281 -32.938 -38 1 79.81 480 THR B CA 1
ATOM 9620 C C . THR B 1 480 ? 12.641 -33.781 -36.781 1 79.81 480 THR B C 1
ATOM 9622 O O . THR B 1 480 ? 13.617 -33.5 -36.094 1 79.81 480 THR B O 1
ATOM 9625 N N . LEU B 1 481 ? 11.898 -34.812 -36.531 1 87.5 481 LEU B N 1
ATOM 9626 C CA . LEU B 1 481 ? 12.117 -35.656 -35.344 1 87.5 481 LEU B CA 1
ATOM 9627 C C . LEU B 1 481 ? 13.023 -36.844 -35.688 1 87.5 481 LEU B C 1
ATOM 9629 O O . LEU B 1 481 ? 13.336 -37.656 -34.812 1 87.5 481 LEU B O 1
ATOM 9633 N N . GLY B 1 482 ? 13.555 -36.875 -36.812 1 81.5 482 GLY B N 1
ATOM 9634 C CA . GLY B 1 482 ? 14.461 -37.969 -37.188 1 81.5 482 GLY B CA 1
ATOM 9635 C C . GLY B 1 482 ? 13.766 -39.125 -37.844 1 81.5 482 GLY B C 1
ATOM 9636 O O . GLY B 1 482 ? 12.531 -39.188 -37.875 1 81.5 482 GLY B O 1
ATOM 9637 N N . LYS B 1 483 ? 14.609 -40.062 -38.344 1 83 483 LYS B N 1
ATOM 9638 C CA . LYS B 1 483 ? 14.086 -41.25 -38.969 1 83 483 LYS B CA 1
ATOM 9639 C C . LYS B 1 483 ? 13.414 -42.156 -37.938 1 83 483 LYS B C 1
ATOM 9641 O O . LYS B 1 483 ? 13.82 -42.219 -36.781 1 83 483 LYS B O 1
ATOM 9646 N N . ALA B 1 484 ? 12.391 -42.844 -38.188 1 83.19 484 ALA B N 1
ATOM 9647 C CA . ALA B 1 484 ? 11.688 -43.781 -37.344 1 83.19 484 ALA B CA 1
ATOM 9648 C C . ALA B 1 484 ? 11 -43.094 -36.188 1 83.19 484 ALA B C 1
ATOM 9650 O O . ALA B 1 484 ? 10.82 -43.688 -35.125 1 83.19 484 ALA B O 1
ATOM 9651 N N . SER B 1 485 ? 10.867 -41.812 -36.344 1 89 485 SER B N 1
ATOM 9652 C CA . SER B 1 485 ? 10.234 -41.062 -35.281 1 89 485 SER B CA 1
ATOM 9653 C C . SER B 1 485 ? 8.719 -41.25 -35.281 1 89 485 SER B C 1
ATOM 9655 O O . SER B 1 485 ? 8.148 -41.656 -36.281 1 89 485 SER B O 1
ATOM 9657 N N . ARG B 1 486 ? 8.156 -41.156 -34.125 1 90.62 486 ARG B N 1
ATOM 9658 C CA . ARG B 1 486 ? 6.707 -41.125 -33.969 1 90.62 486 ARG B CA 1
ATOM 9659 C C . ARG B 1 486 ? 6.266 -39.938 -33.125 1 90.62 486 ARG B C 1
ATOM 9661 O O . ARG B 1 486 ? 6.73 -39.75 -32 1 90.62 486 ARG B O 1
ATOM 9668 N N . GLY B 1 487 ? 5.504 -39.125 -33.625 1 89.81 487 GLY B N 1
ATOM 9669 C CA . GLY B 1 487 ? 5.004 -37.938 -33 1 89.81 487 GLY B CA 1
ATOM 9670 C C . GLY B 1 487 ? 5.094 -36.719 -33.875 1 89.81 487 GLY B C 1
ATOM 9671 O O . GLY B 1 487 ? 5.625 -36.75 -34.969 1 89.81 487 GLY B O 1
ATOM 9672 N N . CYS B 1 488 ? 4.508 -35.625 -33.375 1 87.88 488 CYS B N 1
ATOM 9673 C CA . CYS B 1 488 ? 4.5 -34.344 -34.094 1 87.88 488 CYS B CA 1
ATOM 9674 C C . CYS B 1 488 ? 5.102 -33.219 -33.25 1 87.88 488 CYS B C 1
ATOM 9676 O O . CYS B 1 488 ? 4.809 -33.094 -32.062 1 87.88 488 CYS B O 1
ATOM 9678 N N . LEU B 1 489 ? 5.996 -32.531 -33.875 1 88.5 489 LEU B N 1
ATOM 9679 C CA . LEU B 1 489 ? 6.531 -31.312 -33.25 1 88.5 489 LEU B CA 1
ATOM 9680 C C . LEU B 1 489 ? 5.543 -30.156 -33.344 1 88.5 489 LEU B C 1
ATOM 9682 O O . LEU B 1 489 ? 5.141 -29.781 -34.469 1 88.5 489 LEU B O 1
ATOM 9686 N N . TRP B 1 490 ? 5.137 -29.703 -32.188 1 85.62 490 TRP B N 1
ATOM 9687 C CA . TRP B 1 490 ? 4.203 -28.578 -32.156 1 85.62 490 TRP B CA 1
ATOM 9688 C C . TRP B 1 490 ? 4.891 -27.281 -32.594 1 85.62 490 TRP B C 1
ATOM 9690 O O . TRP B 1 490 ? 6.109 -27.156 -32.469 1 85.62 490 TRP B O 1
ATOM 9700 N N . PRO B 1 491 ? 4.168 -26.328 -33.062 1 78.12 491 PRO B N 1
ATOM 9701 C CA . PRO B 1 491 ? 4.77 -25.031 -33.375 1 78.12 491 PRO B CA 1
ATOM 9702 C C . PRO B 1 491 ? 5.305 -24.312 -32.156 1 78.12 491 PRO B C 1
ATOM 9704 O O . PRO B 1 491 ? 4.793 -24.5 -31.047 1 78.12 491 PRO B O 1
ATOM 9707 N N . PRO B 1 492 ? 6.391 -23.578 -32.344 1 73.62 492 PRO B N 1
ATOM 9708 C CA . PRO B 1 492 ? 6.973 -22.859 -31.203 1 73.62 492 PRO B CA 1
ATOM 9709 C C . PRO B 1 492 ? 5.973 -21.938 -30.516 1 73.62 492 PRO B C 1
ATOM 9711 O O . PRO B 1 492 ? 5.035 -21.453 -31.141 1 73.62 492 PRO B O 1
ATOM 9714 N N . ILE B 1 493 ? 6.203 -21.875 -29.203 1 70.62 493 ILE B N 1
ATOM 9715 C CA . ILE B 1 493 ? 5.305 -21.125 -28.344 1 70.62 493 ILE B CA 1
ATOM 9716 C C . ILE B 1 493 ? 5.223 -19.672 -28.844 1 70.62 493 ILE B C 1
ATOM 9718 O O . ILE B 1 493 ? 4.18 -19.031 -28.703 1 70.62 493 ILE B O 1
ATOM 9722 N N . THR B 1 494 ? 6.492 -19.125 -29.266 1 59.5 494 THR B N 1
ATOM 9723 C CA . THR B 1 494 ? 6.555 -17.75 -29.734 1 59.5 494 THR B CA 1
ATOM 9724 C C . THR B 1 494 ? 5.645 -17.531 -30.938 1 59.5 494 THR B C 1
ATOM 9726 O O . THR B 1 494 ? 5.105 -16.438 -31.125 1 59.5 494 THR B O 1
ATOM 9729 N N . THR B 1 495 ? 5.75 -18.594 -31.719 1 52.88 495 THR B N 1
ATOM 9730 C CA . THR B 1 495 ? 5.066 -18.469 -33 1 52.88 495 THR B CA 1
ATOM 9731 C C . THR B 1 495 ? 3.588 -18.812 -32.875 1 52.88 495 THR B C 1
ATOM 9733 O O . THR B 1 495 ? 2.803 -18.594 -33.781 1 52.88 495 THR B O 1
ATOM 9736 N N . ARG B 1 496 ? 3.412 -19.516 -31.797 1 49.53 496 ARG B N 1
ATOM 9737 C CA . ARG B 1 496 ? 2.012 -19.875 -31.594 1 49.53 496 ARG B CA 1
ATOM 9738 C C . ARG B 1 496 ? 1.126 -18.625 -31.578 1 49.53 496 ARG B C 1
ATOM 9740 O O . ARG B 1 496 ? -0.075 -18.719 -31.844 1 49.53 496 ARG B O 1
ATOM 9747 N N . SER B 1 497 ? 1.971 -17.594 -31.25 1 40.81 497 SER B N 1
ATOM 9748 C CA . SER B 1 497 ? 1.25 -16.328 -31.203 1 40.81 497 SER B CA 1
ATOM 9749 C C . SER B 1 497 ? 1.087 -15.719 -32.594 1 40.81 497 SER B C 1
ATOM 9751 O O . SER B 1 497 ? 0.344 -14.75 -32.75 1 40.81 497 SER B O 1
ATOM 9753 N N . ALA B 1 498 ? 2.191 -16.047 -33.469 1 35.12 498 ALA B N 1
ATOM 9754 C CA . ALA B 1 498 ? 2.148 -15.297 -34.719 1 35.12 498 ALA B CA 1
ATOM 9755 C C . ALA B 1 498 ? 0.923 -15.672 -35.562 1 35.12 498 ALA B C 1
ATOM 9757 O O . ALA B 1 498 ? 0.739 -15.172 -36.688 1 35.12 498 ALA B O 1
ATOM 9758 N N . SER B 1 499 ? 0.583 -16.766 -35.781 1 28.5 499 SER B N 1
ATOM 9759 C CA . SER B 1 499 ? -0.639 -16.672 -36.562 1 28.5 499 SER B CA 1
ATOM 9760 C C . SER B 1 499 ? -1.62 -15.68 -35.938 1 28.5 499 SER B C 1
ATOM 9762 O O . SER B 1 499 ? -2.396 -16.031 -35.062 1 28.5 499 SER B O 1
ATOM 9764 N N . ALA B 1 500 ? -1.247 -14.539 -35.875 1 31.42 500 ALA B N 1
ATOM 9765 C CA . ALA B 1 500 ? -2.117 -13.383 -35.656 1 31.42 500 ALA B CA 1
ATOM 9766 C C . ALA B 1 500 ? -3.48 -13.602 -36.312 1 31.42 500 ALA B C 1
ATOM 9768 O O . ALA B 1 500 ? -4.375 -12.766 -36.188 1 31.42 500 ALA B O 1
ATOM 9769 N N . ASP B 1 501 ? -3.535 -14.039 -37.531 1 29.09 501 ASP B N 1
ATOM 9770 C CA . ASP B 1 501 ? -4.77 -13.898 -38.312 1 29.09 501 ASP B CA 1
ATOM 9771 C C . ASP B 1 501 ? -5.945 -14.539 -37.562 1 29.09 501 ASP B C 1
ATOM 9773 O O . ASP B 1 501 ? -7.082 -14.492 -38.031 1 29.09 501 ASP B O 1
ATOM 9777 N N . GLU B 1 502 ? -5.758 -15.812 -37.281 1 29.75 502 GLU B N 1
ATOM 9778 C CA . GLU B 1 502 ? -7.109 -16.297 -37.031 1 29.75 502 GLU B CA 1
ATOM 9779 C C . GLU B 1 502 ? -7.75 -15.547 -35.875 1 29.75 502 GLU B C 1
ATOM 9781 O O . GLU B 1 502 ? -7.059 -14.852 -35.094 1 29.75 502 GLU B O 1
ATOM 9786 N N . ASP B 1 503 ? -8.898 -16.203 -35.25 1 29.78 503 ASP B N 1
ATOM 9787 C CA . ASP B 1 503 ? -10.016 -15.578 -34.562 1 29.78 503 ASP B CA 1
ATOM 9788 C C . ASP B 1 503 ? -9.531 -14.688 -33.406 1 29.78 503 ASP B C 1
ATOM 9790 O O . ASP B 1 503 ? -8.406 -14.844 -32.938 1 29.78 503 ASP B O 1
ATOM 9794 N N . GLU B 1 504 ? -10.422 -13.68 -33.031 1 34.03 504 GLU B N 1
ATOM 9795 C CA . GLU B 1 504 ? -11.062 -12.695 -32.156 1 34.03 504 GLU B CA 1
ATOM 9796 C C . GLU B 1 504 ? -10.719 -12.945 -30.688 1 34.03 504 GLU B C 1
ATOM 9798 O O . GLU B 1 504 ? -11 -12.102 -29.828 1 34.03 504 GLU B O 1
ATOM 9803 N N . ASP B 1 505 ? -10.445 -14.141 -30.234 1 32.19 505 ASP B N 1
ATOM 9804 C CA . ASP B 1 505 ? -10.625 -14.516 -28.844 1 32.19 505 ASP B CA 1
ATOM 9805 C C . ASP B 1 505 ? -9.359 -14.242 -28.031 1 32.19 505 ASP B C 1
ATOM 9807 O O . ASP B 1 505 ? -9.109 -14.898 -27.016 1 32.19 505 ASP B O 1
ATOM 9811 N N . GLU B 1 506 ? -8.539 -13.555 -28.422 1 37.56 506 GLU B N 1
ATOM 9812 C CA . GLU B 1 506 ? -7.305 -13.25 -27.719 1 37.56 506 GLU B CA 1
ATOM 9813 C C . GLU B 1 506 ? -7.586 -12.453 -26.438 1 37.56 506 GLU B C 1
ATOM 9815 O O . GLU B 1 506 ? -6.789 -12.477 -25.5 1 37.56 506 GLU B O 1
ATOM 9820 N N . ASP B 1 507 ? -8.547 -11.492 -26.531 1 38.16 507 ASP B N 1
ATOM 9821 C CA . ASP B 1 507 ? -8.984 -10.672 -25.406 1 38.16 507 ASP B CA 1
ATOM 9822 C C . ASP B 1 507 ? -9.453 -11.539 -24.234 1 38.16 507 ASP B C 1
ATOM 9824 O O . ASP B 1 507 ? -9.609 -11.047 -23.109 1 38.16 507 ASP B O 1
ATOM 9828 N N . GLU B 1 508 ? -9.875 -12.883 -24.625 1 42.53 508 GLU B N 1
ATOM 9829 C CA . GLU B 1 508 ? -10.398 -13.797 -23.625 1 42.53 508 GLU B CA 1
ATOM 9830 C C . GLU B 1 508 ? -9.281 -14.602 -22.969 1 42.53 508 GLU B C 1
ATOM 9832 O O . GLU B 1 508 ? -9.516 -15.312 -21.984 1 42.53 508 GLU B O 1
ATOM 9837 N N . ARG B 1 509 ? -8.109 -14.453 -23.625 1 47.59 509 ARG B N 1
ATOM 9838 C CA . ARG B 1 509 ? -7.074 -15.305 -23.047 1 47.59 509 ARG B CA 1
ATOM 9839 C C . ARG B 1 509 ? -6.434 -14.633 -21.844 1 47.59 509 ARG B C 1
ATOM 9841 O O . ARG B 1 509 ? -6.219 -13.422 -21.844 1 47.59 509 ARG B O 1
ATOM 9848 N N . ASP B 1 510 ? -6.375 -15.281 -20.859 1 63.28 510 ASP B N 1
ATOM 9849 C CA . ASP B 1 510 ? -5.676 -14.914 -19.641 1 63.28 510 ASP B CA 1
ATOM 9850 C C . ASP B 1 510 ? -4.309 -14.312 -19.938 1 63.28 510 ASP B C 1
ATOM 9852 O O . ASP B 1 510 ? -3.521 -14.891 -20.703 1 63.28 510 ASP B O 1
ATOM 9856 N N . GLU B 1 511 ? -4.195 -12.898 -19.844 1 62.94 511 GLU B N 1
ATOM 9857 C CA . GLU B 1 511 ? -2.949 -12.164 -20.047 1 62.94 511 GLU B CA 1
ATOM 9858 C C . GLU B 1 511 ? -1.738 -13.023 -19.688 1 62.94 511 GLU B C 1
ATOM 9860 O O . GLU B 1 511 ? -0.676 -12.891 -20.297 1 62.94 511 GLU B O 1
ATOM 9865 N N . LEU B 1 512 ? -1.967 -13.961 -18.906 1 65.62 512 LEU B N 1
ATOM 9866 C CA . LEU B 1 512 ? -0.854 -14.773 -18.422 1 65.62 512 LEU B CA 1
ATOM 9867 C C . LEU B 1 512 ? -0.486 -15.836 -19.453 1 65.62 512 LEU B C 1
ATOM 9869 O O . LEU B 1 512 ? 0.635 -16.359 -19.453 1 65.62 512 LEU B O 1
ATOM 9873 N N . GLU B 1 513 ? -1.417 -16.094 -20.344 1 68.19 513 GLU B N 1
ATOM 9874 C CA . GLU B 1 513 ? -1.191 -17.188 -21.281 1 68.19 513 GLU B CA 1
ATOM 9875 C C . GLU B 1 513 ? -0.695 -16.672 -22.625 1 68.19 513 GLU B C 1
ATOM 9877 O O . GLU B 1 513 ? -0.513 -17.453 -23.562 1 68.19 513 GLU B O 1
ATOM 9882 N N . ARG B 1 514 ? -0.337 -15.367 -22.656 1 66.31 514 ARG B N 1
ATOM 9883 C CA . ARG B 1 514 ? 0.281 -14.812 -23.859 1 66.31 514 ARG B CA 1
ATOM 9884 C C . ARG B 1 514 ? 1.637 -15.453 -24.125 1 66.31 514 ARG B C 1
ATOM 9886 O O . ARG B 1 514 ? 2.352 -15.82 -23.188 1 66.31 514 ARG B O 1
ATOM 9893 N N . PRO B 1 515 ? 1.91 -15.688 -25.359 1 66.5 515 PRO B N 1
ATOM 9894 C CA . PRO B 1 515 ? 3.146 -16.391 -25.719 1 66.5 515 PRO B CA 1
ATOM 9895 C C . PRO B 1 515 ? 4.379 -15.789 -25.047 1 66.5 515 PRO B C 1
ATOM 9897 O O . PRO B 1 515 ? 5.281 -16.531 -24.641 1 66.5 515 PRO B O 1
ATOM 9900 N N . CYS B 1 516 ? 4.332 -14.422 -24.922 1 65.06 516 CYS B N 1
ATOM 9901 C CA . CYS B 1 516 ? 5.492 -13.789 -24.297 1 65.06 516 CYS B CA 1
ATOM 9902 C C . CYS B 1 516 ? 5.605 -14.18 -22.828 1 65.06 516 CYS B C 1
ATOM 9904 O O . CYS B 1 516 ? 6.707 -14.25 -22.281 1 65.06 516 CYS B O 1
ATOM 9906 N N . ASN B 1 517 ? 4.535 -14.523 -22.328 1 71.75 517 ASN B N 1
ATOM 9907 C CA . ASN B 1 517 ? 4.535 -14.914 -20.922 1 71.75 517 ASN B CA 1
ATOM 9908 C C . ASN B 1 517 ? 4.691 -16.422 -20.766 1 71.75 517 ASN B C 1
ATOM 9910 O O . ASN B 1 517 ? 5.211 -16.891 -19.75 1 71.75 517 ASN B O 1
ATOM 9914 N N . ALA B 1 518 ? 4.301 -17.125 -21.75 1 73.38 518 ALA B N 1
ATOM 9915 C CA . ALA B 1 518 ? 4.27 -18.578 -21.672 1 73.38 518 ALA B CA 1
ATOM 9916 C C . ALA B 1 518 ? 5.672 -19.156 -21.469 1 73.38 518 ALA B C 1
ATOM 9918 O O . ALA B 1 518 ? 5.852 -20.156 -20.766 1 73.38 518 ALA B O 1
ATOM 9919 N N . LYS B 1 519 ? 6.668 -18.484 -22.062 1 73.06 519 LYS B N 1
ATOM 9920 C CA . LYS B 1 519 ? 8.047 -18.953 -21.938 1 73.06 519 LYS B CA 1
ATOM 9921 C C . LYS B 1 519 ? 8.555 -18.828 -20.516 1 73.06 519 LYS B C 1
ATOM 9923 O O . LYS B 1 519 ? 9.469 -19.547 -20.094 1 73.06 519 LYS B O 1
ATOM 9928 N N . LEU B 1 520 ? 7.832 -18 -19.844 1 76.5 520 LEU B N 1
ATOM 9929 C CA . LEU B 1 520 ? 8.273 -17.75 -18.484 1 76.5 520 LEU B CA 1
ATOM 9930 C C . LEU B 1 520 ? 7.824 -18.859 -17.547 1 76.5 520 LEU B C 1
ATOM 9932 O O . LEU B 1 520 ? 8.336 -18.984 -16.438 1 76.5 520 LEU B O 1
ATOM 9936 N N . PHE B 1 521 ? 6.922 -19.641 -18.062 1 82.5 521 PHE B N 1
ATOM 9937 C CA . PHE B 1 521 ? 6.371 -20.703 -17.234 1 82.5 521 PHE B CA 1
ATOM 9938 C C . PHE B 1 521 ? 7.082 -22.016 -17.516 1 82.5 521 PHE B C 1
ATOM 9940 O O . PHE B 1 521 ? 6.785 -23.047 -16.891 1 82.5 521 PHE B O 1
ATOM 9947 N N . MET B 1 522 ? 8.086 -22.016 -18.375 1 84.75 522 MET B N 1
ATOM 9948 C CA . MET B 1 522 ? 8.789 -23.234 -18.719 1 84.75 522 MET B CA 1
ATOM 9949 C C . MET B 1 522 ? 10.023 -23.422 -17.844 1 84.75 522 MET B C 1
ATOM 9951 O O . MET B 1 522 ? 10.422 -22.516 -17.109 1 84.75 522 MET B O 1
ATOM 9955 N N . ILE B 1 523 ? 10.516 -24.594 -17.906 1 85.81 523 ILE B N 1
ATOM 9956 C CA . ILE B 1 523 ? 11.703 -24.859 -17.109 1 85.81 523 ILE B CA 1
ATOM 9957 C C . ILE B 1 523 ? 12.867 -24 -17.594 1 85.81 523 ILE B C 1
ATOM 9959 O O . ILE B 1 523 ? 13.125 -23.938 -18.797 1 85.81 523 ILE B O 1
ATOM 9963 N N . ARG B 1 524 ? 13.586 -23.328 -16.656 1 75.38 524 ARG B N 1
ATOM 9964 C CA . ARG B 1 524 ? 14.719 -22.438 -16.922 1 75.38 524 ARG B CA 1
ATOM 9965 C C . ARG B 1 524 ? 14.352 -21.375 -17.953 1 75.38 524 ARG B C 1
ATOM 9967 O O . ARG B 1 524 ? 14.867 -21.391 -19.078 1 75.38 524 ARG B O 1
ATOM 9974 N N . PRO B 1 525 ? 13.414 -20.562 -17.469 1 67.25 525 PRO B N 1
ATOM 9975 C CA . PRO B 1 525 ? 12.961 -19.547 -18.422 1 67.25 525 PRO B CA 1
ATOM 9976 C C . PRO B 1 525 ? 14.086 -18.594 -18.859 1 67.25 525 PRO B C 1
ATOM 9978 O O . PRO B 1 525 ? 15.031 -18.375 -18.094 1 67.25 525 PRO B O 1
ATOM 9981 N N . ASP B 1 526 ? 14.383 -18.531 -20.234 1 56.75 526 ASP B N 1
ATOM 9982 C CA . ASP B 1 526 ? 15.328 -17.562 -20.797 1 56.75 526 ASP B CA 1
ATOM 9983 C C . ASP B 1 526 ? 14.773 -16.141 -20.719 1 56.75 526 ASP B C 1
ATOM 9985 O O . ASP B 1 526 ? 13.836 -15.805 -21.453 1 56.75 526 ASP B O 1
ATOM 9989 N N . THR B 1 527 ? 14.953 -15.555 -19.562 1 54.88 527 THR B N 1
ATOM 9990 C CA . THR B 1 527 ? 14.453 -14.188 -19.438 1 54.88 527 THR B CA 1
ATOM 9991 C C . THR B 1 527 ? 15.18 -13.258 -20.422 1 54.88 527 THR B C 1
ATOM 9993 O O . THR B 1 527 ? 14.875 -12.062 -20.484 1 54.88 527 THR B O 1
ATOM 9996 N N . SER B 1 528 ? 16.328 -13.812 -21.094 1 45.72 528 SER B N 1
ATOM 9997 C CA . SER B 1 528 ? 17.078 -12.914 -21.969 1 45.72 528 SER B CA 1
ATOM 9998 C C . SER B 1 528 ? 16.188 -12.344 -23.078 1 45.72 528 SER B C 1
ATOM 10000 O O . SER B 1 528 ? 16.359 -11.203 -23.484 1 45.72 528 SER B O 1
ATOM 10002 N N . ASP B 1 529 ? 15.508 -13.352 -23.672 1 42.28 529 ASP B N 1
ATOM 10003 C CA . ASP B 1 529 ? 14.727 -12.93 -24.828 1 42.28 529 ASP B CA 1
ATOM 10004 C C . ASP B 1 529 ? 13.484 -12.148 -24.406 1 42.28 529 ASP B C 1
ATOM 10006 O O . ASP B 1 529 ? 12.656 -11.789 -25.234 1 42.28 529 ASP B O 1
ATOM 10010 N N . VAL B 1 530 ? 13.125 -12.492 -23.266 1 43.28 530 VAL B N 1
ATOM 10011 C CA . VAL B 1 530 ? 12.016 -11.625 -22.875 1 43.28 530 VAL B CA 1
ATOM 10012 C C . VAL B 1 530 ? 12.375 -10.172 -23.156 1 43.28 530 VAL B C 1
ATOM 10014 O O . VAL B 1 530 ? 13.195 -9.578 -22.453 1 43.28 530 VAL B O 1
ATOM 10017 N N . VAL B 1 531 ? 12.93 -9.961 -24.438 1 34.06 531 VAL B N 1
ATOM 10018 C CA . VAL B 1 531 ? 13 -8.555 -24.812 1 34.06 531 VAL B CA 1
ATOM 10019 C C . VAL B 1 531 ? 11.867 -7.785 -24.141 1 34.06 531 VAL B C 1
ATOM 10021 O O . VAL B 1 531 ? 10.688 -8.023 -24.422 1 34.06 531 VAL B O 1
ATOM 10024 N N . LEU B 1 532 ? 12.023 -7.746 -22.922 1 34.94 532 LEU B N 1
ATOM 10025 C CA . LEU B 1 532 ? 11.172 -6.668 -22.438 1 34.94 532 LEU B CA 1
ATOM 10026 C C . LEU B 1 532 ? 11.039 -5.57 -23.484 1 34.94 532 LEU B C 1
ATOM 10028 O O . LEU B 1 532 ? 11.906 -4.699 -23.594 1 34.94 532 LEU B O 1
ATOM 10032 N N . SER B 1 533 ? 11.094 -5.961 -24.766 1 29.66 533 SER B N 1
ATOM 10033 C CA . SER B 1 533 ? 10.883 -4.902 -25.75 1 29.66 533 SER B CA 1
ATOM 10034 C C . SER B 1 533 ? 10.18 -3.699 -25.125 1 29.66 533 SER B C 1
ATOM 10036 O O . SER B 1 533 ? 9.086 -3.83 -24.578 1 29.66 533 SER B O 1
ATOM 10038 N N . ASP B 1 534 ? 10.852 -2.898 -24.562 1 29.03 534 ASP B N 1
ATOM 10039 C CA . ASP B 1 534 ? 10.695 -1.467 -24.328 1 29.03 534 ASP B CA 1
ATOM 10040 C C . ASP B 1 534 ? 9.93 -0.804 -25.469 1 29.03 534 ASP B C 1
ATOM 10042 O O . ASP B 1 534 ? 9.914 0.424 -25.578 1 29.03 534 ASP B O 1
ATOM 10046 N N . ALA B 1 535 ? 9.883 -1.309 -26.719 1 26.7 535 ALA B N 1
ATOM 10047 C CA . ALA B 1 535 ? 9.25 -0.53 -27.766 1 26.7 535 ALA B CA 1
ATOM 10048 C C . ALA B 1 535 ? 7.977 0.145 -27.266 1 26.7 535 ALA B C 1
ATOM 10050 O O . ALA B 1 535 ? 7.656 1.263 -27.688 1 26.7 535 ALA B O 1
ATOM 10051 N N . MET B 1 536 ? 7.105 -0.33 -26.656 1 28.03 536 MET B N 1
ATOM 10052 C CA . MET B 1 536 ? 6.242 0.747 -26.188 1 28.03 536 MET B CA 1
ATOM 10053 C C . MET B 1 536 ? 6.961 1.596 -25.141 1 28.03 536 MET B C 1
ATOM 10055 O O . MET B 1 536 ? 6.648 2.775 -24.969 1 28.03 536 MET B O 1
ATOM 10059 N N . SER B 1 537 ? 7.906 1.24 -24.141 1 27.34 537 SER B N 1
ATOM 10060 C CA . SER B 1 537 ? 8.93 2.182 -23.688 1 27.34 537 SER B CA 1
ATOM 10061 C C . SER B 1 537 ? 10.234 1.99 -24.453 1 27.34 537 SER B C 1
ATOM 10063 O O . SER B 1 537 ? 11.117 1.258 -24.016 1 27.34 537 SER B O 1
ATOM 10065 N N . ASP B 1 538 ? 10.336 1.66 -25.734 1 25.23 538 ASP B N 1
ATOM 10066 C CA . ASP B 1 538 ? 11.477 1.652 -26.641 1 25.23 538 ASP B CA 1
ATOM 10067 C C . ASP B 1 538 ? 12.414 2.828 -26.359 1 25.23 538 ASP B C 1
ATOM 10069 O O . ASP B 1 538 ? 12.281 3.893 -26.969 1 25.23 538 ASP B O 1
ATOM 10073 N N . LEU B 1 539 ? 12.875 3.24 -25.281 1 24.16 539 LEU B N 1
ATOM 10074 C CA . LEU B 1 539 ? 13.992 4.172 -25.328 1 24.16 539 LEU B CA 1
ATOM 10075 C C . LEU B 1 539 ? 15.266 3.469 -25.781 1 24.16 539 LEU B C 1
ATOM 10077 O O . LEU B 1 539 ? 16.312 4.109 -25.969 1 24.16 539 LEU B O 1
ATOM 10081 N N . SER B 1 540 ? 15.445 2.172 -25.734 1 24.53 540 SER B N 1
ATOM 10082 C CA . SER B 1 540 ? 16.797 1.703 -25.984 1 24.53 540 SER B CA 1
ATOM 10083 C C . SER B 1 540 ? 17.141 1.774 -27.469 1 24.53 540 SER B C 1
ATOM 10085 O O . SER B 1 540 ? 18.266 1.483 -27.875 1 24.53 540 SER B O 1
ATOM 10087 N N . SER B 1 541 ? 16.344 1.777 -28.375 1 24.31 541 SER B N 1
ATOM 10088 C CA . SER B 1 541 ? 17.062 1.551 -29.625 1 24.31 541 SER B CA 1
ATOM 10089 C C . SER B 1 541 ? 18.094 2.639 -29.875 1 24.31 541 SER B C 1
ATOM 10091 O O . SER B 1 541 ? 17.969 3.434 -30.812 1 24.31 541 SER B O 1
ATOM 10093 N N . ILE B 1 542 ? 18.672 3.398 -28.781 1 23.12 542 ILE B N 1
ATOM 10094 C CA . ILE B 1 542 ? 19.875 4.086 -29.203 1 23.12 542 ILE B CA 1
ATOM 10095 C C . ILE B 1 542 ? 20.984 3.068 -29.469 1 23.12 542 ILE B C 1
ATOM 10097 O O . ILE B 1 542 ? 21.375 2.314 -28.578 1 23.12 542 ILE B O 1
ATOM 10101 N N . ASP B 1 543 ? 21.109 2.568 -30.609 1 20.28 543 ASP B N 1
ATOM 10102 C CA . ASP B 1 543 ? 22.203 1.798 -31.219 1 20.28 543 ASP B CA 1
ATOM 10103 C C . ASP B 1 543 ? 23.562 2.377 -30.828 1 20.28 543 ASP B C 1
ATOM 10105 O O . ASP B 1 543 ? 23.906 3.482 -31.25 1 20.28 543 ASP B O 1
ATOM 10109 N N . ALA B 1 544 ? 24.109 2.355 -29.688 1 23.02 544 ALA B N 1
ATOM 10110 C CA . ALA B 1 544 ? 25.531 2.623 -29.562 1 23.02 544 ALA B CA 1
ATOM 10111 C C . ALA B 1 544 ? 26.344 1.705 -30.484 1 23.02 544 ALA B C 1
ATOM 10113 O O . ALA B 1 544 ? 27.578 1.642 -30.375 1 23.02 544 ALA B O 1
ATOM 10114 N N . ASP B 1 545 ? 25.812 0.921 -31.344 1 21.41 545 ASP B N 1
ATOM 10115 C CA . ASP B 1 545 ? 26.812 0.043 -31.938 1 21.41 545 ASP B CA 1
ATOM 10116 C C . ASP B 1 545 ? 27.844 0.847 -32.719 1 21.41 545 ASP B C 1
ATOM 10118 O O . ASP B 1 545 ? 28.969 0.389 -32.938 1 21.41 545 ASP B O 1
ATOM 10122 N N . THR B 1 546 ? 27.516 1.794 -33.562 1 20.56 546 THR B N 1
ATOM 10123 C CA . THR B 1 546 ? 28.406 1.753 -34.719 1 20.56 546 THR B CA 1
ATOM 10124 C C . THR B 1 546 ? 29.766 2.357 -34.375 1 20.56 546 THR B C 1
ATOM 10126 O O . THR B 1 546 ? 29.906 3.58 -34.312 1 20.56 546 THR B O 1
ATOM 10129 N N . GLU B 1 547 ? 30.516 2.008 -33.25 1 21.55 547 GLU B N 1
ATOM 10130 C CA . GLU B 1 547 ? 31.922 2.332 -33.438 1 21.55 547 GLU B CA 1
ATOM 10131 C C . GLU B 1 547 ? 32.438 1.815 -34.781 1 21.55 547 GLU B C 1
ATOM 10133 O O . GLU B 1 547 ? 32.219 0.652 -35.125 1 21.55 547 GLU B O 1
ATOM 10138 N N . PRO B 1 548 ? 32.438 2.711 -35.781 1 20.28 548 PRO B N 1
ATOM 10139 C CA . PRO B 1 548 ? 33.25 2.311 -36.906 1 20.28 548 PRO B CA 1
ATOM 10140 C C . PRO B 1 548 ? 34.594 1.721 -36.5 1 20.28 548 PRO B C 1
ATOM 10142 O O . PRO B 1 548 ? 35.094 2.023 -35.406 1 20.28 548 PRO B O 1
ATOM 10145 N N . ASP B 1 549 ? 34.812 0.44 -36.656 1 20.56 549 ASP B N 1
ATOM 10146 C CA . ASP B 1 549 ? 36.094 -0.209 -36.719 1 20.56 549 ASP B CA 1
ATOM 10147 C C . ASP B 1 549 ? 37.156 0.7 -37.344 1 20.56 549 ASP B C 1
ATOM 10149 O O . ASP B 1 549 ? 37.25 0.745 -38.594 1 20.56 549 ASP B O 1
ATOM 10153 N N . LEU B 1 550 ? 37.125 2.029 -36.906 1 20 550 LEU B N 1
ATOM 10154 C CA . LEU B 1 550 ? 38.25 2.723 -37.5 1 20 550 LEU B CA 1
ATOM 10155 C C . LEU B 1 550 ? 39.594 2.037 -37.156 1 20 550 LEU B C 1
ATOM 10157 O O . LEU B 1 550 ? 40.656 2.648 -37.25 1 20 550 LEU B O 1
ATOM 10161 N N . ASN B 1 551 ? 39.625 0.914 -36.344 1 19.75 551 ASN B N 1
ATOM 10162 C CA . ASN B 1 551 ? 41 0.455 -36.25 1 19.75 551 ASN B CA 1
ATOM 10163 C C . ASN B 1 551 ? 41.625 0.318 -37.656 1 19.75 551 ASN B C 1
ATOM 10165 O O . ASN B 1 551 ? 41.312 -0.605 -38.375 1 19.75 551 ASN B O 1
ATOM 10169 N N . SER B 1 552 ? 41.719 1.479 -38.312 1 18.61 552 SER B N 1
ATOM 10170 C CA . SER B 1 552 ? 42.812 1.235 -39.25 1 18.61 552 SER B CA 1
ATOM 10171 C C . SER B 1 552 ? 44.031 0.604 -38.562 1 18.61 552 SER B C 1
ATOM 10173 O O . SER B 1 552 ? 44.094 0.591 -37.344 1 18.61 552 SER B O 1
ATOM 10175 N N . GLU B 1 553 ? 45.156 0.424 -39.188 1 18.05 553 GLU B N 1
ATOM 10176 C CA . GLU B 1 553 ? 46.438 -0.234 -39.25 1 18.05 553 GLU B CA 1
ATOM 10177 C C . GLU B 1 553 ? 47.406 0.315 -38.188 1 18.05 553 GLU B C 1
ATOM 10179 O O . GLU B 1 553 ? 48.469 -0.258 -37.938 1 18.05 553 GLU B O 1
ATOM 10184 N N . SER B 1 554 ? 47.156 1.553 -37.531 1 18.44 554 SER B N 1
ATOM 10185 C CA . SER B 1 554 ? 48.531 2.027 -37.5 1 18.44 554 SER B CA 1
ATOM 10186 C C . SER B 1 554 ? 49.406 1.157 -36.594 1 18.44 554 SER B C 1
ATOM 10188 O O . SER B 1 554 ? 48.875 0.406 -35.75 1 18.44 554 SER B O 1
ATOM 10190 N N . GLU B 1 555 ? 50.812 1.534 -36.531 1 17.84 555 GLU B N 1
ATOM 10191 C CA . GLU B 1 555 ? 52.188 1.187 -36.219 1 17.84 555 GLU B CA 1
ATOM 10192 C C . GLU B 1 555 ? 52.438 1.066 -34.719 1 17.84 555 GLU B C 1
ATOM 10194 O O . GLU B 1 555 ? 51.625 1.539 -33.938 1 17.84 555 GLU B O 1
ATOM 10199 N N . ASP B 1 556 ? 53.688 1.074 -34.219 1 17.61 556 ASP B N 1
ATOM 10200 C CA . ASP B 1 556 ? 54.594 0.362 -33.344 1 17.61 556 ASP B CA 1
ATOM 10201 C C . ASP B 1 556 ? 54.5 0.875 -31.906 1 17.61 556 ASP B C 1
ATOM 10203 O O . ASP B 1 556 ? 54.562 0.094 -30.953 1 17.61 556 ASP B O 1
ATOM 10207 N N . GLU B 1 557 ? 54.625 2.279 -31.641 1 17.67 557 GLU B N 1
ATOM 10208 C CA . GLU B 1 557 ? 55.688 2.598 -30.719 1 17.67 557 GLU B CA 1
ATOM 10209 C C . GLU B 1 557 ? 55.25 2.426 -29.266 1 17.67 557 GLU B C 1
ATOM 10211 O O . GLU B 1 557 ? 54.062 2.373 -28.984 1 17.67 557 GLU B O 1
ATOM 10216 N N . ASP B 1 558 ? 55.875 3.182 -28.297 1 17.86 558 ASP B N 1
ATOM 10217 C CA . ASP B 1 558 ? 56.625 2.977 -27.062 1 17.86 558 ASP B CA 1
ATOM 10218 C C . ASP B 1 558 ? 55.75 3.102 -25.844 1 17.86 558 ASP B C 1
ATOM 10220 O O . ASP B 1 558 ? 55.719 2.211 -24.984 1 17.86 558 ASP B O 1
ATOM 10224 N N . ASP B 1 559 ? 55.594 4.328 -25.203 1 18.3 559 ASP B N 1
ATOM 10225 C CA . ASP B 1 559 ? 56.062 4.605 -23.844 1 18.3 559 ASP B CA 1
ATOM 10226 C C . ASP B 1 559 ? 54.938 4.387 -22.828 1 18.3 559 ASP B C 1
ATOM 10228 O O . ASP B 1 559 ? 53.781 4.32 -23.188 1 18.3 559 ASP B O 1
ATOM 10232 N N . SER B 1 560 ? 54.969 5.039 -21.562 1 19.08 560 SER B N 1
ATOM 10233 C CA . SER B 1 560 ? 55.031 4.742 -20.125 1 19.08 560 SER B CA 1
ATOM 10234 C C . SER B 1 560 ? 53.656 4.93 -19.484 1 19.08 560 SER B C 1
ATOM 10236 O O . SER B 1 560 ? 53.219 4.117 -18.672 1 19.08 560 SER B O 1
ATOM 10238 N N . ASP B 1 561 ? 53.031 6.168 -19.5 1 18.41 561 ASP B N 1
ATOM 10239 C CA . ASP B 1 561 ? 52.594 6.859 -18.281 1 18.41 561 ASP B CA 1
ATOM 10240 C C . ASP B 1 561 ? 51.219 6.414 -17.844 1 18.41 561 ASP B C 1
ATOM 10242 O O . ASP B 1 561 ? 50.375 6.09 -18.672 1 18.41 561 ASP B O 1
ATOM 10246 N N . THR B 1 562 ? 50.875 6.34 -16.516 1 20.06 562 THR B N 1
ATOM 10247 C CA . THR B 1 562 ? 50.125 5.602 -15.5 1 20.06 562 THR B CA 1
ATOM 10248 C C . THR B 1 562 ? 48.688 6.09 -15.43 1 20.06 562 THR B C 1
ATOM 10250 O O . THR B 1 562 ? 47.844 5.477 -14.766 1 20.06 562 THR B O 1
ATOM 10253 N N . SER B 1 563 ? 48.344 7.336 -15.883 1 18.75 563 SER B N 1
ATOM 10254 C CA . SER B 1 563 ? 47.375 8.148 -15.133 1 18.75 563 SER B CA 1
ATOM 10255 C C . SER B 1 563 ? 45.938 7.637 -15.312 1 18.75 563 SER B C 1
ATOM 10257 O O . SER B 1 563 ? 45.5 7.387 -16.438 1 18.75 563 SER B O 1
ATOM 10259 N N . SER B 1 564 ? 45.344 7.004 -14.273 1 18.75 564 SER B N 1
ATOM 10260 C CA . SER B 1 564 ? 44.188 6.125 -14.156 1 18.75 564 SER B CA 1
ATOM 10261 C C . SER B 1 564 ? 42.906 6.883 -14.414 1 18.75 564 SER B C 1
ATOM 10263 O O . SER B 1 564 ? 42.562 7.797 -13.664 1 18.75 564 SER B O 1
ATOM 10265 N N . PRO B 1 565 ? 42.375 7.094 -15.672 1 17.92 565 PRO B N 1
ATOM 10266 C CA . PRO B 1 565 ? 41.312 7.977 -16.172 1 17.92 565 PRO B CA 1
ATOM 10267 C C . PRO B 1 565 ? 39.938 7.547 -15.703 1 17.92 565 PRO B C 1
ATOM 10269 O O . PRO B 1 565 ? 39.531 6.406 -15.938 1 17.92 565 PRO B O 1
ATOM 10272 N N . ASN B 1 566 ? 39.375 8.008 -14.547 1 17.83 566 ASN B N 1
ATOM 10273 C CA . ASN B 1 566 ? 38.125 7.727 -13.844 1 17.83 566 ASN B CA 1
ATOM 10274 C C . ASN B 1 566 ? 36.906 8.016 -14.727 1 17.83 566 ASN B C 1
ATOM 10276 O O . ASN B 1 566 ? 36.656 9.172 -15.047 1 17.83 566 ASN B O 1
ATOM 10280 N N . SER B 1 567 ? 36.625 7.383 -15.758 1 17.2 567 SER B N 1
ATOM 10281 C CA . SER B 1 567 ? 35.688 7.59 -16.844 1 17.2 567 SER B CA 1
ATOM 10282 C C . SER B 1 567 ? 34.25 7.5 -16.344 1 17.2 567 SER B C 1
ATOM 10284 O O . SER B 1 567 ? 33.75 6.418 -15.992 1 17.2 567 SER B O 1
ATOM 10286 N N . TRP B 1 568 ? 33.688 8.484 -15.523 1 17.83 568 TRP B N 1
ATOM 10287 C CA . TRP B 1 568 ? 32.344 8.656 -14.93 1 17.83 568 TRP B CA 1
ATOM 10288 C C . TRP B 1 568 ? 31.281 8.727 -16 1 17.83 568 TRP B C 1
ATOM 10290 O O . TRP B 1 568 ? 31.328 9.586 -16.891 1 17.83 568 TRP B O 1
ATOM 10300 N N . SER B 1 569 ? 30.781 7.684 -16.5 1 18.48 569 SER B N 1
ATOM 10301 C CA . SER B 1 569 ? 29.828 7.391 -17.562 1 18.48 569 SER B CA 1
ATOM 10302 C C . SER B 1 569 ? 28.516 8.164 -17.375 1 18.48 569 SER B C 1
ATOM 10304 O O . SER B 1 569 ? 28 8.242 -16.25 1 18.48 569 SER B O 1
ATOM 10306 N N . ALA B 1 570 ? 28.156 9.148 -18.188 1 18.16 570 ALA B N 1
ATOM 10307 C CA . ALA B 1 570 ? 27.156 10.172 -18.484 1 18.16 570 ALA B CA 1
ATOM 10308 C C . ALA B 1 570 ? 25.766 9.547 -18.609 1 18.16 570 ALA B C 1
ATOM 10310 O O . ALA B 1 570 ? 25.531 8.719 -19.484 1 18.16 570 ALA B O 1
ATOM 10311 N N . TYR B 1 571 ? 25.031 9.312 -17.609 1 19.52 571 TYR B N 1
ATOM 10312 C CA . TYR B 1 571 ? 23.672 8.844 -17.406 1 19.52 571 TYR B CA 1
ATOM 10313 C C . TYR B 1 571 ? 22.688 9.656 -18.234 1 19.52 571 TYR B C 1
ATOM 10315 O O . TYR B 1 571 ? 22.531 10.859 -18.031 1 19.52 571 TYR B O 1
ATOM 10323 N N . GLY B 1 572 ? 22.547 9.422 -19.547 1 19.97 572 GLY B N 1
ATOM 10324 C CA . GLY B 1 572 ? 21.688 9.992 -20.578 1 19.97 572 GLY B CA 1
ATOM 10325 C C . GLY B 1 572 ? 20.25 10.141 -20.141 1 19.97 572 GLY B C 1
ATOM 10326 O O . GLY B 1 572 ? 19.703 9.266 -19.469 1 19.97 572 GLY B O 1
ATOM 10327 N N . SER B 1 573 ? 19.734 11.297 -19.891 1 21.08 573 SER B N 1
ATOM 10328 C CA . SER B 1 573 ? 18.422 11.898 -19.625 1 21.08 573 SER B CA 1
ATOM 10329 C C . SER B 1 573 ? 17.391 11.461 -20.656 1 21.08 573 SER B C 1
ATOM 10331 O O . SER B 1 573 ? 17.469 11.836 -21.828 1 21.08 573 SER B O 1
ATOM 10333 N N . MET B 1 574 ? 17.031 10.273 -20.812 1 22 574 MET B N 1
ATOM 10334 C CA . MET B 1 574 ? 16.031 9.734 -21.734 1 22 574 MET B CA 1
ATOM 10335 C C . MET B 1 574 ? 14.75 10.555 -21.688 1 22 574 MET B C 1
ATOM 10337 O O . MET B 1 574 ? 14.062 10.578 -20.672 1 22 574 MET B O 1
ATOM 10341 N N . SER B 1 575 ? 14.711 11.664 -22.297 1 21.7 575 SER B N 1
ATOM 10342 C CA . SER B 1 575 ? 13.57 12.492 -22.656 1 21.7 575 SER B CA 1
ATOM 10343 C C . SER B 1 575 ? 12.523 11.68 -23.422 1 21.7 575 SER B C 1
ATOM 10345 O O . SER B 1 575 ? 12.766 11.242 -24.547 1 21.7 575 SER B O 1
ATOM 10347 N N . LEU B 1 576 ? 11.875 10.781 -22.875 1 23.17 576 LEU B N 1
ATOM 10348 C CA . LEU B 1 576 ? 10.773 10.023 -23.453 1 23.17 576 LEU B CA 1
ATOM 10349 C C . LEU B 1 576 ? 9.812 10.953 -24.203 1 23.17 576 LEU B C 1
ATOM 10351 O O . LEU B 1 576 ? 9.055 11.695 -23.578 1 23.17 576 LEU B O 1
ATOM 10355 N N . THR B 1 577 ? 10.203 11.523 -25.203 1 23.05 577 THR B N 1
ATOM 10356 C CA . THR B 1 577 ? 9.453 12.242 -26.234 1 23.05 577 THR B CA 1
ATOM 10357 C C . THR B 1 577 ? 8.312 11.375 -26.766 1 23.05 577 THR B C 1
ATOM 10359 O O . THR B 1 577 ? 8.562 10.359 -27.422 1 23.05 577 THR B O 1
ATOM 10362 N N . LEU B 1 578 ? 7.258 11.227 -26.047 1 23.19 578 LEU B N 1
ATOM 10363 C CA . LEU B 1 578 ? 6.113 10.523 -26.594 1 23.19 578 LEU B CA 1
ATOM 10364 C C . LEU B 1 578 ? 5.68 11.148 -27.922 1 23.19 578 LEU B C 1
ATOM 10366 O O . LEU B 1 578 ? 5.758 12.367 -28.094 1 23.19 578 LEU B O 1
ATOM 10370 N N . PRO B 1 579 ? 5.648 10.477 -28.922 1 22.92 579 PRO B N 1
ATOM 10371 C CA . PRO B 1 579 ? 5.27 10.922 -30.266 1 22.92 579 PRO B CA 1
ATOM 10372 C C . PRO B 1 579 ? 3.998 11.766 -30.266 1 22.92 579 PRO B C 1
ATOM 10374 O O . PRO B 1 579 ? 3.201 11.695 -29.328 1 22.92 579 PRO B O 1
ATOM 10377 N N . ASP B 1 580 ? 3.678 12.695 -31.125 1 24.78 580 ASP B N 1
ATOM 10378 C CA . ASP B 1 580 ? 2.848 13.859 -31.438 1 24.78 580 ASP B CA 1
ATOM 10379 C C . ASP B 1 580 ? 1.399 13.625 -31.016 1 24.78 580 ASP B C 1
ATOM 10381 O O . ASP B 1 580 ? 0.807 14.461 -30.328 1 24.78 580 ASP B O 1
ATOM 10385 N N . GLY B 1 581 ? 0.478 13.211 -31.938 1 25.62 581 GLY B N 1
ATOM 10386 C CA . GLY B 1 581 ? -0.945 13.242 -32.219 1 25.62 581 GLY B CA 1
ATOM 10387 C C . GLY B 1 581 ? -1.771 12.406 -31.281 1 25.62 581 GLY B C 1
ATOM 10388 O O . GLY B 1 581 ? -2.996 12.336 -31.406 1 25.62 581 GLY B O 1
ATOM 10389 N N . THR B 1 582 ? -1.271 11.312 -30.938 1 25.86 582 THR B N 1
ATOM 10390 C CA . THR B 1 582 ? -2.195 10.297 -30.453 1 25.86 582 THR B CA 1
ATOM 10391 C C . THR B 1 582 ? -2.691 10.641 -29.047 1 25.86 582 THR B C 1
ATOM 10393 O O . THR B 1 582 ? -1.913 11.078 -28.188 1 25.86 582 THR B O 1
ATOM 10396 N N . ASN B 1 583 ? -3.967 11.055 -28.844 1 28.66 583 ASN B N 1
ATOM 10397 C CA . ASN B 1 583 ? -4.84 11.266 -27.688 1 28.66 583 ASN B CA 1
ATOM 10398 C C . ASN B 1 583 ? -4.422 10.398 -26.5 1 28.66 583 ASN B C 1
ATOM 10400 O O . ASN B 1 583 ? -4.742 9.211 -26.453 1 28.66 583 ASN B O 1
ATOM 10404 N N . SER B 1 584 ? -3.383 10.625 -26.094 1 28.7 584 SER B N 1
ATOM 10405 C CA . SER B 1 584 ? -2.689 9.742 -25.156 1 28.7 584 SER B CA 1
ATOM 10406 C C . SER B 1 584 ? -3.4 9.695 -23.812 1 28.7 584 SER B C 1
ATOM 10408 O O . SER B 1 584 ? -3.391 10.672 -23.062 1 28.7 584 SER B O 1
ATOM 10410 N N . LEU B 1 585 ? -4.598 9.164 -23.781 1 31.5 585 LEU B N 1
ATOM 10411 C CA . LEU B 1 585 ? -5.344 8.727 -22.609 1 31.5 585 LEU B CA 1
ATOM 10412 C C . LEU B 1 585 ? -4.395 8.258 -21.5 1 31.5 585 LEU B C 1
ATOM 10414 O O . LEU B 1 585 ? -3.371 7.629 -21.797 1 31.5 585 LEU B O 1
ATOM 10418 N N . THR B 1 586 ? -4.25 9 -20.562 1 31.59 586 THR B N 1
ATOM 10419 C CA . THR B 1 586 ? -3.434 8.57 -19.438 1 31.59 586 THR B CA 1
ATOM 10420 C C . THR B 1 586 ? -3.545 7.062 -19.234 1 31.59 586 THR B C 1
ATOM 10422 O O . THR B 1 586 ? -4.5 6.434 -19.703 1 31.59 586 THR B O 1
ATOM 10425 N N . TYR B 1 587 ? -2.516 6.457 -18.797 1 29.89 587 TYR B N 1
ATOM 10426 C CA . TYR B 1 587 ? -2.533 5.008 -18.625 1 29.89 587 TYR B CA 1
ATOM 10427 C C . TYR B 1 587 ? -3.762 4.562 -17.844 1 29.89 587 TYR B C 1
ATOM 10429 O O . TYR B 1 587 ? -4.406 3.574 -18.188 1 29.89 587 TYR B O 1
ATOM 10437 N N . GLY B 1 588 ? -4.117 5.215 -16.812 1 29.97 588 GLY B N 1
ATOM 10438 C CA . GLY B 1 588 ? -5.352 4.926 -16.109 1 29.97 588 GLY B CA 1
ATOM 10439 C C . GLY B 1 588 ? -6.594 5.211 -16.922 1 29.97 588 GLY B C 1
ATOM 10440 O O . GLY B 1 588 ? -7.527 4.406 -16.953 1 29.97 588 GLY B O 1
ATOM 10441 N N . GLU B 1 589 ? -6.574 6.348 -17.5 1 38.69 589 GLU B N 1
ATOM 10442 C CA . GLU B 1 589 ? -7.676 6.707 -18.391 1 38.69 589 GLU B CA 1
ATOM 10443 C C . GLU B 1 589 ? -7.684 5.828 -19.641 1 38.69 589 GLU B C 1
ATOM 10445 O O . GLU B 1 589 ? -8.75 5.492 -20.156 1 38.69 589 GLU B O 1
ATOM 10450 N N . LYS B 1 590 ? -6.531 5.586 -20.016 1 41.25 590 LYS B N 1
ATOM 10451 C CA . LYS B 1 590 ? -6.324 4.613 -21.094 1 41.25 590 LYS B CA 1
ATOM 10452 C C . LYS B 1 590 ? -6.762 3.217 -20.641 1 41.25 590 LYS B C 1
ATOM 10454 O O . LYS B 1 590 ? -7.398 2.49 -21.422 1 41.25 590 LYS B O 1
ATOM 10459 N N . ARG B 1 591 ? -6.363 2.941 -19.391 1 40.03 591 ARG B N 1
ATOM 10460 C CA . ARG B 1 591 ? -6.758 1.649 -18.828 1 40.03 591 ARG B CA 1
ATOM 10461 C C . ARG B 1 591 ? -8.266 1.597 -18.578 1 40.03 591 ARG B C 1
ATOM 10463 O O . ARG B 1 591 ? -8.914 0.594 -18.891 1 40.03 591 ARG B O 1
ATOM 10470 N N . GLU B 1 592 ? -8.742 2.633 -17.859 1 45.97 592 GLU B N 1
ATOM 10471 C CA . GLU B 1 592 ? -10.195 2.719 -17.688 1 45.97 592 GLU B CA 1
ATOM 10472 C C . GLU B 1 592 ? -10.898 2.787 -19.047 1 45.97 592 GLU B C 1
ATOM 10474 O O . GLU B 1 592 ? -11.938 2.158 -19.234 1 45.97 592 GLU B O 1
ATOM 10479 N N . THR B 1 593 ? -10.32 3.537 -19.797 1 51.38 593 THR B N 1
ATOM 10480 C CA . THR B 1 593 ? -10.828 3.59 -21.156 1 51.38 593 THR B CA 1
ATOM 10481 C C . THR B 1 593 ? -10.609 2.258 -21.875 1 51.38 593 THR B C 1
ATOM 10483 O O . THR B 1 593 ? -11.469 1.801 -22.625 1 51.38 593 THR B O 1
ATOM 10486 N N . GLN B 1 594 ? -9.5 1.83 -21.5 1 52.91 594 GLN B N 1
ATOM 10487 C CA . GLN B 1 594 ? -9.211 0.52 -22.078 1 52.91 594 GLN B CA 1
ATOM 10488 C C . GLN B 1 594 ? -10.086 -0.561 -21.438 1 52.91 594 GLN B C 1
ATOM 10490 O O . GLN B 1 594 ? -10.562 -1.463 -22.125 1 52.91 594 GLN B O 1
ATOM 10495 N N . GLU B 1 595 ? -10.18 -0.466 -20.219 1 58.03 595 GLU B N 1
ATOM 10496 C CA . GLU B 1 595 ? -11.086 -1.402 -19.562 1 58.03 595 GLU B CA 1
ATOM 10497 C C . GLU B 1 595 ? -12.523 -1.194 -20.031 1 58.03 595 GLU B C 1
ATOM 10499 O O . GLU B 1 595 ? -13.25 -2.162 -20.266 1 58.03 595 GLU B O 1
ATOM 10504 N N . ARG B 1 596 ? -12.938 0.014 -20.094 1 60.94 596 ARG B N 1
ATOM 10505 C CA . ARG B 1 596 ? -14.242 0.309 -20.672 1 60.94 596 ARG B CA 1
ATOM 10506 C C . ARG B 1 596 ? -14.328 -0.166 -22.109 1 60.94 596 ARG B C 1
ATOM 10508 O O . ARG B 1 596 ? -15.352 -0.703 -22.531 1 60.94 596 ARG B O 1
ATOM 10515 N N . LEU B 1 597 ? -13.172 -0.005 -22.594 1 66.44 597 LEU B N 1
ATOM 10516 C CA . LEU B 1 597 ? -13.078 -0.462 -23.984 1 66.44 597 LEU B CA 1
ATOM 10517 C C . LEU B 1 597 ? -13.102 -1.985 -24.047 1 66.44 597 LEU B C 1
ATOM 10519 O O . LEU B 1 597 ? -13.766 -2.561 -24.922 1 66.44 597 LEU B O 1
ATOM 10523 N N . ASN B 1 598 ? -12.484 -2.457 -23.141 1 67.44 598 ASN B N 1
ATOM 10524 C CA . ASN B 1 598 ? -12.484 -3.916 -23.125 1 67.44 598 ASN B CA 1
ATOM 10525 C C . ASN B 1 598 ? -13.844 -4.469 -22.703 1 67.44 598 ASN B C 1
ATOM 10527 O O . ASN B 1 598 ? -14.32 -5.457 -23.266 1 67.44 598 ASN B O 1
ATOM 10531 N N . GLU B 1 599 ? -14.406 -3.832 -21.75 1 68.5 599 GLU B N 1
ATOM 10532 C CA . GLU B 1 599 ? -15.773 -4.203 -21.375 1 68.5 599 GLU B CA 1
ATOM 10533 C C . GLU B 1 599 ? -16.734 -4.012 -22.547 1 68.5 599 GLU B C 1
ATOM 10535 O O . GLU B 1 599 ? -17.594 -4.852 -22.797 1 68.5 599 GLU B O 1
ATOM 10540 N N . PHE B 1 600 ? -16.594 -3.076 -23.219 1 76.12 600 PHE B N 1
ATOM 10541 C CA . PHE B 1 600 ? -17.391 -2.828 -24.406 1 76.12 600 PHE B CA 1
ATOM 10542 C C . PHE B 1 600 ? -17.141 -3.885 -25.469 1 76.12 600 PHE B C 1
ATOM 10544 O O . PHE B 1 600 ? -18.078 -4.422 -26.062 1 76.12 600 PHE B O 1
ATOM 10551 N N . ARG B 1 601 ? -15.898 -4.129 -25.547 1 73.06 601 ARG B N 1
ATOM 10552 C CA . ARG B 1 601 ? -15.531 -5.105 -26.562 1 73.06 601 ARG B CA 1
ATOM 10553 C C . ARG B 1 601 ? -16.125 -6.477 -26.234 1 73.06 601 ARG B C 1
ATOM 10555 O O . ARG B 1 601 ? -16.625 -7.168 -27.125 1 73.06 601 ARG B O 1
ATOM 10562 N N . GLN B 1 602 ? -16.094 -6.719 -25.062 1 74.69 602 GLN B N 1
ATOM 10563 C CA . GLN B 1 602 ? -16.641 -8.008 -24.656 1 74.69 602 GLN B CA 1
ATOM 10564 C C . GLN B 1 602 ? -18.172 -8.016 -24.797 1 74.69 602 GLN B C 1
ATOM 10566 O O . GLN B 1 602 ? -18.734 -8.977 -25.312 1 74.69 602 GLN B O 1
ATOM 10571 N N . GLU B 1 603 ? -18.75 -6.961 -24.359 1 77.88 603 GLU B N 1
ATOM 10572 C CA . GLU B 1 603 ? -20.203 -6.879 -24.469 1 77.88 603 GLU B CA 1
ATOM 10573 C C . GLU B 1 603 ? -20.641 -6.766 -25.938 1 77.88 603 GLU B C 1
ATOM 10575 O O . GLU B 1 603 ? -21.641 -7.359 -26.328 1 77.88 603 GLU B O 1
ATOM 10580 N N . ALA B 1 604 ? -19.953 -6.117 -26.625 1 80.88 604 ALA B N 1
ATOM 10581 C CA . ALA B 1 604 ? -20.266 -5.961 -28.047 1 80.88 604 ALA B CA 1
ATOM 10582 C C . ALA B 1 604 ? -20.078 -7.273 -28.797 1 80.88 604 ALA B C 1
ATOM 10584 O O . ALA B 1 604 ? -20.891 -7.637 -29.656 1 80.88 604 ALA B O 1
ATOM 10585 N N . ARG B 1 605 ? -19.031 -7.926 -28.375 1 78.25 605 ARG B N 1
ATOM 10586 C CA . ARG B 1 605 ? -18.797 -9.227 -29 1 78.25 605 ARG B CA 1
ATOM 10587 C C . ARG B 1 605 ? -19.891 -10.219 -28.641 1 78.25 605 ARG B C 1
ATOM 10589 O O . ARG B 1 605 ? -20.359 -10.977 -29.484 1 78.25 605 ARG B O 1
ATOM 10596 N N . ALA B 1 606 ? -20.25 -10.188 -27.484 1 80.19 606 ALA B N 1
ATOM 10597 C CA . ALA B 1 606 ? -21.328 -11.055 -27.031 1 80.19 606 ALA B CA 1
ATOM 10598 C C . ALA B 1 606 ? -22.641 -10.703 -27.75 1 80.19 606 ALA B C 1
ATOM 10600 O O . ALA B 1 606 ? -23.391 -11.594 -28.141 1 80.19 606 ALA B O 1
ATOM 10601 N N . SER B 1 607 ? -22.875 -9.477 -27.906 1 82.25 607 SER B N 1
ATOM 10602 C CA . SER B 1 607 ? -24.078 -9.039 -28.609 1 82.25 607 SER B CA 1
ATOM 10603 C C . SER B 1 607 ? -24.047 -9.453 -30.078 1 82.25 607 SER B C 1
ATOM 10605 O O . SER B 1 607 ? -25.062 -9.898 -30.625 1 82.25 607 SER B O 1
ATOM 10607 N N . LEU B 1 608 ? -22.906 -9.461 -30.609 1 83.06 608 LEU B N 1
ATOM 10608 C CA . LEU B 1 608 ? -22.766 -9.844 -32 1 83.06 608 LEU B CA 1
ATOM 10609 C C . LEU B 1 608 ? -22.875 -11.359 -32.156 1 83.06 608 LEU B C 1
ATOM 10611 O O . LEU B 1 608 ? -23.5 -11.844 -33.094 1 83.06 608 LEU B O 1
ATOM 10615 N N . GLU B 1 609 ? -22.297 -12 -31.297 1 81.31 609 GLU B N 1
ATOM 10616 C CA . GLU B 1 609 ? -22.391 -13.453 -31.344 1 81.31 609 GLU B CA 1
ATOM 10617 C C . GLU B 1 609 ? -23.844 -13.906 -31.203 1 81.31 609 GLU B C 1
ATOM 10619 O O . GLU B 1 609 ? -24.281 -14.812 -31.922 1 81.31 609 GLU B O 1
ATOM 10624 N N . ARG B 1 610 ? -24.5 -13.289 -30.406 1 80.5 610 ARG B N 1
ATOM 10625 C CA . ARG B 1 610 ? -25.922 -13.586 -30.25 1 80.5 610 ARG B CA 1
ATOM 10626 C C . ARG B 1 610 ? -26.688 -13.234 -31.516 1 80.5 610 ARG B C 1
ATOM 10628 O O . ARG B 1 610 ? -27.547 -14 -31.969 1 80.5 610 ARG B O 1
ATOM 10635 N N . ALA B 1 611 ? -26.375 -12.188 -32.062 1 82.81 611 ALA B N 1
ATOM 10636 C CA . ALA B 1 611 ? -27.062 -11.75 -33.25 1 82.81 611 ALA B CA 1
ATOM 10637 C C . ALA B 1 611 ? -26.797 -12.688 -34.438 1 82.81 611 ALA B C 1
ATOM 10639 O O . ALA B 1 611 ? -27.688 -13 -35.219 1 82.81 611 ALA B O 1
ATOM 10640 N N . PHE B 1 612 ? -25.578 -13.18 -34.438 1 78.88 612 PHE B N 1
ATOM 10641 C CA . PHE B 1 612 ? -25.203 -14.07 -35.531 1 78.88 612 PHE B CA 1
ATOM 10642 C C . PHE B 1 612 ? -25.812 -15.453 -35.344 1 78.88 612 PHE B C 1
ATOM 10644 O O . PHE B 1 612 ? -26.25 -16.078 -36.312 1 78.88 612 PHE B O 1
ATOM 10651 N N . GLU B 1 613 ? -25.828 -15.859 -34.188 1 77.31 613 GLU B N 1
ATOM 10652 C CA . GLU B 1 613 ? -26.375 -17.188 -33.906 1 77.31 613 GLU B CA 1
ATOM 10653 C C . GLU B 1 613 ? -27.891 -17.219 -34.062 1 77.31 613 GLU B C 1
ATOM 10655 O O . GLU B 1 613 ? -28.438 -18.188 -34.594 1 77.31 613 GLU B O 1
ATOM 10660 N N . GLU B 1 614 ? -28.516 -16.156 -33.719 1 78.25 614 GLU B N 1
ATOM 10661 C CA . GLU B 1 614 ? -29.969 -16.109 -33.812 1 78.25 614 GLU B CA 1
ATOM 10662 C C . GLU B 1 614 ? -30.406 -15.477 -35.125 1 78.25 614 GLU B C 1
ATOM 10664 O O . GLU B 1 614 ? -31.594 -15.375 -35.406 1 78.25 614 GLU B O 1
ATOM 10669 N N . LYS B 1 615 ? -29.391 -15.008 -35.906 1 77 615 LYS B N 1
ATOM 10670 C CA . LYS B 1 615 ? -29.625 -14.438 -37.25 1 77 615 LYS B CA 1
ATOM 10671 C C . LYS B 1 615 ? -30.594 -13.266 -37.188 1 77 615 LYS B C 1
ATOM 10673 O O . LYS B 1 615 ? -31.609 -13.242 -37.875 1 77 615 LYS B O 1
ATOM 10678 N N . HIS B 1 616 ? -30.344 -12.352 -36.375 1 80.06 616 HIS B N 1
ATOM 10679 C CA . HIS B 1 616 ? -31.125 -11.133 -36.219 1 80.06 616 HIS B CA 1
ATOM 10680 C C . HIS B 1 616 ? -31.047 -10.281 -37.5 1 80.06 616 HIS B C 1
ATOM 10682 O O . HIS B 1 616 ? -30.141 -10.469 -38.312 1 80.06 616 HIS B O 1
ATOM 10688 N N . ALA B 1 617 ? -31.984 -9.43 -37.594 1 80.06 617 ALA B N 1
ATOM 10689 C CA . ALA B 1 617 ? -31.906 -8.43 -38.656 1 80.06 617 ALA B CA 1
ATOM 10690 C C . ALA B 1 617 ? -30.766 -7.461 -38.406 1 80.06 617 ALA B C 1
ATOM 10692 O O . ALA B 1 617 ? -30.547 -7.008 -37.281 1 80.06 617 ALA B O 1
ATOM 10693 N N . PRO B 1 618 ? -29.859 -7.277 -39.375 1 86.69 618 PRO B N 1
ATOM 10694 C CA . PRO B 1 618 ? -28.688 -6.406 -39.219 1 86.69 618 PRO B CA 1
ATOM 10695 C C . PRO B 1 618 ? -29.047 -5.035 -38.625 1 86.69 618 PRO B C 1
ATOM 10697 O O . PRO B 1 618 ? -28.25 -4.453 -37.875 1 86.69 618 PRO B O 1
ATOM 10700 N N . ASP B 1 619 ? -30.219 -4.566 -38.844 1 83.06 619 ASP B N 1
ATOM 10701 C CA . ASP B 1 619 ? -30.641 -3.275 -38.312 1 83.06 619 ASP B CA 1
ATOM 10702 C C . ASP B 1 619 ? -30.781 -3.328 -36.781 1 83.06 619 ASP B C 1
ATOM 10704 O O . ASP B 1 619 ? -30.438 -2.373 -36.094 1 83.06 619 ASP B O 1
ATOM 10708 N N . ASN B 1 620 ? -31.281 -4.395 -36.312 1 81.81 620 ASN B N 1
ATOM 10709 C CA . ASN B 1 620 ? -31.422 -4.57 -34.875 1 81.81 620 ASN B CA 1
ATOM 10710 C C . ASN B 1 620 ? -30.062 -4.672 -34.188 1 81.81 620 ASN B C 1
ATOM 10712 O O . ASN B 1 620 ? -29.859 -4.117 -33.125 1 81.81 620 ASN B O 1
ATOM 10716 N N . ALA B 1 621 ? -29.234 -5.371 -34.812 1 84.81 621 ALA B N 1
ATOM 10717 C CA . ALA B 1 621 ? -27.891 -5.496 -34.25 1 84.81 621 ALA B CA 1
ATOM 10718 C C . ALA B 1 621 ? -27.188 -4.145 -34.219 1 84.81 621 ALA B C 1
ATOM 10720 O O . ALA B 1 621 ? -26.469 -3.832 -33.25 1 84.81 621 ALA B O 1
ATOM 10721 N N . ALA B 1 622 ? -27.422 -3.383 -35.188 1 84.62 622 ALA B N 1
ATOM 10722 C CA . ALA B 1 622 ? -26.828 -2.051 -35.25 1 84.62 622 ALA B CA 1
ATOM 10723 C C . ALA B 1 622 ? -27.359 -1.149 -34.156 1 84.62 622 ALA B C 1
ATOM 10725 O O . ALA B 1 622 ? -26.594 -0.397 -33.531 1 84.62 622 ALA B O 1
ATOM 10726 N N . ILE B 1 623 ? -28.578 -1.208 -33.969 1 81.25 623 ILE B N 1
ATOM 10727 C CA . ILE B 1 623 ? -29.203 -0.411 -32.938 1 81.25 623 ILE B CA 1
ATOM 10728 C C . ILE B 1 623 ? -28.656 -0.842 -31.562 1 81.25 623 ILE B C 1
ATOM 10730 O O . ILE B 1 623 ? -28.359 -0.001 -30.719 1 81.25 623 ILE B O 1
ATOM 10734 N N . GLU B 1 624 ? -28.5 -2.102 -31.453 1 81.56 624 GLU B N 1
ATOM 10735 C CA . GLU B 1 624 ? -27.969 -2.635 -30.203 1 81.56 624 GLU B CA 1
ATOM 10736 C C . GLU B 1 624 ? -26.531 -2.16 -29.969 1 81.56 624 GLU B C 1
ATOM 10738 O O . GLU B 1 624 ? -26.172 -1.771 -28.859 1 81.56 624 GLU B O 1
ATOM 10743 N N . LEU B 1 625 ? -25.844 -2.229 -30.859 1 84.31 625 LEU B N 1
ATOM 10744 C CA . LEU B 1 625 ? -24.453 -1.801 -30.766 1 84.31 625 LEU B CA 1
ATOM 10745 C C . LEU B 1 625 ? -24.359 -0.297 -30.531 1 84.31 625 LEU B C 1
ATOM 10747 O O . LEU B 1 625 ? -23.516 0.166 -29.75 1 84.31 625 LEU B O 1
ATOM 10751 N N . LYS B 1 626 ? -25.219 0.377 -31.188 1 79.38 626 LYS B N 1
ATOM 10752 C CA . LYS B 1 626 ? -25.281 1.823 -30.984 1 79.38 626 LYS B CA 1
ATOM 10753 C C . LYS B 1 626 ? -25.672 2.17 -29.547 1 79.38 626 LYS B C 1
ATOM 10755 O O . LYS B 1 626 ? -25.109 3.082 -28.953 1 79.38 626 LYS B O 1
ATOM 10760 N N . THR B 1 627 ? -26.578 1.428 -29.109 1 80 627 THR B N 1
ATOM 10761 C CA . THR B 1 627 ? -27.016 1.625 -27.734 1 80 627 THR B CA 1
ATOM 10762 C C . THR B 1 627 ? -25.891 1.282 -26.766 1 80 627 THR B C 1
ATOM 10764 O O . THR B 1 627 ? -25.672 1.996 -25.781 1 80 627 THR B O 1
ATOM 10767 N N . LEU B 1 628 ? -25.188 0.248 -27 1 80.31 628 LEU B N 1
ATOM 10768 C CA . LEU B 1 628 ? -24.062 -0.17 -26.172 1 80.31 628 LEU B CA 1
ATOM 10769 C C . LEU B 1 628 ? -22.938 0.86 -26.219 1 80.31 628 LEU B C 1
ATOM 10771 O O . LEU B 1 628 ? -22.312 1.146 -25.188 1 80.31 628 LEU B O 1
ATOM 10775 N N . ARG B 1 629 ? -22.719 1.302 -27.328 1 81.06 629 ARG B N 1
ATOM 10776 C CA . ARG B 1 629 ? -21.703 2.336 -27.516 1 81.06 629 ARG B CA 1
ATOM 10777 C C . ARG B 1 629 ? -22.047 3.586 -26.703 1 81.06 629 ARG B C 1
ATOM 10779 O O . ARG B 1 629 ? -21.188 4.152 -26.031 1 81.06 629 ARG B O 1
ATOM 10786 N N . MET B 1 630 ? -23.25 3.959 -26.875 1 71.38 630 MET B N 1
ATOM 10787 C CA . MET B 1 630 ? -23.719 5.152 -26.172 1 71.38 630 MET B CA 1
ATOM 10788 C C . MET B 1 630 ? -23.656 4.965 -24.672 1 71.38 630 MET B C 1
ATOM 10790 O O . MET B 1 630 ? -23.281 5.887 -23.938 1 71.38 630 MET B O 1
ATOM 10794 N N . ALA B 1 631 ? -23.859 3.77 -24.266 1 70.44 631 ALA B N 1
ATOM 10795 C CA . ALA B 1 631 ? -23.828 3.441 -22.844 1 70.44 631 ALA B CA 1
ATOM 10796 C C . ALA B 1 631 ? -22.391 3.428 -22.328 1 70.44 631 ALA B C 1
ATOM 10798 O O . ALA B 1 631 ? -22.125 3.863 -21.203 1 70.44 631 ALA B O 1
ATOM 10799 N N . SER B 1 632 ? -21.484 3.041 -23.094 1 70.81 632 SER B N 1
ATOM 10800 C CA . SER B 1 632 ? -20.094 2.867 -22.688 1 70.81 632 SER B CA 1
ATOM 10801 C C . SER B 1 632 ? -19.25 4.055 -23.109 1 70.81 632 SER B C 1
ATOM 10803 O O . SER B 1 632 ? -18.062 4.117 -22.781 1 70.81 632 SER B O 1
ATOM 10805 N N . ASN B 1 633 ? -19.719 4.84 -23.828 1 65.25 633 ASN B N 1
ATOM 10806 C CA . ASN B 1 633 ? -19.062 6.047 -24.344 1 65.25 633 ASN B CA 1
ATOM 10807 C C . ASN B 1 633 ? -17.766 5.723 -25.078 1 65.25 633 ASN B C 1
ATOM 10809 O O . ASN B 1 633 ? -16.734 6.309 -24.781 1 65.25 633 ASN B O 1
ATOM 10813 N N . VAL B 1 634 ? -17.875 4.93 -25.938 1 74.38 634 VAL B N 1
ATOM 10814 C CA . VAL B 1 634 ? -16.75 4.547 -26.781 1 74.38 634 VAL B CA 1
ATOM 10815 C C . VAL B 1 634 ? -16.859 5.227 -28.141 1 74.38 634 VAL B C 1
ATOM 10817 O O . VAL B 1 634 ? -17.969 5.434 -28.656 1 74.38 634 VAL B O 1
ATOM 10820 N N . PRO B 1 635 ? -15.773 5.559 -28.672 1 76.5 635 PRO B N 1
ATOM 10821 C CA . PRO B 1 635 ? -15.828 6.18 -30 1 76.5 635 PRO B CA 1
ATOM 10822 C C . PRO B 1 635 ? -16.359 5.23 -31.062 1 76.5 635 PRO B C 1
ATOM 10824 O O . PRO B 1 635 ? -16.172 4.016 -30.969 1 76.5 635 PRO B O 1
ATOM 10827 N N . PRO B 1 636 ? -16.984 5.758 -32.031 1 80.19 636 PRO B N 1
ATOM 10828 C CA . PRO B 1 636 ? -17.562 4.918 -33.094 1 80.19 636 PRO B CA 1
ATOM 10829 C C . PRO B 1 636 ? -16.5 4.102 -33.812 1 80.19 636 PRO B C 1
ATOM 10831 O O . PRO B 1 636 ? -16.797 3.033 -34.375 1 80.19 636 PRO B O 1
ATOM 10834 N N . GLY B 1 637 ? -15.32 4.562 -33.75 1 79.38 637 GLY B N 1
ATOM 10835 C CA . GLY B 1 637 ? -14.25 3.822 -34.406 1 79.38 637 GLY B CA 1
ATOM 10836 C C . GLY B 1 637 ? -14.008 2.457 -33.812 1 79.38 637 GLY B C 1
ATOM 10837 O O . GLY B 1 637 ? -13.695 1.497 -34.5 1 79.38 637 GLY B O 1
ATOM 10838 N N . GLU B 1 638 ? -14.32 2.342 -32.75 1 81.25 638 GLU B N 1
ATOM 10839 C CA . GLU B 1 638 ? -14.117 1.066 -32.062 1 81.25 638 GLU B CA 1
ATOM 10840 C C . GLU B 1 638 ? -15.219 0.071 -32.406 1 81.25 638 GLU B C 1
ATOM 10842 O O . GLU B 1 638 ? -14.961 -1.129 -32.531 1 81.25 638 GLU B O 1
ATOM 10847 N N . VAL B 1 639 ? -16.375 0.524 -32.5 1 84.56 639 VAL B N 1
ATOM 10848 C CA . VAL B 1 639 ? -17.484 -0.334 -32.906 1 84.56 639 VAL B CA 1
ATOM 10849 C C . VAL B 1 639 ? -17.219 -0.87 -34.312 1 84.56 639 VAL B C 1
ATOM 10851 O O . VAL B 1 639 ? -17.422 -2.055 -34.594 1 84.56 639 VAL B O 1
ATOM 10854 N N . ARG B 1 640 ? -16.719 0.052 -35.125 1 85.56 640 ARG B N 1
ATOM 10855 C CA . ARG B 1 640 ? -16.375 -0.341 -36.5 1 85.56 640 ARG B CA 1
ATOM 10856 C C . ARG B 1 640 ? -15.289 -1.418 -36.469 1 85.56 640 ARG B C 1
ATOM 10858 O O . ARG B 1 640 ? -15.398 -2.416 -37.188 1 85.56 640 ARG B O 1
ATOM 10865 N N . ARG B 1 641 ? -14.414 -1.157 -35.688 1 82.56 641 ARG B N 1
ATOM 10866 C CA . ARG B 1 641 ? -13.305 -2.104 -35.562 1 82.56 641 ARG B CA 1
ATOM 10867 C C . ARG B 1 641 ? -13.797 -3.471 -35.125 1 82.56 641 ARG B C 1
ATOM 10869 O O . ARG B 1 641 ? -13.391 -4.5 -35.656 1 82.56 641 ARG B O 1
ATOM 10876 N N . MET B 1 642 ? -14.641 -3.484 -34.312 1 83.69 642 MET B N 1
ATOM 10877 C CA . MET B 1 642 ? -15.172 -4.723 -33.75 1 83.69 642 MET B CA 1
ATOM 10878 C C . MET B 1 642 ? -16.047 -5.457 -34.75 1 83.69 642 MET B C 1
ATOM 10880 O O . MET B 1 642 ? -15.938 -6.676 -34.906 1 83.69 642 MET B O 1
ATOM 10884 N N . VAL B 1 643 ? -16.859 -4.738 -35.344 1 87.62 643 VAL B N 1
ATOM 10885 C CA . VAL B 1 643 ? -17.781 -5.352 -36.281 1 87.62 643 VAL B CA 1
ATOM 10886 C C . VAL B 1 643 ? -17 -5.914 -37.469 1 87.62 643 VAL B C 1
ATOM 10888 O O . VAL B 1 643 ? -17.25 -7.039 -37.906 1 87.62 643 VAL B O 1
ATOM 10891 N N . VAL B 1 644 ? -16.016 -5.18 -37.906 1 86.12 644 VAL B N 1
ATOM 10892 C CA . VAL B 1 644 ? -15.219 -5.621 -39.031 1 86.12 644 VAL B CA 1
ATOM 10893 C C . VAL B 1 644 ? -14.422 -6.871 -38.656 1 86.12 644 VAL B C 1
ATOM 10895 O O . VAL B 1 644 ? -14.406 -7.855 -39.406 1 86.12 644 VAL B O 1
ATOM 10898 N N . SER B 1 645 ? -13.898 -6.812 -37.562 1 82.38 645 SER B N 1
ATOM 10899 C CA . SER B 1 645 ? -13.102 -7.949 -37.125 1 82.38 645 SER B CA 1
ATOM 10900 C C . SER B 1 645 ? -13.977 -9.172 -36.875 1 82.38 645 SER B C 1
ATOM 10902 O O . SER B 1 645 ? -13.594 -10.297 -37.219 1 82.38 645 SER B O 1
ATOM 10904 N N . PHE B 1 646 ? -15.109 -8.984 -36.344 1 85.56 646 PHE B N 1
ATOM 10905 C CA . PHE B 1 646 ? -16.047 -10.062 -36.062 1 85.56 646 PHE B CA 1
ATOM 10906 C C . PHE B 1 646 ? -16.594 -10.68 -37.344 1 85.56 646 PHE B C 1
ATOM 10908 O O . PHE B 1 646 ? -16.656 -11.898 -37.469 1 85.56 646 PHE B O 1
ATOM 10915 N N . LEU B 1 647 ? -16.906 -9.836 -38.25 1 85.38 647 LEU B N 1
ATOM 10916 C CA . LEU B 1 647 ? -17.469 -10.297 -39.531 1 85.38 647 LEU B CA 1
ATOM 10917 C C . LEU B 1 647 ? -16.422 -11.031 -40.344 1 85.38 647 LEU B C 1
ATOM 10919 O O . LEU B 1 647 ? -16.688 -12.117 -40.875 1 85.38 647 LEU B O 1
ATOM 10923 N N . LEU B 1 648 ? -15.25 -10.5 -40.375 1 83.12 648 LEU B N 1
ATOM 10924 C CA . LEU B 1 648 ? -14.211 -11.102 -41.188 1 83.12 648 LEU B CA 1
ATOM 10925 C C . LEU B 1 648 ? -13.648 -12.352 -40.531 1 83.12 648 LEU B C 1
ATOM 10927 O O . LEU B 1 648 ? -13.195 -13.273 -41.219 1 83.12 648 LEU B O 1
ATOM 10931 N N . GLY B 1 649 ? -13.797 -12.422 -39.312 1 79.75 649 GLY B N 1
ATOM 10932 C CA . GLY B 1 649 ? -13.367 -13.602 -38.562 1 79.75 649 GLY B CA 1
ATOM 10933 C C . GLY B 1 649 ? -14.25 -14.812 -38.812 1 79.75 649 GLY B C 1
ATOM 10934 O O . GLY B 1 649 ? -13.797 -15.953 -38.688 1 79.75 649 GLY B O 1
ATOM 10935 N N . ARG B 1 650 ? -15.43 -14.555 -39.188 1 79.06 650 ARG B N 1
ATOM 10936 C CA . ARG B 1 650 ? -16.391 -15.633 -39.438 1 79.06 650 ARG B CA 1
ATOM 10937 C C . ARG B 1 650 ? -16.422 -15.984 -40.938 1 79.06 650 ARG B C 1
ATOM 10939 O O . ARG B 1 650 ? -17.109 -16.922 -41.344 1 79.06 650 ARG B O 1
ATOM 10946 N N . CYS B 1 651 ? -15.68 -15.297 -41.656 1 77.25 651 CYS B N 1
ATOM 10947 C CA . CYS B 1 651 ? -15.594 -15.617 -43.094 1 77.25 651 CYS B CA 1
ATOM 10948 C C . CYS B 1 651 ? -14.609 -16.75 -43.344 1 77.25 651 CYS B C 1
ATOM 10950 O O . CYS B 1 651 ? -13.523 -16.781 -42.75 1 77.25 651 CYS B O 1
ATOM 10952 N N . ALA B 1 652 ? -15.008 -17.781 -43.906 1 65.94 652 ALA B N 1
ATOM 10953 C CA . ALA B 1 652 ? -14.164 -18.922 -44.281 1 65.94 652 ALA B CA 1
ATOM 10954 C C . ALA B 1 652 ? -13.531 -18.703 -45.656 1 65.94 652 ALA B C 1
ATOM 10956 O O . ALA B 1 652 ? -14.242 -18.469 -46.656 1 65.94 652 ALA B O 1
ATOM 10957 N N . VAL B 1 653 ? -12.227 -18.672 -45.875 1 65.88 653 VAL B N 1
ATOM 10958 C CA . VAL B 1 653 ? -11.477 -18.391 -47.094 1 65.88 653 VAL B CA 1
ATOM 10959 C C . VAL B 1 653 ? -11.758 -19.469 -48.156 1 65.88 653 VAL B C 1
ATOM 10961 O O . VAL B 1 653 ? -11.852 -19.172 -49.344 1 65.88 653 VAL B O 1
ATOM 10964 N N . ASP B 1 654 ? -11.93 -20.75 -47.719 1 65.31 654 ASP B N 1
ATOM 10965 C CA . ASP B 1 654 ? -12.047 -21.875 -48.656 1 65.31 654 ASP B CA 1
ATOM 10966 C C . ASP B 1 654 ? -13.5 -22.109 -49.062 1 65.31 654 ASP B C 1
ATOM 10968 O O . ASP B 1 654 ? -13.773 -22.891 -49.969 1 65.31 654 ASP B O 1
ATOM 10972 N N . LYS B 1 655 ? -14.477 -21.344 -48.469 1 74.62 655 LYS B N 1
ATOM 10973 C CA . LYS B 1 655 ? -15.875 -21.5 -48.844 1 74.62 655 LYS B CA 1
ATOM 10974 C C . LYS B 1 655 ? -16.469 -20.188 -49.344 1 74.62 655 LYS B C 1
ATOM 10976 O O . LYS B 1 655 ? -17.078 -19.438 -48.562 1 74.62 655 LYS B O 1
ATOM 10981 N N . ALA B 1 656 ? -16.297 -19.922 -50.406 1 69.88 656 ALA B N 1
ATOM 10982 C CA . ALA B 1 656 ? -16.672 -18.672 -51.062 1 69.88 656 ALA B CA 1
ATOM 10983 C C . ALA B 1 656 ? -18.172 -18.422 -50.969 1 69.88 656 ALA B C 1
ATOM 10985 O O . ALA B 1 656 ? -18.625 -17.297 -50.75 1 69.88 656 ALA B O 1
ATOM 10986 N N . LYS B 1 657 ? -18.906 -19.484 -51.062 1 73.44 657 LYS B N 1
ATOM 10987 C CA . LYS B 1 657 ? -20.359 -19.344 -51.062 1 73.44 657 LYS B CA 1
ATOM 10988 C C . LYS B 1 657 ? -20.859 -18.953 -49.656 1 73.44 657 LYS B C 1
ATOM 10990 O O . LYS B 1 657 ? -21.734 -18.109 -49.531 1 73.44 657 LYS B O 1
ATOM 10995 N N . GLU B 1 658 ? -20.281 -19.5 -48.75 1 75.62 658 GLU B N 1
ATOM 10996 C CA . GLU B 1 658 ? -20.688 -19.219 -47.375 1 75.62 658 GLU B CA 1
ATOM 10997 C C . GLU B 1 658 ? -20.312 -17.797 -46.969 1 75.62 658 GLU B C 1
ATOM 10999 O O . GLU B 1 658 ? -21.062 -17.109 -46.281 1 75.62 658 GLU B O 1
ATOM 11004 N N . THR B 1 659 ? -19.281 -17.406 -47.406 1 80.38 659 THR B N 1
ATOM 11005 C CA . THR B 1 659 ? -18.828 -16.047 -47.125 1 80.38 659 THR B CA 1
ATOM 11006 C C . THR B 1 659 ? -19.703 -15.023 -47.844 1 80.38 659 THR B C 1
ATOM 11008 O O . THR B 1 659 ? -20.031 -13.984 -47.281 1 80.38 659 THR B O 1
ATOM 11011 N N . ALA B 1 660 ? -20 -15.359 -49 1 77.81 660 ALA B N 1
ATOM 11012 C CA . ALA B 1 660 ? -20.875 -14.477 -49.781 1 77.81 660 ALA B CA 1
ATOM 11013 C C . ALA B 1 660 ? -22.25 -14.367 -49.125 1 77.81 660 ALA B C 1
ATOM 11015 O O . ALA B 1 660 ? -22.812 -13.281 -49.031 1 77.81 660 ALA B O 1
ATOM 11016 N N . ASP B 1 661 ? -22.719 -15.477 -48.594 1 79.94 661 ASP B N 1
ATOM 11017 C CA . ASP B 1 661 ? -24.016 -15.492 -47.938 1 79.94 661 ASP B CA 1
ATOM 11018 C C . ASP B 1 661 ? -23.969 -14.695 -46.625 1 79.94 661 ASP B C 1
ATOM 11020 O O . ASP B 1 661 ? -24.922 -13.969 -46.312 1 79.94 661 ASP B O 1
ATOM 11024 N N . LEU B 1 662 ? -22.922 -14.789 -46.031 1 83.06 662 LEU B N 1
ATOM 11025 C CA . LEU B 1 662 ? -22.734 -14.07 -44.781 1 83.06 662 LEU B CA 1
ATOM 11026 C C . LEU B 1 662 ? -22.703 -12.562 -45 1 83.06 662 LEU B C 1
ATOM 11028 O O . LEU B 1 662 ? -23.344 -11.805 -44.281 1 83.06 662 LEU B O 1
ATOM 11032 N N . LEU B 1 663 ? -22.078 -12.211 -46 1 81.88 663 LEU B N 1
ATOM 11033 C CA . LEU B 1 663 ? -21.922 -10.797 -46.281 1 81.88 663 LEU B CA 1
ATOM 11034 C C . LEU B 1 663 ? -23.203 -10.227 -46.906 1 81.88 663 LEU B C 1
ATOM 11036 O O . LEU B 1 663 ? -23.484 -9.031 -46.75 1 81.88 663 LEU B O 1
ATOM 11040 N N . ASP B 1 664 ? -23.844 -11.117 -47.5 1 81.62 664 ASP B N 1
ATOM 11041 C CA . ASP B 1 664 ? -25.141 -10.68 -48.031 1 81.62 664 ASP B CA 1
ATOM 11042 C C . ASP B 1 664 ? -26.109 -10.383 -46.906 1 81.62 664 ASP B C 1
ATOM 11044 O O . ASP B 1 664 ? -26.875 -9.414 -47 1 81.62 664 ASP B O 1
ATOM 11048 N N . HIS B 1 665 ? -26.016 -11.117 -45.875 1 85.62 665 HIS B N 1
ATOM 11049 C CA . HIS B 1 665 ? -26.938 -10.906 -44.75 1 85.62 665 HIS B CA 1
ATOM 11050 C C . HIS B 1 665 ? -26.453 -9.781 -43.844 1 85.62 665 HIS B C 1
ATOM 11052 O O . HIS B 1 665 ? -27.25 -8.945 -43.438 1 85.62 665 HIS B O 1
ATOM 11058 N N . TRP B 1 666 ? -25.234 -9.727 -43.656 1 85.56 666 TRP B N 1
ATOM 11059 C CA . TRP B 1 666 ? -24.75 -8.812 -42.656 1 85.56 666 TRP B CA 1
ATOM 11060 C C . TRP B 1 666 ? -24.062 -7.602 -43.281 1 85.56 666 TRP B C 1
ATOM 11062 O O . TRP B 1 666 ? -23.547 -6.727 -42.594 1 85.56 666 TRP B O 1
ATOM 11072 N N . GLY B 1 667 ? -24.031 -7.531 -44.469 1 82.69 667 GLY B N 1
ATOM 11073 C CA . GLY B 1 667 ? -23.5 -6.383 -45.188 1 82.69 667 GLY B CA 1
ATOM 11074 C C . GLY B 1 667 ? -24.125 -5.066 -44.75 1 82.69 667 GLY B C 1
ATOM 11075 O O . GLY B 1 667 ? -23.406 -4.082 -44.531 1 82.69 667 GLY B O 1
ATOM 11076 N N . PRO B 1 668 ? -25.328 -5.094 -44.469 1 85.06 668 PRO B N 1
ATOM 11077 C CA . PRO B 1 668 ? -25.969 -3.854 -44.031 1 85.06 668 PRO B CA 1
ATOM 11078 C C . PRO B 1 668 ? -25.453 -3.383 -42.688 1 85.06 668 PRO B C 1
ATOM 11080 O O . PRO B 1 668 ? -25.438 -2.18 -42.406 1 85.06 668 PRO B O 1
ATOM 11083 N N . LEU B 1 669 ? -25.078 -4.254 -41.844 1 87.88 669 LEU B N 1
ATOM 11084 C CA . LEU B 1 669 ? -24.469 -3.873 -40.562 1 87.88 669 LEU B CA 1
ATOM 11085 C C . LEU B 1 669 ? -23.156 -3.139 -40.781 1 87.88 669 LEU B C 1
ATOM 11087 O O . LEU B 1 669 ? -22.906 -2.115 -40.156 1 87.88 669 LEU B O 1
ATOM 11091 N N . LEU B 1 670 ? -22.422 -3.658 -41.625 1 86.38 670 LEU B N 1
ATOM 11092 C CA . LEU B 1 670 ? -21.156 -3.027 -42 1 86.38 670 LEU B CA 1
ATOM 11093 C C . LEU B 1 670 ? -21.391 -1.637 -42.562 1 86.38 670 LEU B C 1
ATOM 11095 O O . LEU B 1 670 ? -20.641 -0.703 -42.281 1 86.38 670 LEU B O 1
ATOM 11099 N N . GLN B 1 671 ? -22.359 -1.539 -43.312 1 85.69 671 GLN B N 1
ATOM 11100 C CA . GLN B 1 671 ? -22.703 -0.26 -43.938 1 85.69 671 GLN B CA 1
ATOM 11101 C C . GLN B 1 671 ? -23.125 0.758 -42.875 1 85.69 671 GLN B C 1
ATOM 11103 O O . GLN B 1 671 ? -22.734 1.925 -42.938 1 85.69 671 GLN B O 1
ATOM 11108 N N . GLU B 1 672 ? -23.781 0.307 -41.906 1 84.25 672 GLU B N 1
ATOM 11109 C CA . GLU B 1 672 ? -24.281 1.197 -40.875 1 84.25 672 GLU B CA 1
ATOM 11110 C C . GLU B 1 672 ? -23.141 1.701 -40 1 84.25 672 GLU B C 1
ATOM 11112 O O . GLU B 1 672 ? -23.109 2.877 -39.625 1 84.25 672 GLU B O 1
ATOM 11117 N N . VAL B 1 673 ? -22.281 0.819 -39.719 1 84.06 673 VAL B N 1
ATOM 11118 C CA . VAL B 1 673 ? -21.188 1.19 -38.844 1 84.06 673 VAL B CA 1
ATOM 11119 C C . VAL B 1 673 ? -20.156 2.025 -39.594 1 84.06 673 VAL B C 1
ATOM 11121 O O . VAL B 1 673 ? -19.438 2.836 -39 1 84.06 673 VAL B O 1
ATOM 11124 N N . ALA B 1 674 ? -20.078 1.847 -40.812 1 81.69 674 ALA B N 1
ATOM 11125 C CA . ALA B 1 674 ? -19.109 2.547 -41.656 1 81.69 674 ALA B CA 1
ATOM 11126 C C . ALA B 1 674 ? -19.656 3.891 -42.125 1 81.69 674 ALA B C 1
ATOM 11128 O O . ALA B 1 674 ? -18.938 4.68 -42.75 1 81.69 674 ALA B O 1
ATOM 11129 N N . GLN B 1 675 ? -20.844 4.156 -41.812 1 79 675 GLN B N 1
ATOM 11130 C CA . GLN B 1 675 ? -21.516 5.332 -42.375 1 79 675 GLN B CA 1
ATOM 11131 C C . GLN B 1 675 ? -20.781 6.613 -41.969 1 79 675 GLN B C 1
ATOM 11133 O O . GLN B 1 675 ? -20.703 7.547 -42.781 1 79 675 GLN B O 1
ATOM 11138 N N . ASP B 1 676 ? -20.188 6.559 -40.812 1 76.62 676 ASP B N 1
ATOM 11139 C CA . ASP B 1 676 ? -19.531 7.785 -40.375 1 76.62 676 ASP B CA 1
ATOM 11140 C C . ASP B 1 676 ? -18.156 7.945 -41 1 76.62 676 ASP B C 1
ATOM 11142 O O . ASP B 1 676 ? -17.703 9.07 -41.25 1 76.62 676 ASP B O 1
ATOM 11146 N N . ASP B 1 677 ? -17.469 6.836 -41.281 1 82.06 677 ASP B N 1
ATOM 11147 C CA . ASP B 1 677 ? -16.125 6.859 -41.875 1 82.06 677 ASP B CA 1
ATOM 11148 C C . ASP B 1 677 ? -15.867 5.605 -42.719 1 82.06 677 ASP B C 1
ATOM 11150 O O . ASP B 1 677 ? -15.352 4.609 -42.188 1 82.06 677 ASP B O 1
ATOM 11154 N N . GLN B 1 678 ? -16.125 5.742 -43.906 1 87.31 678 GLN B N 1
ATOM 11155 C CA . GLN B 1 678 ? -15.992 4.602 -44.812 1 87.31 678 GLN B CA 1
ATOM 11156 C C . GLN B 1 678 ? -14.523 4.309 -45.125 1 87.31 678 GLN B C 1
ATOM 11158 O O . GLN B 1 678 ? -14.156 3.168 -45.406 1 87.31 678 GLN B O 1
ATOM 11163 N N . VAL B 1 679 ? -13.773 5.344 -45.062 1 85.12 679 VAL B N 1
ATOM 11164 C CA . VAL B 1 679 ? -12.352 5.18 -45.344 1 85.12 679 VAL B CA 1
ATOM 11165 C C . VAL B 1 679 ? -11.703 4.344 -44.25 1 85.12 679 VAL B C 1
ATOM 11167 O O . VAL B 1 679 ? -10.922 3.43 -44.531 1 85.12 679 VAL B O 1
ATOM 11170 N N . GLU B 1 680 ? -12.117 4.59 -43.156 1 87 680 GLU B N 1
ATOM 11171 C CA . GLU B 1 680 ? -11.57 3.824 -42.031 1 87 680 GLU B CA 1
ATOM 11172 C C . GLU B 1 680 ? -12.047 2.375 -42.062 1 87 680 GLU B C 1
ATOM 11174 O O . GLU B 1 680 ? -11.281 1.458 -41.75 1 87 680 GLU B O 1
ATOM 11179 N N . ALA B 1 681 ? -13.227 2.182 -42.406 1 89.62 681 ALA B N 1
ATOM 11180 C CA . ALA B 1 681 ? -13.758 0.825 -42.531 1 89.62 681 ALA B CA 1
ATOM 11181 C C . ALA B 1 681 ? -12.969 -0.001 -43.531 1 89.62 681 ALA B C 1
ATOM 11183 O O . ALA B 1 681 ? -12.617 -1.153 -43.25 1 89.62 681 ALA B O 1
ATOM 11184 N N . LEU B 1 682 ? -12.656 0.629 -44.656 1 88.62 682 LEU B N 1
ATOM 11185 C CA . LEU B 1 682 ? -11.883 -0.067 -45.656 1 88.62 682 LEU B CA 1
ATOM 11186 C C . LEU B 1 682 ? -10.461 -0.326 -45.188 1 88.62 682 LEU B C 1
ATOM 11188 O O . LEU B 1 682 ? -9.898 -1.396 -45.438 1 88.62 682 LEU B O 1
ATOM 11192 N N . ALA B 1 683 ? -9.969 0.67 -44.531 1 86.62 683 ALA B N 1
ATOM 11193 C CA . ALA B 1 683 ? -8.625 0.499 -43.969 1 86.62 683 ALA B CA 1
ATOM 11194 C C . ALA B 1 683 ? -8.586 -0.624 -42.938 1 86.62 683 ALA B C 1
ATOM 11196 O O . ALA B 1 683 ? -7.629 -1.394 -42.875 1 86.62 683 ALA B O 1
ATOM 11197 N N . LEU B 1 684 ? -9.609 -0.76 -42.281 1 87.94 684 LEU B N 1
ATOM 11198 C CA . LEU B 1 684 ? -9.703 -1.809 -41.25 1 87.94 684 LEU B CA 1
ATOM 11199 C C . LEU B 1 684 ? -9.836 -3.182 -41.906 1 87.94 684 LEU B C 1
ATOM 11201 O O . LEU B 1 684 ? -9.227 -4.152 -41.469 1 87.94 684 LEU B O 1
ATOM 11205 N N . ILE B 1 685 ? -10.641 -3.244 -42.906 1 89.19 685 ILE B N 1
ATOM 11206 C CA . ILE B 1 685 ? -10.789 -4.488 -43.656 1 89.19 685 ILE B CA 1
ATOM 11207 C C . ILE B 1 685 ? -9.438 -4.902 -44.25 1 89.19 685 ILE B C 1
ATOM 11209 O O . ILE B 1 685 ? -9.039 -6.066 -44.125 1 89.19 685 ILE B O 1
ATOM 11213 N N . GLN B 1 686 ? -8.781 -3.945 -44.812 1 88.06 686 GLN B N 1
ATOM 11214 C CA . GLN B 1 686 ? -7.465 -4.191 -45.375 1 88.06 686 GLN B CA 1
ATOM 11215 C C . GLN B 1 686 ? -6.484 -4.668 -44.312 1 88.06 686 GLN B C 1
ATOM 11217 O O . GLN B 1 686 ? -5.75 -5.637 -44.5 1 88.06 686 GLN B O 1
ATOM 11222 N N . SER B 1 687 ? -6.516 -3.988 -43.25 1 85 687 SER B N 1
ATOM 11223 C CA . SER B 1 687 ? -5.582 -4.305 -42.188 1 85 687 SER B CA 1
ATOM 11224 C C . SER B 1 687 ? -5.879 -5.672 -41.594 1 85 687 SER B C 1
ATOM 11226 O O . SER B 1 687 ? -4.957 -6.422 -41.25 1 85 687 SER B O 1
ATOM 11228 N N . TYR B 1 688 ? -7.098 -5.961 -41.438 1 86.69 688 TYR B N 1
ATOM 11229 C CA . TYR B 1 688 ? -7.453 -7.277 -40.938 1 86.69 688 TYR B CA 1
ATOM 11230 C C . TYR B 1 688 ? -6.941 -8.375 -41.844 1 86.69 688 TYR B C 1
ATOM 11232 O O . TYR B 1 688 ? -6.391 -9.375 -41.375 1 86.69 688 TYR B O 1
ATOM 11240 N N . CYS B 1 689 ? -7.133 -8.211 -43.094 1 85.19 689 CYS B N 1
ATOM 11241 C CA . CYS B 1 689 ? -6.676 -9.195 -44.062 1 85.19 689 CYS B CA 1
ATOM 11242 C C . CYS B 1 689 ? -5.152 -9.25 -44.125 1 85.19 689 CYS B C 1
ATOM 11244 O O . CYS B 1 689 ? -4.578 -10.273 -44.5 1 85.19 689 CYS B O 1
ATOM 11246 N N . ALA B 1 690 ? -4.5 -8.18 -43.719 1 82.19 690 ALA B N 1
ATOM 11247 C CA . ALA B 1 690 ? -3.041 -8.141 -43.719 1 82.19 690 ALA B CA 1
ATOM 11248 C C . ALA B 1 690 ? -2.473 -8.828 -42.469 1 82.19 690 ALA B C 1
ATOM 11250 O O . ALA B 1 690 ? -1.435 -9.484 -42.531 1 82.19 690 ALA B O 1
ATOM 11251 N N . VAL B 1 691 ? -3.199 -8.719 -41.5 1 78.75 691 VAL B N 1
ATOM 11252 C CA . VAL B 1 691 ? -2.727 -9.273 -40.25 1 78.75 691 VAL B CA 1
ATOM 11253 C C . VAL B 1 691 ? -3.016 -10.773 -40.188 1 78.75 691 VAL B C 1
ATOM 11255 O O . VAL B 1 691 ? -2.205 -11.547 -39.656 1 78.75 691 VAL B O 1
ATOM 11258 N N . HIS B 1 692 ? -4.117 -11.188 -40.844 1 76.94 692 HIS B N 1
ATOM 11259 C CA . HIS B 1 692 ? -4.477 -12.602 -40.938 1 76.94 692 HIS B CA 1
ATOM 11260 C C . HIS B 1 692 ? -4.145 -13.156 -42.344 1 76.94 692 HIS B C 1
ATOM 11262 O O . HIS B 1 692 ? -4.891 -12.945 -43.281 1 76.94 692 HIS B O 1
ATOM 11268 N N . VAL B 1 693 ? -3.193 -13.891 -42.375 1 74.38 693 VAL B N 1
ATOM 11269 C CA . VAL B 1 693 ? -2.623 -14.367 -43.656 1 74.38 693 VAL B CA 1
ATOM 11270 C C . VAL B 1 693 ? -3.648 -15.219 -44.375 1 74.38 693 VAL B C 1
ATOM 11272 O O . VAL B 1 693 ? -3.727 -15.18 -45.625 1 74.38 693 VAL B O 1
ATOM 11275 N N . THR B 1 694 ? -4.531 -15.891 -43.75 1 75.44 694 THR B N 1
ATOM 11276 C CA . THR B 1 694 ? -5.523 -16.734 -44.406 1 75.44 694 THR B CA 1
ATOM 11277 C C . THR B 1 694 ? -6.574 -15.883 -45.094 1 75.44 694 THR B C 1
ATOM 11279 O O . THR B 1 694 ? -7.211 -16.344 -46.062 1 75.44 694 THR B O 1
ATOM 11282 N N . HIS B 1 695 ? -6.594 -14.641 -44.688 1 79.56 695 HIS B N 1
ATOM 11283 C CA . HIS B 1 695 ? -7.66 -13.805 -45.25 1 79.56 695 HIS B CA 1
ATOM 11284 C C . HIS B 1 695 ? -7.129 -12.852 -46.312 1 79.56 695 HIS B C 1
ATOM 11286 O O . HIS B 1 695 ? -7.895 -12.078 -46.906 1 79.56 695 HIS B O 1
ATOM 11292 N N . THR B 1 696 ? -5.922 -13.023 -46.531 1 80.44 696 THR B N 1
ATOM 11293 C CA . THR B 1 696 ? -5.309 -12.125 -47.531 1 80.44 696 THR B CA 1
ATOM 11294 C C . THR B 1 696 ? -5.969 -12.281 -48.875 1 80.44 696 THR B C 1
ATOM 11296 O O . THR B 1 696 ? -6.172 -11.297 -49.594 1 80.44 696 THR B O 1
ATOM 11299 N N . ARG B 1 697 ? -6.344 -13.484 -49.156 1 77.88 697 ARG B N 1
ATOM 11300 C CA . ARG B 1 697 ? -6.938 -13.781 -50.438 1 77.88 697 ARG B CA 1
ATOM 11301 C C . ARG B 1 697 ? -8.375 -13.273 -50.531 1 77.88 697 ARG B C 1
ATOM 11303 O O . ARG B 1 697 ? -8.93 -13.133 -51.594 1 77.88 697 ARG B O 1
ATOM 11310 N N . LEU B 1 698 ? -8.875 -12.875 -49.469 1 80.56 698 LEU B N 1
ATOM 11311 C CA . LEU B 1 698 ? -10.273 -12.484 -49.438 1 80.56 698 LEU B CA 1
ATOM 11312 C C . LEU B 1 698 ? -10.43 -10.984 -49.656 1 80.56 698 LEU B C 1
ATOM 11314 O O . LEU B 1 698 ? -11.531 -10.508 -49.969 1 80.56 698 LEU B O 1
ATOM 11318 N N . PHE B 1 699 ? -9.43 -10.305 -49.688 1 86.31 699 PHE B N 1
ATOM 11319 C CA . PHE B 1 699 ? -9.547 -8.852 -49.688 1 86.31 699 PHE B CA 1
ATOM 11320 C C . PHE B 1 699 ? -10.109 -8.367 -51.031 1 86.31 699 PHE B C 1
ATOM 11322 O O . PHE B 1 699 ? -11.031 -7.543 -51.062 1 86.31 699 PHE B O 1
ATOM 11329 N N . LEU B 1 700 ? -9.547 -8.922 -52.094 1 82.19 700 LEU B N 1
ATOM 11330 C CA . LEU B 1 700 ? -9.992 -8.469 -53.406 1 82.19 700 LEU B CA 1
ATOM 11331 C C . LEU B 1 700 ? -11.453 -8.844 -53.656 1 82.19 700 LEU B C 1
ATOM 11333 O O . LEU B 1 700 ? -12.25 -8 -54.062 1 82.19 700 LEU B O 1
ATOM 11337 N N . PRO B 1 701 ? -11.844 -10.047 -53.281 1 80.81 701 PRO B N 1
ATOM 11338 C CA . PRO B 1 701 ? -13.266 -10.375 -53.406 1 80.81 701 PRO B CA 1
ATOM 11339 C C . PRO B 1 701 ? -14.156 -9.531 -52.5 1 80.81 701 PRO B C 1
ATOM 11341 O O . PRO B 1 701 ? -15.273 -9.18 -52.875 1 80.81 701 PRO B O 1
ATOM 11344 N N . LEU B 1 702 ? -13.633 -9.156 -51.438 1 84.75 702 LEU B N 1
ATOM 11345 C CA . LEU B 1 702 ? -14.391 -8.352 -50.5 1 84.75 702 LEU B CA 1
ATOM 11346 C C . LEU B 1 702 ? -14.539 -6.918 -51 1 84.75 702 LEU B C 1
ATOM 11348 O O . LEU B 1 702 ? -15.617 -6.324 -50.875 1 84.75 702 LEU B O 1
ATOM 11352 N N . LEU B 1 703 ? -13.484 -6.406 -51.5 1 85.56 703 LEU B N 1
ATOM 11353 C CA . LEU B 1 703 ? -13.516 -5.055 -52.062 1 85.56 703 LEU B CA 1
ATOM 11354 C C . LEU B 1 703 ? -14.492 -4.961 -53.219 1 85.56 703 LEU B C 1
ATOM 11356 O O . LEU B 1 703 ? -15.234 -3.986 -53.344 1 85.56 703 LEU B O 1
ATOM 11360 N N . LYS B 1 704 ? -14.531 -6.004 -53.969 1 80.94 704 LYS B N 1
ATOM 11361 C CA . LYS B 1 704 ? -15.461 -6.074 -55.094 1 80.94 704 LYS B CA 1
ATOM 11362 C C . LYS B 1 704 ? -16.906 -6.18 -54.594 1 80.94 704 LYS B C 1
ATOM 11364 O O . LYS B 1 704 ? -17.797 -5.539 -55.156 1 80.94 704 LYS B O 1
ATOM 11369 N N . LYS B 1 705 ? -17 -6.891 -53.562 1 81.44 705 LYS B N 1
ATOM 11370 C CA . LYS B 1 705 ? -18.344 -7.07 -53 1 81.44 705 LYS B CA 1
ATOM 11371 C C . LYS B 1 705 ? -18.844 -5.785 -52.375 1 81.44 705 LYS B C 1
ATOM 11373 O O . LYS B 1 705 ? -20.016 -5.414 -52.531 1 81.44 705 LYS B O 1
ATOM 11378 N N . VAL B 1 706 ? -17.969 -5.156 -51.688 1 82.81 706 VAL B N 1
ATOM 11379 C CA . VAL B 1 706 ? -18.328 -3.904 -51.031 1 82.81 706 VAL B CA 1
ATOM 11380 C C . VAL B 1 706 ? -18.656 -2.842 -52.062 1 82.81 706 VAL B C 1
ATOM 11382 O O . VAL B 1 706 ? -19.578 -2.039 -51.875 1 82.81 706 VAL B O 1
ATOM 11385 N N . TYR B 1 707 ? -18 -2.914 -53.156 1 82.25 707 TYR B N 1
ATOM 11386 C CA . TYR B 1 707 ? -18.25 -2.02 -54.281 1 82.25 707 TYR B CA 1
ATOM 11387 C C . TYR B 1 707 ? -19.562 -2.377 -54.969 1 82.25 707 TYR B C 1
ATOM 11389 O O . TYR B 1 707 ? -20.391 -1.506 -55.25 1 82.25 707 TYR B O 1
ATOM 11397 N N . ASN B 1 708 ? -19.781 -3.689 -55.25 1 79.38 708 ASN B N 1
ATOM 11398 C CA . ASN B 1 708 ? -20.938 -4.152 -56 1 79.38 708 ASN B CA 1
ATOM 11399 C C . ASN B 1 708 ? -22.234 -3.979 -55.219 1 79.38 708 ASN B C 1
ATOM 11401 O O . ASN B 1 708 ? -23.266 -3.656 -55.781 1 79.38 708 ASN B O 1
ATOM 11405 N N . ASP B 1 709 ? -22.062 -4.141 -53.906 1 79.75 709 ASP B N 1
ATOM 11406 C CA . ASP B 1 709 ? -23.25 -4.055 -53.062 1 79.75 709 ASP B CA 1
ATOM 11407 C C . ASP B 1 709 ? -23.469 -2.629 -52.562 1 79.75 709 ASP B C 1
ATOM 11409 O O . ASP B 1 709 ? -24.391 -2.369 -51.781 1 79.75 709 ASP B O 1
ATOM 11413 N N . GLU B 1 710 ? -22.453 -1.732 -52.938 1 79.88 710 GLU B N 1
ATOM 11414 C CA . GLU B 1 710 ? -22.531 -0.312 -52.625 1 79.88 710 GLU B CA 1
ATOM 11415 C C . GLU B 1 710 ? -22.531 -0.09 -51.094 1 79.88 710 GLU B C 1
ATOM 11417 O O . GLU B 1 710 ? -23.297 0.732 -50.594 1 79.88 710 GLU B O 1
ATOM 11422 N N . LEU B 1 711 ? -21.781 -0.843 -50.438 1 81.25 711 LEU B N 1
ATOM 11423 C CA . LEU B 1 711 ? -21.641 -0.65 -49 1 81.25 711 LEU B CA 1
ATOM 11424 C C . LEU B 1 711 ? -20.812 0.594 -48.688 1 81.25 711 LEU B C 1
ATOM 11426 O O . LEU B 1 711 ? -21 1.239 -47.656 1 81.25 711 LEU B O 1
ATOM 11430 N N . VAL B 1 712 ? -19.891 0.788 -49.625 1 83.06 712 VAL B N 1
ATOM 11431 C CA . VAL B 1 712 ? -19.047 1.979 -49.562 1 83.06 712 VAL B CA 1
ATOM 11432 C C . VAL B 1 712 ? -19.156 2.748 -50.875 1 83.06 712 VAL B C 1
ATOM 11434 O O . VAL B 1 712 ? -19.297 2.148 -51.938 1 83.06 712 VAL B O 1
ATOM 11437 N N . SER B 1 713 ? -19.125 4 -50.781 1 85 713 SER B N 1
ATOM 11438 C CA . SER B 1 713 ? -19.266 4.828 -51.969 1 85 713 SER B CA 1
ATOM 11439 C C . SER B 1 713 ? -18 4.805 -52.812 1 85 713 SER B C 1
ATOM 11441 O O . SER B 1 713 ? -16.906 4.535 -52.281 1 85 713 SER B O 1
ATOM 11443 N N . ASP B 1 714 ? -18.172 4.992 -54.062 1 84.69 714 ASP B N 1
ATOM 11444 C CA . ASP B 1 714 ? -17.047 5.062 -55 1 84.69 714 ASP B CA 1
ATOM 11445 C C . ASP B 1 714 ? -16.031 6.129 -54.562 1 84.69 714 ASP B C 1
ATOM 11447 O O . ASP B 1 714 ? -14.828 5.914 -54.625 1 84.69 714 ASP B O 1
ATOM 11451 N N . GLU B 1 715 ? -16.578 7.125 -54.062 1 83.69 715 GLU B N 1
ATOM 11452 C CA . GLU B 1 715 ? -15.711 8.219 -53.625 1 83.69 715 GLU B CA 1
ATOM 11453 C C . GLU B 1 715 ? -14.891 7.82 -52.406 1 83.69 715 GLU B C 1
ATOM 11455 O O . GLU B 1 715 ? -13.719 8.203 -52.281 1 83.69 715 GLU B O 1
ATOM 11460 N N . SER B 1 716 ? -15.445 6.973 -51.656 1 85.88 716 SER B N 1
ATOM 11461 C CA . SER B 1 716 ? -14.742 6.578 -50.438 1 85.88 716 SER B CA 1
ATOM 11462 C C . SER B 1 716 ? -13.633 5.578 -50.719 1 85.88 716 SER B C 1
ATOM 11464 O O . SER B 1 716 ? -12.594 5.574 -50.062 1 85.88 716 SER B O 1
ATOM 11466 N N . ILE B 1 717 ? -13.859 4.73 -51.656 1 87.31 717 ILE B N 1
ATOM 11467 C CA . ILE B 1 717 ? -12.82 3.791 -52.062 1 87.31 717 ILE B CA 1
ATOM 11468 C C . ILE B 1 717 ? -11.633 4.555 -52.656 1 87.31 717 ILE B C 1
ATOM 11470 O O . ILE B 1 717 ? -10.477 4.25 -52.375 1 87.31 717 ILE B O 1
ATOM 11474 N N . LEU B 1 718 ? -11.977 5.605 -53.469 1 85.31 718 LEU B N 1
ATOM 11475 C CA . LEU B 1 718 ? -10.914 6.438 -54.031 1 85.31 718 LEU B CA 1
ATOM 11476 C C . LEU B 1 718 ? -10.219 7.242 -52.938 1 85.31 718 LEU B C 1
ATOM 11478 O O . LEU B 1 718 ? -9 7.402 -52.969 1 85.31 718 LEU B O 1
ATOM 11482 N N . ALA B 1 719 ? -10.969 7.684 -52 1 82.88 719 ALA B N 1
ATOM 11483 C CA . ALA B 1 719 ? -10.398 8.414 -50.875 1 82.88 719 ALA B CA 1
ATOM 11484 C C . ALA B 1 719 ? -9.5 7.516 -50.031 1 82.88 719 ALA B C 1
ATOM 11486 O O . ALA B 1 719 ? -8.453 7.953 -49.562 1 82.88 719 ALA B O 1
ATOM 11487 N N . TRP B 1 720 ? -9.922 6.27 -49.875 1 86.94 720 TRP B N 1
ATOM 11488 C CA . TRP B 1 720 ? -9.109 5.297 -49.156 1 86.94 720 TRP B CA 1
ATOM 11489 C C . TRP B 1 720 ? -7.773 5.078 -49.844 1 86.94 720 TRP B C 1
ATOM 11491 O O . TRP B 1 720 ? -6.727 5.035 -49.188 1 86.94 720 TRP B O 1
ATOM 11501 N N . TRP B 1 721 ? -7.785 4.938 -51.125 1 85.94 721 TRP B N 1
ATOM 11502 C CA . TRP B 1 721 ? -6.582 4.703 -51.906 1 85.94 721 TRP B CA 1
ATOM 11503 C C . TRP B 1 721 ? -5.59 5.848 -51.75 1 85.94 721 TRP B C 1
ATOM 11505 O O . TRP B 1 721 ? -4.379 5.629 -51.688 1 85.94 721 TRP B O 1
ATOM 11515 N N . LYS B 1 722 ? -6.113 7.035 -51.531 1 80.62 722 LYS B N 1
ATOM 11516 C CA . LYS B 1 722 ? -5.262 8.211 -51.406 1 80.62 722 LYS B CA 1
ATOM 11517 C C . LYS B 1 722 ? -4.883 8.469 -49.938 1 80.62 722 LYS B C 1
ATOM 11519 O O . LYS B 1 722 ? -3.885 9.133 -49.656 1 80.62 722 LYS B O 1
ATOM 11524 N N . HIS B 1 723 ? -5.57 7.895 -49.094 1 78.94 723 HIS B N 1
ATOM 11525 C CA . HIS B 1 723 ? -5.367 8.125 -47.656 1 78.94 723 HIS B CA 1
ATOM 11526 C C . HIS B 1 723 ? -4.152 7.367 -47.156 1 78.94 723 HIS B C 1
ATOM 11528 O O . HIS B 1 723 ? -3.893 6.238 -47.562 1 78.94 723 HIS B O 1
ATOM 11534 N N . PRO B 1 724 ? -3.439 7.852 -46.281 1 78.19 724 PRO B N 1
ATOM 11535 C CA . PRO B 1 724 ? -2.256 7.176 -45.75 1 78.19 724 PRO B CA 1
ATOM 11536 C C . PRO B 1 724 ? -2.596 5.883 -45 1 78.19 724 PRO B C 1
ATOM 11538 O O . PRO B 1 724 ? -1.74 5.008 -44.844 1 78.19 724 PRO B O 1
ATOM 11541 N N . SER B 1 725 ? -3.707 5.699 -44.656 1 79.06 725 SER B N 1
ATOM 11542 C CA . SER B 1 725 ? -4.102 4.496 -43.938 1 79.06 725 SER B CA 1
ATOM 11543 C C . SER B 1 725 ? -4.094 3.273 -44.844 1 79.06 725 SER B C 1
ATOM 11545 O O . SER B 1 725 ? -4.031 2.139 -44.375 1 79.06 725 SER B O 1
ATOM 11547 N N . SER B 1 726 ? -4.152 3.475 -46.094 1 81.81 726 SER B N 1
ATOM 11548 C CA . SER B 1 726 ? -4.105 2.373 -47.062 1 81.81 726 SER B CA 1
ATOM 11549 C C . SER B 1 726 ? -2.701 1.782 -47.156 1 81.81 726 SER B C 1
ATOM 11551 O O . SER B 1 726 ? -2.518 0.688 -47.688 1 81.81 726 SER B O 1
ATOM 11553 N N . ARG B 1 727 ? -1.765 2.461 -46.625 1 78.44 727 ARG B N 1
ATOM 11554 C CA . ARG B 1 727 ? -0.378 2.018 -46.75 1 78.44 727 ARG B CA 1
ATOM 11555 C C . ARG B 1 727 ? 0.145 1.527 -45.406 1 78.44 727 ARG B C 1
ATOM 11557 O O . ARG B 1 727 ? 1.276 1.047 -45.312 1 78.44 727 ARG B O 1
ATOM 11564 N N . ARG B 1 728 ? -0.674 1.719 -44.438 1 76.12 728 ARG B N 1
ATOM 11565 C CA . ARG B 1 728 ? -0.237 1.328 -43.125 1 76.12 728 ARG B CA 1
ATOM 11566 C C . ARG B 1 728 ? -1.25 0.397 -42.469 1 76.12 728 ARG B C 1
ATOM 11568 O O . ARG B 1 728 ? -2.408 0.334 -42.875 1 76.12 728 ARG B O 1
ATOM 11575 N N . VAL B 1 729 ? -0.839 -0.299 -41.5 1 73.31 729 VAL B N 1
ATOM 11576 C CA . VAL B 1 729 ? -1.723 -1.15 -40.719 1 73.31 729 VAL B CA 1
ATOM 11577 C C . VAL B 1 729 ? -2.377 -0.327 -39.625 1 73.31 729 VAL B C 1
ATOM 11579 O O . VAL B 1 729 ? -1.688 0.33 -38.844 1 73.31 729 VAL B O 1
ATOM 11582 N N . VAL B 1 730 ? -3.637 -0.138 -39.656 1 72.69 730 VAL B N 1
ATOM 11583 C CA . VAL B 1 730 ? -4.402 0.728 -38.781 1 72.69 730 VAL B CA 1
ATOM 11584 C C . VAL B 1 730 ? -4.543 0.065 -37.406 1 72.69 730 VAL B C 1
ATOM 11586 O O . VAL B 1 730 ? -4.73 0.746 -36.406 1 72.69 730 VAL B O 1
ATOM 11589 N N . TYR B 1 731 ? -4.465 -1.161 -37.312 1 61.03 731 TYR B N 1
ATOM 11590 C CA . TYR B 1 731 ? -4.516 -1.849 -36.031 1 61.03 731 TYR B CA 1
ATOM 11591 C C . TYR B 1 731 ? -3.232 -1.632 -35.25 1 61.03 731 TYR B C 1
ATOM 11593 O O . TYR B 1 731 ? -2.17 -2.127 -35.625 1 61.03 731 TYR B O 1
ATOM 11601 N N . GLU B 1 732 ? -3.123 -0.753 -34.406 1 55.22 732 GLU B N 1
ATOM 11602 C CA . GLU B 1 732 ? -1.928 -0.257 -33.719 1 55.22 732 GLU B CA 1
ATOM 11603 C C . GLU B 1 732 ? -1.114 -1.402 -33.125 1 55.22 732 GLU B C 1
ATOM 11605 O O . GLU B 1 732 ? 0.118 -1.379 -33.156 1 55.22 732 GLU B O 1
ATOM 11610 N N . ASP B 1 733 ? -1.647 -2.389 -32.625 1 51.5 733 ASP B N 1
ATOM 11611 C CA . ASP B 1 733 ? -0.995 -3.451 -31.875 1 51.5 733 ASP B CA 1
ATOM 11612 C C . ASP B 1 733 ? -0.442 -4.531 -32.812 1 51.5 733 ASP B C 1
ATOM 11614 O O . ASP B 1 733 ? 0.232 -5.457 -32.344 1 51.5 733 ASP B O 1
ATOM 11618 N N . HIS B 1 734 ? -0.622 -4.414 -34.156 1 55.03 734 HIS B N 1
ATOM 11619 C CA . HIS B 1 734 ? -0.219 -5.449 -35.094 1 55.03 734 HIS B CA 1
ATOM 11620 C C . HIS B 1 734 ? 0.595 -4.859 -36.25 1 55.03 734 HIS B C 1
ATOM 11622 O O . HIS B 1 734 ? 0.566 -5.375 -37.375 1 55.03 734 HIS B O 1
ATOM 11628 N N . ASP B 1 735 ? 1.337 -3.938 -36 1 55.22 735 ASP B N 1
ATOM 11629 C CA . ASP B 1 735 ? 2.074 -3.35 -37.125 1 55.22 735 ASP B CA 1
ATOM 11630 C C . ASP B 1 735 ? 3.43 -4.027 -37.312 1 55.22 735 ASP B C 1
ATOM 11632 O O . ASP B 1 735 ? 4.449 -3.533 -36.812 1 55.22 735 ASP B O 1
ATOM 11636 N N . THR B 1 736 ? 3.537 -5.211 -37.656 1 61.44 736 THR B N 1
ATOM 11637 C CA . THR B 1 736 ? 4.734 -5.973 -38 1 61.44 736 THR B CA 1
ATOM 11638 C C . THR B 1 736 ? 5.203 -5.648 -39.406 1 61.44 736 THR B C 1
ATOM 11640 O O . THR B 1 736 ? 4.418 -5.176 -40.25 1 61.44 736 THR B O 1
ATOM 11643 N N . GLU B 1 737 ? 6.41 -5.816 -39.562 1 64.81 737 GLU B N 1
ATOM 11644 C CA . GLU B 1 737 ? 6.988 -5.578 -40.875 1 64.81 737 GLU B CA 1
ATOM 11645 C C . GLU B 1 737 ? 6.312 -6.434 -41.938 1 64.81 737 GLU B C 1
ATOM 11647 O O . GLU B 1 737 ? 6.09 -5.973 -43.062 1 64.81 737 GLU B O 1
ATOM 11652 N N . ASP B 1 738 ? 5.922 -7.586 -41.594 1 72.19 738 ASP B N 1
ATOM 11653 C CA . ASP B 1 738 ? 5.258 -8.453 -42.562 1 72.19 738 ASP B CA 1
ATOM 11654 C C . ASP B 1 738 ? 3.859 -7.941 -42.906 1 72.19 738 ASP B C 1
ATOM 11656 O O . ASP B 1 738 ? 3.451 -7.957 -44.062 1 72.19 738 ASP B O 1
ATOM 11660 N N . ALA B 1 739 ? 3.254 -7.43 -41.938 1 72.5 739 ALA B N 1
ATOM 11661 C CA . ALA B 1 739 ? 1.905 -6.918 -42.156 1 72.5 739 ALA B CA 1
ATOM 11662 C C . ALA B 1 739 ? 1.938 -5.645 -43 1 72.5 739 ALA B C 1
ATOM 11664 O O . ALA B 1 739 ? 1.052 -5.41 -43.844 1 72.5 739 ALA B O 1
ATOM 11665 N N . HIS B 1 740 ? 2.967 -5.051 -42.781 1 78.12 740 HIS B N 1
ATOM 11666 C CA . HIS B 1 740 ? 3.127 -3.828 -43.562 1 78.12 740 HIS B CA 1
ATOM 11667 C C . HIS B 1 740 ? 3.369 -4.145 -45.031 1 78.12 740 HIS B C 1
ATOM 11669 O O . HIS B 1 740 ? 2.812 -3.484 -45.938 1 78.12 740 HIS B O 1
ATOM 11675 N N . GLN B 1 741 ? 4.156 -5.117 -45.156 1 78 741 GLN B N 1
ATOM 11676 C CA . GLN B 1 741 ? 4.414 -5.531 -46.531 1 78 741 GLN B CA 1
ATOM 11677 C C . GLN B 1 741 ? 3.15 -6.082 -47.188 1 78 741 GLN B C 1
ATOM 11679 O O . GLN B 1 741 ? 2.893 -5.824 -48.344 1 78 741 GLN B O 1
ATOM 11684 N N . ILE B 1 742 ? 2.354 -6.723 -46.469 1 80.44 742 ILE B N 1
ATOM 11685 C CA . ILE B 1 742 ? 1.145 -7.328 -47 1 80.44 742 ILE B CA 1
ATOM 11686 C C . ILE B 1 742 ? 0.107 -6.246 -47.281 1 80.44 742 ILE B C 1
ATOM 11688 O O . ILE B 1 742 ? -0.621 -6.32 -48.281 1 80.44 742 ILE B O 1
ATOM 11692 N N . VAL B 1 743 ? 0.156 -5.293 -46.5 1 81.62 743 VAL B N 1
ATOM 11693 C CA . VAL B 1 743 ? -0.79 -4.203 -46.719 1 81.62 743 VAL B CA 1
ATOM 11694 C C . VAL B 1 743 ? -0.485 -3.504 -48.031 1 81.62 743 VAL B C 1
ATOM 11696 O O . VAL B 1 743 ? -1.399 -3.154 -48.781 1 81.62 743 VAL B O 1
ATOM 11699 N N . LEU B 1 744 ? 0.754 -3.451 -48.219 1 81.38 744 LEU B N 1
ATOM 11700 C CA . LEU B 1 744 ? 1.162 -2.814 -49.469 1 81.38 744 LEU B CA 1
ATOM 11701 C C . LEU B 1 744 ? 0.848 -3.709 -50.656 1 81.38 744 LEU B C 1
ATOM 11703 O O . LEU B 1 744 ? 0.456 -3.219 -51.719 1 81.38 744 LEU B O 1
ATOM 11707 N N . GLU B 1 745 ? 0.975 -4.973 -50.469 1 81.31 745 GLU B N 1
ATOM 11708 C CA . GLU B 1 745 ? 0.628 -5.922 -51.531 1 81.31 745 GLU B CA 1
ATOM 11709 C C . GLU B 1 745 ? -0.873 -5.914 -51.781 1 81.31 745 GLU B C 1
ATOM 11711 O O . GLU B 1 745 ? -1.296 -6.012 -52.938 1 81.31 745 GLU B O 1
ATOM 11716 N N . LEU B 1 746 ? -1.594 -5.773 -50.844 1 85.25 746 LEU B N 1
ATOM 11717 C CA . LEU B 1 746 ? -3.045 -5.738 -51 1 85.25 746 LEU B CA 1
ATOM 11718 C C . LEU B 1 746 ? -3.486 -4.465 -51.719 1 85.25 746 LEU B C 1
ATOM 11720 O O . LEU B 1 746 ? -4.418 -4.488 -52.531 1 85.25 746 LEU B O 1
ATOM 11724 N N . ARG B 1 747 ? -2.781 -3.51 -51.375 1 85.94 747 ARG B N 1
ATOM 11725 C CA . ARG B 1 747 ? -3.07 -2.248 -52.062 1 85.94 747 ARG B CA 1
ATOM 11726 C C . ARG B 1 747 ? -2.766 -2.344 -53.562 1 85.94 747 ARG B C 1
ATOM 11728 O O . ARG B 1 747 ? -3.535 -1.851 -54.375 1 85.94 747 ARG B O 1
ATOM 11735 N N . LYS B 1 748 ? -1.695 -3.004 -53.812 1 81.44 748 LYS B N 1
ATOM 11736 C CA . LYS B 1 748 ? -1.327 -3.209 -55.219 1 81.44 748 LYS B CA 1
ATOM 11737 C C . LYS B 1 748 ? -2.355 -4.078 -55.938 1 81.44 748 LYS B C 1
ATOM 11739 O O . LYS B 1 748 ? -2.691 -3.822 -57.094 1 81.44 748 LYS B O 1
ATOM 11744 N N . ARG B 1 749 ? -2.914 -5 -55.281 1 81.25 749 ARG B N 1
ATOM 11745 C CA . ARG B 1 749 ? -3.9 -5.902 -55.875 1 81.25 749 ARG B CA 1
ATOM 11746 C C . ARG B 1 749 ? -5.234 -5.195 -56.094 1 81.25 749 ARG B C 1
ATOM 11748 O O . ARG B 1 749 ? -6.023 -5.59 -56.938 1 81.25 749 ARG B O 1
ATOM 11755 N N . ALA B 1 750 ? -5.371 -4.191 -55.375 1 82.75 750 ALA B N 1
ATOM 11756 C CA . ALA B 1 750 ? -6.629 -3.455 -55.438 1 82.75 750 ALA B CA 1
ATOM 11757 C C . ALA B 1 750 ? -6.594 -2.418 -56.562 1 82.75 750 ALA B C 1
ATOM 11759 O O . ALA B 1 750 ? -7.625 -1.833 -56.906 1 82.75 750 ALA B O 1
ATOM 11760 N N . GLU B 1 751 ? -5.504 -2.221 -57.125 1 81.31 751 GLU B N 1
ATOM 11761 C CA . GLU B 1 751 ? -5.301 -1.188 -58.125 1 81.31 751 GLU B CA 1
ATOM 11762 C C . GLU B 1 751 ? -6.238 -1.383 -59.312 1 81.31 751 GLU B C 1
ATOM 11764 O O . GLU B 1 751 ? -6.82 -0.42 -59.812 1 81.31 751 GLU B O 1
ATOM 11769 N N . PRO B 1 752 ? -6.477 -2.643 -59.719 1 79.44 752 PRO B N 1
ATOM 11770 C CA . PRO B 1 752 ? -7.379 -2.824 -60.875 1 79.44 752 PRO B CA 1
ATOM 11771 C C . PRO B 1 752 ? -8.812 -2.395 -60.562 1 79.44 752 PRO B C 1
ATOM 11773 O O . PRO B 1 752 ? -9.508 -1.871 -61.438 1 79.44 752 PRO B O 1
ATOM 11776 N N . VAL B 1 753 ? -9.203 -2.523 -59.344 1 80.31 753 VAL B N 1
ATOM 11777 C CA . VAL B 1 753 ? -10.547 -2.141 -58.938 1 80.31 753 VAL B CA 1
ATOM 11778 C C . VAL B 1 753 ? -10.656 -0.618 -58.875 1 80.31 753 VAL B C 1
ATOM 11780 O O . VAL B 1 753 ? -11.664 -0.045 -59.312 1 80.31 753 VAL B O 1
ATOM 11783 N N . VAL B 1 754 ? -9.625 0.032 -58.5 1 80.88 754 VAL B N 1
ATOM 11784 C CA . VAL B 1 754 ? -9.586 1.486 -58.375 1 80.88 754 VAL B CA 1
ATOM 11785 C C . VAL B 1 754 ? -9.547 2.111 -59.781 1 80.88 754 VAL B C 1
ATOM 11787 O O . VAL B 1 754 ? -10.219 3.111 -60.031 1 80.88 754 VAL B O 1
ATOM 11790 N N . ARG B 1 755 ? -8.852 1.432 -60.625 1 77.88 755 ARG B N 1
ATOM 11791 C CA . ARG B 1 755 ? -8.797 1.89 -62.031 1 77.88 755 ARG B CA 1
ATOM 11792 C C . ARG B 1 755 ? -10.148 1.742 -62.719 1 77.88 755 ARG B C 1
ATOM 11794 O O . ARG B 1 755 ? -10.562 2.609 -63.469 1 77.88 755 ARG B O 1
ATOM 11801 N N . HIS B 1 756 ? -10.805 0.682 -62.344 1 78.44 756 HIS B N 1
ATOM 11802 C CA . HIS B 1 756 ? -12.125 0.454 -62.906 1 78.44 756 HIS B CA 1
ATOM 11803 C C . HIS B 1 756 ? -13.117 1.518 -62.438 1 78.44 756 HIS B C 1
ATOM 11805 O O . HIS B 1 756 ? -13.938 1.992 -63.219 1 78.44 756 HIS B O 1
ATOM 11811 N N . ILE B 1 757 ? -12.93 1.939 -61.219 1 79 757 ILE B N 1
ATOM 11812 C CA . ILE B 1 757 ? -13.828 2.938 -60.656 1 79 757 ILE B CA 1
ATOM 11813 C C . ILE B 1 757 ? -13.531 4.309 -61.25 1 79 757 ILE B C 1
ATOM 11815 O O . ILE B 1 757 ? -14.453 5.082 -61.531 1 79 757 ILE B O 1
ATOM 11819 N N . LEU B 1 758 ? -12.281 4.52 -61.5 1 75.31 758 LEU B N 1
ATOM 11820 C CA . LEU B 1 758 ? -11.867 5.777 -62.125 1 75.31 758 LEU B CA 1
ATOM 11821 C C . LEU B 1 758 ? -12.305 5.844 -63.594 1 75.31 758 LEU B C 1
ATOM 11823 O O . LEU B 1 758 ? -12.703 6.902 -64.062 1 75.31 758 LEU B O 1
ATOM 11827 N N . GLU B 1 759 ? -12.266 4.637 -64.188 1 71.19 759 GLU B N 1
ATOM 11828 C CA . GLU B 1 759 ? -12.664 4.578 -65.625 1 71.19 759 GLU B CA 1
ATOM 11829 C C . GLU B 1 759 ? -14.18 4.617 -65.75 1 71.19 759 GLU B C 1
ATOM 11831 O O . GLU B 1 759 ? -14.711 5.199 -66.688 1 71.19 759 GLU B O 1
ATOM 11836 N N . ASP B 1 760 ? -14.828 3.93 -64.812 1 65.75 760 ASP B N 1
ATOM 11837 C CA . ASP B 1 760 ? -16.281 3.939 -64.812 1 65.75 760 ASP B CA 1
ATOM 11838 C C . ASP B 1 760 ? -16.844 5.324 -64.5 1 65.75 760 ASP B C 1
ATOM 11840 O O . ASP B 1 760 ? -17.891 5.723 -65 1 65.75 760 ASP B O 1
ATOM 11844 N N . ASP B 1 761 ? -16.234 5.973 -63.594 1 58.31 761 ASP B N 1
ATOM 11845 C CA . ASP B 1 761 ? -16.625 7.344 -63.281 1 58.31 761 ASP B CA 1
ATOM 11846 C C . ASP B 1 761 ? -16.391 8.273 -64.5 1 58.31 761 ASP B C 1
ATOM 11848 O O . ASP B 1 761 ? -17.156 9.211 -64.688 1 58.31 761 ASP B O 1
ATOM 11852 N N . ASP B 1 762 ? -15.406 7.941 -65.125 1 54.88 762 ASP B N 1
ATOM 11853 C CA . ASP B 1 762 ? -15.188 8.695 -66.375 1 54.88 762 ASP B CA 1
ATOM 11854 C C . ASP B 1 762 ? -16.219 8.32 -67.438 1 54.88 762 ASP B C 1
ATOM 11856 O O . ASP B 1 762 ? -16.625 9.172 -68.25 1 54.88 762 ASP B O 1
ATOM 11860 N N . ASP B 1 763 ? -16.578 7.094 -67.375 1 51.12 763 ASP B N 1
ATOM 11861 C CA . ASP B 1 763 ? -17.578 6.754 -68.438 1 51.12 763 ASP B CA 1
ATOM 11862 C C . ASP B 1 763 ? -18.953 7.285 -68 1 51.12 763 ASP B C 1
ATOM 11864 O O . ASP B 1 763 ? -19.766 7.629 -68.875 1 51.12 763 ASP B O 1
ATOM 11868 N N . ASP B 1 764 ? -19.219 7.207 -66.75 1 47.19 764 ASP B N 1
ATOM 11869 C CA . ASP B 1 764 ? -20.516 7.793 -66.375 1 47.19 764 ASP B CA 1
ATOM 11870 C C . ASP B 1 764 ? -20.5 9.305 -66.562 1 47.19 764 ASP B C 1
ATOM 11872 O O . ASP B 1 764 ? -21.562 9.914 -66.812 1 47.19 764 ASP B O 1
ATOM 11876 N N . ASP B 1 765 ? -19.469 9.859 -66.438 1 43.31 765 ASP B N 1
ATOM 11877 C CA . ASP B 1 765 ? -19.422 11.273 -66.812 1 43.31 765 ASP B CA 1
ATOM 11878 C C . ASP B 1 765 ? -19.516 11.453 -68.312 1 43.31 765 ASP B C 1
ATOM 11880 O O . ASP B 1 765 ? -19.906 12.516 -68.812 1 43.31 765 ASP B O 1
ATOM 11884 N N . ASP B 1 766 ? -19.109 10.516 -69 1 40.09 766 ASP B N 1
ATOM 11885 C CA . ASP B 1 766 ? -19.297 10.656 -70.438 1 40.09 766 ASP B CA 1
ATOM 11886 C C . ASP B 1 766 ? -20.688 10.195 -70.875 1 40.09 766 ASP B C 1
ATOM 11888 O O . ASP B 1 766 ? -21.109 10.445 -72 1 40.09 766 ASP B O 1
ATOM 11892 N N . GLU B 1 767 ? -21.312 9.32 -70.125 1 34.41 767 GLU B N 1
ATOM 11893 C CA . GLU B 1 767 ? -22.688 9.109 -70.625 1 34.41 767 GLU B CA 1
ATOM 11894 C C . GLU B 1 767 ? -23.625 10.172 -70 1 34.41 767 GLU B C 1
ATOM 11896 O O . GLU B 1 767 ? -23.547 10.508 -68.812 1 34.41 767 GLU B O 1
#

Sequence (1534 aa):
MAPDDVRQEDPLQAVVLCDVFTQRFAPLTLDQPRCLMPVCNVPLIEWTLESLATAGVHEVFLLATWHIGQIRAYMEKHHPLLFRPQGSRSQGMTSTALTRITLIPVPEARSVGDTMRELDAHQVIKSDFVLVHSDALGNMDIASVVRAHKQRRTVDRDAIMTICAMPVPSQSRARRPGDLSVFTIVPTTSQLVHYMSVPAIPRVPLLKLPFEVFEDTRHLDVRNDLVDCGVDVCSIDVPPLFTENFDYQQLRREFVQGILSSDLLESKIFVHITPPAGSSSTSSGEPFSAVSGGVLGTPPYGAGYMLRISDPSRYDAVSRDVLAGWTYPYTPRLGMPDGTKYASLPGSRFYGDRVATASTAAIGHRTLLGAHTRVDEHTIVSESVLGHRVSVGPSSAVRNSYLWDDVAIGRNCVIDGCILGRGVLILDHVHLTHGTMVGDGCVIGPDASLPAFSRVSMHGYRACEDDSDTEAADADADTTLGKASRGCLWPPITTRSASADEDEDEDERDELERPCNAKLFMIRPDTSDVVLSDAMSDLSSIDADTEPDLNSESEDEDDSDTSSPNSWSAYGSMSLTLPDGTNSLTYGEKRETQERLNEFRQEARASLERAFEEKHAPDNAAIELKTLRMASNVPPGEVRRMVVSFLLGRCAVDKAKETADLLDHWGPLLQEVAQDDQVEALALIQSYCAVHVTHTRLFLPLLKKVYNDELVSDESILAWWKHPSSRRVVYEDHDTEDAHQIVLELRKRAEPVVRHILEDDDDDDDEMAPDDVRQEDPLQAVVLCDVFTQRFAPLTLDQPRCLMPVCNVPLIEWTLESLATAGVHEVFLLATWHIGQIRAYMEKHHPLLFRPQGSRSQGMTSTALTRITLIPVPEARSVGDTMRELDAHQVIKSDFVLVHSDALGNMDIASVVRAHKQRRTVDRDAIMTICAMPVPSQSRARRPGDLSVFTIVPTTSQLVHYMSVPAIPRVPLLKLPFEVFEDTRHLDVRNDLVDCGVDVCSIDVPPLFTENFDYQQLRREFVQGILSSDLLESKIFVHITPPAGSSSTSSGEPFSAVSGGVLGTPPYGAGYMLRISDPSRYDAVSRDVLAGWTYPYTPRLGMPDGTKYASLPGSRFYGDRVATASTAAIGHRTLLGAHTRVDEHTIVSESVLGHRVSVGPSSAVRNSYLWDDVAIGRNCVIDGCILGRGVLILDHVHLTHGTMVGDGCVIGPDASLPAFSRVSMHGYRACEDDSDTEAADADADTTLGKASRGCLWPPITTRSASADEDEDEDERDELERPCNAKLFMIRPDTSDVVLSDAMSDLSSIDADTEPDLNSESEDEDDSDTSSPNSWSAYGSMSLTLPDGTNSLTYGEKRETQERLNEFRQEARASLERAFEEKHAPDNAAIELKTLRMASNVPPGEVRRMVVSFLLGRCAVDKAKETADLLDHWGPLLQEVAQDDQVEALALIQSYCAVHVTHTRLFLPLLKKVYNDELVSDESILAWWKHPSSRRVVYEDHDTEDAHQIVLELRKRAEPVVRHILEDDDDDDDE

pLDDT: mean 76.33, std 23.72, range [17.2, 98.62]

Solvent-accessible surface area (backbone atoms only — not comparable to full-atom values): 81062 Å² total; per-residue (Å²): 128,76,78,76,73,68,74,74,77,77,77,37,35,30,41,30,40,41,61,84,78,69,66,65,54,58,46,46,48,76,78,38,41,64,26,60,39,62,55,85,74,37,38,27,42,45,40,32,50,49,40,39,30,73,36,50,25,27,35,36,39,38,39,30,45,62,56,52,66,62,53,50,51,47,39,52,70,78,34,48,80,34,46,53,67,94,74,69,78,72,73,70,84,61,95,54,54,52,60,38,44,44,80,45,81,38,68,85,44,78,35,59,24,45,46,36,31,51,49,42,72,65,65,76,76,86,49,56,30,36,41,31,38,21,48,18,41,44,48,43,36,53,38,50,46,47,52,52,50,53,54,46,30,73,78,36,73,38,52,38,35,36,38,38,29,32,70,47,59,90,84,35,69,83,56,44,65,46,73,34,38,38,43,30,24,31,74,91,80,30,35,47,63,45,66,44,80,40,43,49,64,66,71,65,62,60,44,76,40,60,40,69,64,45,75,86,35,43,53,37,33,41,32,54,32,49,41,70,18,47,41,31,40,33,33,66,64,52,34,53,51,33,57,75,38,75,82,28,41,41,66,62,82,34,39,48,37,47,47,54,70,35,87,82,49,74,58,39,42,30,50,44,66,24,54,74,76,64,72,88,57,65,79,63,93,62,51,62,58,72,80,65,77,68,85,86,53,83,74,67,74,32,35,58,37,50,41,43,48,77,29,46,28,36,42,53,37,51,43,52,35,34,59,46,23,60,29,56,76,42,18,55,63,80,20,32,77,86,61,55,60,26,52,70,46,90,57,46,23,32,39,26,58,72,53,45,69,35,90,60,33,43,75,39,48,47,17,37,40,24,36,52,17,37,36,29,46,55,18,38,39,26,44,20,37,39,16,38,44,22,38,39,25,41,49,16,38,39,31,50,24,38,36,32,40,44,22,35,39,27,38,47,23,40,39,35,29,29,41,37,27,39,42,20,37,37,36,39,40,24,38,42,31,40,29,22,35,36,9,52,59,24,28,40,10,46,66,20,67,49,59,65,47,35,36,31,18,61,54,72,80,63,90,70,86,68,77,67,83,66,77,74,64,75,64,65,70,37,72,77,38,20,65,88,26,42,36,32,75,40,76,47,54,68,51,63,49,57,67,56,34,60,81,88,61,61,88,73,44,56,70,53,67,36,38,83,30,42,52,56,38,28,34,81,47,66,64,75,71,51,56,69,67,29,62,91,64,48,70,63,84,66,73,79,63,80,69,73,79,65,80,72,81,87,88,84,82,81,85,80,77,81,79,83,78,83,78,80,80,80,84,78,81,80,74,80,68,70,78,74,81,68,82,65,34,11,67,45,6,33,41,49,44,38,46,48,44,46,52,45,48,51,50,48,47,52,54,46,50,49,33,60,75,70,60,53,59,34,66,58,52,46,51,49,48,49,50,49,32,62,60,62,42,51,61,65,66,54,56,36,51,47,51,50,52,55,54,58,63,69,43,48,74,92,38,60,67,59,32,50,53,49,44,64,60,40,38,60,34,54,28,60,53,22,65,85,43,45,39,55,46,51,26,44,53,47,27,50,22,26,52,12,65,76,37,46,76,45,46,63,60,44,53,49,45,35,52,74,68,56,52,44,54,72,66,35,56,56,47,25,70,70,35,70,51,45,58,42,50,67,55,77,93,57,66,42,71,65,26,34,52,38,26,42,50,50,46,59,66,41,44,63,59,52,49,48,50,55,51,46,54,49,44,54,69,67,96,128,76,78,76,73,67,74,75,75,77,78,38,35,31,40,32,40,42,62,85,78,70,68,64,56,57,46,48,48,77,78,40,43,64,26,60,41,61,54,84,75,36,40,27,41,45,40,31,50,49,39,41,30,74,37,49,25,27,36,38,39,37,38,30,46,62,57,52,64,60,52,50,53,47,39,51,70,77,32,49,80,34,46,53,67,94,75,69,77,74,73,70,84,62,95,52,53,51,61,37,44,44,81,44,81,38,67,84,42,78,37,59,22,45,44,36,29,51,50,42,73,66,64,75,76,86,47,56,30,35,43,31,39,20,48,19,40,44,46,43,37,51,40,50,47,48,52,52,50,55,55,47,32,73,78,36,73,40,51,37,34,37,39,37,29,33,70,48,59,90,84,35,69,84,57,46,67,47,71,34,36,38,43,29,25,30,74,90,78,29,36,47,63,47,67,43,79,39,46,50,62,66,71,66,62,59,44,76,41,59,40,69,65,45,75,86,37,42,53,37,33,41,33,55,32,50,41,70,19,46,41,32,41,31,34,66,64,52,34,53,52,32,57,76,37,75,80,28,40,41,64,62,81,33,39,50,35,47,46,53,70,36,86,82,51,73,59,37,42,29,49,42,65,24,53,73,76,65,74,86,57,67,79,64,95,60,51,63,58,75,79,64,74,68,83,87,54,84,73,68,72,34,35,57,36,48,41,44,46,79,29,47,27,35,43,52,39,48,44,51,35,35,60,45,24,60,28,56,76,41,19,53,64,79,19,32,78,87,61,53,57,25,50,69,46,88,56,47,23,31,40,27,58,72,52,44,68,34,90,61,33,44,77,38,48,47,19,38,40,23,36,49,18,38,38,30,46,55,17,38,40,26,44,22,37,40,17,36,44,22,36,39,27,42,48,16,39,40,31,50,24,37,36,31,39,44,22,37,38,28,37,48,22,40,39,33,28,29,40,37,26,41,40,20,36,38,35,39,40,22,38,42,30,40,29,22,35,36,9,54,60,23,28,39,11,47,65,20,69,49,60,65,47,36,36,31,17,60,54,72,80,64,90,68,85,68,78,66,80,66,77,73,65,76,66,65,71,38,72,77,36,20,64,87,25,40,36,32,76,40,75,47,54,70,51,63,50,56,66,54,33,61,72,85,60,62,87,74,44,57,67,56,66,36,39,84,31,43,52,57,38,27,33,79,45,68,65,75,72,50,57,69,66,30,63,90,66,47,71,63,84,66,74,76,63,80,66,71,78,64,78,64,78,82,86,85,84,84,88,85,84,78,82,81,78,82,78,79,80,80,81,77,81,79,73,79,61,62,77,72,80,67,84,64,35,8,66,45,5,34,39,51,44,38,46,45,43,46,51,44,48,51,52,48,47,51,53,46,50,50,33,61,73,69,60,54,58,34,67,57,52,44,51,49,48,50,50,48,32,65,67,61,52,52,62,67,66,54,57,36,51,48,52,50,51,55,55,58,55,70,43,49,76,92,39,60,66,59,32,52,51,49,44,64,60,42,40,61,32,54,28,61,54,22,65,86,42,45,39,57,46,52,28,45,52,48,27,50,21,26,48,8,67,76,36,46,76,43,46,62,60,45,53,50,45,36,51,75,70,56,53,44,54,71,66,36,56,55,48,26,70,70,34,71,51,44,59,41,49,67,54,77,93,58,66,43,72,66,24,35,52,38,26,42,50,50,46,60,66,39,44,65,59,53,49,47,50,55,51,46,52,49,45,53,69,67,97

Nearest PDB structures (foldseek):
  6jly-assembly1_J  TM=9.484E-01  e=8.736E-35  Schizosaccharomyces pombe 972h-
  8tqo-assembly1_A  TM=9.148E-01  e=1.799E-33  Homo sapiens
  6o81-assembly1_B  TM=6.953E-01  e=1.663E-39  Homo sapiens
  6o85-assembly1_B  TM=6.931E-01  e=8.986E-40  Homo sapiens
  7d46-assembly1_I  TM=9.345E-01  e=1.139E-32  Homo sapiens

Secondary structure (DSSP, 8-state):
------------EEEEE------TTTTHHHHS-GGG-EETTEEHHHHHHHHHHHTT--EEEEEESS-HHHHHHHHHHH-TTTS--TT-------SSS--EEEEEE-TT--SHHHHHHHHHHHT---S-EEEEETTEEE---HHHHHHHHHHHHHH-TTEEEEEEEEE--TT-TT--GGGEEEEEE-TTT-EEEEEEEE-SSS---EEEEETTHHHH-SEEEEESSEEEEEEEEE-TTHHHHHHH-TT--SIIIIIIHHHHH-SS---EEEEEEPPP--TTTTSSS--S----SS---S--TT-S-EEE--SHHHHHHHHHHHHHTTTTTSBTTTB-TTS---EEETTTEEE-TT-EE-TT-EE-SSEEE-TT-EE-TT-EEES-EE-TT-EE-TT-EEES-EE-TT-EE-SS-EEES-EE-TT-EE-SS-EE-TT-EE-TT-EEPTT-EEPTT-EEESS---SS--------------GGG-TT-BSEEPPPTTTTTT--SS-SGGGGS-GGGSHHHHGGGSSS---SS-----STT------------------------------------------SSS----HHHHHHHHHHHHHHHHHHHHHHHHHHHHT--HHHHHHHHHHHHHHHT--HHHHHHHHHHHHHHT--TT-HHHHHHHHHHHHHHHHHHHSS-HHHHHHHHHHHHHH-GGGGGGHHHHHHHHHHTTSS-HHHHHHHHHSGGGGS---GGG--HHHHHHHHHHHHHTHHHHHHHHHHHHHHHH-/------------EEEEE------TTTTHHHHS-GGG-EETTEEHHHHHHHHHHHTT--EEEEEESS-HHHHHHHHHHH-TTTS--TT-------SSS--EEEEEE-TT--SHHHHHHHHHHHT---S-EEEEETTEEE---HHHHHHHHHHHHHH-TTEEEEEEEEE--TT-TT--GGGEEEEEE-TTT-EEEEEEEE-SSS---EEEEETTHHHH-SEEEEESSEEEEEEEEE-TTHHHHHHH-TT--SIIIIIIHHHHH-SS---EEEEEEPPP--TTTTSSS--S----SS---S--TT-S-EEE--SHHHHHHHHHHHHTTTTTTSBTTTB-TTS---EEETTTEEE-TT-EE-TT-EE-SSEEE-TT-EE-TT-EEES-EE-TT-EE-TT-EEES-EE-TT-EE-SS-EEES-EE-TT-EE-SS-EE-TT-EE-TT-EEPTT-EEPTT-EEESS---SS--------------GGG-TT-BSEEPPPTTTTTT--SS-SGGGGS-GGGSHHHHGGGSSS---SS-----STT------------------------------------------SSS----HHHHHHHHHHHHHHHHHHHHHHHHHHHHT--HHHHHHHHHHHHHHHT--HHHHHHHHHHHHHHT--TT-HHHHHHHHHHHHHHHHHHHSS-HHHHHHHHHHHHHH-GGGGGGHHHHHHHHHHTTSS-HHHHHHHHHSGGGGS---GGG--HHHHHHHHHHHHHTHHHHHHHHHHHHHHHH-

InterPro domains:
  IPR003307 W2 domain [PF02020] (677-767)
  IPR003307 W2 domain [PS51363] (594-767)
  IPR003307 W2 domain [SM00515] (667-763)
  IPR011004 Trimeric LpxA-like superfamily [SSF51161] (343-456)
  IPR016024 Armadillo-type fold [SSF48371] (599-727)
  IPR029044 Nucleotide-diphospho-sugar transferases [G3DSA:3.90.550.10] (4-329)
  IPR029044 Nucleotide-diphospho-sugar transferases [SSF53448] (11-414)
  IPR035543 Translation initiation factor eIF-2B subunit epsilon, N-terminal [cd04197] (12-239)
  IPR044123 Translation initiation factor eIF-2B subunit epsilon, W2 domain [cd11558] (598-754)
  IPR051956 eIF2B Complex Subunit Epsilon [PTHR45887] (4-733)
  IPR056764 EIF2B subunit epsilon/gamma, LbH domain [PF25084] (350-449)

Radius of gyration: 39.79 Å; Cα contacts (8 Å, |Δi|>4): 2906; chains: 2; bounding box: 118×107×113 Å